Protein AF-0000000077861429 (afdb_homodimer)

Structure (mmCIF, N/CA/C/O backbone):
data_AF-0000000077861429-model_v1
#
loop_
_entity.id
_entity.type
_entity.pdbx_description
1 polymer 'Fungal specific transcription factor'
#
loop_
_atom_site.group_PDB
_atom_site.id
_atom_site.type_symbol
_atom_site.label_atom_id
_atom_site.label_alt_id
_atom_site.label_comp_id
_atom_site.label_asym_id
_atom_site.label_entity_id
_atom_site.label_seq_id
_atom_site.pdbx_PDB_ins_code
_atom_site.Cartn_x
_atom_site.Cartn_y
_atom_site.Cartn_z
_atom_site.occupancy
_atom_site.B_iso_or_equiv
_atom_site.auth_seq_id
_atom_site.auth_comp_id
_atom_site.auth_asym_id
_atom_site.auth_atom_id
_atom_site.pdbx_PDB_model_num
ATOM 1 N N . MET A 1 1 ? 15.57 -1.879 -29.25 1 20.09 1 MET A N 1
ATOM 2 C CA . MET A 1 1 ? 15.273 -0.457 -29.109 1 20.09 1 MET A CA 1
ATOM 3 C C . MET A 1 1 ? 13.781 -0.238 -28.859 1 20.09 1 MET A C 1
ATOM 5 O O . MET A 1 1 ? 13.031 0.051 -29.797 1 20.09 1 MET A O 1
ATOM 9 N N . ARG A 1 2 ? 13.039 -1.09 -28.297 1 28.53 2 ARG A N 1
ATOM 10 C CA . ARG A 1 2 ? 11.617 -1.352 -28.5 1 28.53 2 ARG A CA 1
ATOM 11 C C . ARG A 1 2 ? 10.781 -0.105 -28.219 1 28.53 2 ARG A C 1
ATOM 13 O O . ARG A 1 2 ? 11.219 0.785 -27.484 1 28.53 2 ARG A O 1
ATOM 20 N N . SER A 1 3 ? 9.602 0.139 -28.875 1 33.22 3 SER A N 1
ATOM 21 C CA . SER A 1 3 ? 8.57 1.145 -29.109 1 33.22 3 SER A CA 1
ATOM 22 C C . SER A 1 3 ? 8.031 1.696 -27.781 1 33.22 3 SER A C 1
ATOM 24 O O . SER A 1 3 ? 7.637 0.934 -26.906 1 33.22 3 SER A O 1
ATOM 26 N N . PHE A 1 4 ? 8.68 2.645 -27.219 1 43.09 4 PHE A N 1
ATOM 27 C CA . PHE A 1 4 ? 7.914 3.549 -26.359 1 43.09 4 PHE A CA 1
ATOM 28 C C . PHE A 1 4 ? 6.418 3.387 -26.609 1 43.09 4 PHE A C 1
ATOM 30 O O . PHE A 1 4 ? 5.934 3.65 -27.719 1 43.09 4 PHE A O 1
ATOM 37 N N . SER A 1 5 ? 5.844 2.494 -25.719 1 55.12 5 SER A N 1
ATOM 38 C CA . SER A 1 5 ? 4.465 2.104 -26 1 55.12 5 SER A CA 1
ATOM 39 C C . SER A 1 5 ? 3.629 3.303 -26.438 1 55.12 5 SER A C 1
ATOM 41 O O . SER A 1 5 ? 3.971 4.449 -26.141 1 55.12 5 SER A O 1
ATOM 43 N N . GLN A 1 6 ? 3.16 3.34 -27.625 1 58.06 6 GLN A N 1
ATOM 44 C CA . GLN A 1 6 ? 2.15 4.273 -28.109 1 58.06 6 GLN A CA 1
ATOM 45 C C . GLN A 1 6 ? 1.431 4.957 -26.953 1 58.06 6 GLN A C 1
ATOM 47 O O . GLN A 1 6 ? 1.142 6.156 -27.016 1 58.06 6 GLN A O 1
ATOM 52 N N . SER A 1 7 ? 1.51 4.266 -25.797 1 66.69 7 SER A N 1
ATOM 53 C CA . SER A 1 7 ? 0.811 4.82 -24.641 1 66.69 7 SER A CA 1
ATOM 54 C C . SER A 1 7 ? 1.651 5.883 -23.953 1 66.69 7 SER A C 1
ATOM 56 O O . SER A 1 7 ? 1.135 6.934 -23.562 1 66.69 7 SER A O 1
ATOM 58 N N . SER A 1 8 ? 2.969 5.719 -23.969 1 71.94 8 SER A N 1
ATOM 59 C CA . SER A 1 8 ? 3.844 6.684 -23.312 1 71.94 8 SER A CA 1
ATOM 60 C C . SER A 1 8 ? 3.963 7.969 -24.125 1 71.94 8 SER A C 1
ATOM 62 O O . SER A 1 8 ? 3.986 9.062 -23.562 1 71.94 8 SER A O 1
ATOM 64 N N . ARG A 1 9 ? 3.914 7.863 -25.438 1 76 9 ARG A N 1
ATOM 65 C CA . ARG A 1 9 ? 3.994 9.039 -26.297 1 76 9 ARG A CA 1
ATOM 66 C C . ARG A 1 9 ? 2.734 9.891 -26.188 1 76 9 ARG A C 1
ATOM 68 O O . ARG A 1 9 ? 2.811 11.117 -26.109 1 76 9 ARG A O 1
ATOM 75 N N . SER A 1 10 ? 1.618 9.188 -26.141 1 80.81 10 SER A N 1
ATOM 76 C CA . SER A 1 10 ? 0.35 9.891 -26 1 80.81 10 SER A CA 1
ATOM 77 C C . SER A 1 10 ? 0.276 10.617 -24.656 1 80.81 10 SER A C 1
ATOM 79 O O . SER A 1 10 ? -0.234 11.734 -24.578 1 80.81 10 SER A O 1
ATOM 81 N N . THR A 1 11 ? 0.91 10.039 -23.656 1 85.38 11 THR A N 1
ATOM 82 C CA . THR A 1 11 ? 0.902 10.641 -22.328 1 85.38 11 THR A CA 1
ATOM 83 C C . THR A 1 11 ? 1.771 11.891 -22.297 1 85.38 11 THR A C 1
ATOM 85 O O . THR A 1 11 ? 1.378 12.906 -21.719 1 85.38 11 THR A O 1
ATOM 88 N N . VAL A 1 12 ? 2.898 11.906 -22.984 1 85.75 12 VAL A N 1
ATOM 89 C CA . VAL A 1 12 ? 3.811 13.047 -23 1 85.75 12 VAL A CA 1
ATOM 90 C C . VAL A 1 12 ? 3.146 14.234 -23.688 1 85.75 12 VAL A C 1
ATOM 92 O O . VAL A 1 12 ? 3.189 15.359 -23.188 1 85.75 12 VAL A O 1
ATOM 95 N N . VAL A 1 13 ? 2.508 13.922 -24.781 1 85.94 13 VAL A N 1
ATOM 96 C CA . VAL A 1 13 ? 1.869 14.984 -25.562 1 85.94 13 VAL A CA 1
ATOM 97 C C . VAL A 1 13 ? 0.766 15.633 -24.734 1 85.94 13 VAL A C 1
ATOM 99 O O . VAL A 1 13 ? 0.663 16.859 -24.688 1 85.94 13 VAL A O 1
ATOM 102 N N . GLU A 1 14 ? -0.023 14.844 -24.094 1 88.94 14 GLU A N 1
ATOM 103 C CA . GLU A 1 14 ? -1.128 15.344 -23.281 1 88.94 14 GLU A CA 1
ATOM 104 C C . GLU A 1 14 ? -0.621 16.203 -22.125 1 88.94 14 GLU A C 1
ATOM 106 O O . GLU A 1 14 ? -1.209 17.234 -21.797 1 88.94 14 GLU A O 1
ATOM 111 N N . LEU A 1 15 ? 0.456 15.789 -21.5 1 91.62 15 LEU A N 1
ATOM 112 C CA . LEU A 1 15 ? 0.977 16.5 -20.344 1 91.62 15 LEU A CA 1
ATOM 113 C C . LEU A 1 15 ? 1.628 17.812 -20.766 1 91.62 15 LEU A C 1
ATOM 115 O O . LEU A 1 15 ? 1.483 18.844 -20.078 1 91.62 15 LEU A O 1
ATOM 119 N N . VAL A 1 16 ? 2.301 17.844 -21.859 1 90.88 16 VAL A N 1
ATOM 120 C CA . VAL A 1 16 ? 3 19.031 -22.328 1 90.88 16 VAL A CA 1
ATOM 121 C C . VAL A 1 16 ? 1.986 20.094 -22.75 1 90.88 16 VAL A C 1
ATOM 123 O O . VAL A 1 16 ? 2.234 21.297 -22.578 1 90.88 16 VAL A O 1
ATOM 126 N N . GLU A 1 17 ? 0.825 19.719 -23.203 1 91.75 17 GLU A N 1
ATOM 127 C CA . GLU A 1 17 ? -0.226 20.641 -23.609 1 91.75 17 GLU A CA 1
ATOM 128 C C . GLU A 1 17 ? -0.753 21.438 -22.438 1 91.75 17 GLU A C 1
ATOM 130 O O . GLU A 1 17 ? -1.41 22.469 -22.625 1 91.75 17 GLU A O 1
ATOM 135 N N . LEU A 1 18 ? -0.438 21 -21.266 1 95.12 18 LEU A N 1
ATOM 136 C CA . LEU A 1 18 ? -0.962 21.656 -20.062 1 95.12 18 LEU A CA 1
ATOM 137 C C . LEU A 1 18 ? -0.003 22.734 -19.562 1 95.12 18 LEU A C 1
ATOM 139 O O . LEU A 1 18 ? -0.307 23.438 -18.609 1 95.12 18 LEU A O 1
ATOM 143 N N . PHE A 1 19 ? 1.082 22.922 -20.281 1 94.56 19 PHE A N 1
ATOM 144 C CA . PHE A 1 19 ? 2.07 23.906 -19.828 1 94.56 19 PHE A CA 1
ATOM 145 C C . PHE A 1 19 ? 1.524 25.312 -19.953 1 94.56 19 PHE A C 1
ATOM 147 O O . PHE A 1 19 ? 1.055 25.719 -21.016 1 94.56 19 PHE A O 1
ATOM 154 N N . PRO A 1 20 ? 1.577 26.078 -18.875 1 97 20 PRO A N 1
ATOM 155 C CA . PRO A 1 20 ? 1.338 27.516 -19.031 1 97 20 PRO A CA 1
ATOM 156 C C . PRO A 1 20 ? 2.521 28.25 -19.672 1 97 20 PRO A C 1
ATOM 158 O O . PRO A 1 20 ? 3.602 27.672 -19.812 1 97 20 PRO A O 1
ATOM 161 N N . PRO A 1 21 ? 2.283 29.5 -20.094 1 95.81 21 PRO A N 1
ATOM 162 C CA . PRO A 1 21 ? 3.436 30.266 -20.547 1 95.81 21 PRO A CA 1
ATOM 163 C C . PRO A 1 21 ? 4.551 30.344 -19.516 1 95.81 21 PRO A C 1
ATOM 165 O O . PRO A 1 21 ? 4.285 30.297 -18.312 1 95.81 21 PRO A O 1
ATOM 168 N N . TYR A 1 22 ? 5.762 30.547 -19.969 1 96.12 22 TYR A N 1
ATOM 169 C CA . TYR A 1 22 ? 6.953 30.484 -19.141 1 96.12 22 TYR A CA 1
ATOM 170 C C . TYR A 1 22 ? 6.844 31.438 -17.953 1 96.12 22 TYR A C 1
ATOM 172 O O . TYR A 1 22 ? 7.172 31.062 -16.812 1 96.12 22 TYR A O 1
ATOM 180 N N . GLU A 1 23 ? 6.422 32.656 -18.172 1 96.81 23 GLU A N 1
ATOM 181 C CA . GLU A 1 23 ? 6.336 33.656 -17.109 1 96.81 23 GLU A CA 1
ATOM 182 C C . GLU A 1 23 ? 5.336 33.25 -16.047 1 96.81 23 GLU A C 1
ATOM 184 O O . GLU A 1 23 ? 5.574 33.438 -14.852 1 96.81 23 GLU A O 1
ATOM 189 N N . ALA A 1 24 ? 4.246 32.719 -16.516 1 98.06 24 ALA A N 1
ATOM 190 C CA . ALA A 1 24 ? 3.246 32.219 -15.57 1 98.06 24 ALA A CA 1
ATOM 191 C C . ALA A 1 24 ? 3.793 31.047 -14.766 1 98.06 24 ALA A C 1
ATOM 193 O O . ALA A 1 24 ? 3.574 30.969 -13.555 1 98.06 24 ALA A O 1
ATOM 194 N N . ALA A 1 25 ? 4.473 30.125 -15.492 1 97.94 25 ALA A N 1
ATOM 195 C CA . ALA A 1 25 ? 5.074 28.984 -14.812 1 97.94 25 ALA A CA 1
ATOM 196 C C . ALA A 1 25 ? 6.059 29.422 -13.734 1 97.94 25 ALA A C 1
ATOM 198 O O . ALA A 1 25 ? 6.086 28.875 -12.641 1 97.94 25 ALA A O 1
ATOM 199 N N . ALA A 1 26 ? 6.852 30.406 -14.039 1 98 26 ALA A N 1
ATOM 200 C CA . ALA A 1 26 ? 7.828 30.938 -13.086 1 98 26 ALA A CA 1
ATOM 201 C C . ALA A 1 26 ? 7.137 31.469 -11.836 1 98 26 ALA A C 1
ATOM 203 O O . ALA A 1 26 ? 7.582 31.219 -10.719 1 98 26 ALA A O 1
ATOM 204 N N . LEU A 1 27 ? 6.082 32.25 -12.07 1 98.44 27 LEU A N 1
ATOM 205 C CA . LEU A 1 27 ? 5.312 32.781 -10.961 1 98.44 27 LEU A CA 1
ATOM 206 C C . LEU A 1 27 ? 4.734 31.656 -10.102 1 98.44 27 LEU A C 1
ATOM 208 O O . LEU A 1 27 ? 4.762 31.734 -8.875 1 98.44 27 LEU A O 1
ATOM 212 N N . ILE A 1 28 ? 4.18 30.609 -10.734 1 98.69 28 ILE A N 1
ATOM 213 C CA . ILE A 1 28 ? 3.518 29.516 -10.031 1 98.69 28 ILE A CA 1
ATOM 214 C C . ILE A 1 28 ? 4.551 28.688 -9.281 1 98.69 28 ILE A C 1
ATOM 216 O O . ILE A 1 28 ? 4.309 28.25 -8.148 1 98.69 28 ILE A O 1
ATOM 220 N N . VAL A 1 29 ? 5.703 28.406 -9.898 1 98.5 29 VAL A N 1
ATOM 221 C CA . VAL A 1 29 ? 6.77 27.656 -9.234 1 98.5 29 VAL A CA 1
ATOM 222 C C . VAL A 1 29 ? 7.223 28.422 -7.984 1 98.5 29 VAL A C 1
ATOM 224 O O . VAL A 1 29 ? 7.402 27.812 -6.922 1 98.5 29 VAL A O 1
ATOM 227 N N . ASP A 1 30 ? 7.367 29.703 -8.094 1 98.44 30 ASP A N 1
ATOM 228 C CA . ASP A 1 30 ? 7.715 30.516 -6.93 1 98.44 30 ASP A CA 1
ATOM 229 C C . ASP A 1 30 ? 6.637 30.406 -5.852 1 98.44 30 ASP A C 1
ATOM 231 O O . ASP A 1 30 ? 6.949 30.344 -4.66 1 98.44 30 ASP A O 1
ATOM 235 N N . THR A 1 31 ? 5.445 30.469 -6.281 1 98.38 31 THR A N 1
ATOM 236 C CA . THR A 1 31 ? 4.344 30.344 -5.336 1 98.38 31 THR A CA 1
ATOM 237 C C . THR A 1 31 ? 4.414 29.016 -4.586 1 98.38 31 THR A C 1
ATOM 239 O O . THR A 1 31 ? 4.219 28.984 -3.367 1 98.38 31 THR A O 1
ATOM 242 N N . TYR A 1 32 ? 4.66 27.938 -5.336 1 98.44 32 TYR A N 1
ATOM 243 C CA . TYR A 1 32 ? 4.797 26.625 -4.699 1 98.44 32 TYR A CA 1
ATOM 244 C C . TYR A 1 32 ? 5.906 26.641 -3.656 1 98.44 32 TYR A C 1
ATOM 246 O O . TYR A 1 32 ? 5.715 26.172 -2.533 1 98.44 32 TYR A O 1
ATOM 254 N N . PHE A 1 33 ? 7.043 27.125 -3.955 1 97.69 33 PHE A N 1
ATOM 255 C CA . PHE A 1 33 ? 8.18 27.078 -3.049 1 97.69 33 PHE A CA 1
ATOM 256 C C . PHE A 1 33 ? 7.996 28.062 -1.897 1 97.69 33 PHE A C 1
ATOM 258 O O . PHE A 1 33 ? 8.523 27.844 -0.803 1 97.69 33 PHE A O 1
ATOM 265 N N . ASP A 1 34 ? 7.16 29.125 -2.055 1 97.38 34 ASP A N 1
ATOM 266 C CA . ASP A 1 34 ? 6.879 30.109 -1.006 1 97.38 34 ASP A CA 1
ATOM 267 C C . ASP A 1 34 ? 5.883 29.547 0.009 1 97.38 34 ASP A C 1
ATOM 269 O O . ASP A 1 34 ? 5.984 29.828 1.205 1 97.38 34 ASP A O 1
ATOM 273 N N . ARG A 1 35 ? 4.961 28.75 -0.563 1 97.06 35 ARG A N 1
ATOM 274 C CA . ARG A 1 35 ? 3.775 28.484 0.245 1 97.06 35 ARG A CA 1
ATOM 275 C C . ARG A 1 35 ? 3.689 27.016 0.632 1 97.06 35 ARG A C 1
ATOM 277 O O . ARG A 1 35 ? 3.002 26.656 1.592 1 97.06 35 ARG A O 1
ATOM 284 N N . VAL A 1 36 ? 4.328 26.125 -0.121 1 97.81 36 VAL A N 1
ATOM 285 C CA . VAL A 1 36 ? 4.02 24.703 -0.001 1 97.81 36 VAL A CA 1
ATOM 286 C C . VAL A 1 36 ? 5.281 23.922 0.376 1 97.81 36 VAL A C 1
ATOM 288 O O . VAL A 1 36 ? 5.266 23.109 1.303 1 97.81 36 VAL A O 1
ATOM 291 N N . HIS A 1 37 ? 6.398 24.156 -0.264 1 97.62 37 HIS A N 1
ATOM 292 C CA . HIS A 1 37 ? 7.547 23.266 -0.27 1 97.62 37 HIS A CA 1
ATOM 293 C C . HIS A 1 37 ? 8.188 23.172 1.112 1 97.62 37 HIS A C 1
ATOM 295 O O . HIS A 1 37 ? 8.719 22.125 1.492 1 97.62 37 HIS A O 1
ATOM 301 N N . TRP A 1 38 ? 8.164 24.266 1.918 1 96.62 38 TRP A N 1
ATOM 302 C CA . TRP A 1 38 ? 8.766 24.25 3.25 1 96.62 38 TRP A CA 1
ATOM 303 C C . TRP A 1 38 ? 8.148 23.141 4.105 1 96.62 38 TRP A C 1
ATOM 305 O O . TRP A 1 38 ? 8.789 22.656 5.039 1 96.62 38 TRP A O 1
ATOM 315 N N . PHE A 1 39 ? 6.949 22.797 3.828 1 97.69 39 PHE A N 1
ATOM 316 C CA . PHE A 1 39 ? 6.184 21.812 4.582 1 97.69 39 PHE A CA 1
ATOM 317 C C . PHE A 1 39 ? 6.492 20.391 4.098 1 97.69 39 PHE A C 1
ATOM 319 O O . PHE A 1 39 ? 6.578 19.469 4.902 1 97.69 39 PHE A O 1
ATOM 326 N N . MET A 1 40 ? 6.691 20.188 2.824 1 96.31 40 MET A N 1
ATOM 327 C CA . MET A 1 40 ? 6.863 18.875 2.207 1 96.31 40 MET A CA 1
ATOM 328 C C . MET A 1 40 ? 8.344 18.5 2.119 1 96.31 40 MET A C 1
ATOM 330 O O . MET A 1 40 ? 8.727 17.391 2.488 1 96.31 40 MET A O 1
ATOM 334 N N . LEU A 1 41 ? 9.164 19.391 1.59 1 96.88 41 LEU A N 1
ATOM 335 C CA . LEU A 1 41 ? 10.609 19.328 1.461 1 96.88 41 LEU A CA 1
ATOM 336 C C . LEU A 1 41 ? 11.047 18.047 0.755 1 96.88 41 LEU A C 1
ATOM 338 O O . LEU A 1 41 ? 11.938 17.344 1.233 1 96.88 41 LEU A O 1
ATOM 342 N N . ILE A 1 42 ? 10.438 17.75 -0.382 1 96.25 42 ILE A N 1
ATOM 343 C CA . ILE A 1 42 ? 10.766 16.516 -1.084 1 96.25 42 ILE A CA 1
ATOM 344 C C . ILE A 1 42 ? 11.781 16.797 -2.186 1 96.25 42 ILE A C 1
ATOM 346 O O . ILE A 1 42 ? 12.398 15.875 -2.727 1 96.25 42 ILE A O 1
ATOM 350 N N . PHE A 1 43 ? 12.047 18.172 -2.533 1 95.25 43 PHE A N 1
ATOM 351 C CA . PHE A 1 43 ? 12.977 18.531 -3.598 1 95.25 43 PHE A CA 1
ATOM 352 C C . PHE A 1 43 ? 14.195 19.25 -3.031 1 95.25 43 PHE A C 1
ATOM 354 O O . PHE A 1 43 ? 14.094 19.953 -2.027 1 95.25 43 PHE A O 1
ATOM 361 N N . HIS A 1 44 ? 15.273 18.984 -3.762 1 92.25 44 HIS A N 1
ATOM 362 C CA . HIS A 1 44 ? 16.297 20.016 -3.721 1 92.25 44 HIS A CA 1
ATOM 363 C C . HIS A 1 44 ? 15.875 21.25 -4.531 1 92.25 44 HIS A C 1
ATOM 365 O O . HIS A 1 44 ? 15.836 21.188 -5.762 1 92.25 44 HIS A O 1
ATOM 371 N N . GLN A 1 45 ? 15.633 22.328 -3.822 1 93.25 45 GLN A N 1
ATOM 372 C CA . GLN A 1 45 ? 15.055 23.5 -4.473 1 93.25 45 GLN A CA 1
ATOM 373 C C . GLN A 1 45 ? 15.922 23.969 -5.633 1 93.25 45 GLN A C 1
ATOM 375 O O . GLN A 1 45 ? 15.406 24.25 -6.719 1 93.25 45 GLN A O 1
ATOM 380 N N . ASP A 1 46 ? 17.234 24.047 -5.402 1 91.69 46 ASP A N 1
ATOM 381 C CA . ASP A 1 46 ? 18.141 24.531 -6.445 1 91.69 46 ASP A CA 1
ATOM 382 C C . ASP A 1 46 ? 18.109 23.609 -7.664 1 91.69 46 ASP A C 1
ATOM 384 O O . ASP A 1 46 ? 18.078 24.078 -8.805 1 91.69 46 ASP A O 1
ATOM 388 N N . GLY A 1 47 ? 18.125 22.328 -7.316 1 90.88 47 GLY A N 1
ATOM 389 C CA . GLY A 1 47 ? 18.078 21.375 -8.414 1 90.88 47 GLY A CA 1
ATOM 390 C C . GLY A 1 47 ? 16.797 21.469 -9.234 1 90.88 47 GLY A C 1
ATOM 391 O O . GLY A 1 47 ? 16.844 21.422 -10.469 1 90.88 47 GLY A O 1
ATOM 392 N N . PHE A 1 48 ? 15.68 21.672 -8.641 1 94.88 48 PHE A N 1
ATOM 393 C CA . PHE A 1 48 ? 14.391 21.781 -9.32 1 94.88 48 PHE A CA 1
ATOM 394 C C . PHE A 1 48 ? 14.336 23.047 -10.164 1 94.88 48 PHE A C 1
ATOM 396 O O . PHE A 1 48 ? 13.898 23 -11.32 1 94.88 48 PHE A O 1
ATOM 403 N N . ARG A 1 49 ? 14.781 24.172 -9.602 1 94.88 49 ARG A N 1
ATOM 404 C CA . ARG A 1 49 ? 14.719 25.484 -10.258 1 94.88 49 ARG A CA 1
ATOM 405 C C . ARG A 1 49 ? 15.641 25.531 -11.469 1 94.88 49 ARG A C 1
ATOM 407 O O . ARG A 1 49 ? 15.383 26.25 -12.43 1 94.88 49 ARG A O 1
ATOM 414 N N . GLN A 1 50 ? 16.641 24.688 -11.43 1 93.25 50 GLN A N 1
ATOM 415 C CA . GLN A 1 50 ? 17.562 24.609 -12.562 1 93.25 50 GLN A CA 1
ATOM 416 C C . GLN A 1 50 ? 17 23.734 -13.672 1 93.25 50 GLN A C 1
ATOM 418 O O . GLN A 1 50 ? 17.281 23.953 -14.852 1 93.25 50 GLN A O 1
ATOM 423 N N . ARG A 1 51 ? 16.203 22.844 -13.328 1 92.19 51 ARG A N 1
ATOM 424 C CA . ARG A 1 51 ? 15.82 21.781 -14.258 1 92.19 51 ARG A CA 1
ATOM 425 C C . ARG A 1 51 ? 14.562 22.172 -15.023 1 92.19 51 ARG A C 1
ATOM 427 O O . ARG A 1 51 ? 14.461 21.938 -16.234 1 92.19 51 ARG A O 1
ATOM 434 N N . TRP A 1 52 ? 13.516 22.812 -14.391 1 93.88 52 TRP A N 1
ATOM 435 C CA . TRP A 1 52 ? 12.188 22.938 -14.984 1 93.88 52 TRP A CA 1
ATOM 436 C C . TRP A 1 52 ? 12.211 23.875 -16.188 1 93.88 52 TRP A C 1
ATOM 438 O O . TRP A 1 52 ? 11.461 23.672 -17.156 1 93.88 52 TRP A O 1
ATOM 448 N N . PRO A 1 53 ? 13.125 24.891 -16.266 1 93.88 53 PRO A N 1
ATOM 449 C CA . PRO A 1 53 ? 13.164 25.719 -17.469 1 93.88 53 PRO A CA 1
ATOM 450 C C . PRO A 1 53 ? 13.531 24.922 -18.719 1 93.88 53 PRO A C 1
ATOM 452 O O . PRO A 1 53 ? 13.117 25.281 -19.828 1 93.88 53 PRO A O 1
ATOM 455 N N . GLY A 1 54 ? 14.281 23.859 -18.469 1 89.62 54 GLY A N 1
ATOM 456 C CA . GLY A 1 54 ? 14.672 23 -19.578 1 89.62 54 GLY A CA 1
ATOM 457 C C . GLY A 1 54 ? 13.5 22.328 -20.25 1 89.62 54 GLY A C 1
ATOM 458 O O . GLY A 1 54 ? 13.594 21.953 -21.422 1 89.62 54 GLY A O 1
ATOM 459 N N . LEU A 1 55 ? 12.359 22.203 -19.578 1 88.88 55 LEU A N 1
ATOM 460 C CA . LEU A 1 55 ? 11.164 21.578 -20.156 1 88.88 55 LEU A CA 1
ATOM 461 C C . LEU A 1 55 ? 10.594 22.453 -21.281 1 88.88 55 LEU A C 1
ATOM 463 O O . LEU A 1 55 ? 9.945 21.938 -22.188 1 88.88 55 LEU A O 1
ATOM 467 N N . TYR A 1 56 ? 10.797 23.797 -21.219 1 88.88 56 TYR A N 1
ATOM 468 C CA . TYR A 1 56 ? 10.273 24.734 -22.188 1 88.88 56 TYR A CA 1
ATOM 469 C C . TYR A 1 56 ? 11.219 24.875 -23.375 1 88.88 56 TYR A C 1
ATOM 471 O O . TYR A 1 56 ? 10.805 25.297 -24.469 1 88.88 56 TYR A O 1
ATOM 479 N N . ARG A 1 57 ? 12.477 24.594 -23.172 1 78.06 57 ARG A N 1
ATOM 480 C CA . ARG A 1 57 ? 13.453 24.656 -24.266 1 78.06 57 ARG A CA 1
ATOM 481 C C . ARG A 1 57 ? 13.312 23.438 -25.188 1 78.06 57 ARG A C 1
ATOM 483 O O . ARG A 1 57 ? 13.453 23.562 -26.406 1 78.06 57 ARG A O 1
ATOM 490 N N . SER A 1 58 ? 13.18 22.203 -24.562 1 61.28 58 SER A N 1
ATOM 491 C CA . SER A 1 58 ? 13.133 20.938 -25.281 1 61.28 58 SER A CA 1
ATOM 492 C C . SER A 1 58 ? 11.828 20.797 -26.062 1 61.28 58 SER A C 1
ATOM 494 O O . SER A 1 58 ? 11.727 19.969 -26.969 1 61.28 58 SER A O 1
ATOM 496 N N . SER A 1 59 ? 10.609 21.219 -25.641 1 54.38 59 SER A N 1
ATOM 497 C CA . SER A 1 59 ? 9.305 20.984 -26.25 1 54.38 59 SER A CA 1
ATOM 498 C C . SER A 1 59 ? 9.312 21.359 -27.719 1 54.38 59 SER A C 1
ATOM 500 O O . SER A 1 59 ? 8.422 20.953 -28.469 1 54.38 59 SER A O 1
ATOM 502 N N . GLY A 1 60 ? 10.242 22.078 -28.234 1 46.19 60 GLY A N 1
ATOM 503 C CA . GLY A 1 60 ? 10.297 22.312 -29.672 1 46.19 60 GLY A CA 1
ATOM 504 C C . GLY A 1 60 ? 11.055 21.234 -30.422 1 46.19 60 GLY A C 1
ATOM 505 O O . GLY A 1 60 ? 11.039 21.188 -31.656 1 46.19 60 GLY A O 1
ATOM 506 N N . THR A 1 61 ? 12.07 20.609 -29.953 1 45.62 61 THR A N 1
ATOM 507 C CA . THR A 1 61 ? 12.828 19.688 -30.781 1 45.62 61 THR A CA 1
ATOM 508 C C . THR A 1 61 ? 12.266 18.281 -30.688 1 45.62 61 THR A C 1
ATOM 510 O O . THR A 1 61 ? 11.297 18.047 -29.969 1 45.62 61 THR A O 1
ATOM 513 N N . GLN A 1 62 ? 13.297 16.922 -30.641 1 44.28 62 GLN A N 1
ATOM 514 C CA . GLN A 1 62 ? 13.086 15.508 -30.891 1 44.28 62 GLN A CA 1
ATOM 515 C C . GLN A 1 62 ? 12.289 14.852 -29.766 1 44.28 62 GLN A C 1
ATOM 517 O O . GLN A 1 62 ? 12.633 14.992 -28.594 1 44.28 62 GLN A O 1
ATOM 522 N N . PRO A 1 63 ? 11.148 14.383 -30.062 1 45.41 63 PRO A N 1
ATOM 523 C CA . PRO A 1 63 ? 10.211 13.625 -29.219 1 45.41 63 PRO A CA 1
ATOM 524 C C . PRO A 1 63 ? 10.922 12.688 -28.25 1 45.41 63 PRO A C 1
ATOM 526 O O . PRO A 1 63 ? 10.375 12.344 -27.203 1 45.41 63 PRO A O 1
ATOM 529 N N . GLN A 1 64 ? 11.977 12.148 -28.672 1 45.78 64 GLN A N 1
ATOM 530 C CA . GLN A 1 64 ? 12.688 11.055 -28.016 1 45.78 64 GLN A CA 1
ATOM 531 C C . GLN A 1 64 ? 13.203 11.477 -26.641 1 45.78 64 GLN A C 1
ATOM 533 O O . GLN A 1 64 ? 13.188 10.68 -25.688 1 45.78 64 GLN A O 1
ATOM 538 N N . GLU A 1 65 ? 13.789 12.641 -26.516 1 48.81 65 GLU A N 1
ATOM 539 C CA . GLU A 1 65 ? 14.328 13.141 -25.25 1 48.81 65 GLU A CA 1
ATOM 540 C C . GLU A 1 65 ? 13.211 13.422 -24.25 1 48.81 65 GLU A C 1
ATOM 542 O O . GLU A 1 65 ? 13.43 13.398 -23.047 1 48.81 65 GLU A O 1
ATOM 547 N N . ALA A 1 66 ? 12.07 13.539 -24.766 1 48.34 66 ALA A N 1
ATOM 548 C CA . ALA A 1 66 ? 10.844 13.969 -24.109 1 48.34 66 ALA A CA 1
ATOM 549 C C . ALA A 1 66 ? 10.273 12.867 -23.219 1 48.34 66 ALA A C 1
ATOM 551 O O . ALA A 1 66 ? 9.672 13.141 -22.188 1 48.34 66 ALA A O 1
ATOM 552 N N . VAL A 1 67 ? 10.344 11.547 -23.734 1 50.97 67 VAL A N 1
ATOM 553 C CA . VAL A 1 67 ? 9.797 10.391 -23.031 1 50.97 67 VAL A CA 1
ATOM 554 C C . VAL A 1 67 ? 10.445 10.266 -21.656 1 50.97 67 VAL A C 1
ATOM 556 O O . VAL A 1 67 ? 9.773 9.938 -20.672 1 50.97 67 VAL A O 1
ATOM 559 N N . ARG A 1 68 ? 11.969 10.43 -21.719 1 51.69 68 ARG A N 1
ATOM 560 C CA . ARG A 1 68 ? 12.75 10.312 -20.484 1 51.69 68 ARG A CA 1
ATOM 561 C C . ARG A 1 68 ? 12.234 11.273 -19.422 1 51.69 68 ARG A C 1
ATOM 563 O O . ARG A 1 68 ? 12.492 11.078 -18.234 1 51.69 68 ARG A O 1
ATOM 570 N N . ASP A 1 69 ? 11.125 11.977 -19.828 1 68.44 69 ASP A N 1
ATOM 571 C CA . ASP A 1 69 ? 10.938 13.078 -18.906 1 68.44 69 ASP A CA 1
ATOM 572 C C . ASP A 1 69 ? 9.516 13.102 -18.359 1 68.44 69 ASP A C 1
ATOM 574 O O . ASP A 1 69 ? 9.047 14.133 -17.859 1 68.44 69 ASP A O 1
ATOM 578 N N . ILE A 1 70 ? 8.812 11.781 -18.625 1 82 70 ILE A N 1
ATOM 579 C CA . ILE A 1 70 ? 7.438 11.812 -18.141 1 82 70 ILE A CA 1
ATOM 580 C C . ILE A 1 70 ? 7.434 11.992 -16.625 1 82 70 ILE A C 1
ATOM 582 O O . ILE A 1 70 ? 6.562 12.68 -16.078 1 82 70 ILE A O 1
ATOM 586 N N . GLY A 1 71 ? 8.438 11.359 -16.031 1 88.56 71 GLY A N 1
ATOM 587 C CA . GLY A 1 71 ? 8.523 11.477 -14.586 1 88.56 71 GLY A CA 1
ATOM 588 C C . GLY A 1 71 ? 8.625 12.906 -14.109 1 88.56 71 GLY A C 1
ATOM 589 O O . GLY A 1 71 ? 7.773 13.375 -13.352 1 88.56 71 GLY A O 1
ATOM 590 N N . PHE A 1 72 ? 9.523 13.641 -14.672 1 92.31 72 PHE A N 1
ATOM 591 C CA . PHE A 1 72 ? 9.711 15.023 -14.227 1 92.31 72 PHE A CA 1
ATOM 592 C C . PHE A 1 72 ? 8.586 15.914 -14.727 1 92.31 72 PHE A C 1
ATOM 594 O O . PHE A 1 72 ? 8.164 16.844 -14.039 1 92.31 72 PHE A O 1
ATOM 601 N N . LEU A 1 73 ? 8.062 15.578 -15.898 1 93.88 73 LEU A N 1
ATOM 602 C CA . LEU A 1 73 ? 6.922 16.312 -16.438 1 93.88 73 LEU A CA 1
ATOM 603 C C . LEU A 1 73 ? 5.738 16.25 -15.469 1 93.88 73 LEU A C 1
ATOM 605 O O . LEU A 1 73 ? 5.098 17.281 -15.203 1 93.88 73 LEU A O 1
ATOM 609 N N . SER A 1 74 ? 5.445 15.039 -15.016 1 96 74 SER A N 1
ATOM 610 C CA . SER A 1 74 ? 4.316 14.867 -14.109 1 96 74 SER A CA 1
ATOM 611 C C . SER A 1 74 ? 4.559 15.578 -12.781 1 96 74 SER A C 1
ATOM 613 O O . SER A 1 74 ? 3.643 16.188 -12.219 1 96 74 SER A O 1
ATOM 615 N N . THR A 1 75 ? 5.762 15.484 -12.281 1 96.81 75 THR A N 1
ATOM 616 C CA . THR A 1 75 ? 6.105 16.156 -11.031 1 96.81 75 THR A CA 1
ATOM 617 C C . THR A 1 75 ? 6.004 17.672 -11.188 1 96.81 75 THR A C 1
ATOM 619 O O . THR A 1 75 ? 5.484 18.359 -10.297 1 96.81 75 THR A O 1
ATOM 622 N N . PHE A 1 76 ? 6.535 18.172 -12.297 1 97.25 76 PHE A N 1
ATOM 623 C CA . PHE A 1 76 ? 6.461 19.594 -12.594 1 97.25 76 PHE A CA 1
ATOM 624 C C . PHE A 1 76 ? 5.016 20.078 -12.648 1 97.25 76 PHE A C 1
ATOM 626 O O . PHE A 1 76 ? 4.664 21.094 -12.055 1 97.25 76 PHE A O 1
ATOM 633 N N . LEU A 1 77 ? 4.176 19.312 -13.312 1 98.06 77 LEU A N 1
ATOM 634 C CA . LEU A 1 77 ? 2.771 19.672 -13.43 1 98.06 77 LEU A CA 1
ATOM 635 C C . LEU A 1 77 ? 2.09 19.656 -12.062 1 98.06 77 LEU A C 1
ATOM 637 O O . LEU A 1 77 ? 1.227 20.5 -11.781 1 98.06 77 LEU A O 1
ATOM 641 N N . MET A 1 78 ? 2.438 18.688 -11.164 1 98.38 78 MET A N 1
ATOM 642 C CA . MET A 1 78 ? 1.888 18.688 -9.812 1 98.38 78 MET A CA 1
ATOM 643 C C . MET A 1 78 ? 2.314 19.938 -9.047 1 98.38 78 MET A C 1
ATOM 645 O O . MET A 1 78 ? 1.523 20.5 -8.297 1 98.38 78 MET A O 1
ATOM 649 N N . VAL A 1 79 ? 3.582 20.328 -9.227 1 98.56 79 VAL A N 1
ATOM 650 C CA . VAL A 1 79 ? 4.066 21.547 -8.609 1 98.56 79 VAL A CA 1
ATOM 651 C C . VAL A 1 79 ? 3.248 22.75 -9.102 1 98.56 79 VAL A C 1
ATOM 653 O O . VAL A 1 79 ? 2.838 23.594 -8.305 1 98.56 79 VAL A O 1
ATOM 656 N N . ILE A 1 80 ? 2.99 22.812 -10.43 1 98.69 80 ILE A N 1
ATOM 657 C CA . ILE A 1 80 ? 2.176 23.859 -11.008 1 98.69 80 ILE A CA 1
ATOM 658 C C . ILE A 1 80 ? 0.761 23.797 -10.438 1 98.69 80 ILE A C 1
ATOM 660 O O . ILE A 1 80 ? 0.22 24.812 -9.992 1 98.69 80 ILE A O 1
ATOM 664 N N . GLY A 1 81 ? 0.136 22.609 -10.414 1 98.5 81 GLY A N 1
ATOM 665 C CA . GLY A 1 81 ? -1.216 22.453 -9.898 1 98.5 81 GLY A CA 1
ATOM 666 C C . GLY A 1 81 ? -1.361 22.891 -8.453 1 98.5 81 GLY A C 1
ATOM 667 O O . GLY A 1 81 ? -2.283 23.641 -8.117 1 98.5 81 GLY A O 1
ATOM 668 N N . ILE A 1 82 ? -0.454 22.5 -7.578 1 98.31 82 ILE A N 1
ATOM 669 C CA . ILE A 1 82 ? -0.516 22.828 -6.16 1 98.31 82 ILE A CA 1
ATOM 670 C C . ILE A 1 82 ? -0.205 24.312 -5.965 1 98.31 82 ILE A C 1
ATOM 672 O O . ILE A 1 82 ? -0.816 24.969 -5.125 1 98.31 82 ILE A O 1
ATOM 676 N N . GLY A 1 83 ? 0.788 24.828 -6.766 1 98.44 83 GLY A N 1
ATOM 677 C CA . GLY A 1 83 ? 1.069 26.25 -6.703 1 98.44 83 GLY A CA 1
ATOM 678 C C . GLY A 1 83 ? -0.138 27.109 -7.023 1 98.44 83 GLY A C 1
ATOM 679 O O . GLY A 1 83 ? -0.364 28.141 -6.379 1 98.44 83 GLY A O 1
ATOM 680 N N . LEU A 1 84 ? -0.91 26.703 -7.977 1 98.25 84 LEU A N 1
ATOM 681 C CA . LEU A 1 84 ? -2.117 27.422 -8.359 1 98.25 84 LEU A CA 1
ATOM 682 C C . LEU A 1 84 ? -3.129 27.453 -7.219 1 98.25 84 LEU A C 1
ATOM 684 O O . LEU A 1 84 ? -3.84 28.438 -7.031 1 98.25 84 LEU A O 1
ATOM 688 N N . GLN A 1 85 ? -3.186 26.375 -6.465 1 96.19 85 GLN A N 1
ATOM 689 C CA . GLN A 1 85 ? -4.109 26.234 -5.344 1 96.19 85 GLN A CA 1
ATOM 690 C C . GLN A 1 85 ? -3.846 27.297 -4.285 1 96.19 85 GLN A C 1
ATOM 692 O O . GLN A 1 85 ? -4.773 27.75 -3.607 1 96.19 85 GLN A O 1
ATOM 697 N N . TYR A 1 86 ? -2.623 27.797 -4.172 1 96.31 86 TYR A N 1
ATOM 698 C CA . TYR A 1 86 ? -2.281 28.656 -3.047 1 96.31 86 TYR A CA 1
ATOM 699 C C . TYR A 1 86 ? -1.883 30.047 -3.523 1 96.31 86 TYR A C 1
ATOM 701 O O . TYR A 1 86 ? -1.267 30.812 -2.779 1 96.31 86 TYR A O 1
ATOM 709 N N . ALA A 1 87 ? -2.236 30.328 -4.754 1 97.12 87 ALA A N 1
ATOM 710 C CA . ALA A 1 87 ? -2.078 31.688 -5.25 1 97.12 87 ALA A CA 1
ATOM 711 C C . ALA A 1 87 ? -3.1 32.625 -4.613 1 97.12 87 ALA A C 1
ATOM 713 O O . ALA A 1 87 ? -4.309 32.406 -4.715 1 97.12 87 ALA A O 1
ATOM 714 N N . GLY A 1 88 ? -2.596 33.688 -3.91 1 95.5 88 GLY A N 1
ATOM 715 C CA . GLY A 1 88 ? -3.479 34.656 -3.32 1 95.5 88 GLY A CA 1
ATOM 716 C C . GLY A 1 88 ? -4.02 35.656 -4.336 1 95.5 88 GLY A C 1
ATOM 717 O O . GLY A 1 88 ? -3.861 35.469 -5.543 1 95.5 88 GLY A O 1
ATOM 718 N N . GLY A 1 89 ? -4.684 36.656 -3.83 1 95.88 89 GLY A N 1
ATOM 719 C CA . GLY A 1 89 ? -5.348 37.656 -4.68 1 95.88 89 GLY A CA 1
ATOM 720 C C . GLY A 1 89 ? -4.406 38.312 -5.656 1 95.88 89 GLY A C 1
ATOM 721 O O . GLY A 1 89 ? -4.711 38.438 -6.848 1 95.88 89 GLY A O 1
ATOM 722 N N . TYR A 1 90 ? -3.283 38.781 -5.172 1 97.44 90 TYR A N 1
ATOM 723 C CA . TYR A 1 90 ? -2.312 39.469 -6.016 1 97.44 90 TYR A CA 1
ATOM 724 C C . TYR A 1 90 ? -1.782 38.531 -7.105 1 97.44 90 TYR A C 1
ATOM 726 O O . TYR A 1 90 ? -1.72 38.938 -8.273 1 97.44 90 TYR A O 1
ATOM 734 N N . ARG A 1 91 ? -1.375 37.375 -6.785 1 97.81 91 ARG A N 1
ATOM 735 C CA . ARG A 1 91 ? -0.796 36.406 -7.719 1 97.81 91 ARG A CA 1
ATOM 736 C C . ARG A 1 91 ? -1.835 35.938 -8.727 1 97.81 91 ARG A C 1
ATOM 738 O O . ARG A 1 91 ? -1.519 35.719 -9.898 1 97.81 91 ARG A O 1
ATOM 745 N N . ARG A 1 92 ? -3.047 35.75 -8.32 1 97.62 92 ARG A N 1
ATOM 746 C CA . ARG A 1 92 ? -4.133 35.375 -9.227 1 97.62 92 ARG A CA 1
ATOM 747 C C . ARG A 1 92 ? -4.371 36.469 -10.273 1 97.62 92 ARG A C 1
ATOM 749 O O . ARG A 1 92 ? -4.637 36.156 -11.438 1 97.62 92 ARG A O 1
ATOM 756 N N . GLN A 1 93 ? -4.305 37.719 -9.766 1 97.75 93 GLN A N 1
ATOM 757 C CA . GLN A 1 93 ? -4.453 38.812 -10.711 1 97.75 93 GLN A CA 1
ATOM 758 C C . GLN A 1 93 ? -3.33 38.812 -11.742 1 97.75 93 GLN A C 1
ATOM 760 O O . GLN A 1 93 ? -3.572 39.031 -12.93 1 97.75 93 GLN A O 1
ATOM 765 N N . ARG A 1 94 ? -2.115 38.562 -11.312 1 97.69 94 ARG A N 1
ATOM 766 C CA . ARG A 1 94 ? -0.975 38.5 -12.219 1 97.69 94 ARG A CA 1
ATOM 767 C C . ARG A 1 94 ? -1.143 37.375 -13.227 1 97.69 94 ARG A C 1
ATOM 769 O O . ARG A 1 94 ? -0.799 37.531 -14.406 1 97.69 94 ARG A O 1
ATOM 776 N N . LEU A 1 95 ? -1.619 36.219 -12.797 1 98.25 95 LEU A N 1
ATOM 777 C CA . LEU A 1 95 ? -1.867 35.094 -13.688 1 98.25 95 LEU A CA 1
ATOM 778 C C . LEU A 1 95 ? -2.957 35.438 -14.703 1 98.25 95 LEU A C 1
ATOM 780 O O . LEU A 1 95 ? -2.846 35.094 -15.875 1 98.25 95 LEU A O 1
ATOM 784 N N . SER A 1 96 ? -4.012 36.156 -14.25 1 97.38 96 SER A N 1
ATOM 785 C CA . SER A 1 96 ? -5.082 36.562 -15.148 1 97.38 96 SER A CA 1
ATOM 786 C C . SER A 1 96 ? -4.559 37.5 -16.234 1 97.38 96 SER A C 1
ATOM 788 O O . SER A 1 96 ? -4.984 37.438 -17.375 1 97.38 96 SER A O 1
ATOM 790 N N . ASP A 1 97 ? -3.654 38.375 -15.805 1 97.44 97 ASP A N 1
ATOM 791 C CA . ASP A 1 97 ? -3.033 39.281 -16.75 1 97.44 97 ASP A CA 1
ATOM 792 C C . ASP A 1 97 ? -2.26 38.531 -17.828 1 97.44 97 ASP A C 1
ATOM 794 O O . ASP A 1 97 ? -2.111 39 -18.953 1 97.44 97 ASP A O 1
ATOM 798 N N . LEU A 1 98 ? -1.773 37.344 -17.484 1 96.94 98 LEU A N 1
ATOM 799 C CA . LEU A 1 98 ? -1.015 36.531 -18.422 1 96.94 98 LEU A CA 1
ATOM 800 C C . LEU A 1 98 ? -1.935 35.562 -19.172 1 96.94 98 LEU A C 1
ATOM 802 O O . LEU A 1 98 ? -1.464 34.688 -19.891 1 96.94 98 LEU A O 1
ATOM 806 N N . GLY A 1 99 ? -3.295 35.688 -18.938 1 95.75 99 GLY A N 1
ATOM 807 C CA . GLY A 1 99 ? -4.285 34.906 -19.672 1 95.75 99 GLY A CA 1
ATOM 808 C C . GLY A 1 99 ? -4.555 33.531 -19.062 1 95.75 99 GLY A C 1
ATOM 809 O O . GLY A 1 99 ? -5.039 32.625 -19.734 1 95.75 99 GLY A O 1
ATOM 810 N N . ILE A 1 100 ? -4.16 33.344 -17.844 1 97.19 100 ILE A N 1
ATOM 811 C CA . ILE A 1 100 ? -4.324 32.062 -17.203 1 97.19 100 ILE A CA 1
ATOM 812 C C . ILE A 1 100 ? -5.48 32.125 -16.203 1 97.19 100 ILE A C 1
ATOM 814 O O . ILE A 1 100 ? -5.547 33.031 -15.383 1 97.19 100 ILE A O 1
ATOM 818 N N . ASP A 1 101 ? -6.387 31.25 -16.359 1 97.19 101 ASP A N 1
ATOM 819 C CA . ASP A 1 101 ? -7.363 30.969 -15.305 1 97.19 101 ASP A CA 1
ATOM 820 C C . ASP A 1 101 ? -6.855 29.906 -14.344 1 97.19 101 ASP A C 1
ATOM 822 O O . ASP A 1 101 ? -6.883 28.719 -14.656 1 97.19 101 ASP A O 1
ATOM 826 N N . PRO A 1 102 ? -6.473 30.281 -13.172 1 96.88 102 PRO A N 1
ATOM 827 C CA . PRO A 1 102 ? -5.809 29.359 -12.258 1 96.88 102 PRO A CA 1
ATOM 828 C C . PRO A 1 102 ? -6.664 28.125 -11.938 1 96.88 102 PRO A C 1
ATOM 830 O O . PRO A 1 102 ? -6.148 27.016 -11.883 1 96.88 102 PRO A O 1
ATOM 833 N N . ASP A 1 103 ? -7.941 28.281 -11.742 1 96.19 103 ASP A N 1
ATOM 834 C CA . ASP A 1 103 ? -8.805 27.172 -11.359 1 96.19 103 ASP A CA 1
ATOM 835 C C . ASP A 1 103 ? -8.984 26.188 -12.508 1 96.19 103 ASP A C 1
ATOM 837 O O . ASP A 1 103 ? -8.945 24.969 -12.305 1 96.19 103 ASP A O 1
ATOM 841 N N . SER A 1 104 ? -9.18 26.719 -13.617 1 97 104 SER A N 1
ATOM 842 C CA . SER A 1 104 ? -9.336 25.859 -14.789 1 97 104 SER A CA 1
ATOM 843 C C . SER A 1 104 ? -8.062 25.062 -15.062 1 97 104 SER A C 1
ATOM 845 O O . SER A 1 104 ? -8.125 23.859 -15.312 1 97 104 SER A O 1
ATOM 847 N N . LEU A 1 105 ? -6.93 25.75 -15.094 1 97.88 105 LEU A N 1
ATOM 848 C CA . LEU A 1 105 ? -5.664 25.062 -15.352 1 97.88 105 LEU A CA 1
ATOM 849 C C . LEU A 1 105 ? -5.383 24.016 -14.289 1 97.88 105 LEU A C 1
ATOM 851 O O . LEU A 1 105 ? -4.934 22.906 -14.602 1 97.88 105 LEU A O 1
ATOM 855 N N . LYS A 1 106 ? -5.598 24.344 -13.039 1 98 106 LYS A N 1
ATOM 856 C CA . LYS A 1 106 ? -5.414 23.406 -11.938 1 98 106 LYS A CA 1
ATOM 857 C C . LYS A 1 106 ? -6.254 22.141 -12.141 1 98 106 LYS A C 1
ATOM 859 O O . LYS A 1 106 ? -5.742 21.031 -12.023 1 98 106 LYS A O 1
ATOM 864 N N . GLN A 1 107 ? -7.52 22.312 -12.492 1 96.56 107 GLN A N 1
ATOM 865 C CA . GLN A 1 107 ? -8.422 21.188 -12.68 1 96.56 107 GLN A CA 1
ATOM 866 C C . GLN A 1 107 ? -7.973 20.312 -13.844 1 96.56 107 GLN A C 1
ATOM 868 O O . GLN A 1 107 ? -8.047 19.078 -13.758 1 96.56 107 GLN A O 1
ATOM 873 N N . ARG A 1 108 ? -7.547 20.906 -14.859 1 97.19 108 ARG A N 1
ATOM 874 C CA . ARG A 1 108 ? -7.078 20.156 -16.016 1 97.19 108 ARG A CA 1
ATOM 875 C C . ARG A 1 108 ? -5.832 19.359 -15.68 1 97.19 108 ARG A C 1
ATOM 877 O O . ARG A 1 108 ? -5.691 18.203 -16.109 1 97.19 108 ARG A O 1
ATOM 884 N N . ILE A 1 109 ? -4.934 19.938 -14.922 1 97.88 109 ILE A N 1
ATOM 885 C CA . ILE A 1 109 ? -3.701 19.266 -14.539 1 97.88 109 ILE A CA 1
ATOM 886 C C . ILE A 1 109 ? -4.027 18.078 -13.641 1 97.88 109 ILE A C 1
ATOM 888 O O . ILE A 1 109 ? -3.564 16.953 -13.898 1 97.88 109 ILE A O 1
ATOM 892 N N . LEU A 1 110 ? -4.855 18.312 -12.602 1 97 110 LEU A N 1
ATOM 893 C CA . LEU A 1 110 ? -5.211 17.25 -11.672 1 97 110 LEU A CA 1
ATOM 894 C C . LEU A 1 110 ? -5.934 16.109 -12.398 1 97 110 LEU A C 1
ATOM 896 O O . LEU A 1 110 ? -5.691 14.938 -12.117 1 97 110 LEU A O 1
ATOM 900 N N . PHE A 1 111 ? -6.738 16.516 -13.328 1 94.94 111 PHE A N 1
ATOM 901 C CA . PHE A 1 111 ? -7.477 15.516 -14.102 1 94.94 111 PHE A CA 1
ATOM 902 C C . PHE A 1 111 ? -6.527 14.672 -14.938 1 94.94 111 PHE A C 1
ATOM 904 O O . PHE A 1 111 ? -6.645 13.445 -14.969 1 94.94 111 PHE A O 1
ATOM 911 N N . SER A 1 112 ? -5.652 15.281 -15.594 1 95.5 112 SER A N 1
ATOM 912 C CA . SER A 1 112 ? -4.727 14.578 -16.469 1 95.5 112 SER A CA 1
ATOM 913 C C . SER A 1 112 ? -3.803 13.656 -15.68 1 95.5 112 SER A C 1
ATOM 915 O O . SER A 1 112 ? -3.559 12.516 -16.078 1 95.5 112 SER A O 1
ATOM 917 N N . ILE A 1 113 ? -3.26 14.148 -14.578 1 96.56 113 ILE A N 1
ATOM 918 C CA . ILE A 1 113 ? -2.371 13.336 -13.758 1 96.56 113 ILE A CA 1
ATOM 919 C C . ILE A 1 113 ? -3.141 12.148 -13.188 1 96.56 113 ILE A C 1
ATOM 921 O O . ILE A 1 113 ? -2.627 11.023 -13.148 1 96.56 113 ILE A O 1
ATOM 925 N N . LYS A 1 114 ? -4.336 12.383 -12.734 1 94.88 114 LYS A N 1
ATOM 926 C CA . LYS A 1 114 ? -5.195 11.328 -12.203 1 94.88 114 LYS A CA 1
ATOM 927 C C . LYS A 1 114 ? -5.418 10.227 -13.242 1 94.88 114 LYS A C 1
ATOM 929 O O . LYS A 1 114 ? -5.285 9.047 -12.938 1 94.88 114 LYS A O 1
ATOM 934 N N . THR A 1 115 ? -5.676 10.602 -14.469 1 93.31 115 THR A N 1
ATOM 935 C CA . THR A 1 115 ? -6.027 9.656 -15.531 1 93.31 115 THR A CA 1
ATOM 936 C C . THR A 1 115 ? -4.785 8.93 -16.031 1 93.31 115 THR A C 1
ATOM 938 O O . THR A 1 115 ? -4.879 7.797 -16.516 1 93.31 115 THR A O 1
ATOM 941 N N . LYS A 1 116 ? -3.646 9.547 -15.891 1 94.19 116 LYS A N 1
ATOM 942 C CA . LYS A 1 116 ? -2.422 8.961 -16.422 1 94.19 116 LYS A CA 1
ATOM 943 C C . LYS A 1 116 ? -1.551 8.391 -15.312 1 94.19 116 LYS A C 1
ATOM 945 O O . LYS A 1 116 ? -0.379 8.07 -15.531 1 94.19 116 LYS A O 1
ATOM 950 N N . LEU A 1 117 ? -2.092 8.219 -14.172 1 95.06 117 LEU A N 1
ATOM 951 C CA . LEU A 1 117 ? -1.299 7.863 -13.008 1 95.06 117 LEU A CA 1
ATOM 952 C C . LEU A 1 117 ? -0.564 6.543 -13.227 1 95.06 117 LEU A C 1
ATOM 954 O O . LEU A 1 117 ? 0.626 6.434 -12.922 1 95.06 117 LEU A O 1
ATOM 958 N N . LEU A 1 118 ? -1.248 5.527 -13.758 1 93.62 118 LEU A N 1
ATOM 959 C CA . LEU A 1 118 ? -0.615 4.223 -13.906 1 93.62 118 LEU A CA 1
ATOM 960 C C . LEU A 1 118 ? 0.49 4.273 -14.953 1 93.62 118 LEU A C 1
ATOM 962 O O . LEU A 1 118 ? 1.489 3.559 -14.844 1 93.62 118 LEU A O 1
ATOM 966 N N . ASP A 1 119 ? 0.354 5.133 -15.961 1 91.31 119 ASP A N 1
ATOM 967 C CA . ASP A 1 119 ? 1.444 5.34 -16.906 1 91.31 119 ASP A CA 1
ATOM 968 C C . ASP A 1 119 ? 2.654 5.973 -16.219 1 91.31 119 ASP A C 1
ATOM 970 O O . ASP A 1 119 ? 3.797 5.609 -16.5 1 91.31 119 ASP A O 1
ATOM 974 N N . ILE A 1 120 ? 2.395 6.828 -15.367 1 93.44 120 ILE A N 1
ATOM 975 C CA . ILE A 1 120 ? 3.451 7.539 -14.648 1 93.44 120 ILE A CA 1
ATOM 976 C C . ILE A 1 120 ? 4.18 6.578 -13.711 1 93.44 120 ILE A C 1
ATOM 978 O O . ILE A 1 120 ? 5.41 6.504 -13.727 1 93.44 120 ILE A O 1
ATOM 982 N N . VAL A 1 121 ? 3.439 5.836 -12.961 1 93 121 VAL A N 1
ATOM 983 C CA . VAL A 1 121 ? 4.055 5 -11.938 1 93 121 VAL A CA 1
ATOM 984 C C . VAL A 1 121 ? 4.77 3.82 -12.586 1 93 121 VAL A C 1
ATOM 986 O O . VAL A 1 121 ? 5.73 3.281 -12.031 1 93 121 VAL A O 1
ATOM 989 N N . SER A 1 122 ? 4.305 3.408 -13.805 1 89.06 122 SER A N 1
ATOM 990 C CA . SER A 1 122 ? 4.918 2.281 -14.5 1 89.06 122 SER A CA 1
ATOM 991 C C . SER A 1 122 ? 6.363 2.58 -14.875 1 89.06 122 SER A C 1
ATOM 993 O O . SER A 1 122 ? 7.145 1.664 -15.141 1 89.06 122 SER A O 1
ATOM 995 N N . LEU A 1 123 ? 6.723 3.865 -14.859 1 86.38 123 LEU A N 1
ATOM 996 C CA . LEU A 1 123 ? 8.086 4.262 -15.203 1 86.38 123 LEU A CA 1
ATOM 997 C C . LEU A 1 123 ? 9.07 3.82 -14.125 1 86.38 123 LEU A C 1
ATOM 999 O O . LEU A 1 123 ? 10.25 3.598 -14.406 1 86.38 123 LEU A O 1
ATOM 1003 N N . GLY A 1 124 ? 8.562 3.754 -12.938 1 89.12 124 GLY A N 1
ATOM 1004 C CA . GLY A 1 124 ? 9.414 3.307 -11.844 1 89.12 124 GLY A CA 1
ATOM 1005 C C . GLY A 1 124 ? 10.57 4.25 -11.562 1 89.12 124 GLY A C 1
ATOM 1006 O O . GLY A 1 124 ? 11.711 3.811 -11.414 1 89.12 124 GLY A O 1
ATOM 1007 N N . THR A 1 125 ? 10.297 5.57 -11.57 1 91.62 125 THR A N 1
ATOM 1008 C CA . THR A 1 125 ? 11.328 6.566 -11.312 1 91.62 125 THR A CA 1
ATOM 1009 C C . THR A 1 125 ? 11.078 7.277 -9.984 1 91.62 125 THR A C 1
ATOM 1011 O O . THR A 1 125 ? 9.977 7.188 -9.422 1 91.62 125 THR A O 1
ATOM 1014 N N . LEU A 1 126 ? 12.156 7.891 -9.5 1 94.25 126 LEU A N 1
ATOM 1015 C CA . LEU A 1 126 ? 12.016 8.68 -8.281 1 94.25 126 LEU A CA 1
ATOM 1016 C C . LEU A 1 126 ? 10.977 9.781 -8.469 1 94.25 126 LEU A C 1
ATOM 1018 O O . LEU A 1 126 ? 10.211 10.078 -7.551 1 94.25 126 LEU A O 1
ATOM 1022 N N . GLU A 1 127 ? 10.922 10.383 -9.648 1 95.62 127 GLU A N 1
ATOM 1023 C CA . GLU A 1 127 ? 9.961 11.445 -9.945 1 95.62 127 GLU A CA 1
ATOM 1024 C C . GLU A 1 127 ? 8.531 10.922 -9.891 1 95.62 127 GLU A C 1
ATOM 1026 O O . GLU A 1 127 ? 7.621 11.641 -9.469 1 95.62 127 GLU A O 1
ATOM 1031 N N . ALA A 1 128 ? 8.312 9.68 -10.352 1 94.5 128 ALA A N 1
ATOM 1032 C CA . ALA A 1 128 ? 6.988 9.078 -10.234 1 94.5 128 ALA A CA 1
ATOM 1033 C C . ALA A 1 128 ? 6.562 8.969 -8.773 1 94.5 128 ALA A C 1
ATOM 1035 O O . ALA A 1 128 ? 5.402 9.219 -8.438 1 94.5 128 ALA A O 1
ATOM 1036 N N . VAL A 1 129 ? 7.512 8.562 -7.898 1 96.81 129 VAL A N 1
ATOM 1037 C CA . VAL A 1 129 ? 7.246 8.508 -6.465 1 96.81 129 VAL A CA 1
ATOM 1038 C C . VAL A 1 129 ? 6.863 9.891 -5.953 1 96.81 129 VAL A C 1
ATOM 1040 O O . VAL A 1 129 ? 5.887 10.039 -5.211 1 96.81 129 VAL A O 1
ATOM 1043 N N . GLN A 1 130 ? 7.621 10.898 -6.355 1 97.62 130 GLN A N 1
ATOM 1044 C CA . GLN A 1 130 ? 7.375 12.266 -5.93 1 97.62 130 GLN A CA 1
ATOM 1045 C C . GLN A 1 130 ? 6.012 12.758 -6.41 1 97.62 130 GLN A C 1
ATOM 1047 O O . GLN A 1 130 ? 5.309 13.461 -5.684 1 97.62 130 GLN A O 1
ATOM 1052 N N . THR A 1 131 ? 5.637 12.375 -7.609 1 97.81 131 THR A N 1
ATOM 1053 C CA . THR A 1 131 ? 4.316 12.719 -8.125 1 97.81 131 THR A CA 1
ATOM 1054 C C . THR A 1 131 ? 3.219 12.102 -7.27 1 97.81 131 THR A C 1
ATOM 1056 O O . THR A 1 131 ? 2.223 12.758 -6.957 1 97.81 131 THR A O 1
ATOM 1059 N N . CYS A 1 132 ? 3.395 10.844 -6.895 1 97.25 132 CYS A N 1
ATOM 1060 C CA . CYS A 1 132 ? 2.424 10.18 -6.031 1 97.25 132 CYS A CA 1
ATOM 1061 C C . CYS A 1 132 ? 2.334 10.875 -4.676 1 97.25 132 CYS A C 1
ATOM 1063 O O . CYS A 1 132 ? 1.242 11.039 -4.129 1 97.25 132 CYS A O 1
ATOM 1065 N N . ILE A 1 133 ? 3.453 11.312 -4.141 1 98.06 133 ILE A N 1
ATOM 1066 C CA . ILE A 1 133 ? 3.486 12.008 -2.857 1 98.06 133 ILE A CA 1
ATOM 1067 C C . ILE A 1 133 ? 2.691 13.305 -2.953 1 98.06 133 ILE A C 1
ATOM 1069 O O . ILE A 1 133 ? 1.831 13.578 -2.111 1 98.06 133 ILE A O 1
ATOM 1073 N N . LEU A 1 134 ? 2.973 14.055 -3.979 1 98.5 134 LEU A N 1
ATOM 1074 C CA . LEU A 1 134 ? 2.318 15.352 -4.141 1 98.5 134 LEU A CA 1
ATOM 1075 C C . LEU A 1 134 ? 0.824 15.172 -4.391 1 98.5 134 LEU A C 1
ATOM 1077 O O . LEU A 1 134 ? 0.003 15.859 -3.773 1 98.5 134 LEU A O 1
ATOM 1081 N N . LEU A 1 135 ? 0.463 14.266 -5.277 1 98.06 135 LEU A N 1
ATOM 1082 C CA . LEU A 1 135 ? -0.946 14.031 -5.574 1 98.06 135 LEU A CA 1
ATOM 1083 C C . LEU A 1 135 ? -1.672 13.477 -4.352 1 98.06 135 LEU A C 1
ATOM 1085 O O . LEU A 1 135 ? -2.781 13.906 -4.031 1 98.06 135 LEU A O 1
ATOM 1089 N N . GLY A 1 136 ? -1.068 12.484 -3.699 1 96.69 136 GLY A N 1
ATOM 1090 C CA . GLY A 1 136 ? -1.656 11.891 -2.512 1 96.69 136 GLY A CA 1
ATOM 1091 C C . GLY A 1 136 ? -1.879 12.891 -1.391 1 96.69 136 GLY A C 1
ATOM 1092 O O . GLY A 1 136 ? -2.955 12.922 -0.791 1 96.69 136 GLY A O 1
ATOM 1093 N N . THR A 1 137 ? -0.915 13.711 -1.097 1 96.69 137 THR A N 1
ATOM 1094 C CA . THR A 1 137 ? -1.056 14.695 -0.03 1 96.69 137 THR A CA 1
ATOM 1095 C C . THR A 1 137 ? -2.055 15.773 -0.424 1 96.69 137 THR A C 1
ATOM 1097 O O . THR A 1 137 ? -2.768 16.312 0.429 1 96.69 137 THR A O 1
ATOM 1100 N N . TYR A 1 138 ? -2.027 16.156 -1.768 1 97.19 138 TYR A N 1
ATOM 1101 C CA . TYR A 1 138 ? -3.039 17.109 -2.209 1 97.19 138 TYR A CA 1
ATOM 1102 C C . TYR A 1 138 ? -4.441 16.594 -1.879 1 97.19 138 TYR A C 1
ATOM 1104 O O . TYR A 1 138 ? -5.262 17.344 -1.337 1 97.19 138 TYR A O 1
ATOM 1112 N N . TYR A 1 139 ? -4.746 15.352 -2.188 1 95 139 TYR A N 1
ATOM 1113 C CA . TYR A 1 139 ? -6.055 14.773 -1.888 1 95 139 TYR A CA 1
ATOM 1114 C C . TYR A 1 139 ? -6.289 14.703 -0.384 1 95 139 TYR A C 1
ATOM 1116 O O . TYR A 1 139 ? -7.391 15 0.091 1 95 139 TYR A O 1
ATOM 1124 N N . LEU A 1 140 ? -5.309 14.32 0.37 1 93.5 140 LEU A N 1
ATOM 1125 C CA . LEU A 1 140 ? -5.41 14.195 1.82 1 93.5 140 LEU A CA 1
ATOM 1126 C C . LEU A 1 140 ? -5.781 15.531 2.455 1 93.5 140 LEU A C 1
ATOM 1128 O O . LEU A 1 140 ? -6.652 15.586 3.326 1 93.5 140 LEU A O 1
ATOM 1132 N N . TYR A 1 141 ? -5.164 16.625 1.993 1 94.12 141 TYR A N 1
ATOM 1133 C CA . TYR A 1 141 ? -5.293 17.922 2.641 1 94.12 141 TYR A CA 1
ATOM 1134 C C . TYR A 1 141 ? -6.457 18.703 2.055 1 94.12 141 TYR A C 1
ATOM 1136 O O . TYR A 1 141 ? -6.832 19.75 2.582 1 94.12 141 TYR A O 1
ATOM 1144 N N . HIS A 1 142 ? -7.055 18.219 1.015 1 92.5 142 HIS A N 1
ATOM 1145 C CA . HIS A 1 142 ? -8.156 18.953 0.407 1 92.5 142 HIS A CA 1
ATOM 1146 C C . HIS A 1 142 ? -9.438 18.125 0.414 1 92.5 142 HIS A C 1
ATOM 1148 O O . HIS A 1 142 ? -10.273 18.281 -0.48 1 92.5 142 HIS A O 1
ATOM 1154 N N . GLY A 1 143 ? -9.516 17.203 1.309 1 84.94 143 GLY A N 1
ATOM 1155 C CA . GLY A 1 143 ? -10.781 16.609 1.695 1 84.94 143 GLY A CA 1
ATOM 1156 C C . GLY A 1 143 ? -11.156 15.406 0.843 1 84.94 143 GLY A C 1
ATOM 1157 O O . GLY A 1 143 ? -12.344 15.156 0.609 1 84.94 143 GLY A O 1
ATOM 1158 N N . THR A 1 144 ? -10.203 14.703 0.272 1 87.94 144 THR A N 1
ATOM 1159 C CA . THR A 1 144 ? -10.492 13.5 -0.507 1 87.94 144 THR A CA 1
ATOM 1160 C C . THR A 1 144 ? -9.594 12.344 -0.065 1 87.94 144 THR A C 1
ATOM 1162 O O . THR A 1 144 ? -8.789 11.836 -0.85 1 87.94 144 THR A O 1
ATOM 1165 N N . PRO A 1 145 ? -9.836 11.883 1.118 1 83.94 145 PRO A N 1
ATOM 1166 C CA . PRO A 1 145 ? -8.961 10.836 1.645 1 83.94 145 PRO A CA 1
ATOM 1167 C C . PRO A 1 145 ? -9.102 9.516 0.891 1 83.94 145 PRO A C 1
ATOM 1169 O O . PRO A 1 145 ? -8.148 8.727 0.826 1 83.94 145 PRO A O 1
ATOM 1172 N N . ARG A 1 146 ? -10.188 9.219 0.264 1 86.5 146 ARG A N 1
ATOM 1173 C CA . ARG A 1 146 ? -10.414 7.961 -0.447 1 86.5 146 ARG A CA 1
ATOM 1174 C C . ARG A 1 146 ? -9.492 7.844 -1.657 1 86.5 146 ARG A C 1
ATOM 1176 O O . ARG A 1 146 ? -9.203 6.734 -2.113 1 86.5 146 ARG A O 1
ATOM 1183 N N . LEU A 1 147 ? -9.141 8.969 -2.143 1 91.81 147 LEU A N 1
ATOM 1184 C CA . LEU A 1 147 ? -8.18 8.969 -3.236 1 91.81 147 LEU A CA 1
ATOM 1185 C C . LEU A 1 147 ? -6.75 9.039 -2.701 1 91.81 147 LEU A C 1
ATOM 1187 O O . LEU A 1 147 ? -5.82 8.523 -3.322 1 91.81 147 LEU A O 1
ATOM 1191 N N . ALA A 1 148 ? -6.664 9.695 -1.572 1 93.75 148 ALA A N 1
ATOM 1192 C CA . ALA A 1 148 ? -5.332 9.922 -1.017 1 93.75 148 ALA A CA 1
ATOM 1193 C C . ALA A 1 148 ? -4.652 8.602 -0.669 1 93.75 148 ALA A C 1
ATOM 1195 O O . ALA A 1 148 ? -3.506 8.367 -1.062 1 93.75 148 ALA A O 1
ATOM 1196 N N . SER A 1 149 ? -5.398 7.727 -0.013 1 91.88 149 SER A N 1
ATOM 1197 C CA . SER A 1 149 ? -4.801 6.504 0.506 1 91.88 149 SER A CA 1
ATOM 1198 C C . SER A 1 149 ? -4.336 5.594 -0.625 1 91.88 149 SER A C 1
ATOM 1200 O O . SER A 1 149 ? -3.188 5.141 -0.634 1 91.88 149 SER A O 1
ATOM 1202 N N . PRO A 1 150 ? -5.137 5.332 -1.63 1 93.19 150 PRO A N 1
ATOM 1203 C CA . PRO A 1 150 ? -4.68 4.496 -2.742 1 93.19 150 PRO A CA 1
ATOM 1204 C C . PRO A 1 150 ? -3.496 5.109 -3.49 1 93.19 150 PRO A C 1
ATOM 1206 O O . PRO A 1 150 ? -2.559 4.395 -3.859 1 93.19 150 PRO A O 1
ATOM 1209 N N . VAL A 1 151 ? -3.467 6.395 -3.723 1 95.69 151 VAL A N 1
ATOM 1210 C CA . VAL A 1 151 ? -2.377 7.055 -4.438 1 95.69 151 VAL A CA 1
ATOM 1211 C C . VAL A 1 151 ? -1.084 6.93 -3.635 1 95.69 151 VAL A C 1
ATOM 1213 O O . VAL A 1 151 ? -0.024 6.641 -4.195 1 95.69 151 VAL A O 1
ATOM 1216 N N . CYS A 1 152 ? -1.216 7.133 -2.361 1 92.69 152 CYS A N 1
ATOM 1217 C CA . CYS A 1 152 ? -0.054 6.973 -1.493 1 92.69 152 CYS A CA 1
ATOM 1218 C C . CYS A 1 152 ? 0.426 5.527 -1.482 1 92.69 152 CYS A C 1
ATOM 1220 O O . CYS A 1 152 ? 1.629 5.266 -1.428 1 92.69 152 CYS A O 1
ATOM 1222 N N . GLY A 1 153 ? -0.491 4.637 -1.483 1 92.12 153 GLY A N 1
ATOM 1223 C CA . GLY A 1 153 ? -0.13 3.232 -1.598 1 92.12 153 GLY A CA 1
ATOM 1224 C C . GLY A 1 153 ? 0.654 2.92 -2.857 1 92.12 153 GLY A C 1
ATOM 1225 O O . GLY A 1 153 ? 1.634 2.174 -2.816 1 92.12 153 GLY A O 1
ATOM 1226 N N . CYS A 1 154 ? 0.209 3.488 -3.951 1 92.88 154 CYS A N 1
ATOM 1227 C CA . CYS A 1 154 ? 0.956 3.357 -5.195 1 92.88 154 CYS A CA 1
ATOM 1228 C C . CYS A 1 154 ? 2.377 3.883 -5.039 1 92.88 154 CYS A C 1
ATOM 1230 O O . CYS A 1 154 ? 3.336 3.219 -5.434 1 92.88 154 CYS A O 1
ATOM 1232 N N . GLY A 1 155 ? 2.463 5.09 -4.473 1 94.88 155 GLY A N 1
ATOM 1233 C CA . GLY A 1 155 ? 3.773 5.684 -4.262 1 94.88 155 GLY A CA 1
ATOM 1234 C C . GLY A 1 155 ? 4.699 4.812 -3.438 1 94.88 155 GLY A C 1
ATOM 1235 O O . GLY A 1 155 ? 5.887 4.688 -3.75 1 94.88 155 GLY A O 1
ATOM 1236 N N . LEU A 1 156 ? 4.18 4.184 -2.4 1 95.69 156 LEU A N 1
ATOM 1237 C CA . LEU A 1 156 ? 4.977 3.314 -1.541 1 95.69 156 LEU A CA 1
ATOM 1238 C C . LEU A 1 156 ? 5.516 2.121 -2.322 1 95.69 156 LEU A C 1
ATOM 1240 O O . LEU A 1 156 ? 6.684 1.759 -2.182 1 95.69 156 LEU A O 1
ATOM 1244 N N . ARG A 1 157 ? 4.68 1.519 -3.15 1 94.75 157 ARG A N 1
ATOM 1245 C CA . ARG A 1 157 ? 5.09 0.339 -3.904 1 94.75 157 ARG A CA 1
ATOM 1246 C C . ARG A 1 157 ? 6.188 0.686 -4.906 1 94.75 157 ARG A C 1
ATOM 1248 O O . ARG A 1 157 ? 7.148 -0.072 -5.07 1 94.75 157 ARG A O 1
ATOM 1255 N N . VAL A 1 158 ? 6.062 1.786 -5.594 1 94.31 158 VAL A N 1
ATOM 1256 C CA . VAL A 1 158 ? 7.094 2.219 -6.531 1 94.31 158 VAL A CA 1
ATOM 1257 C C . VAL A 1 158 ? 8.391 2.502 -5.777 1 94.31 158 VAL A C 1
ATOM 1259 O O . VAL A 1 158 ? 9.477 2.156 -6.246 1 94.31 158 VAL A O 1
ATOM 1262 N N . ALA A 1 159 ? 8.266 3.139 -4.629 1 96.06 159 ALA A N 1
ATOM 1263 C CA . ALA A 1 159 ? 9.445 3.414 -3.807 1 96.06 159 ALA A CA 1
ATOM 1264 C C . ALA A 1 159 ? 10.156 2.123 -3.422 1 96.06 159 ALA A C 1
ATOM 1266 O O . ALA A 1 159 ? 11.391 2.049 -3.471 1 96.06 159 ALA A O 1
ATOM 1267 N N . GLN A 1 160 ? 9.445 1.138 -3.082 1 93.06 160 GLN A N 1
ATOM 1268 C CA . GLN A 1 160 ? 10.016 -0.148 -2.695 1 93.06 160 GLN A CA 1
ATOM 1269 C C . GLN A 1 160 ? 10.656 -0.847 -3.891 1 93.06 160 GLN A C 1
ATOM 1271 O O . GLN A 1 160 ? 11.734 -1.445 -3.766 1 93.06 160 GLN A O 1
ATOM 1276 N N . ALA A 1 161 ? 9.961 -0.776 -5.016 1 89.88 161 ALA A N 1
ATOM 1277 C CA . ALA A 1 161 ? 10.531 -1.353 -6.227 1 89.88 161 ALA A CA 1
ATOM 1278 C C . ALA A 1 161 ? 11.867 -0.697 -6.566 1 89.88 161 ALA A C 1
ATOM 1280 O O . ALA A 1 161 ? 12.766 -1.343 -7.125 1 89.88 161 ALA A O 1
ATOM 1281 N N . LEU A 1 162 ? 12.039 0.604 -6.16 1 90.88 162 LEU A N 1
ATOM 1282 C CA . LEU A 1 162 ? 13.266 1.355 -6.402 1 90.88 162 LEU A CA 1
ATOM 1283 C C . LEU A 1 162 ? 14.25 1.177 -5.25 1 90.88 162 LEU A C 1
ATOM 1285 O O . LEU A 1 162 ? 15.305 1.817 -5.227 1 90.88 162 LEU A O 1
ATOM 1289 N N . ASN A 1 163 ? 13.883 0.4 -4.273 1 91.62 163 ASN A N 1
ATOM 1290 C CA . ASN A 1 163 ? 14.688 0.124 -3.086 1 91.62 163 ASN A CA 1
ATOM 1291 C C . ASN A 1 163 ? 14.961 1.394 -2.283 1 91.62 163 ASN A C 1
ATOM 1293 O O . ASN A 1 163 ? 16.047 1.559 -1.721 1 91.62 163 ASN A O 1
ATOM 1297 N N . LEU A 1 164 ? 14 2.312 -2.266 1 95.88 164 LEU A N 1
ATOM 1298 C CA . LEU A 1 164 ? 14.164 3.52 -1.466 1 95.88 164 LEU A CA 1
ATOM 1299 C C . LEU A 1 164 ? 14.141 3.193 0.023 1 95.88 164 LEU A C 1
ATOM 1301 O O . LEU A 1 164 ? 14.547 4.016 0.85 1 95.88 164 LEU A O 1
ATOM 1305 N N . HIS A 1 165 ? 13.594 2.031 0.412 1 94.75 165 HIS A N 1
ATOM 1306 C CA . HIS A 1 165 ? 13.516 1.619 1.809 1 94.75 165 HIS A CA 1
ATOM 1307 C C . HIS A 1 165 ? 14.859 1.087 2.303 1 94.75 165 HIS A C 1
ATOM 1309 O O . HIS A 1 165 ? 15.008 0.767 3.484 1 94.75 165 HIS A O 1
ATOM 1315 N N . ARG A 1 166 ? 15.844 1.07 1.394 1 91.44 166 ARG A N 1
ATOM 1316 C CA . ARG A 1 166 ? 17.156 0.509 1.736 1 91.44 166 ARG A CA 1
ATOM 1317 C C . ARG A 1 166 ? 18.234 1.586 1.725 1 91.44 166 ARG A C 1
ATOM 1319 O O . ARG A 1 166 ? 18.203 2.486 0.883 1 91.44 166 ARG A O 1
ATOM 1326 N N . GLN A 1 167 ? 19.156 1.409 2.594 1 90.06 167 GLN A N 1
ATOM 1327 C CA . GLN A 1 167 ? 20.359 2.229 2.533 1 90.06 167 GLN A CA 1
ATOM 1328 C C . GLN A 1 167 ? 21.234 1.827 1.354 1 90.06 167 GLN A C 1
ATOM 1330 O O . GLN A 1 167 ? 21.406 0.638 1.072 1 90.06 167 GLN A O 1
ATOM 1335 N N . MET A 1 168 ? 21.672 2.812 0.622 1 85.94 168 MET A N 1
ATOM 1336 C CA . MET A 1 168 ? 22.547 2.535 -0.512 1 85.94 168 MET A CA 1
ATOM 1337 C C . MET A 1 168 ? 23.984 2.971 -0.211 1 85.94 168 MET A C 1
ATOM 1339 O O . MET A 1 168 ? 24.188 4.004 0.425 1 85.94 168 MET A O 1
ATOM 1343 N N . THR A 1 169 ? 24.844 2.109 -0.715 1 81.19 169 THR A N 1
ATOM 1344 C CA . THR A 1 169 ? 26.25 2.457 -0.574 1 81.19 169 THR A CA 1
ATOM 1345 C C . THR A 1 169 ? 26.656 3.484 -1.625 1 81.19 169 THR A C 1
ATOM 1347 O O . THR A 1 169 ? 25.953 3.686 -2.613 1 81.19 169 THR A O 1
ATOM 1350 N N . LYS A 1 170 ? 27.828 4.145 -1.285 1 80.88 170 LYS A N 1
ATOM 1351 C CA . LYS A 1 170 ? 28.375 5.098 -2.246 1 80.88 170 LYS A 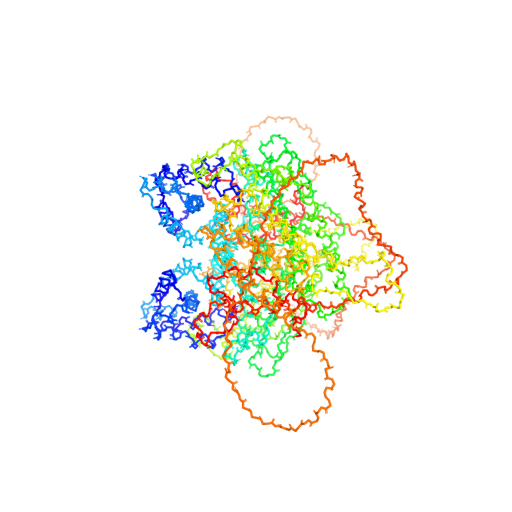CA 1
ATOM 1352 C C . LYS A 1 170 ? 28.625 4.434 -3.598 1 80.88 170 LYS A C 1
ATOM 1354 O O . LYS A 1 170 ? 28.375 5.035 -4.645 1 80.88 170 LYS A O 1
ATOM 1359 N N . GLU A 1 171 ? 29 3.193 -3.576 1 78.44 171 GLU A N 1
ATOM 1360 C CA . GLU A 1 171 ? 29.297 2.445 -4.793 1 78.44 171 GLU A CA 1
ATOM 1361 C C . GLU A 1 171 ? 28.031 2.201 -5.613 1 78.44 171 GLU A C 1
ATOM 1363 O O . GLU A 1 171 ? 28.047 2.342 -6.84 1 78.44 171 GLU A O 1
ATOM 1368 N N . GLN A 1 172 ? 27 1.915 -4.887 1 77.06 172 GLN A N 1
ATOM 1369 C CA . GLN A 1 172 ? 25.734 1.652 -5.555 1 77.06 172 GLN A CA 1
ATOM 1370 C C . GLN A 1 172 ? 25.172 2.924 -6.18 1 77.06 172 GLN A C 1
ATOM 1372 O O . GLN A 1 172 ? 24.578 2.879 -7.258 1 77.06 172 GLN A O 1
ATOM 1377 N N . LEU A 1 173 ? 25.453 3.963 -5.469 1 79.88 173 LEU A N 1
ATOM 1378 C CA . LEU A 1 173 ? 24.891 5.242 -5.902 1 79.88 173 LEU A CA 1
ATOM 1379 C C . LEU A 1 173 ? 25.719 5.828 -7.043 1 79.88 173 LEU A C 1
ATOM 1381 O O . LEU A 1 173 ? 25.219 6.652 -7.812 1 79.88 173 LEU A O 1
ATOM 1385 N N . THR A 1 174 ? 27.062 5.418 -7.043 1 74.75 174 THR A N 1
ATOM 1386 C CA . THR A 1 174 ? 27.953 5.961 -8.062 1 74.75 174 THR A CA 1
ATOM 1387 C C . THR A 1 174 ? 28.062 5.012 -9.25 1 74.75 174 THR A C 1
ATOM 1389 O O . THR A 1 174 ? 28.734 5.32 -10.242 1 74.75 174 THR A O 1
ATOM 1392 N N . ALA A 1 175 ? 27.828 3.771 -8.914 1 59.53 175 ALA A N 1
ATOM 1393 C CA . ALA A 1 175 ? 28 2.783 -9.977 1 59.53 175 ALA A CA 1
ATOM 1394 C C . ALA A 1 175 ? 27.5 3.334 -11.312 1 59.53 175 ALA A C 1
ATOM 1396 O O . ALA A 1 175 ? 27.984 2.938 -12.375 1 59.53 175 ALA A O 1
ATOM 1397 N N . GLY A 1 176 ? 26.719 4.309 -11.227 1 52.16 176 GLY A N 1
ATOM 1398 C CA . GLY A 1 176 ? 26.422 4.961 -12.492 1 52.16 176 GLY A CA 1
ATOM 1399 C C . GLY A 1 176 ? 27.188 6.262 -12.688 1 52.16 176 GLY A C 1
ATOM 1400 O O . GLY A 1 176 ? 27.938 6.68 -11.812 1 52.16 176 GLY A O 1
ATOM 1401 N N . PHE A 1 177 ? 27.344 6.832 -13.883 1 46.88 177 PHE A N 1
ATOM 1402 C CA . PHE A 1 177 ? 28.375 7.727 -14.422 1 46.88 177 PHE A CA 1
ATOM 1403 C C . PHE A 1 177 ? 28.562 8.93 -13.508 1 46.88 177 PHE A C 1
ATOM 1405 O O . PHE A 1 177 ? 29.672 9.492 -13.438 1 46.88 177 PHE A O 1
ATOM 1412 N N . GLN A 1 178 ? 27.516 9.695 -13.156 1 48.62 178 GLN A N 1
ATOM 1413 C CA . GLN A 1 178 ? 27.984 11 -12.711 1 48.62 178 GLN A CA 1
ATOM 1414 C C . GLN A 1 178 ? 28.281 11.008 -11.219 1 48.62 178 GLN A C 1
ATOM 1416 O O . GLN A 1 178 ? 27.359 11.094 -10.391 1 48.62 178 GLN A O 1
ATOM 1421 N N . PRO A 1 179 ? 29.516 10.547 -10.977 1 56 179 PRO A N 1
ATOM 1422 C CA . PRO A 1 179 ? 30.031 10.406 -9.609 1 56 179 PRO A CA 1
ATOM 1423 C C . PRO A 1 179 ? 29.656 11.586 -8.719 1 56 179 PRO A C 1
ATOM 1425 O O . PRO A 1 179 ? 29.469 11.414 -7.508 1 56 179 PRO A O 1
ATOM 1428 N N . ASP A 1 180 ? 29.547 12.867 -9.281 1 60.09 180 ASP A N 1
ATOM 1429 C CA . ASP A 1 180 ? 29.812 14.023 -8.438 1 60.09 180 ASP A CA 1
ATOM 1430 C C . ASP A 1 180 ? 28.625 14.344 -7.551 1 60.09 180 ASP A C 1
ATOM 1432 O O . ASP A 1 180 ? 28.734 15.109 -6.59 1 60.09 180 ASP A O 1
ATOM 1436 N N . ASN A 1 181 ? 27.5 13.539 -7.715 1 79.75 181 ASN A N 1
ATOM 1437 C CA . ASN A 1 181 ? 26.469 14.07 -6.832 1 79.75 181 ASN A CA 1
ATOM 1438 C C . ASN A 1 181 ? 25.703 12.961 -6.133 1 79.75 181 ASN A C 1
ATOM 1440 O O . ASN A 1 181 ? 24.484 13.039 -5.992 1 79.75 181 ASN A O 1
ATOM 1444 N N . TRP A 1 182 ? 26.531 12.094 -5.668 1 83.81 182 TRP A N 1
ATOM 1445 C CA . TRP A 1 182 ? 25.891 10.93 -5.059 1 83.81 182 TRP A CA 1
ATOM 1446 C C . TRP A 1 182 ? 25.188 11.312 -3.758 1 83.81 182 TRP A C 1
ATOM 1448 O O . TRP A 1 182 ? 24.141 10.758 -3.426 1 83.81 182 TRP A O 1
ATOM 1458 N N . GLN A 1 183 ? 25.734 12.305 -3.094 1 84.06 183 GLN A N 1
ATOM 1459 C CA . GLN A 1 183 ? 25.125 12.727 -1.838 1 84.06 183 GLN A CA 1
ATOM 1460 C C . GLN A 1 183 ? 23.75 13.344 -2.074 1 84.06 183 GLN A C 1
ATOM 1462 O O . GLN A 1 183 ? 22.812 13.078 -1.322 1 84.06 183 GLN A O 1
ATOM 1467 N N . MET A 1 184 ? 23.703 14.156 -3.084 1 86.62 184 MET A N 1
ATOM 1468 C CA . MET A 1 184 ? 22.438 14.797 -3.404 1 86.62 184 MET A CA 1
ATOM 1469 C C . MET A 1 184 ? 21.406 13.766 -3.842 1 86.62 184 MET A C 1
ATOM 1471 O O . MET A 1 184 ? 20.219 13.875 -3.498 1 86.62 184 MET A O 1
ATOM 1475 N N . LYS A 1 185 ? 21.875 12.805 -4.602 1 88.5 185 LYS A N 1
ATOM 1476 C CA . LYS A 1 185 ? 20.984 11.734 -5.035 1 88.5 185 LYS A CA 1
ATOM 1477 C C . LYS A 1 185 ? 20.469 10.93 -3.846 1 88.5 185 LYS A C 1
ATOM 1479 O O . LYS A 1 185 ? 19.281 10.617 -3.777 1 88.5 185 LYS A O 1
ATOM 1484 N N . ASN A 1 186 ? 21.344 10.617 -2.941 1 91.31 186 ASN A N 1
ATOM 1485 C CA . ASN A 1 186 ? 20.953 9.867 -1.751 1 91.31 186 ASN A CA 1
ATOM 1486 C C . ASN A 1 186 ? 19.969 10.648 -0.898 1 91.31 186 ASN A C 1
ATOM 1488 O O . ASN A 1 186 ? 19.016 10.078 -0.361 1 91.31 186 ASN A O 1
ATOM 1492 N N . GLU A 1 187 ? 20.203 11.953 -0.76 1 92.31 187 GLU A N 1
ATOM 1493 C CA . GLU A 1 187 ? 19.297 12.789 0.028 1 92.31 187 GLU A CA 1
ATOM 1494 C C . GLU A 1 187 ? 17.922 12.859 -0.618 1 92.31 187 GLU A C 1
ATOM 1496 O O . GLU A 1 187 ? 16.906 12.914 0.079 1 92.31 187 GLU A O 1
ATOM 1501 N N . SER A 1 188 ? 17.906 12.906 -1.929 1 93.56 188 SER A N 1
ATOM 1502 C CA . SER A 1 188 ? 16.625 12.914 -2.619 1 93.56 188 SER A CA 1
ATOM 1503 C C . SER A 1 188 ? 15.852 11.625 -2.354 1 93.56 188 SER A C 1
ATOM 1505 O O . SER A 1 188 ? 14.625 11.648 -2.184 1 93.56 188 SER A O 1
ATOM 1507 N N . ARG A 1 189 ? 16.578 10.469 -2.338 1 95.38 189 ARG A N 1
ATOM 1508 C CA . ARG A 1 189 ? 15.977 9.18 -2.01 1 95.38 189 ARG A CA 1
ATOM 1509 C C . ARG A 1 189 ? 15.422 9.18 -0.591 1 95.38 189 ARG A C 1
ATOM 1511 O O . ARG A 1 189 ? 14.273 8.781 -0.368 1 95.38 189 ARG A O 1
ATOM 1518 N N . LYS A 1 190 ? 16.219 9.695 0.319 1 96.12 190 LYS A N 1
ATOM 1519 C CA . LYS A 1 190 ? 15.805 9.742 1.72 1 96.12 190 LYS A CA 1
ATOM 1520 C C . LYS A 1 190 ? 14.594 10.641 1.91 1 96.12 190 LYS A C 1
ATOM 1522 O O . LYS A 1 190 ? 13.672 10.305 2.652 1 96.12 190 LYS A O 1
ATOM 1527 N N . ARG A 1 191 ? 14.594 11.789 1.271 1 96.81 191 ARG A N 1
ATOM 1528 C CA . ARG A 1 191 ? 13.484 12.742 1.389 1 96.81 191 ARG A CA 1
ATOM 1529 C C . ARG A 1 191 ? 12.172 12.109 0.941 1 96.81 191 ARG A C 1
ATOM 1531 O O . ARG A 1 191 ? 11.141 12.281 1.598 1 96.81 191 ARG A O 1
ATOM 1538 N N . SER A 1 192 ? 12.258 11.391 -0.166 1 97.62 192 SER A N 1
ATOM 1539 C CA . SER A 1 192 ? 11.055 10.758 -0.692 1 97.62 192 SER A CA 1
ATOM 1540 C C . SER A 1 192 ? 10.57 9.633 0.224 1 97.62 192 SER A C 1
ATOM 1542 O O . SER A 1 192 ? 9.375 9.508 0.481 1 97.62 192 SER A O 1
ATOM 1544 N N . TRP A 1 193 ? 11.477 8.82 0.743 1 97.75 193 TRP A N 1
ATOM 1545 C CA . TRP A 1 193 ? 11.094 7.73 1.629 1 97.75 193 TRP A CA 1
ATOM 1546 C C . TRP A 1 193 ? 10.43 8.258 2.895 1 97.75 193 TRP A C 1
ATOM 1548 O O . TRP A 1 193 ? 9.359 7.793 3.285 1 97.75 193 TRP A O 1
ATOM 1558 N N . TRP A 1 194 ? 11.062 9.258 3.496 1 97.81 194 TRP A N 1
ATOM 1559 C CA . TRP A 1 194 ? 10.547 9.758 4.762 1 97.81 194 TRP A CA 1
ATOM 1560 C C . TRP A 1 194 ? 9.242 10.516 4.555 1 97.81 194 TRP A C 1
ATOM 1562 O O . TRP A 1 194 ? 8.367 10.523 5.426 1 97.81 194 TRP A O 1
ATOM 1572 N N . ALA A 1 195 ? 9.109 11.172 3.389 1 98 195 ALA A N 1
ATOM 1573 C CA . ALA A 1 195 ? 7.82 11.773 3.076 1 98 195 ALA A CA 1
ATOM 1574 C C . ALA A 1 195 ? 6.715 10.719 3.049 1 98 195 ALA A C 1
ATOM 1576 O O . ALA A 1 195 ? 5.633 10.93 3.604 1 98 195 ALA A O 1
ATOM 1577 N N . ILE A 1 196 ? 6.961 9.578 2.41 1 97.12 196 ILE A N 1
ATOM 1578 C CA . ILE A 1 196 ? 6 8.477 2.355 1 97.12 196 ILE A CA 1
ATOM 1579 C C . ILE A 1 196 ? 5.711 7.973 3.768 1 97.12 196 ILE A C 1
ATOM 1581 O O . ILE A 1 196 ? 4.555 7.773 4.137 1 97.12 196 ILE A O 1
ATOM 1585 N N . TYR A 1 197 ? 6.758 7.773 4.531 1 97.38 197 TYR A N 1
ATOM 1586 C CA . TYR A 1 197 ? 6.621 7.289 5.902 1 97.38 197 TYR A CA 1
ATOM 1587 C C . TYR A 1 197 ? 5.73 8.219 6.719 1 97.38 197 TYR A C 1
ATOM 1589 O O . TYR A 1 197 ? 4.871 7.754 7.473 1 97.38 197 TYR A O 1
ATOM 1597 N N . GLU A 1 198 ? 5.938 9.5 6.574 1 97.69 198 GLU A N 1
ATOM 1598 C CA . GLU A 1 198 ? 5.176 10.5 7.312 1 97.69 198 GLU A CA 1
ATOM 1599 C C . GLU A 1 198 ? 3.707 10.492 6.895 1 97.69 198 GLU A C 1
ATOM 1601 O O . GLU A 1 198 ? 2.814 10.617 7.738 1 97.69 198 GLU A O 1
ATOM 1606 N N . ILE A 1 199 ? 3.477 10.406 5.648 1 95.38 199 ILE A N 1
ATOM 1607 C CA . ILE A 1 199 ? 2.105 10.375 5.148 1 95.38 199 ILE A CA 1
ATOM 1608 C C . ILE A 1 199 ? 1.385 9.141 5.684 1 95.38 199 ILE A C 1
ATOM 1610 O O . ILE A 1 199 ? 0.22 9.219 6.082 1 95.38 199 ILE A O 1
ATOM 1614 N N . GLU A 1 200 ? 2.084 8.008 5.648 1 94.38 200 GLU A N 1
ATOM 1615 C CA . GLU A 1 200 ? 1.53 6.77 6.191 1 94.38 200 GLU A CA 1
ATOM 1616 C C . GLU A 1 200 ? 1.165 6.926 7.664 1 94.38 200 GLU A C 1
ATOM 1618 O O . GLU A 1 200 ? 0.09 6.5 8.094 1 94.38 200 GLU A O 1
ATOM 1623 N N . THR A 1 201 ? 2.041 7.461 8.391 1 96.62 201 THR A N 1
ATOM 1624 C CA . THR A 1 201 ? 1.834 7.633 9.828 1 96.62 201 THR A CA 1
ATOM 1625 C C . THR A 1 201 ? 0.694 8.609 10.094 1 96.62 201 THR A C 1
ATOM 1627 O O . THR A 1 201 ? -0.159 8.359 10.945 1 96.62 201 THR A O 1
ATOM 1630 N N . PHE A 1 202 ? 0.734 9.688 9.367 1 95.12 202 PHE A N 1
ATOM 1631 C CA . PHE A 1 202 ? -0.299 10.703 9.547 1 95.12 202 PHE A CA 1
ATOM 1632 C C . PHE A 1 202 ? -1.671 10.148 9.188 1 95.12 202 PHE A C 1
ATOM 1634 O O . PHE A 1 202 ? -2.656 10.422 9.875 1 95.12 202 PHE A O 1
ATOM 1641 N N . SER A 1 203 ? -1.772 9.367 8.102 1 91.94 203 SER A N 1
ATOM 1642 C CA . SER A 1 203 ? -3.031 8.75 7.707 1 91.94 203 SER A CA 1
ATOM 1643 C C . SER A 1 203 ? -3.508 7.75 8.758 1 91.94 203 SER A C 1
ATOM 1645 O O . SER A 1 203 ? -4.703 7.66 9.039 1 91.94 203 SER A O 1
ATOM 1647 N N . SER A 1 204 ? -2.605 6.98 9.273 1 92.19 204 SER A N 1
ATOM 1648 C CA . SER A 1 204 ? -2.945 6.039 10.336 1 92.19 204 SER A CA 1
ATOM 1649 C C . SER A 1 204 ? -3.471 6.758 11.57 1 92.19 204 SER A C 1
ATOM 1651 O O . SER A 1 204 ? -4.461 6.336 12.172 1 92.19 204 SER A O 1
ATOM 1653 N N . MET A 1 205 ? -2.852 7.82 11.93 1 93.62 205 MET A N 1
ATOM 1654 C CA . MET A 1 205 ? -3.229 8.594 13.109 1 93.62 205 MET A CA 1
ATOM 1655 C C . MET A 1 205 ? -4.59 9.258 12.914 1 93.62 205 MET A C 1
ATOM 1657 O O . MET A 1 205 ? -5.398 9.305 13.836 1 93.62 205 MET A O 1
ATOM 1661 N N . THR A 1 206 ? -4.812 9.75 11.695 1 91.5 206 THR A N 1
ATOM 1662 C CA . THR A 1 206 ? -5.98 10.578 11.422 1 91.5 206 THR A CA 1
ATOM 1663 C C . THR A 1 206 ? -7.199 9.711 11.109 1 91.5 206 THR A C 1
ATOM 1665 O O . THR A 1 206 ? -8.32 10.039 11.5 1 91.5 206 THR A O 1
ATOM 1668 N N . TYR A 1 207 ? -6.938 8.586 10.414 1 88 207 TYR A N 1
ATOM 1669 C CA . TYR A 1 207 ? -8.094 7.844 9.914 1 88 207 TYR A CA 1
ATOM 1670 C C . TYR A 1 207 ? -8.125 6.434 10.492 1 88 207 TYR A C 1
ATOM 1672 O O . TYR A 1 207 ? -9.062 5.68 10.242 1 88 207 TYR A O 1
ATOM 1680 N N . GLY A 1 208 ? -7.109 6.043 11.25 1 87.81 208 GLY A N 1
ATOM 1681 C CA . GLY A 1 208 ? -7.086 4.742 11.898 1 87.81 208 GLY A CA 1
ATOM 1682 C C . GLY A 1 208 ? -6.699 3.613 10.961 1 87.81 208 GLY A C 1
ATOM 1683 O O . GLY A 1 208 ? -6.945 2.441 11.258 1 87.81 208 GLY A O 1
ATOM 1684 N N . TYR A 1 209 ? -6.141 3.912 9.812 1 87.38 209 TYR A N 1
ATOM 1685 C CA . TYR A 1 209 ? -5.688 2.9 8.859 1 87.38 209 TYR A CA 1
ATOM 1686 C C . TYR A 1 209 ? -4.434 2.199 9.375 1 87.38 209 TYR A C 1
ATOM 1688 O O . TYR A 1 209 ? -3.592 2.818 10.031 1 87.38 209 TYR A O 1
ATOM 1696 N N . PRO A 1 210 ? -4.316 0.833 9.047 1 90.31 210 PRO A N 1
ATOM 1697 C CA . PRO A 1 210 ? -3.055 0.17 9.383 1 90.31 210 PRO A CA 1
ATOM 1698 C C . PRO A 1 210 ? -1.854 0.789 8.672 1 90.31 210 PRO A C 1
ATOM 1700 O O . PRO A 1 210 ? -1.957 1.185 7.508 1 90.31 210 PRO A O 1
ATOM 1703 N N . HIS A 1 211 ? -0.769 0.914 9.406 1 91.75 211 HIS A N 1
ATOM 1704 C CA . HIS A 1 211 ? 0.479 1.387 8.812 1 91.75 211 HIS A CA 1
ATOM 1705 C C . HIS A 1 211 ? 1.123 0.31 7.949 1 91.75 211 HIS A C 1
ATOM 1707 O O . HIS A 1 211 ? 1.319 -0.82 8.398 1 91.75 211 HIS A O 1
ATOM 1713 N N . SER A 1 212 ? 1.53 0.565 6.746 1 91.12 212 SER A N 1
ATOM 1714 C CA . SER A 1 212 ? 1.931 -0.45 5.777 1 91.12 212 SER A CA 1
ATOM 1715 C C . SER A 1 212 ? 3.434 -0.701 5.828 1 91.12 212 SER A C 1
ATOM 1717 O O . SER A 1 212 ? 3.945 -1.581 5.133 1 91.12 212 SER A O 1
ATOM 1719 N N . ILE A 1 213 ? 4.188 0.083 6.527 1 93.25 213 ILE A N 1
ATOM 1720 C CA . ILE A 1 213 ? 5.633 -0.074 6.602 1 93.25 213 ILE A CA 1
ATOM 1721 C C . ILE A 1 213 ? 6.02 -0.723 7.93 1 93.25 213 ILE A C 1
ATOM 1723 O O . ILE A 1 213 ? 5.695 -0.2 9 1 93.25 213 ILE A O 1
ATOM 1727 N N . LYS A 1 214 ? 6.672 -1.817 7.852 1 90.19 214 LYS A N 1
ATOM 1728 C CA . LYS A 1 214 ? 7.172 -2.504 9.039 1 90.19 214 LYS A CA 1
ATOM 1729 C C . LYS A 1 214 ? 8.586 -2.041 9.391 1 90.19 214 LYS A C 1
ATOM 1731 O O . LYS A 1 214 ? 9.398 -1.793 8.5 1 90.19 214 LYS A O 1
ATOM 1736 N N . ASP A 1 215 ? 8.859 -1.99 10.633 1 86.88 215 ASP A N 1
ATOM 1737 C CA . ASP A 1 215 ? 10.156 -1.518 11.102 1 86.88 215 ASP A CA 1
ATOM 1738 C C . ASP A 1 215 ? 11.281 -2.441 10.633 1 86.88 215 ASP A C 1
ATOM 1740 O O . ASP A 1 215 ? 12.406 -1.993 10.398 1 86.88 215 ASP A O 1
ATOM 1744 N N . SER A 1 216 ? 10.969 -3.672 10.422 1 86.62 216 SER A N 1
ATOM 1745 C CA . SER A 1 216 ? 11.977 -4.656 10.023 1 86.62 216 SER A CA 1
ATOM 1746 C C . SER A 1 216 ? 12.219 -4.621 8.523 1 86.62 216 SER A C 1
ATOM 1748 O O . SER A 1 216 ? 13.094 -5.324 8.016 1 86.62 216 SER A O 1
ATOM 1750 N N . ASP A 1 217 ? 11.523 -3.75 7.871 1 88.62 217 ASP A N 1
ATOM 1751 C CA . ASP A 1 217 ? 11.57 -3.836 6.414 1 88.62 217 ASP A CA 1
ATOM 1752 C C . ASP A 1 217 ? 12.266 -2.615 5.812 1 88.62 217 ASP A C 1
ATOM 1754 O O . ASP A 1 217 ? 12.211 -2.396 4.602 1 88.62 217 ASP A O 1
ATOM 1758 N N . TYR A 1 218 ? 12.82 -1.739 6.605 1 92.75 218 TYR A N 1
ATOM 1759 C CA . TYR A 1 218 ? 13.57 -0.617 6.043 1 92.75 218 TYR A CA 1
ATOM 1760 C C . TYR A 1 218 ? 14.781 -0.28 6.906 1 92.75 218 TYR A C 1
ATOM 1762 O O . TYR A 1 218 ? 14.812 -0.615 8.094 1 92.75 218 TYR A O 1
ATOM 1770 N N . ASP A 1 219 ? 15.805 0.279 6.352 1 92.62 219 ASP A N 1
ATOM 1771 C CA . ASP A 1 219 ? 16.984 0.711 7.082 1 92.62 219 ASP A CA 1
ATOM 1772 C C . ASP A 1 219 ? 17.469 2.07 6.586 1 92.62 219 ASP A C 1
ATOM 1774 O O . ASP A 1 219 ? 18.672 2.342 6.582 1 92.62 219 ASP A O 1
ATOM 1778 N N . VAL A 1 220 ? 16.594 2.906 6.148 1 94.62 220 VAL A N 1
ATOM 1779 C CA . VAL A 1 220 ? 16.922 4.219 5.602 1 94.62 220 VAL A CA 1
ATOM 1780 C C . VAL A 1 220 ? 17.469 5.117 6.711 1 94.62 220 VAL A C 1
ATOM 1782 O O . VAL A 1 220 ? 16.906 5.164 7.809 1 94.62 220 VAL A O 1
ATOM 1785 N N . GLU A 1 221 ? 18.516 5.805 6.449 1 92.88 221 GLU A N 1
ATOM 1786 C CA . GLU A 1 221 ? 19.094 6.762 7.395 1 92.88 221 GLU A CA 1
ATOM 1787 C C . GLU A 1 221 ? 18.234 8.023 7.496 1 92.88 221 GLU A C 1
ATOM 1789 O O . GLU A 1 221 ? 17.5 8.359 6.562 1 92.88 221 GLU A O 1
ATOM 1794 N N . PRO A 1 222 ? 18.297 8.719 8.672 1 94.31 222 PRO A N 1
ATOM 1795 C CA . PRO A 1 222 ? 17.609 10.008 8.773 1 94.31 222 PRO A CA 1
ATOM 1796 C C . PRO A 1 222 ? 18.109 11.023 7.75 1 94.31 222 PRO A C 1
ATOM 1798 O O . PRO A 1 222 ? 19.188 10.844 7.172 1 94.31 222 PRO A O 1
ATOM 1801 N N . LEU A 1 223 ? 17.312 12.031 7.504 1 94 223 LEU A N 1
ATOM 1802 C CA . LEU A 1 223 ? 17.734 13.133 6.656 1 94 223 LEU A CA 1
ATOM 1803 C C . LEU A 1 223 ? 18.953 13.844 7.254 1 94 223 LEU A C 1
ATOM 1805 O O . LEU A 1 223 ? 19.141 13.82 8.469 1 94 223 LEU A O 1
ATOM 1809 N N . ASN A 1 224 ? 19.734 14.422 6.398 1 90.12 224 ASN A N 1
ATOM 1810 C CA . ASN A 1 224 ? 20.891 15.195 6.824 1 90.12 224 ASN A CA 1
ATOM 1811 C C . ASN A 1 224 ? 20.703 16.688 6.543 1 90.12 224 ASN A C 1
ATOM 1813 O O . ASN A 1 224 ? 21.094 17.172 5.473 1 90.12 224 ASN A O 1
ATOM 1817 N N . PRO A 1 225 ? 20.234 17.438 7.512 1 89.06 225 PRO A N 1
ATOM 1818 C CA . PRO A 1 225 ? 20 18.859 7.289 1 89.06 225 PRO A CA 1
ATOM 1819 C C . PRO A 1 225 ? 21.297 19.625 6.969 1 89.06 225 PRO A C 1
ATOM 1821 O O . PRO A 1 225 ? 21.234 20.734 6.445 1 89.06 225 PRO A O 1
ATOM 1824 N N . SER A 1 226 ? 22.484 19.062 7.211 1 80.56 226 SER A N 1
ATOM 1825 C CA . SER A 1 226 ? 23.75 19.734 6.988 1 80.56 226 SER A CA 1
ATOM 1826 C C . SER A 1 226 ? 24.484 19.156 5.777 1 80.56 226 SER A C 1
ATOM 1828 O O . SER A 1 226 ? 25.703 19.297 5.652 1 80.56 226 SER A O 1
ATOM 1830 N N . ALA A 1 227 ? 23.781 18.531 5.004 1 70.44 227 ALA A N 1
ATOM 1831 C CA . ALA A 1 227 ? 24.406 17.812 3.891 1 70.44 227 ALA A CA 1
ATOM 1832 C C . ALA A 1 227 ? 25.203 18.766 3.012 1 70.44 227 ALA A C 1
ATOM 1834 O O . ALA A 1 227 ? 26.219 18.375 2.428 1 70.44 227 ALA A O 1
ATOM 1835 N N . LYS A 1 228 ? 24.766 20.016 2.934 1 68.62 228 LYS A N 1
ATOM 1836 C CA . LYS A 1 228 ? 25.453 20.969 2.074 1 68.62 228 LYS A CA 1
ATOM 1837 C C . LYS A 1 228 ? 26.688 21.562 2.77 1 68.62 228 LYS A C 1
ATOM 1839 O O . LYS A 1 228 ? 27.531 22.172 2.127 1 68.62 228 LYS A O 1
ATOM 1844 N N . LEU A 1 229 ? 26.672 21.312 4.039 1 67.19 229 LEU A N 1
ATOM 1845 C CA . LEU A 1 229 ? 27.797 21.875 4.781 1 67.19 229 LEU A CA 1
ATOM 1846 C C . LEU A 1 229 ? 28.984 20.906 4.758 1 67.19 229 LEU A C 1
ATOM 1848 O O . LEU A 1 229 ? 28.828 19.703 4.961 1 67.19 229 LEU A O 1
ATOM 1852 N N . GLN A 1 230 ? 30.062 21.422 4.355 1 62.69 230 GLN A N 1
ATOM 1853 C CA . GLN A 1 230 ? 31.281 20.641 4.277 1 62.69 230 GLN A CA 1
ATOM 1854 C C . GLN A 1 230 ? 31.688 20.109 5.652 1 62.69 230 GLN A C 1
ATOM 1856 O O . GLN A 1 230 ? 31.625 20.844 6.645 1 62.69 230 GLN A O 1
ATOM 1861 N N . GLY A 1 231 ? 31.891 18.797 5.738 1 61.59 231 GLY A N 1
ATOM 1862 C CA . GLY A 1 231 ? 32.438 18.203 6.949 1 61.59 231 GLY A CA 1
ATOM 1863 C C . GLY A 1 231 ? 31.391 17.641 7.875 1 61.59 231 GLY A C 1
ATOM 1864 O O . GLY A 1 231 ? 31.703 17.062 8.914 1 61.59 231 GLY A O 1
ATOM 1865 N N . SER A 1 232 ? 30.203 17.859 7.555 1 66.69 232 SER A N 1
ATOM 1866 C CA . SER A 1 232 ? 29.172 17.375 8.469 1 66.69 232 SER A CA 1
ATOM 1867 C C . SER A 1 232 ? 28.953 15.875 8.305 1 66.69 232 SER A C 1
ATOM 1869 O O . SER A 1 232 ? 29.062 15.344 7.199 1 66.69 232 SER A O 1
ATOM 1871 N N . ARG A 1 233 ? 28.922 15.312 9.5 1 74.12 233 ARG A N 1
ATOM 1872 C CA . ARG A 1 233 ? 28.656 13.875 9.492 1 74.12 233 ARG A CA 1
ATOM 1873 C C . ARG A 1 233 ? 27.156 13.602 9.438 1 74.12 233 ARG A C 1
ATOM 1875 O O . ARG A 1 233 ? 26.406 14.102 10.266 1 74.12 233 ARG A O 1
ATOM 1882 N N . PRO A 1 234 ? 26.766 12.852 8.484 1 80.44 234 PRO A N 1
ATOM 1883 C CA . PRO A 1 234 ? 25.344 12.5 8.43 1 80.44 234 PRO A CA 1
ATOM 1884 C C . PRO A 1 234 ? 24.891 11.656 9.625 1 80.44 234 PRO A C 1
ATOM 1886 O O . PRO A 1 234 ? 25.656 10.82 10.117 1 80.44 234 PRO A O 1
ATOM 1889 N N . PRO A 1 235 ? 23.688 11.969 10.125 1 83.12 235 PRO A N 1
ATOM 1890 C CA . PRO A 1 235 ? 23.188 11.102 11.188 1 83.12 235 PRO A CA 1
ATOM 1891 C C . PRO A 1 235 ? 22.938 9.672 10.719 1 83.12 235 PRO A C 1
ATOM 1893 O O . PRO A 1 235 ? 22.438 9.461 9.609 1 83.12 235 PRO A O 1
ATOM 1896 N N . THR A 1 236 ? 23.328 8.672 11.523 1 81.25 236 THR A N 1
ATOM 1897 C CA . THR A 1 236 ? 23.172 7.273 11.156 1 81.25 236 THR A CA 1
ATOM 1898 C C . THR A 1 236 ? 21.859 6.719 11.695 1 81.25 236 THR A C 1
ATOM 1900 O O . THR A 1 236 ? 21.344 5.703 11.211 1 81.25 236 THR A O 1
ATOM 1903 N N . SER A 1 237 ? 21.391 7.355 12.766 1 88.69 237 SER A N 1
ATOM 1904 C C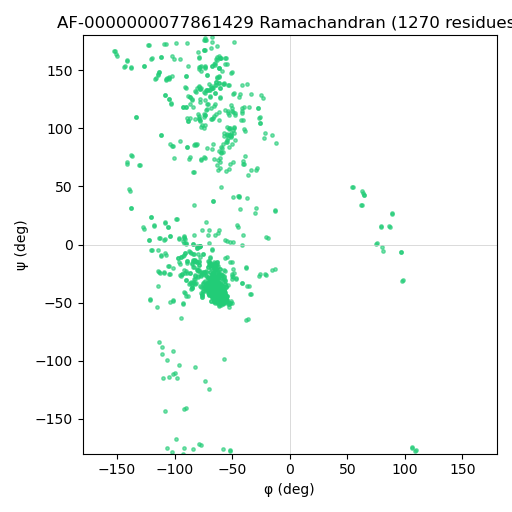A . SER A 1 237 ? 20.125 6.945 13.367 1 88.69 237 SER A CA 1
ATOM 1905 C C . SER A 1 237 ? 19.453 8.109 14.078 1 88.69 237 SER A C 1
ATOM 1907 O O . SER A 1 237 ? 20.062 9.156 14.289 1 88.69 237 SER A O 1
ATOM 1909 N N . PHE A 1 238 ? 18.234 7.984 14.422 1 90.62 238 PHE A N 1
ATOM 1910 C CA . PHE A 1 238 ? 17.484 9.016 15.141 1 90.62 238 PHE A CA 1
ATOM 1911 C C . PHE A 1 238 ? 17.906 9.062 16.609 1 90.62 238 PHE A C 1
ATOM 1913 O O . PHE A 1 238 ? 17.516 9.977 17.328 1 90.62 238 PHE A O 1
ATOM 1920 N N . LYS A 1 239 ? 18.688 8.109 17 1 86.06 239 LYS A N 1
ATOM 1921 C CA . LYS A 1 239 ? 19.141 8.078 18.375 1 86.06 239 LYS A CA 1
ATOM 1922 C C . LYS A 1 239 ? 20.281 9.07 18.609 1 86.06 239 LYS A C 1
ATOM 1924 O O . LYS A 1 239 ? 20.547 9.469 19.734 1 86.06 239 LYS A O 1
ATOM 1929 N N . GLU A 1 240 ? 20.891 9.5 17.516 1 81 240 GLU A N 1
ATOM 1930 C CA . GLU A 1 240 ? 21.938 10.516 17.594 1 81 240 GLU A CA 1
ATOM 1931 C C . GLU A 1 240 ? 21.359 11.914 17.406 1 81 240 GLU A C 1
ATOM 1933 O O . GLU A 1 240 ? 20.75 12.211 16.391 1 81 240 GLU A O 1
ATOM 1938 N N . PRO A 1 241 ? 21.531 12.703 18.438 1 79.69 241 PRO A N 1
ATOM 1939 C CA . PRO A 1 241 ? 21.031 14.062 18.266 1 79.69 241 PRO A CA 1
ATOM 1940 C C . PRO A 1 241 ? 21.734 14.828 17.156 1 79.69 241 PRO A C 1
ATOM 1942 O O . PRO A 1 241 ? 22.922 14.609 16.906 1 79.69 241 PRO A O 1
ATOM 1945 N N . LEU A 1 242 ? 20.922 15.633 16.469 1 84.12 242 LEU A N 1
ATOM 1946 C CA . LEU A 1 242 ? 21.5 16.484 15.438 1 84.12 242 LEU A CA 1
ATOM 1947 C C . LEU A 1 242 ? 22.422 17.531 16.047 1 84.12 242 LEU A C 1
ATOM 1949 O O . LEU A 1 242 ? 22.094 18.109 17.094 1 84.12 242 LEU A O 1
ATOM 1953 N N . THR A 1 243 ? 23.578 17.656 15.406 1 78.25 243 THR A N 1
ATOM 1954 C CA . THR A 1 243 ? 24.516 18.672 15.867 1 78.25 243 THR A CA 1
ATOM 1955 C C . THR A 1 243 ? 24.516 19.875 14.914 1 78.25 243 THR A C 1
ATOM 1957 O O . THR A 1 243 ? 24.172 19.734 13.742 1 78.25 243 THR A O 1
ATOM 1960 N N . GLY A 1 244 ? 24.656 21.047 15.461 1 78.62 244 GLY A N 1
ATOM 1961 C CA . GLY A 1 244 ? 24.797 22.234 14.633 1 78.62 244 GLY A CA 1
ATOM 1962 C C . GLY A 1 244 ? 23.547 23.094 14.625 1 78.62 244 GLY A C 1
ATOM 1963 O O . GLY A 1 244 ? 22.594 22.828 15.352 1 78.62 244 GLY A O 1
ATOM 1964 N N . GLU A 1 245 ? 23.625 24.125 13.773 1 84.19 245 GLU A N 1
ATOM 1965 C CA . GLU A 1 245 ? 22.516 25.078 13.688 1 84.19 245 GLU A CA 1
ATOM 1966 C C . GLU A 1 245 ? 21.375 24.516 12.852 1 84.19 245 GLU A C 1
ATOM 1968 O O . GLU A 1 245 ? 21.594 23.766 11.898 1 84.19 245 GLU A O 1
ATOM 1973 N N . ALA A 1 246 ? 20.219 24.969 13.203 1 89.5 246 ALA A N 1
ATOM 1974 C CA . ALA A 1 246 ? 19.031 24.516 12.492 1 89.5 246 ALA A CA 1
ATOM 1975 C C . ALA A 1 246 ? 18.984 25.062 11.07 1 89.5 246 ALA A C 1
ATOM 1977 O O . ALA A 1 246 ? 19.344 26.219 10.836 1 89.5 246 ALA A O 1
ATOM 1978 N N . THR A 1 247 ? 18.719 24.25 10.156 1 90.88 247 THR A N 1
ATOM 1979 C CA . THR A 1 247 ? 18.391 24.656 8.789 1 90.88 247 THR A CA 1
ATOM 1980 C C . THR A 1 247 ? 16.922 24.406 8.5 1 90.88 247 THR A C 1
ATOM 1982 O O . THR A 1 247 ? 16.203 23.812 9.312 1 90.88 247 THR A O 1
ATOM 1985 N N . LEU A 1 248 ? 16.469 24.859 7.379 1 91.12 248 LEU A N 1
ATOM 1986 C CA . LEU A 1 248 ? 15.07 24.688 7.035 1 91.12 248 LEU A CA 1
ATOM 1987 C C . LEU A 1 248 ? 14.727 23.219 6.871 1 91.12 248 LEU A C 1
ATOM 1989 O O . LEU A 1 248 ? 13.57 22.812 7.004 1 91.12 248 LEU A O 1
ATOM 1993 N N . LEU A 1 249 ? 15.711 22.375 6.648 1 93.69 249 LEU A N 1
ATOM 1994 C CA . LEU A 1 249 ? 15.484 20.938 6.508 1 93.69 249 LEU A CA 1
ATOM 1995 C C . LEU A 1 249 ? 15.422 20.266 7.871 1 93.69 249 LEU A C 1
ATOM 1997 O O . LEU A 1 249 ? 14.945 19.125 7.988 1 93.69 249 LEU A O 1
ATOM 2001 N N . SER A 1 250 ? 15.953 20.922 8.953 1 95 250 SER A N 1
ATOM 2002 C CA . SER A 1 250 ? 15.914 20.344 10.297 1 95 250 SER A CA 1
ATOM 2003 C C . SER A 1 250 ? 14.484 20 10.711 1 95 250 SER A C 1
ATOM 2005 O O . SER A 1 250 ? 14.25 19.016 11.406 1 95 250 SER A O 1
ATOM 2007 N N . TYR A 1 251 ? 13.57 20.812 10.289 1 96.81 251 TYR A N 1
ATOM 2008 C CA . TYR A 1 251 ? 12.148 20.578 10.547 1 96.81 251 TYR A CA 1
ATOM 2009 C C . TYR A 1 251 ? 11.75 19.172 10.117 1 96.81 251 TYR A C 1
ATOM 2011 O O . TYR A 1 251 ? 11.109 18.453 10.883 1 96.81 251 TYR A O 1
ATOM 2019 N N . LYS A 1 252 ? 12.125 18.844 8.875 1 96.69 252 LYS A N 1
ATOM 2020 C CA . LYS A 1 252 ? 11.711 17.562 8.32 1 96.69 252 LYS A CA 1
ATOM 2021 C C . LYS A 1 252 ? 12.391 16.391 9.047 1 96.69 252 LYS A C 1
ATOM 2023 O O . LYS A 1 252 ? 11.797 15.32 9.195 1 96.69 252 LYS A O 1
ATOM 2028 N N . TYR A 1 253 ? 13.633 16.594 9.492 1 95.88 253 TYR A N 1
ATOM 2029 C CA . TYR A 1 253 ? 14.297 15.602 10.328 1 95.88 253 TYR A CA 1
ATOM 2030 C C . TYR A 1 253 ? 13.492 15.312 11.586 1 95.88 253 TYR A C 1
ATOM 2032 O O . TYR A 1 253 ? 13.219 14.156 11.906 1 95.88 253 TYR A O 1
ATOM 2040 N N . TYR A 1 254 ? 13.086 16.328 12.266 1 97.31 254 TYR A N 1
ATOM 2041 C CA . TYR A 1 254 ? 12.391 16.156 13.531 1 97.31 254 TYR A CA 1
ATOM 2042 C C . TYR A 1 254 ? 10.969 15.641 13.312 1 97.31 254 TYR A C 1
ATOM 2044 O O . TYR A 1 254 ? 10.438 14.891 14.133 1 97.31 254 TYR A O 1
ATOM 2052 N N . MET A 1 255 ? 10.344 16.094 12.219 1 98.19 255 MET A N 1
ATOM 2053 C CA . MET A 1 255 ? 9.023 15.57 11.898 1 98.19 255 MET A CA 1
ATOM 2054 C C . MET A 1 255 ? 9.086 14.078 11.609 1 98.19 255 MET A C 1
ATOM 2056 O O . MET A 1 255 ? 8.203 13.32 12.023 1 98.19 255 MET A O 1
ATOM 2060 N N . SER A 1 256 ? 10.125 13.625 10.883 1 97.62 256 SER A N 1
ATOM 2061 C CA . SER A 1 256 ? 10.32 12.203 10.617 1 97.62 256 SER A CA 1
ATOM 2062 C C . SER A 1 256 ? 10.555 11.422 11.906 1 97.62 256 SER A C 1
ATOM 2064 O O . SER A 1 256 ? 9.984 10.344 12.094 1 97.62 256 SER A O 1
ATOM 2066 N N . LYS A 1 257 ? 11.391 11.961 12.727 1 97.38 257 LYS A N 1
ATOM 2067 C CA . LYS A 1 257 ? 11.664 11.328 14.016 1 97.38 257 LYS A CA 1
ATOM 2068 C C . LYS A 1 257 ? 10.391 11.188 14.844 1 97.38 257 LYS A C 1
ATOM 2070 O O . LYS A 1 257 ? 10.156 10.141 15.453 1 97.38 257 LYS A O 1
ATOM 2075 N N . LEU A 1 258 ? 9.617 12.25 14.891 1 98.38 258 LEU A N 1
ATOM 2076 C CA . LEU A 1 258 ? 8.352 12.211 15.617 1 98.38 258 LEU A CA 1
ATOM 2077 C C . LEU A 1 258 ? 7.398 11.188 14.992 1 98.38 258 LEU A C 1
ATOM 2079 O O . LEU A 1 258 ? 6.656 10.508 15.711 1 98.38 258 LEU A O 1
ATOM 2083 N N . SER A 1 259 ? 7.395 11.094 13.672 1 98.19 259 SER A N 1
ATOM 2084 C CA . SER A 1 259 ? 6.543 10.141 12.977 1 98.19 259 SER A CA 1
ATOM 2085 C C . SER A 1 259 ? 6.879 8.711 13.367 1 98.19 259 SER A C 1
ATOM 2087 O O . SER A 1 259 ? 5.988 7.859 13.469 1 98.19 259 SER A O 1
ATOM 2089 N N . VAL A 1 260 ? 8.125 8.398 13.555 1 97.38 260 VAL A N 1
ATOM 2090 C CA . VAL A 1 260 ? 8.539 7.07 13.992 1 97.38 260 VAL A CA 1
ATOM 2091 C C . VAL A 1 260 ? 7.969 6.781 15.383 1 97.38 260 VAL A C 1
ATOM 2093 O O . VAL A 1 260 ? 7.457 5.688 15.633 1 97.38 260 VAL A O 1
ATOM 2096 N N . LEU A 1 261 ? 7.988 7.77 16.266 1 97.38 261 LEU A N 1
ATOM 2097 C CA . LEU A 1 261 ? 7.445 7.625 17.609 1 97.38 261 LEU A CA 1
ATOM 2098 C C . LEU A 1 261 ? 5.93 7.449 17.578 1 97.38 261 LEU A C 1
ATOM 2100 O O . LEU A 1 261 ? 5.375 6.617 18.297 1 97.38 261 LEU A O 1
ATOM 2104 N N . THR A 1 262 ? 5.309 8.266 16.781 1 97.75 262 THR A N 1
ATOM 2105 C CA . THR A 1 262 ? 3.859 8.203 16.656 1 97.75 262 THR A CA 1
ATOM 2106 C C . THR A 1 262 ? 3.422 6.848 16.109 1 97.75 262 THR A C 1
ATOM 2108 O O . THR A 1 262 ? 2.428 6.277 16.578 1 97.75 262 THR A O 1
ATOM 2111 N N . LYS A 1 263 ? 4.137 6.383 15.102 1 96.69 263 LYS A N 1
ATOM 2112 C CA . LYS A 1 263 ? 3.836 5.062 14.555 1 96.69 263 LYS A CA 1
ATOM 2113 C C . LYS A 1 263 ? 3.963 3.986 15.633 1 96.69 263 LYS A C 1
ATOM 2115 O O . LYS A 1 263 ? 3.135 3.076 15.703 1 96.69 263 LYS A O 1
ATOM 2120 N N . GLU A 1 264 ? 4.957 4.031 16.422 1 95.62 264 GLU A N 1
ATOM 2121 C CA . GLU A 1 264 ? 5.133 3.08 17.516 1 95.62 264 GLU A CA 1
ATOM 2122 C C . GLU A 1 264 ? 3.951 3.127 18.484 1 95.62 264 GLU A C 1
ATOM 2124 O O . GLU A 1 264 ? 3.467 2.084 18.922 1 95.62 264 GLU A O 1
ATOM 2129 N N . ALA A 1 265 ? 3.518 4.301 18.828 1 95.38 265 ALA A N 1
ATOM 2130 C CA . ALA A 1 265 ? 2.359 4.461 19.703 1 95.38 265 ALA A CA 1
ATOM 2131 C C . ALA A 1 265 ? 1.12 3.807 19.094 1 95.38 265 ALA A C 1
ATOM 2133 O O . ALA A 1 265 ? 0.381 3.105 19.797 1 95.38 265 ALA A O 1
ATOM 2134 N N . LEU A 1 266 ? 0.88 4.062 17.844 1 93.69 266 LEU A N 1
ATOM 2135 C CA . LEU A 1 266 ? -0.274 3.496 17.156 1 93.69 266 LEU A CA 1
ATOM 2136 C C . LEU A 1 266 ? -0.224 1.973 17.172 1 93.69 266 LEU A C 1
ATOM 2138 O O . LEU A 1 266 ? -1.238 1.316 17.422 1 93.69 266 LEU A O 1
ATOM 2142 N N . THR A 1 267 ? 0.944 1.426 16.938 1 90.44 267 THR A N 1
ATOM 2143 C CA . THR A 1 267 ? 1.118 -0.021 16.859 1 90.44 267 THR A CA 1
ATOM 2144 C C . THR A 1 267 ? 0.963 -0.646 18.25 1 90.44 267 THR A C 1
ATOM 2146 O O . THR A 1 267 ? 0.276 -1.658 18.406 1 90.44 267 THR A O 1
ATOM 2149 N N . GLU A 1 268 ? 1.484 -0.066 19.25 1 89.81 268 GLU A N 1
ATOM 2150 C CA . GLU A 1 268 ? 1.562 -0.655 20.594 1 89.81 268 GLU A CA 1
ATOM 2151 C C . GLU A 1 268 ? 0.258 -0.455 21.359 1 89.81 268 GLU A C 1
ATOM 2153 O O . GLU A 1 268 ? -0.127 -1.3 22.172 1 89.81 268 GLU A O 1
ATOM 2158 N N . LEU A 1 269 ? -0.412 0.6 21.047 1 90.25 269 LEU A N 1
ATOM 2159 C CA . LEU A 1 269 ? -1.535 0.961 21.906 1 90.25 269 LEU A CA 1
ATOM 2160 C C . LEU A 1 269 ? -2.861 0.719 21.188 1 90.25 269 LEU A C 1
ATOM 2162 O O . LEU A 1 269 ? -3.898 0.554 21.844 1 90.25 269 LEU A O 1
ATOM 2166 N N . TYR A 1 270 ? -2.855 0.724 19.922 1 87.75 270 TYR A N 1
ATOM 2167 C CA . TYR A 1 270 ? -4.117 0.671 19.188 1 87.75 270 TYR A CA 1
ATOM 2168 C C . TYR A 1 270 ? -4.156 -0.531 18.25 1 87.75 270 TYR A C 1
ATOM 2170 O O . TYR A 1 270 ? -5.082 -0.672 17.453 1 87.75 270 TYR A O 1
ATOM 2178 N N . GLY A 1 271 ? -3.191 -1.373 18.234 1 82.31 271 GLY A N 1
ATOM 2179 C CA . GLY A 1 271 ? -3.188 -2.574 17.406 1 82.31 271 GLY A CA 1
ATOM 2180 C C . GLY A 1 271 ? -4.281 -3.555 17.781 1 82.31 271 GLY A C 1
ATOM 2181 O O . GLY A 1 271 ? -4.832 -3.494 18.891 1 82.31 271 GLY A O 1
ATOM 2182 N N . ILE A 1 272 ? -4.602 -4.41 16.859 1 78.44 272 ILE A N 1
ATOM 2183 C CA . ILE A 1 272 ? -5.613 -5.43 17.094 1 78.44 272 ILE A CA 1
ATOM 2184 C C . ILE A 1 272 ? -5.18 -6.328 18.25 1 78.44 272 ILE A C 1
ATOM 2186 O O . ILE A 1 272 ? -4.043 -6.801 18.281 1 78.44 272 ILE A O 1
ATOM 2190 N N . GLY A 1 273 ? -6.062 -6.629 19.156 1 65.12 273 GLY A N 1
ATOM 2191 C CA . GLY A 1 273 ? -5.758 -7.395 20.359 1 65.12 273 GLY A CA 1
ATOM 2192 C C . GLY A 1 273 ? -5.008 -6.594 21.406 1 65.12 273 GLY A C 1
ATOM 2193 O O . GLY A 1 273 ? -4.625 -7.129 22.453 1 65.12 273 GLY A O 1
ATOM 2194 N N . GLY A 1 274 ? -4.797 -5.422 21.062 1 59.41 274 GLY A N 1
ATOM 2195 C CA . GLY A 1 274 ? -4.125 -4.531 21.984 1 59.41 274 GLY A CA 1
ATOM 2196 C C . GLY A 1 274 ? -5.012 -4.086 23.141 1 59.41 274 GLY A C 1
ATOM 2197 O O . GLY A 1 274 ? -6.129 -4.578 23.297 1 59.41 274 GLY A O 1
ATOM 2198 N N . PRO A 1 275 ? -4.395 -3.365 24 1 49.28 275 PRO A N 1
ATOM 2199 C CA . PRO A 1 275 ? -5.098 -2.953 25.219 1 49.28 275 PRO A CA 1
ATOM 2200 C C . PRO A 1 275 ? -6.465 -2.342 24.922 1 49.28 275 PRO A C 1
ATOM 2202 O O . PRO A 1 275 ? -7.391 -2.482 25.734 1 49.28 275 PRO A O 1
ATOM 2205 N N . THR A 1 276 ? -6.488 -1.77 23.781 1 46.75 276 THR A N 1
ATOM 2206 C CA . THR A 1 276 ? -7.738 -1.079 23.469 1 46.75 276 THR A CA 1
ATOM 2207 C C . THR A 1 276 ? -8.812 -2.072 23.047 1 46.75 276 THR A C 1
ATOM 2209 O O . THR A 1 276 ? -10.008 -1.793 23.172 1 46.75 276 THR A O 1
ATOM 2212 N N . GLU A 1 277 ? -8.242 -3.266 22.547 1 55.25 277 GLU A N 1
ATOM 2213 C CA . GLU A 1 277 ? -9.219 -4.258 22.094 1 55.25 277 GLU A CA 1
ATOM 2214 C C . GLU A 1 277 ? -9.414 -5.352 23.141 1 55.25 277 GLU A C 1
ATOM 2216 O O . GLU A 1 277 ? -10.508 -5.895 23.281 1 55.25 277 GLU A O 1
ATOM 2221 N N . VAL A 1 278 ? -8.227 -6.047 23.781 1 47 278 VAL A N 1
ATOM 2222 C CA . VAL A 1 278 ? -8.203 -7.234 24.625 1 47 278 VAL A CA 1
ATOM 2223 C C . VAL A 1 278 ? -8.805 -6.91 26 1 47 278 VAL A C 1
ATOM 2225 O O . VAL A 1 278 ? -8.68 -7.699 26.938 1 47 278 VAL A O 1
ATOM 2228 N N . ILE A 1 279 ? -9.336 -5.934 26.312 1 43.56 279 ILE A N 1
ATOM 2229 C CA . ILE A 1 279 ? -9.719 -5.871 27.719 1 43.56 279 ILE A CA 1
ATOM 2230 C C . ILE A 1 279 ? -10.609 -7.07 28.062 1 43.56 279 ILE A C 1
ATOM 2232 O O . ILE A 1 279 ? -11.172 -7.133 29.156 1 43.56 279 ILE A O 1
ATOM 2236 N N . LYS A 1 280 ? -11.07 -7.781 27.062 1 42.94 280 LYS A N 1
ATOM 2237 C CA . LYS A 1 280 ? -11.961 -8.797 27.609 1 42.94 280 LYS A CA 1
ATOM 2238 C C . LYS A 1 280 ? -11.266 -9.625 28.688 1 42.94 280 LYS A C 1
ATOM 2240 O O . LYS A 1 280 ? -11.922 -10.242 29.531 1 42.94 280 LYS A O 1
ATOM 2245 N N . SER A 1 281 ? -10.078 -10.07 28.375 1 41.84 281 SER A N 1
ATOM 2246 C CA . SER A 1 281 ? -9.516 -10.836 29.484 1 41.84 281 SER A CA 1
ATOM 2247 C C . SER A 1 281 ? -8.859 -9.914 30.516 1 41.84 281 SER A C 1
ATOM 2249 O O . SER A 1 281 ? -7.859 -9.258 30.219 1 41.84 281 SER A O 1
ATOM 2251 N N . MET A 1 282 ? -9.625 -9.133 31.062 1 45 282 MET A N 1
ATOM 2252 C CA . MET A 1 282 ? -9.383 -8.32 32.25 1 45 282 MET A CA 1
ATOM 2253 C C . MET A 1 282 ? -8.109 -8.766 32.969 1 45 282 MET A C 1
ATOM 2255 O O . MET A 1 282 ? -8.109 -8.984 34.188 1 45 282 MET A O 1
ATOM 2259 N N . HIS A 1 283 ? -7.203 -9.289 32.25 1 51.84 283 HIS A N 1
ATOM 2260 C CA . HIS A 1 283 ? -6.117 -9.688 33.125 1 51.84 283 HIS A CA 1
ATOM 2261 C C . HIS A 1 283 ? -5.258 -8.492 33.5 1 51.84 283 HIS A C 1
ATOM 2263 O O . HIS A 1 283 ? -4.922 -7.66 32.656 1 51.84 283 HIS A O 1
ATOM 2269 N N . SER A 1 284 ? -5.27 -8.031 34.75 1 55.19 284 SER A N 1
ATOM 2270 C CA . SER A 1 284 ? -4.453 -7.062 35.469 1 55.19 284 SER A CA 1
ATOM 2271 C C . SER A 1 284 ? -3.104 -6.859 34.812 1 55.19 284 SER A C 1
ATOM 2273 O O . SER A 1 284 ? -2.607 -5.734 34.719 1 55.19 284 SER A O 1
ATOM 2275 N N . THR A 1 285 ? -2.695 -7.844 34.125 1 60.62 285 THR A N 1
ATOM 2276 C CA . THR A 1 285 ? -1.367 -7.805 33.531 1 60.62 285 THR A CA 1
ATOM 2277 C C . THR A 1 285 ? -1.377 -6.973 32.25 1 60.62 285 THR A C 1
ATOM 2279 O O . THR A 1 285 ? -0.427 -6.238 31.969 1 60.62 285 THR A O 1
ATOM 2282 N N . ASN A 1 286 ? -2.531 -6.828 31.656 1 76 286 ASN A N 1
ATOM 2283 C CA . ASN A 1 286 ? -2.615 -6.094 30.391 1 76 286 ASN A CA 1
ATOM 2284 C C . ASN A 1 286 ? -2.656 -4.586 30.625 1 76 286 ASN A C 1
ATOM 2286 O O . ASN A 1 286 ? -2.008 -3.824 29.906 1 76 286 ASN A O 1
ATOM 2290 N N . LEU A 1 287 ? -3.268 -4.168 31.719 1 81.19 287 LEU A N 1
ATOM 2291 C CA . LEU A 1 287 ? -3.352 -2.742 32.031 1 81.19 287 LEU A CA 1
ATOM 2292 C C . LEU A 1 287 ? -2.012 -2.209 32.5 1 81.19 287 LEU A C 1
ATOM 2294 O O . LEU A 1 287 ? -1.62 -1.09 32.156 1 81.19 287 LEU A O 1
ATOM 2298 N N . GLN A 1 288 ? -1.344 -3.006 33.281 1 83.69 288 GLN A N 1
ATOM 2299 C CA . GLN A 1 288 ? -0.024 -2.602 33.75 1 83.69 288 GLN A CA 1
ATOM 2300 C C . GLN A 1 288 ? 0.945 -2.412 32.594 1 83.69 288 GLN A C 1
ATOM 2302 O O . GLN A 1 288 ? 1.759 -1.486 32.594 1 83.69 288 GLN A O 1
ATOM 2307 N N . ASP A 1 289 ? 0.789 -3.283 31.641 1 88.06 289 ASP A N 1
ATOM 2308 C CA . ASP A 1 289 ? 1.617 -3.168 30.453 1 88.06 289 ASP A CA 1
ATOM 2309 C C . ASP A 1 289 ? 1.286 -1.896 29.672 1 88.06 289 ASP A C 1
ATOM 2311 O O . ASP A 1 289 ? 2.182 -1.232 29.141 1 88.06 289 ASP A O 1
ATOM 2315 N N . THR A 1 290 ? 0.029 -1.574 29.641 1 88.88 290 THR A N 1
ATOM 2316 C CA . THR A 1 290 ? -0.407 -0.365 28.953 1 88.88 290 THR A CA 1
ATOM 2317 C C . THR A 1 290 ? 0.127 0.881 29.656 1 88.88 290 THR A C 1
ATOM 2319 O O . THR A 1 290 ? 0.572 1.826 29 1 88.88 290 THR A O 1
ATOM 2322 N N . ILE A 1 291 ? 0.069 0.912 30.953 1 91.12 291 ILE A N 1
ATOM 2323 C CA . ILE A 1 291 ? 0.572 2.035 31.734 1 91.12 291 ILE A CA 1
ATOM 2324 C C . ILE A 1 291 ? 2.072 2.199 31.5 1 91.12 291 ILE A C 1
ATOM 2326 O O . ILE A 1 291 ? 2.557 3.314 31.297 1 91.12 291 ILE A O 1
ATOM 2330 N N . LYS A 1 292 ? 2.725 1.074 31.5 1 92.75 292 LYS A N 1
ATOM 2331 C CA . LYS A 1 292 ? 4.168 1.104 31.281 1 92.75 292 LYS A CA 1
ATOM 2332 C C . LYS A 1 292 ? 4.5 1.629 29.891 1 92.75 292 LYS A C 1
ATOM 2334 O O . LYS A 1 292 ? 5.387 2.471 29.734 1 92.75 292 LYS A O 1
ATOM 2339 N N . LYS A 1 293 ? 3.816 1.143 28.875 1 93.56 293 LYS A N 1
ATOM 2340 C CA . LYS A 1 293 ? 4.039 1.576 27.5 1 93.56 293 LYS A CA 1
ATOM 2341 C C . LYS A 1 293 ? 3.746 3.064 27.344 1 93.56 293 LYS A C 1
ATOM 2343 O O . LYS A 1 293 ? 4.492 3.781 26.672 1 93.56 293 LYS A O 1
ATOM 2348 N N . THR A 1 294 ? 2.668 3.512 27.922 1 95.31 294 THR A N 1
ATOM 2349 C CA . THR A 1 294 ? 2.287 4.918 27.875 1 95.31 294 THR A CA 1
ATOM 2350 C C . THR A 1 294 ? 3.357 5.797 28.516 1 95.31 294 THR A C 1
ATOM 2352 O O . THR A 1 294 ? 3.729 6.836 27.969 1 95.31 294 THR A O 1
ATOM 2355 N N . THR A 1 295 ? 3.844 5.359 29.625 1 95.56 295 THR A N 1
ATOM 2356 C CA . THR A 1 295 ? 4.855 6.125 30.344 1 95.56 295 THR A CA 1
ATOM 2357 C C . THR A 1 295 ? 6.148 6.207 29.531 1 95.56 295 THR A C 1
ATOM 2359 O O . THR A 1 295 ? 6.758 7.273 29.438 1 95.56 295 THR A O 1
ATOM 2362 N N . ASP A 1 296 ? 6.488 5.098 28.984 1 97.06 296 ASP A N 1
ATOM 2363 C CA . ASP A 1 296 ? 7.711 5.055 28.188 1 97.06 296 ASP A CA 1
ATOM 2364 C C . ASP A 1 296 ? 7.59 5.945 26.953 1 97.06 296 ASP A C 1
ATOM 2366 O O . ASP A 1 296 ? 8.492 6.727 26.656 1 97.06 296 ASP A O 1
ATOM 2370 N N . LEU A 1 297 ? 6.531 5.836 26.234 1 97.56 297 LEU A N 1
ATOM 2371 C CA . LEU A 1 297 ? 6.312 6.625 25.031 1 97.56 297 LEU A CA 1
ATOM 2372 C C . LEU A 1 297 ? 6.238 8.109 25.359 1 97.56 297 LEU A C 1
ATOM 2374 O O . LEU A 1 297 ? 6.77 8.938 24.609 1 97.56 297 LEU A O 1
ATOM 2378 N N . ASP A 1 298 ? 5.594 8.445 26.422 1 97.38 298 ASP A N 1
ATOM 2379 C CA . ASP A 1 298 ? 5.5 9.852 26.828 1 97.38 298 ASP A CA 1
ATOM 2380 C C . ASP A 1 298 ? 6.879 10.422 27.156 1 97.38 298 ASP A C 1
ATOM 2382 O O . ASP A 1 298 ? 7.18 11.57 26.797 1 97.38 298 ASP A O 1
ATOM 2386 N N . ALA A 1 299 ? 7.652 9.617 27.859 1 97.5 299 ALA A N 1
ATOM 2387 C CA . ALA A 1 299 ? 9.008 10.062 28.172 1 97.5 299 ALA A CA 1
ATOM 2388 C C . ALA A 1 299 ? 9.812 10.344 26.906 1 97.5 299 ALA A C 1
ATOM 2390 O O . ALA A 1 299 ? 10.547 11.328 26.844 1 97.5 299 ALA A O 1
ATOM 2391 N N . ARG A 1 300 ? 9.68 9.531 25.953 1 97.44 300 ARG A N 1
ATOM 2392 C CA . ARG A 1 300 ? 10.406 9.695 24.703 1 97.44 300 ARG A CA 1
ATOM 2393 C C . ARG A 1 300 ? 9.883 10.898 23.922 1 97.44 300 ARG A C 1
ATOM 2395 O O . ARG A 1 300 ? 10.648 11.578 23.234 1 97.44 300 ARG A O 1
ATOM 2402 N N . LEU A 1 301 ? 8.578 11.195 24 1 98.12 301 LEU A N 1
ATOM 2403 C CA . LEU A 1 301 ? 8.008 12.391 23.391 1 98.12 301 LEU A CA 1
ATOM 2404 C C . LEU A 1 301 ? 8.555 13.656 24.047 1 98.12 301 LEU A C 1
ATOM 2406 O O . LEU A 1 301 ? 8.859 14.633 23.359 1 98.12 301 LEU A O 1
ATOM 2410 N N . LEU A 1 302 ? 8.68 13.578 25.344 1 97.75 302 LEU A N 1
ATOM 2411 C CA . LEU A 1 302 ? 9.242 14.719 26.062 1 97.75 302 LEU A CA 1
ATOM 2412 C C . LEU A 1 302 ? 10.695 14.945 25.672 1 97.75 302 LEU A C 1
ATOM 2414 O O . LEU A 1 302 ? 11.125 16.078 25.484 1 97.75 302 LEU A O 1
ATOM 2418 N N . ASP A 1 303 ? 11.438 13.82 25.562 1 96.38 303 ASP A N 1
ATOM 2419 C CA . ASP A 1 303 ? 12.82 13.906 25.109 1 96.38 303 ASP A CA 1
ATOM 2420 C C . ASP A 1 303 ? 12.906 14.516 23.703 1 96.38 303 ASP A C 1
ATOM 2422 O O . ASP A 1 303 ? 13.773 15.359 23.438 1 96.38 303 ASP A O 1
ATOM 2426 N N . TRP A 1 304 ? 12.086 14.07 22.844 1 97.06 304 TRP A N 1
ATOM 2427 C CA . TRP A 1 304 ? 12.023 14.602 21.484 1 97.06 304 TRP A CA 1
ATOM 2428 C C . TRP A 1 304 ? 11.797 16.109 21.484 1 97.06 304 TRP A C 1
ATOM 2430 O O . TRP A 1 304 ? 12.461 16.844 20.766 1 97.06 304 TRP A O 1
ATOM 2440 N N . ASN A 1 305 ? 10.859 16.609 22.297 1 96.69 305 ASN A N 1
ATOM 2441 C CA . ASN A 1 305 ? 10.547 18.031 22.391 1 96.69 305 ASN A CA 1
ATOM 2442 C C . ASN A 1 305 ? 11.734 18.828 22.922 1 96.69 305 ASN A C 1
ATOM 2444 O O . ASN A 1 305 ? 11.969 19.953 22.469 1 96.69 305 ASN A O 1
ATOM 2448 N N . MET A 1 306 ? 12.48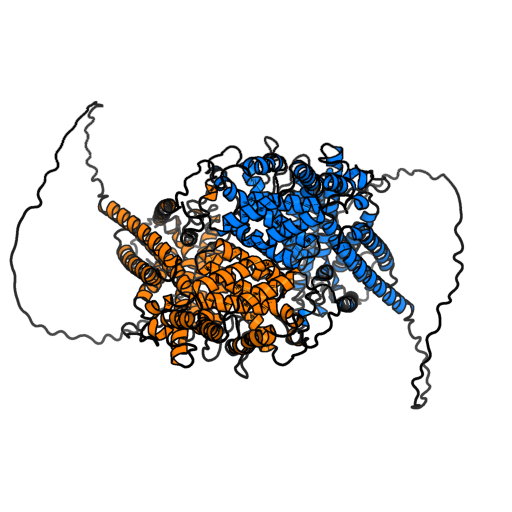4 18.266 23.781 1 94.31 306 MET A N 1
ATOM 2449 C CA . MET A 1 306 ? 13.625 18.938 24.391 1 94.31 306 MET A CA 1
ATOM 2450 C C . MET A 1 306 ? 14.789 19.031 23.406 1 94.31 306 MET A C 1
ATOM 2452 O O . MET A 1 306 ? 15.648 19.906 23.531 1 94.31 306 MET A O 1
ATOM 2456 N N . GLU A 1 307 ? 14.797 18.141 22.438 1 93.94 307 GLU A N 1
ATOM 2457 C CA . GLU A 1 307 ? 15.883 18.078 21.469 1 93.94 307 GLU A CA 1
ATOM 2458 C C . GLU A 1 307 ? 15.727 19.156 20.406 1 93.94 307 GLU A C 1
ATOM 2460 O O . GLU A 1 307 ? 16.672 19.453 19.656 1 93.94 307 GLU A O 1
ATOM 2465 N N . LEU A 1 308 ? 14.547 19.797 20.281 1 95.31 308 LEU A N 1
ATOM 2466 C CA . LEU A 1 308 ? 14.289 20.766 19.219 1 95.31 308 LEU A CA 1
ATOM 2467 C C . LEU A 1 308 ? 15.195 21.984 19.375 1 95.31 308 LEU A C 1
ATOM 2469 O O . LEU A 1 308 ? 15.352 22.516 20.469 1 95.31 308 LEU A O 1
ATOM 2473 N N . PRO A 1 309 ? 15.836 22.344 18.297 1 93.44 309 PRO A N 1
ATOM 2474 C CA . PRO A 1 309 ? 16.594 23.609 18.344 1 93.44 309 PRO A CA 1
ATOM 2475 C C . PRO A 1 309 ? 15.711 24.812 18.641 1 93.44 309 PRO A C 1
ATOM 2477 O O . PRO A 1 309 ? 14.5 24.766 18.391 1 93.44 309 PRO A O 1
ATOM 2480 N N . SER A 1 310 ? 16.266 25.875 19.078 1 92 310 SER A N 1
ATOM 2481 C CA . SER A 1 310 ? 15.547 27.047 19.547 1 92 310 SER A CA 1
ATOM 2482 C C . SER A 1 310 ? 14.664 27.625 18.453 1 92 310 SER A C 1
ATOM 2484 O O . SER A 1 310 ? 13.539 28.047 18.719 1 92 310 SER A O 1
ATOM 2486 N N . LYS A 1 311 ? 15.141 27.625 17.219 1 91.88 311 LYS A N 1
ATOM 2487 C CA . LYS A 1 311 ? 14.398 28.203 16.109 1 91.88 311 LYS A CA 1
ATOM 2488 C C . LYS A 1 311 ? 13.125 27.422 15.828 1 91.88 311 LYS A C 1
ATOM 2490 O O . LYS A 1 311 ? 12.188 27.938 15.211 1 91.88 311 LYS A O 1
ATOM 2495 N N . LEU A 1 312 ? 13.07 26.125 16.25 1 95.31 312 LEU A N 1
ATOM 2496 C CA . LEU A 1 312 ? 11.938 25.25 15.953 1 95.31 312 LEU A CA 1
ATOM 2497 C C . LEU A 1 312 ? 11.109 24.984 17.203 1 95.31 312 LEU A C 1
ATOM 2499 O O . LEU A 1 312 ? 10.148 24.219 17.156 1 95.31 312 LEU A O 1
ATOM 2503 N N . GLN A 1 313 ? 11.453 25.625 18.297 1 93 313 GLN A N 1
ATOM 2504 C CA . GLN A 1 313 ? 10.672 25.5 19.516 1 93 313 GLN A CA 1
ATOM 2505 C C . GLN A 1 313 ? 9.594 26.578 19.594 1 93 313 GLN A C 1
ATOM 2507 O O . GLN A 1 313 ? 9.828 27.734 19.219 1 93 313 GLN A O 1
ATOM 2512 N N . TRP A 1 314 ? 8.469 26.141 19.969 1 89.25 314 TRP A N 1
ATOM 2513 C CA . TRP A 1 314 ? 7.395 27.109 20.141 1 89.25 314 TRP A CA 1
ATOM 2514 C C . TRP A 1 314 ? 7.492 27.781 21.516 1 89.25 314 TRP A C 1
ATOM 2516 O O . TRP A 1 314 ? 7.227 27.141 22.547 1 89.25 314 TRP A O 1
ATOM 2526 N N . ASN A 1 315 ? 8.234 28.797 21.656 1 74.62 315 ASN A N 1
ATOM 2527 C CA . ASN A 1 315 ? 8.414 29.484 22.938 1 74.62 315 ASN A CA 1
ATOM 2528 C C . ASN A 1 315 ? 7.594 30.766 23 1 74.62 315 ASN A C 1
ATOM 2530 O O . ASN A 1 315 ? 7.777 31.672 22.188 1 74.62 315 ASN A O 1
ATOM 2534 N N . GLN A 1 316 ? 6.414 30.641 23.344 1 60.44 316 GLN A N 1
ATOM 2535 C CA . GLN A 1 316 ? 5.68 31.891 23.531 1 60.44 316 GLN A CA 1
ATOM 2536 C C . GLN A 1 316 ? 5.988 32.5 24.891 1 60.44 316 GLN A C 1
ATOM 2538 O O . GLN A 1 316 ? 5.805 31.875 25.938 1 60.44 316 GLN A O 1
ATOM 2543 N N . THR A 1 317 ? 7.023 33.25 24.922 1 50.84 317 THR A N 1
ATOM 2544 C CA . THR A 1 317 ? 7.129 34.031 26.156 1 50.84 317 THR A CA 1
ATOM 2545 C C . THR A 1 317 ? 5.812 34.75 26.453 1 50.84 317 THR A C 1
ATOM 2547 O O . THR A 1 317 ? 5.305 35.5 25.609 1 50.84 317 THR A O 1
ATOM 2550 N N . PRO A 1 318 ? 5.199 34.344 27.562 1 52.31 318 PRO A N 1
ATOM 2551 C CA . PRO A 1 318 ? 3.98 35.062 27.922 1 52.31 318 PRO A CA 1
ATOM 2552 C C . PRO A 1 318 ? 4.16 36.562 27.891 1 52.31 318 PRO A C 1
ATOM 2554 O O . PRO A 1 318 ? 5.148 37.094 28.406 1 52.31 318 PRO A O 1
ATOM 2557 N N . GLY A 1 319 ? 3.324 37.281 27.25 1 49.66 319 GLY A N 1
ATOM 2558 C CA . GLY A 1 319 ? 3.32 38.75 27.266 1 49.66 319 GLY A CA 1
ATOM 2559 C C . GLY A 1 319 ? 4.008 39.344 26.062 1 49.66 319 GLY A C 1
ATOM 2560 O O . GLY A 1 319 ? 3.879 40.562 25.812 1 49.66 319 GLY A O 1
ATOM 2561 N N . ALA A 1 320 ? 4.965 38.656 25.562 1 53.31 320 ALA A N 1
ATOM 2562 C CA . ALA A 1 320 ? 5.684 39.281 24.469 1 53.31 320 ALA A CA 1
ATOM 2563 C C . ALA A 1 320 ? 4.898 39.156 23.156 1 53.31 320 ALA A C 1
ATOM 2565 O O . ALA A 1 320 ? 4.41 38.062 22.812 1 53.31 320 ALA A O 1
ATOM 2566 N N . LYS A 1 321 ? 4.41 40.312 22.828 1 56.78 321 LYS A N 1
ATOM 2567 C CA . LYS A 1 321 ? 3.691 40.344 21.547 1 56.78 321 LYS A CA 1
ATOM 2568 C C . LYS A 1 321 ? 4.547 39.781 20.422 1 56.78 321 LYS A C 1
ATOM 2570 O O . LYS A 1 321 ? 5.594 40.344 20.094 1 56.78 321 LYS A O 1
ATOM 2575 N N . LYS A 1 322 ? 4.383 38.531 19.984 1 64.88 322 LYS A N 1
ATOM 2576 C CA . LYS A 1 322 ? 5.156 37.906 18.922 1 64.88 322 LYS A CA 1
ATOM 2577 C C . LYS A 1 322 ? 4.891 38.594 17.578 1 64.88 322 LYS A C 1
ATOM 2579 O O . LYS A 1 322 ? 3.736 38.812 17.203 1 64.88 322 LYS A O 1
ATOM 2584 N N . ILE A 1 323 ? 5.895 39.281 17.109 1 71.31 323 ILE A N 1
ATOM 2585 C CA . ILE A 1 323 ? 5.797 39.906 15.812 1 71.31 323 ILE A CA 1
ATOM 2586 C C . ILE A 1 323 ? 6.141 38.938 14.711 1 71.31 323 ILE A C 1
ATOM 2588 O O . ILE A 1 323 ? 7.16 38.219 14.789 1 71.31 323 ILE A O 1
ATOM 2592 N N . THR A 1 324 ? 5.156 38.656 13.789 1 83.19 324 THR A N 1
ATOM 2593 C CA . THR A 1 324 ? 5.398 37.812 12.625 1 83.19 324 THR A CA 1
ATOM 2594 C C . THR A 1 324 ? 6.172 38.594 11.555 1 83.19 324 THR A C 1
ATOM 2596 O O . THR A 1 324 ? 6.168 39.812 11.547 1 83.19 324 THR A O 1
ATOM 2599 N N . ALA A 1 325 ? 6.871 37.875 10.781 1 88.62 325 ALA A N 1
ATOM 2600 C CA . ALA A 1 325 ? 7.676 38.438 9.711 1 88.62 325 ALA A CA 1
ATOM 2601 C C . ALA A 1 325 ? 6.797 39.219 8.727 1 88.62 325 ALA A C 1
ATOM 2603 O O . ALA A 1 325 ? 7.23 40.219 8.164 1 88.62 325 ALA A O 1
ATOM 2604 N N . TYR A 1 326 ? 5.574 38.719 8.523 1 93.38 326 TYR A N 1
ATOM 2605 C CA . TYR A 1 326 ? 4.609 39.375 7.66 1 93.38 326 TYR A CA 1
ATOM 2606 C C . TYR A 1 326 ? 3.387 39.812 8.453 1 93.38 326 TYR A C 1
ATOM 2608 O O . TYR A 1 326 ? 2.918 39.094 9.344 1 93.38 326 TYR A O 1
ATOM 2616 N N . SER A 1 327 ? 2.818 40.969 8.133 1 90.19 327 SER A N 1
ATOM 2617 C CA . SER A 1 327 ? 1.736 41.562 8.906 1 90.19 327 SER A CA 1
ATOM 2618 C C . SER A 1 327 ? 0.374 41.094 8.414 1 90.19 327 SER A C 1
ATOM 2620 O O . SER A 1 327 ? -0.623 41.188 9.133 1 90.19 327 SER A O 1
ATOM 2622 N N . SER A 1 328 ? 0.374 40.688 7.129 1 91.38 328 SER A N 1
ATOM 2623 C CA . SER A 1 328 ? -0.896 40.219 6.562 1 91.38 328 SER A CA 1
ATOM 2624 C C . SER A 1 328 ? -0.68 39.188 5.473 1 91.38 328 SER A C 1
ATOM 2626 O O . SER A 1 328 ? 0.421 39.062 4.934 1 91.38 328 SER A O 1
ATOM 2628 N N . ALA A 1 329 ? -1.763 38.469 5.148 1 90.88 329 ALA A N 1
ATOM 2629 C CA . ALA A 1 329 ? -1.725 37.469 4.066 1 90.88 329 ALA A CA 1
ATOM 2630 C C . ALA A 1 329 ? -1.44 38.156 2.727 1 90.88 329 ALA A C 1
ATOM 2632 O O . ALA A 1 329 ? -0.779 37.562 1.862 1 90.88 329 ALA A O 1
ATOM 2633 N N . ASP A 1 330 ? -1.877 39.375 2.566 1 93.88 330 ASP A N 1
ATOM 2634 C CA . ASP A 1 330 ? -1.648 40.125 1.335 1 93.88 330 ASP A CA 1
ATOM 2635 C C . ASP A 1 330 ? -0.171 40.469 1.171 1 93.88 330 ASP A C 1
ATOM 2637 O O . ASP A 1 330 ? 0.375 40.375 0.069 1 93.88 330 ASP A O 1
ATOM 2641 N N . GLU A 1 331 ? 0.391 40.875 2.242 1 95.19 331 GLU A N 1
ATOM 2642 C CA . GLU A 1 331 ? 1.821 41.188 2.203 1 95.19 331 GLU A CA 1
ATOM 2643 C C . GLU A 1 331 ? 2.627 39.938 1.836 1 95.19 331 GLU A C 1
ATOM 2645 O O . GLU A 1 331 ? 3.562 40 1.036 1 95.19 331 GLU A O 1
ATOM 2650 N N . LEU A 1 332 ? 2.252 38.906 2.447 1 94.94 332 LEU A N 1
ATOM 2651 C CA . LEU A 1 332 ? 2.887 37.625 2.141 1 94.94 332 LEU A CA 1
ATOM 2652 C C . LEU A 1 332 ? 2.695 37.25 0.672 1 94.94 332 LEU A C 1
ATOM 2654 O O . LEU A 1 332 ? 3.625 36.781 0.021 1 94.94 332 LEU A O 1
ATOM 2658 N N . ASP A 1 333 ? 1.52 37.5 0.129 1 96.38 333 ASP A N 1
ATOM 2659 C CA . ASP A 1 333 ? 1.17 37.125 -1.242 1 96.38 333 ASP A CA 1
ATOM 2660 C C . ASP A 1 333 ? 1.977 37.969 -2.246 1 96.38 333 ASP A C 1
ATOM 2662 O O . ASP A 1 333 ? 2.283 37.469 -3.342 1 96.38 333 ASP A O 1
ATOM 2666 N N . ARG A 1 334 ? 2.365 39.125 -1.858 1 96.88 334 ARG A N 1
ATOM 2667 C CA . ARG A 1 334 ? 3.076 40.062 -2.752 1 96.88 334 ARG A CA 1
ATOM 2668 C C . ARG A 1 334 ? 4.57 39.75 -2.764 1 96.88 334 ARG A C 1
ATOM 2670 O O . ARG A 1 334 ? 5.285 40.156 -3.674 1 96.88 334 ARG A O 1
ATOM 2677 N N . ASP A 1 335 ? 5.02 39 -1.78 1 96.75 335 ASP A N 1
ATOM 2678 C CA . ASP A 1 335 ? 6.438 38.656 -1.711 1 96.75 335 ASP A CA 1
ATOM 2679 C C . ASP A 1 335 ? 6.73 37.406 -2.523 1 96.75 335 ASP A C 1
ATOM 2681 O O . ASP A 1 335 ? 7.066 36.344 -1.961 1 96.75 335 ASP A O 1
ATOM 2685 N N . VAL A 1 336 ? 6.75 37.562 -3.834 1 97.19 336 VAL A N 1
ATOM 2686 C CA . VAL A 1 336 ? 6.906 36.438 -4.75 1 97.19 336 VAL A CA 1
ATOM 2687 C C . VAL A 1 336 ? 8.383 36.062 -4.848 1 97.19 336 VAL A C 1
ATOM 2689 O O . VAL A 1 336 ? 9.242 36.906 -5.051 1 97.19 336 VAL A O 1
ATOM 2692 N N . GLY A 1 337 ? 8.664 34.75 -4.781 1 95.94 337 GLY A N 1
ATOM 2693 C CA . GLY A 1 337 ? 10.039 34.281 -4.824 1 95.94 337 GLY A CA 1
ATOM 2694 C C . GLY A 1 337 ? 10.867 34.781 -3.645 1 95.94 337 GLY A C 1
ATOM 2695 O O . GLY A 1 337 ? 11.992 35.25 -3.818 1 95.94 337 GLY A O 1
ATOM 2696 N N . ALA A 1 338 ? 10.266 34.656 -2.451 1 92.81 338 ALA A N 1
ATOM 2697 C CA . ALA A 1 338 ? 10.836 35.281 -1.248 1 92.81 338 ALA A CA 1
ATOM 2698 C C . ALA A 1 338 ? 12.125 34.562 -0.839 1 92.81 338 ALA A C 1
ATOM 2700 O O . ALA A 1 338 ? 12.234 33.344 -0.958 1 92.81 338 ALA A O 1
ATOM 2701 N N . ILE A 1 339 ? 13.094 35.25 -0.477 1 91.25 339 ILE A N 1
ATOM 2702 C CA . ILE A 1 339 ? 14.375 34.781 0.028 1 91.25 339 ILE A CA 1
ATOM 2703 C C . ILE A 1 339 ? 14.852 35.688 1.16 1 91.25 339 ILE A C 1
ATOM 2705 O O . ILE A 1 339 ? 14.352 36.781 1.328 1 91.25 339 ILE A O 1
ATOM 2709 N N . GLY A 1 340 ? 15.75 35.188 2.023 1 91.69 340 GLY A N 1
ATOM 2710 C CA . GLY A 1 340 ? 16.375 36.031 3.025 1 91.69 340 GLY A CA 1
ATOM 2711 C C . GLY A 1 340 ? 15.891 35.75 4.438 1 91.69 340 GLY A C 1
ATOM 2712 O O . GLY A 1 340 ? 15.07 34.875 4.648 1 91.69 340 GLY A O 1
ATOM 2713 N N . PRO A 1 341 ? 16.344 36.469 5.352 1 93.44 341 PRO A N 1
ATOM 2714 C CA . PRO A 1 341 ? 16.109 36.156 6.766 1 93.44 341 PRO A CA 1
ATOM 2715 C C . PRO A 1 341 ? 14.648 36.344 7.172 1 93.44 341 PRO A C 1
ATOM 2717 O O . PRO A 1 341 ? 14.148 35.594 8.023 1 93.44 341 PRO A O 1
ATOM 2720 N N . ARG A 1 342 ? 14.047 37.375 6.586 1 94 342 ARG A N 1
ATOM 2721 C CA . ARG A 1 342 ? 12.641 37.594 6.918 1 94 342 ARG A CA 1
ATOM 2722 C C . ARG A 1 342 ? 11.781 36.406 6.539 1 94 342 ARG A C 1
ATOM 2724 O O . ARG A 1 342 ? 10.984 35.938 7.344 1 94 342 ARG A O 1
ATOM 2731 N N . PHE A 1 343 ? 11.938 36 5.34 1 95.5 343 PHE A N 1
ATOM 2732 C CA . PHE A 1 343 ? 11.188 34.844 4.855 1 95.5 343 PHE A CA 1
ATOM 2733 C C . PHE A 1 343 ? 11.562 33.594 5.641 1 95.5 343 PHE A C 1
ATOM 2735 O O . PHE A 1 343 ? 10.695 32.781 5.996 1 95.5 343 PHE A O 1
ATOM 2742 N N . GLU A 1 344 ? 12.812 33.438 5.941 1 94.75 344 GLU A N 1
ATOM 2743 C CA . GLU A 1 344 ? 13.258 32.281 6.711 1 94.75 344 GLU A CA 1
ATOM 2744 C C . GLU A 1 344 ? 12.641 32.25 8.102 1 94.75 344 GLU A C 1
ATOM 2746 O O . GLU A 1 344 ? 12.25 31.203 8.609 1 94.75 344 GLU A O 1
ATOM 2751 N N . ALA A 1 345 ? 12.609 33.438 8.711 1 94.06 345 ALA A N 1
ATOM 2752 C CA . ALA A 1 345 ? 11.992 33.531 10.023 1 94.06 345 ALA A CA 1
ATOM 2753 C C . ALA A 1 345 ? 10.523 33.125 9.977 1 94.06 345 ALA A C 1
ATOM 2755 O O . ALA A 1 345 ? 10.031 32.469 10.891 1 94.06 345 ALA A O 1
ATOM 2756 N N . HIS A 1 346 ? 9.883 33.625 8.93 1 95.5 346 HIS A N 1
ATOM 2757 C CA . HIS A 1 346 ? 8.492 33.25 8.711 1 95.5 346 HIS A CA 1
ATOM 2758 C C . HIS A 1 346 ? 8.336 31.734 8.578 1 95.5 346 HIS A C 1
ATOM 2760 O O . HIS A 1 346 ? 7.461 31.141 9.211 1 95.5 346 HIS A O 1
ATOM 2766 N N . ILE A 1 347 ? 9.18 31.062 7.844 1 96.5 347 ILE A N 1
ATOM 2767 C CA . ILE A 1 347 ? 9.125 29.625 7.609 1 96.5 347 ILE A CA 1
ATOM 2768 C C . ILE A 1 347 ? 9.422 28.875 8.906 1 96.5 347 ILE A C 1
ATOM 2770 O O . ILE A 1 347 ? 8.742 27.906 9.234 1 96.5 347 ILE A O 1
ATOM 2774 N N . TYR A 1 348 ? 10.453 29.312 9.656 1 95.62 348 TYR A N 1
ATOM 2775 C CA . TYR A 1 348 ? 10.773 28.672 10.922 1 95.62 348 TYR A CA 1
ATOM 2776 C C . TYR A 1 348 ? 9.586 28.719 11.875 1 95.62 348 TYR A C 1
ATOM 2778 O O . TYR A 1 348 ? 9.328 27.75 12.602 1 95.62 348 TYR A O 1
ATOM 2786 N N . GLU A 1 349 ? 8.945 29.812 11.891 1 95.06 349 GLU A N 1
ATOM 2787 C CA . GLU A 1 349 ? 7.785 29.953 12.766 1 95.06 349 GLU A CA 1
ATOM 2788 C C . GLU A 1 349 ? 6.68 28.969 12.367 1 95.06 349 GLU A C 1
ATOM 2790 O O . GLU A 1 349 ? 6.047 28.359 13.234 1 95.06 349 GLU A O 1
ATOM 2795 N N . LEU A 1 350 ? 6.395 28.875 11.055 1 96.88 350 LEU A N 1
ATOM 2796 C CA . LEU A 1 350 ? 5.406 27.922 10.555 1 96.88 350 LEU A CA 1
ATOM 2797 C C . LEU A 1 350 ? 5.809 26.5 10.891 1 96.88 350 LEU A C 1
ATOM 2799 O O . LEU A 1 350 ? 4.965 25.688 11.289 1 96.88 350 LEU A O 1
ATOM 2803 N N . GLN A 1 351 ? 7.043 26.172 10.719 1 97.5 351 GLN A N 1
ATOM 2804 C CA . GLN A 1 351 ? 7.551 24.828 11.008 1 97.5 351 GLN A CA 1
ATOM 2805 C C . GLN A 1 351 ? 7.469 24.531 12.5 1 97.5 351 GLN A C 1
ATOM 2807 O O . GLN A 1 351 ? 7.121 23.406 12.898 1 97.5 351 GLN A O 1
ATOM 2812 N N . ALA A 1 352 ? 7.785 25.516 13.336 1 96.81 352 ALA A N 1
ATOM 2813 C CA . ALA A 1 352 ? 7.645 25.359 14.781 1 96.81 352 ALA A CA 1
ATOM 2814 C C . ALA A 1 352 ? 6.191 25.078 15.156 1 96.81 352 ALA A C 1
ATOM 2816 O O . ALA A 1 352 ? 5.918 24.234 16.016 1 96.81 352 ALA A O 1
ATOM 2817 N N . LEU A 1 353 ? 5.316 25.812 14.547 1 96.94 353 LEU A N 1
ATOM 2818 C CA . LEU A 1 353 ? 3.893 25.594 14.781 1 96.94 353 LEU A CA 1
ATOM 2819 C C . LEU A 1 353 ? 3.492 24.172 14.438 1 96.94 353 LEU A C 1
ATOM 2821 O O . LEU A 1 353 ? 2.805 23.5 15.219 1 96.94 353 LEU A O 1
ATOM 2825 N N . ALA A 1 354 ? 3.881 23.703 13.258 1 98 354 ALA A N 1
ATOM 2826 C CA . ALA A 1 354 ? 3.541 22.359 12.805 1 98 354 ALA A CA 1
ATOM 2827 C C . ALA A 1 354 ? 4.078 21.312 13.773 1 98 354 ALA A C 1
ATOM 2829 O O . ALA A 1 354 ? 3.377 20.344 14.109 1 98 354 ALA A O 1
ATOM 2830 N N . LEU A 1 355 ? 5.312 21.453 14.219 1 98.38 355 LEU A N 1
ATOM 2831 C CA . LEU A 1 355 ? 5.918 20.5 15.148 1 98.38 355 LEU A CA 1
ATOM 2832 C C . LEU A 1 355 ? 5.184 20.516 16.484 1 98.38 355 LEU A C 1
ATOM 2834 O O . LEU A 1 355 ? 4.957 19.453 17.078 1 98.38 355 LEU A O 1
ATOM 2838 N N . LYS A 1 356 ? 4.812 21.688 16.969 1 97.75 356 LYS A N 1
ATOM 2839 C CA . LYS A 1 356 ? 4.094 21.828 18.234 1 97.75 356 LYS A CA 1
ATOM 2840 C C . LYS A 1 356 ? 2.754 21.094 18.188 1 97.75 356 LYS A C 1
ATOM 2842 O O . LYS A 1 356 ? 2.404 20.359 19.109 1 97.75 356 LYS A O 1
ATOM 2847 N N . LEU A 1 357 ? 2.047 21.328 17.109 1 98.25 357 LEU A N 1
ATOM 2848 C CA . LEU A 1 357 ? 0.751 20.688 16.938 1 98.25 357 LEU A CA 1
ATOM 2849 C C . LEU A 1 357 ? 0.903 19.172 16.906 1 98.25 357 LEU A C 1
ATOM 2851 O O . LEU A 1 357 ? 0.173 18.453 17.594 1 98.25 357 LEU A O 1
ATOM 2855 N N . ALA A 1 358 ? 1.849 18.672 16.094 1 98.44 358 ALA A N 1
ATOM 2856 C CA . ALA A 1 358 ? 2.076 17.234 15.969 1 98.44 358 ALA A CA 1
ATOM 2857 C C . ALA A 1 358 ? 2.477 16.625 17.312 1 98.44 358 ALA A C 1
ATOM 2859 O O . ALA A 1 358 ? 2.006 15.547 17.672 1 98.44 358 ALA A O 1
ATOM 2860 N N . TYR A 1 359 ? 3.35 17.312 18.047 1 98.19 359 TYR A N 1
ATOM 2861 C CA . TYR A 1 359 ? 3.822 16.859 19.344 1 98.19 359 TYR A CA 1
ATOM 2862 C C . TYR A 1 359 ? 2.666 16.734 20.328 1 98.19 359 TYR A C 1
ATOM 2864 O O . TYR A 1 359 ? 2.5 15.688 20.969 1 98.19 359 TYR A O 1
ATOM 2872 N N . GLU A 1 360 ? 1.877 17.766 20.469 1 98.38 360 GLU A N 1
ATOM 2873 C CA . GLU A 1 360 ? 0.785 17.766 21.438 1 98.38 360 GLU A CA 1
ATOM 2874 C C . GLU A 1 360 ? -0.242 16.672 21.109 1 98.38 360 GLU A C 1
ATOM 2876 O O . GLU A 1 360 ? -0.748 16 22.016 1 98.38 360 GLU A O 1
ATOM 2881 N N . ASN A 1 361 ? -0.54 16.547 19.891 1 97.62 361 ASN A N 1
ATOM 2882 C CA . ASN A 1 361 ? -1.519 15.523 19.531 1 97.62 361 ASN A CA 1
ATOM 2883 C C . ASN A 1 361 ? -0.951 14.117 19.703 1 97.62 361 ASN A C 1
ATOM 2885 O O . ASN A 1 361 ? -1.691 13.172 19.984 1 97.62 361 ASN A O 1
ATOM 2889 N N . ALA A 1 362 ? 0.341 13.953 19.438 1 98.25 362 ALA A N 1
ATOM 2890 C CA . ALA A 1 362 ? 0.962 12.664 19.734 1 98.25 362 ALA A CA 1
ATOM 2891 C C . ALA A 1 362 ? 0.83 12.312 21.219 1 98.25 362 ALA A C 1
ATOM 2893 O O . ALA A 1 362 ? 0.591 11.156 21.562 1 98.25 362 ALA A O 1
ATOM 2894 N N . ARG A 1 363 ? 0.979 13.289 22.062 1 97.94 363 ARG A N 1
ATOM 2895 C CA . ARG A 1 363 ? 0.819 13.055 23.484 1 97.94 363 ARG A CA 1
ATOM 2896 C C . ARG A 1 363 ? -0.608 12.633 23.812 1 97.94 363 ARG A C 1
ATOM 2898 O O . ARG A 1 363 ? -0.823 11.727 24.625 1 97.94 363 ARG A O 1
ATOM 2905 N N . ILE A 1 364 ? -1.54 13.281 23.203 1 97.19 364 ILE A N 1
ATOM 2906 C CA . ILE A 1 364 ? -2.938 12.906 23.391 1 97.19 364 ILE A CA 1
ATOM 2907 C C . ILE A 1 364 ? -3.139 11.453 22.969 1 97.19 364 ILE A C 1
ATOM 2909 O O . ILE A 1 364 ? -3.75 10.664 23.688 1 97.19 364 ILE A O 1
ATOM 2913 N N . LEU A 1 365 ? -2.619 11.117 21.828 1 95.88 365 LEU A N 1
ATOM 2914 C CA . LEU A 1 365 ? -2.736 9.773 21.266 1 95.88 365 LEU A CA 1
ATOM 2915 C C . LEU A 1 365 ? -2.17 8.742 22.234 1 95.88 365 LEU A C 1
ATOM 2917 O O . LEU A 1 365 ? -2.758 7.672 22.422 1 95.88 365 LEU A O 1
ATOM 2921 N N . VAL A 1 366 ? -1.107 8.984 22.859 1 96.94 366 VAL A N 1
ATOM 2922 C CA . VAL A 1 366 ? -0.389 8.062 23.734 1 96.94 366 VAL A CA 1
ATOM 2923 C C . VAL A 1 366 ? -1.174 7.855 25.031 1 96.94 366 VAL A C 1
ATOM 2925 O O . VAL A 1 366 ? -1.233 6.742 25.562 1 96.94 366 VAL A O 1
ATOM 2928 N N . HIS A 1 367 ? -1.834 8.812 25.531 1 95.56 367 HIS A N 1
ATOM 2929 C CA . HIS A 1 367 ? -2.457 8.75 26.844 1 95.56 367 HIS A CA 1
ATOM 2930 C C . HIS A 1 367 ? -3.926 8.359 26.75 1 95.56 367 HIS A C 1
ATOM 2932 O O . HIS A 1 367 ? -4.535 7.949 27.734 1 95.56 367 HIS A O 1
ATOM 2938 N N . ARG A 1 368 ? -4.504 8.422 25.641 1 93.88 368 ARG A N 1
ATOM 2939 C CA . ARG A 1 368 ? -5.938 8.234 25.438 1 93.88 368 ARG A CA 1
ATOM 2940 C C . ARG A 1 368 ? -6.387 6.871 25.953 1 93.88 368 ARG A C 1
ATOM 2942 O O . ARG A 1 368 ? -7.441 6.758 26.578 1 93.88 368 ARG A O 1
ATOM 2949 N N . PRO A 1 369 ? -5.625 5.797 25.734 1 89.44 369 PRO A N 1
ATOM 2950 C CA . PRO A 1 369 ? -6.105 4.484 26.172 1 89.44 369 PRO A CA 1
ATOM 2951 C C . PRO A 1 369 ? -6.363 4.418 27.672 1 89.44 369 PRO A C 1
ATOM 2953 O O . PRO A 1 369 ? -7.242 3.678 28.125 1 89.44 369 PRO A O 1
ATOM 2956 N N . LEU A 1 370 ? -5.738 5.191 28.453 1 89.81 370 LEU A N 1
ATOM 2957 C CA . LEU A 1 370 ? -5.84 5.137 29.906 1 89.81 370 LEU A CA 1
ATOM 2958 C C . LEU A 1 370 ? -7.051 5.922 30.391 1 89.81 370 LEU A C 1
ATOM 2960 O O . LEU A 1 370 ? -7.465 5.777 31.547 1 89.81 370 LEU A O 1
ATOM 2964 N N . LEU A 1 371 ? -7.621 6.719 29.562 1 89.19 371 LEU A N 1
ATOM 2965 C CA . LEU A 1 371 ? -8.797 7.496 29.938 1 89.19 371 LEU A CA 1
ATOM 2966 C C . LEU A 1 371 ? -9.992 6.586 30.188 1 89.19 371 LEU A C 1
ATOM 2968 O O . LEU A 1 371 ? -10.969 6.992 30.812 1 89.19 371 LEU A O 1
ATOM 2972 N N . SER A 1 372 ? -9.953 5.391 29.703 1 81.81 372 SER A N 1
ATOM 2973 C CA . SER A 1 372 ? -11.07 4.457 29.797 1 81.81 372 SER A CA 1
ATOM 2974 C C . SER A 1 372 ? -11.164 3.83 31.172 1 81.81 372 SER A C 1
ATOM 2976 O O . SER A 1 372 ? -12.117 3.111 31.469 1 81.81 372 SER A O 1
ATOM 2978 N N . TYR A 1 373 ? -10.219 4.18 32.094 1 78.19 373 TYR A N 1
ATOM 2979 C CA . TYR A 1 373 ? -10.156 3.508 33.375 1 78.19 373 TYR A CA 1
ATOM 2980 C C . TYR A 1 373 ? -10.195 4.516 34.531 1 78.19 373 TYR A C 1
ATOM 2982 O O . TYR A 1 373 ? -9.922 5.703 34.344 1 78.19 373 TYR A O 1
ATOM 2990 N N . LYS A 1 374 ? -10.719 3.986 35.719 1 76 374 LYS A N 1
ATOM 2991 C CA . LYS A 1 374 ? -10.695 4.781 36.938 1 76 374 LYS A CA 1
ATOM 2992 C C . LYS A 1 374 ? -10.297 3.928 38.156 1 76 374 LYS A C 1
ATOM 2994 O O . LYS A 1 374 ? -10.5 2.711 38.156 1 76 374 LYS A O 1
ATOM 2999 N N . LEU A 1 375 ? -9.719 4.5 39.125 1 71.81 375 LEU A N 1
ATOM 3000 C CA . LEU A 1 375 ? -9.312 3.797 40.312 1 71.81 375 LEU A CA 1
ATOM 3001 C C . LEU A 1 375 ? -10.484 3.627 41.281 1 71.81 375 LEU A C 1
ATOM 3003 O O . LEU A 1 375 ? -11.32 4.531 41.406 1 71.81 375 LEU A O 1
ATOM 3007 N N . VAL A 1 376 ? -10.664 2.324 41.812 1 66.06 376 VAL A N 1
ATOM 3008 C CA . VAL A 1 376 ? -11.68 2.066 42.812 1 66.06 376 VAL A CA 1
ATOM 3009 C C . VAL A 1 376 ? -11.094 2.287 44.219 1 66.06 376 VAL A C 1
ATOM 3011 O O . VAL A 1 376 ? -10.008 1.778 44.531 1 66.06 376 VAL A O 1
ATOM 3014 N N . ALA A 1 377 ? -11.5 3.342 44.875 1 55.5 377 ALA A N 1
ATOM 3015 C CA . ALA A 1 377 ? -11.078 3.588 46.25 1 55.5 377 ALA A CA 1
ATOM 3016 C C . ALA A 1 377 ? -11.453 2.422 47.156 1 55.5 377 ALA A C 1
ATOM 3018 O O . ALA A 1 377 ? -12.602 1.96 47.156 1 55.5 377 ALA A O 1
ATOM 3019 N N . THR A 1 378 ? -10.68 1.467 47.469 1 49.16 378 THR A N 1
ATOM 3020 C CA . THR A 1 378 ? -11.039 0.555 48.562 1 49.16 378 THR A CA 1
ATOM 3021 C C . THR A 1 378 ? -11.367 1.328 49.844 1 49.16 378 THR A C 1
ATOM 3023 O O . THR A 1 378 ? -10.602 2.193 50.25 1 49.16 378 THR A O 1
ATOM 3026 N N . PRO A 1 379 ? -12.68 1.314 50.281 1 43.53 379 PRO A N 1
ATOM 3027 C CA . PRO A 1 379 ? -13.016 1.926 51.562 1 43.53 379 PRO A CA 1
ATOM 3028 C C . PRO A 1 379 ? -12.039 1.537 52.656 1 43.53 379 PRO A C 1
ATOM 3030 O O . PRO A 1 379 ? -12.43 1.468 53.844 1 43.53 379 PRO A O 1
ATOM 3033 N N . SER A 1 380 ? -10.906 1.049 52.656 1 41.22 380 SER A N 1
ATOM 3034 C CA . SER A 1 380 ? -10.375 0.775 54 1 41.22 380 SER A CA 1
ATOM 3035 C C . SER A 1 380 ? -10.516 1.989 54.906 1 41.22 380 SER A C 1
ATOM 3037 O O . SER A 1 380 ? -10.625 3.121 54.438 1 41.22 380 SER A O 1
ATOM 3039 N N . SER A 1 381 ? -10.734 1.725 56.406 1 40.5 381 SER A N 1
ATOM 3040 C CA . SER A 1 381 ? -10.984 2.514 57.594 1 40.5 381 SER A CA 1
ATOM 3041 C C . SER A 1 381 ? -10.195 3.814 57.562 1 40.5 381 SER A C 1
ATOM 3043 O O . SER A 1 381 ? -10.445 4.715 58.375 1 40.5 381 SER A O 1
ATOM 3045 N N . SER A 1 382 ? -8.75 3.666 57.594 1 38.91 382 SER A N 1
ATOM 3046 C CA . SER A 1 382 ? -7.992 4.766 58.188 1 38.91 382 SER A CA 1
ATOM 3047 C C . SER A 1 382 ? -8.141 6.043 57.344 1 38.91 382 SER A C 1
ATOM 3049 O O . SER A 1 382 ? -8.445 5.988 56.156 1 38.91 382 SER A O 1
ATOM 3051 N N . GLU A 1 383 ? -7.977 7.262 58 1 38.5 383 GLU A N 1
ATOM 3052 C CA . GLU A 1 383 ? -7.984 8.672 57.625 1 38.5 383 GLU A CA 1
ATOM 3053 C C . GLU A 1 383 ? -7.262 8.883 56.281 1 38.5 383 GLU A C 1
ATOM 3055 O O . GLU A 1 383 ? -6.145 8.398 56.094 1 38.5 383 GLU A O 1
ATOM 3060 N N . PRO A 1 384 ? -7.898 9.148 55.219 1 40.41 384 PRO A N 1
ATOM 3061 C CA . PRO A 1 384 ? -7.207 9.523 54 1 40.41 384 PRO A CA 1
ATOM 3062 C C . PRO A 1 384 ? -6.023 10.453 54.219 1 40.41 384 PRO A C 1
ATOM 3064 O O . PRO A 1 384 ? -6.195 11.555 54.75 1 40.41 384 PRO A O 1
ATOM 3067 N N . SER A 1 385 ? -4.875 10 54.844 1 38.34 385 SER A N 1
ATOM 3068 C CA . SER A 1 385 ? -3.795 10.969 55.031 1 38.34 385 SER A CA 1
ATOM 3069 C C . SER A 1 385 ? -3.584 11.812 53.781 1 38.34 385 SER A C 1
ATOM 3071 O O . SER A 1 385 ? -3.75 11.32 52.656 1 38.34 385 SER A O 1
ATOM 3073 N N . ALA A 1 386 ? -3.549 13.148 53.938 1 41.59 386 ALA A N 1
ATOM 3074 C CA . ALA A 1 386 ? -3.303 14.258 53 1 41.59 386 ALA A CA 1
ATOM 3075 C C . ALA A 1 386 ? -2.285 13.867 51.938 1 41.59 386 ALA A C 1
ATOM 3077 O O . ALA A 1 386 ? -2.25 14.453 50.875 1 41.59 386 ALA A O 1
ATOM 3078 N N . GLU A 1 387 ? -1.189 13.195 52.25 1 39.53 387 GLU A N 1
ATOM 3079 C CA . GLU A 1 387 ? 0 12.984 51.438 1 39.53 387 GLU A CA 1
ATOM 3080 C C . GLU A 1 387 ? -0.299 12.078 50.25 1 39.53 387 GLU A C 1
ATOM 3082 O O . GLU A 1 387 ? 0.389 12.133 49.219 1 39.53 387 GLU A O 1
ATOM 3087 N N . THR A 1 388 ? -1.045 11.031 50.344 1 40.81 388 THR A N 1
ATOM 3088 C CA . THR A 1 388 ? -1.137 9.938 49.375 1 40.81 388 THR A CA 1
ATOM 3089 C C . THR A 1 388 ? -1.987 10.328 48.188 1 40.81 388 THR A C 1
ATOM 3091 O O . THR A 1 388 ? -2.391 9.477 47.375 1 40.81 388 THR A O 1
ATOM 3094 N N . THR A 1 389 ? -2.682 11.367 48.156 1 43 389 THR A N 1
ATOM 3095 C CA . THR A 1 389 ? -3.586 11.461 47 1 43 389 THR A CA 1
ATOM 3096 C C . THR A 1 389 ? -2.803 11.602 45.719 1 43 389 THR A C 1
ATOM 3098 O O . THR A 1 389 ? -2.689 12.703 45.156 1 43 389 THR A O 1
ATOM 3101 N N . ARG A 1 390 ? -1.696 10.953 45.594 1 49.97 390 ARG A N 1
ATOM 3102 C CA . ARG A 1 390 ? -1.02 11.023 44.312 1 49.97 390 ARG A CA 1
ATOM 3103 C C . ARG A 1 390 ? -1.942 10.57 43.188 1 49.97 390 ARG A C 1
ATOM 3105 O O . ARG A 1 390 ? -2.531 9.492 43.25 1 49.97 390 ARG A O 1
ATOM 3112 N N . PRO A 1 391 ? -2.156 11.656 42.375 1 67.5 391 PRO A N 1
ATOM 3113 C CA . PRO A 1 391 ? -3.043 11.289 41.25 1 67.5 391 PRO A CA 1
ATOM 3114 C C . PRO A 1 391 ? -2.584 10.031 40.531 1 67.5 391 PRO A C 1
ATOM 3116 O O . PRO A 1 391 ? -1.385 9.844 40.312 1 67.5 391 PRO A O 1
ATOM 3119 N N . GLY A 1 392 ? -3.238 9 40.469 1 80.31 392 GLY A N 1
ATOM 3120 C CA . GLY A 1 392 ? -2.984 7.73 39.781 1 80.31 392 GLY A CA 1
ATOM 3121 C C . GLY A 1 392 ? -2.729 7.887 38.312 1 80.31 392 GLY A C 1
ATOM 3122 O O . GLY A 1 392 ? -2.822 8.992 37.75 1 80.31 392 GLY A O 1
ATOM 3123 N N . PRO A 1 393 ? -2.137 6.938 37.719 1 85.56 393 PRO A N 1
ATOM 3124 C CA . PRO A 1 393 ? -1.818 6.961 36.281 1 85.56 393 PRO A CA 1
ATOM 3125 C C . PRO A 1 393 ? -2.996 7.414 35.438 1 85.56 393 PRO A C 1
ATOM 3127 O O . PRO A 1 393 ? -2.801 8.078 34.406 1 85.56 393 PRO A O 1
ATOM 3130 N N . PHE A 1 394 ? -4.148 7.168 35.875 1 88.06 394 PHE A N 1
ATOM 3131 C CA . PHE A 1 394 ? -5.328 7.52 35.094 1 88.06 394 PHE A CA 1
ATOM 3132 C C . PHE A 1 394 ? -5.605 9.016 35.156 1 88.06 394 PHE A C 1
ATOM 3134 O O . PHE A 1 394 ? -5.934 9.641 34.156 1 88.06 394 PHE A O 1
ATOM 3141 N N . HIS A 1 395 ? -5.461 9.547 36.344 1 88.81 395 HIS A N 1
ATOM 3142 C CA . HIS A 1 395 ? -5.621 10.984 36.5 1 88.81 395 HIS A CA 1
ATOM 3143 C C . HIS A 1 395 ? -4.543 11.75 35.719 1 88.81 395 HIS A C 1
ATOM 3145 O O . HIS A 1 395 ? -4.828 12.766 35.094 1 88.81 395 HIS A O 1
ATOM 3151 N N . ASN A 1 396 ? -3.379 11.211 35.812 1 91.94 396 ASN A N 1
ATOM 3152 C CA . ASN A 1 396 ? -2.281 11.836 35.094 1 91.94 396 ASN A CA 1
ATOM 3153 C C . ASN A 1 396 ? -2.529 11.836 33.562 1 91.94 396 ASN A C 1
ATOM 3155 O O . ASN A 1 396 ? -2.225 12.82 32.906 1 91.94 396 ASN A O 1
ATOM 3159 N N . ALA A 1 397 ? -2.998 10.719 33.094 1 93.75 397 ALA A N 1
ATOM 3160 C CA . ALA A 1 397 ? -3.303 10.609 31.672 1 93.75 397 ALA A CA 1
ATOM 3161 C C . ALA A 1 397 ? -4.383 11.609 31.266 1 93.75 397 ALA A C 1
ATOM 3163 O O . ALA A 1 397 ? -4.27 12.273 30.234 1 93.75 397 ALA A O 1
ATOM 3164 N N . LEU A 1 398 ? -5.359 11.719 32.062 1 93.38 398 LEU A N 1
ATOM 3165 C CA . LEU A 1 398 ? -6.445 12.656 31.812 1 93.38 398 LEU A CA 1
ATOM 3166 C C . LEU A 1 398 ? -5.934 14.094 31.797 1 93.38 398 LEU A C 1
ATOM 3168 O O . LEU A 1 398 ? -6.273 14.867 30.891 1 93.38 398 LEU A O 1
ATOM 3172 N N . GLU A 1 399 ? -5.145 14.383 32.719 1 94.94 399 GLU A N 1
ATOM 3173 C CA . GLU A 1 399 ? -4.609 15.742 32.844 1 94.94 399 GLU A CA 1
ATOM 3174 C C . GLU A 1 399 ? -3.666 16.062 31.672 1 94.94 399 GLU A C 1
ATOM 3176 O O . GLU A 1 399 ? -3.66 17.172 31.156 1 94.94 399 GLU A O 1
ATOM 3181 N N . THR A 1 400 ? -2.898 15.109 31.328 1 96.56 400 THR A N 1
ATOM 3182 C CA . THR A 1 400 ? -1.982 15.297 30.219 1 96.56 400 THR A CA 1
ATOM 3183 C C . THR A 1 400 ? -2.752 15.57 28.922 1 96.56 400 THR A C 1
ATOM 3185 O O . THR A 1 400 ? -2.398 16.469 28.156 1 96.56 400 THR A O 1
ATOM 3188 N N . CYS A 1 401 ? -3.77 14.766 28.656 1 96.69 401 CYS A N 1
ATOM 3189 C CA . CYS A 1 401 ? -4.605 14.977 27.484 1 96.69 401 CYS A CA 1
ATOM 3190 C C . CYS A 1 401 ? -5.254 16.359 27.5 1 96.69 401 CYS A C 1
ATOM 3192 O O . CYS A 1 401 ? -5.223 17.078 26.516 1 96.69 401 CYS A O 1
ATOM 3194 N N . ARG A 1 402 ? -5.793 16.734 28.641 1 96.69 402 ARG A N 1
ATOM 3195 C CA . ARG A 1 402 ? -6.453 18.031 28.781 1 96.69 402 ARG A CA 1
ATOM 3196 C C . ARG A 1 402 ? -5.473 19.172 28.531 1 96.69 402 ARG A C 1
ATOM 3198 O O . ARG A 1 402 ? -5.758 20.078 27.766 1 96.69 402 ARG A O 1
ATOM 3205 N N . ARG A 1 403 ? -4.332 19.078 29.141 1 97.44 403 ARG A N 1
ATOM 3206 C CA . ARG A 1 403 ? -3.342 20.141 29.031 1 97.44 403 ARG A CA 1
ATOM 3207 C C . ARG A 1 403 ? -2.82 20.266 27.609 1 97.44 403 ARG A C 1
ATOM 3209 O O . ARG A 1 403 ? -2.613 21.375 27.109 1 97.44 403 ARG A O 1
ATOM 3216 N N . SER A 1 404 ? -2.557 19.125 27 1 98.12 404 SER A N 1
ATOM 3217 C CA . SER A 1 404 ? -2.098 19.141 25.609 1 98.12 404 SER A CA 1
ATOM 3218 C C . SER A 1 404 ? -3.115 19.828 24.703 1 98.12 404 SER A C 1
ATOM 3220 O O . SER A 1 404 ? -2.752 20.641 23.859 1 98.12 404 SER A O 1
ATOM 3222 N N . ALA A 1 405 ? -4.379 19.484 24.859 1 98.31 405 ALA A N 1
ATOM 3223 C CA . ALA A 1 405 ? -5.43 20.078 24.031 1 98.31 405 ALA A CA 1
ATOM 3224 C C . ALA A 1 405 ? -5.555 21.578 24.297 1 98.31 405 ALA A C 1
ATOM 3226 O O . ALA A 1 405 ? -5.766 22.359 23.375 1 98.31 405 ALA A O 1
ATOM 3227 N N . LEU A 1 406 ? -5.453 21.969 25.562 1 97.94 406 LEU A N 1
ATOM 3228 C CA . LEU A 1 406 ? -5.539 23.375 25.906 1 97.94 406 LEU A CA 1
ATOM 3229 C C . LEU A 1 406 ? -4.359 24.156 25.328 1 97.94 406 LEU A C 1
ATOM 3231 O O . LEU A 1 406 ? -4.523 25.281 24.875 1 97.94 406 LEU A O 1
ATOM 3235 N N . ARG A 1 407 ? -3.182 23.531 25.391 1 96.75 407 ARG A N 1
ATOM 3236 C CA . ARG A 1 407 ? -2.014 24.172 24.797 1 96.75 407 ARG A CA 1
ATOM 3237 C C . ARG A 1 407 ? -2.217 24.406 23.297 1 96.75 407 ARG A C 1
ATOM 3239 O O . ARG A 1 407 ? -1.798 25.438 22.766 1 96.75 407 ARG A O 1
ATOM 3246 N N . ILE A 1 408 ? -2.82 23.484 22.609 1 97.94 408 ILE A N 1
ATOM 3247 C CA . ILE A 1 408 ? -3.139 23.656 21.188 1 97.94 408 ILE A CA 1
ATOM 3248 C C . ILE A 1 408 ? -4.121 24.812 21.016 1 97.94 408 ILE A C 1
ATOM 3250 O O . ILE A 1 408 ? -3.971 25.625 20.109 1 97.94 408 ILE A O 1
ATOM 3254 N N . SER A 1 409 ? -5.09 24.906 21.938 1 97.88 409 SER A N 1
ATOM 3255 C CA . SER A 1 409 ? -6.109 25.938 21.828 1 97.88 409 SER A CA 1
ATOM 3256 C C . SER A 1 409 ? -5.504 27.328 22 1 97.88 409 SER A C 1
ATOM 3258 O O . SER A 1 409 ? -5.984 28.297 21.406 1 97.88 409 SER A O 1
ATOM 3260 N N . GLU A 1 410 ? -4.5 27.453 22.719 1 95.69 410 GLU A N 1
ATOM 3261 C CA . GLU A 1 410 ? -3.867 28.734 23.016 1 95.69 410 GLU A CA 1
ATOM 3262 C C . GLU A 1 410 ? -3.152 29.297 21.797 1 95.69 410 GLU A C 1
ATOM 3264 O O . GLU A 1 410 ? -2.816 30.469 21.75 1 95.69 410 GLU A O 1
ATOM 3269 N N . LEU A 1 411 ? -2.947 28.5 20.797 1 95.06 411 LEU A N 1
ATOM 3270 C CA . LEU A 1 411 ? -2.25 28.922 19.594 1 95.06 411 LEU A CA 1
ATOM 3271 C C . LEU A 1 411 ? -3.057 29.969 18.844 1 95.06 411 LEU A C 1
ATOM 3273 O O . LEU A 1 411 ? -2.516 30.688 17.984 1 95.06 411 LEU A O 1
ATOM 3277 N N . ILE A 1 412 ? -4.336 30.094 19.125 1 94.88 412 ILE A N 1
ATOM 3278 C CA . ILE A 1 412 ? -5.227 31.031 18.438 1 94.88 412 ILE A CA 1
ATOM 3279 C C . ILE A 1 412 ? -4.711 32.469 18.609 1 94.88 412 ILE A C 1
ATOM 3281 O O . ILE A 1 412 ? -4.945 33.312 17.75 1 94.88 412 ILE A O 1
ATOM 3285 N N . ASP A 1 413 ? -3.992 32.719 19.656 1 90.69 413 ASP A N 1
ATOM 3286 C CA . ASP A 1 413 ? -3.553 34.062 20 1 90.69 413 ASP A CA 1
ATOM 3287 C C . ASP A 1 413 ? -2.326 34.469 19.188 1 90.69 413 ASP A C 1
ATOM 3289 O O . ASP A 1 413 ? -1.974 35.656 19.141 1 90.69 413 ASP A O 1
ATOM 3293 N N . SER A 1 414 ? -1.71 33.562 18.594 1 91.44 414 SER A N 1
ATOM 3294 C CA . SER A 1 414 ? -0.534 33.875 17.781 1 91.44 414 SER A CA 1
ATOM 3295 C C . SER A 1 414 ? -0.929 34.438 16.422 1 91.44 414 SER A C 1
ATOM 3297 O O . SER A 1 414 ? -1.787 33.875 15.734 1 91.44 414 SER A O 1
ATOM 3299 N N . PRO A 1 415 ? -0.236 35.5 15.977 1 91.56 415 PRO A N 1
ATOM 3300 C CA . PRO A 1 415 ? -0.567 36.094 14.688 1 91.56 415 PRO A CA 1
ATOM 3301 C C . PRO A 1 415 ? -0.309 35.156 13.508 1 91.56 415 PRO A C 1
ATOM 3303 O O . PRO A 1 415 ? -0.887 35.344 12.43 1 91.56 415 PRO A O 1
ATOM 3306 N N . ILE A 1 416 ? 0.535 34.156 13.695 1 93.44 416 ILE A N 1
ATOM 3307 C CA . ILE A 1 416 ? 0.858 33.219 12.625 1 93.44 416 ILE A CA 1
ATOM 3308 C C . ILE A 1 416 ? -0.403 32.469 12.188 1 93.44 416 ILE A C 1
ATOM 3310 O O . ILE A 1 416 ? -0.479 31.984 11.062 1 93.44 416 ILE A O 1
ATOM 3314 N N . MET A 1 417 ? -1.436 32.375 13.078 1 93.12 417 MET A N 1
ATOM 3315 C CA . MET A 1 417 ? -2.682 31.672 12.797 1 93.12 417 MET A CA 1
ATOM 3316 C C . MET A 1 417 ? -3.473 32.375 11.695 1 93.12 417 MET A C 1
ATOM 3318 O O . MET A 1 417 ? -4.289 31.75 11.023 1 93.12 417 MET A O 1
ATOM 3322 N N . ASP A 1 418 ? -3.119 33.625 11.453 1 92.62 418 ASP A N 1
ATOM 3323 C CA . ASP A 1 418 ? -3.789 34.375 10.398 1 92.62 418 ASP A CA 1
ATOM 3324 C C . ASP A 1 418 ? -3.088 34.188 9.055 1 92.62 418 ASP A C 1
ATOM 3326 O O . ASP A 1 418 ? -3.645 34.5 8 1 92.62 418 ASP A O 1
ATOM 3330 N N . LEU A 1 419 ? -1.874 33.656 9.094 1 94.88 419 LEU A N 1
ATOM 3331 C CA . LEU A 1 419 ? -1.075 33.5 7.879 1 94.88 419 LEU A CA 1
ATOM 3332 C C . LEU A 1 419 ? -1.047 32.062 7.414 1 94.88 419 LEU A C 1
ATOM 3334 O O . LEU A 1 419 ? -0.862 31.797 6.227 1 94.88 419 LEU A O 1
ATOM 3338 N N . VAL A 1 420 ? -1.236 31.125 8.344 1 96 420 VAL A N 1
ATOM 3339 C CA . VAL A 1 420 ? -1.033 29.703 8.062 1 96 420 VAL A CA 1
ATOM 3340 C C . VAL A 1 420 ? -2.08 29.219 7.062 1 96 420 VAL A C 1
ATOM 3342 O O . VAL A 1 420 ? -1.824 28.297 6.277 1 96 420 VAL A O 1
ATOM 3345 N N . GLY A 1 421 ? -3.289 29.812 6.953 1 94.81 421 GLY A N 1
ATOM 3346 C CA . GLY A 1 421 ? -4.344 29.453 6.02 1 94.81 421 GLY A CA 1
ATOM 3347 C C . GLY A 1 421 ? -3.922 29.578 4.566 1 94.81 421 GLY A C 1
ATOM 3348 O O . GLY A 1 421 ? -4.484 28.922 3.693 1 94.81 421 GLY A O 1
ATOM 3349 N N . ALA A 1 422 ? -2.879 30.375 4.324 1 94.62 422 ALA A N 1
ATOM 3350 C CA . ALA A 1 422 ? -2.396 30.609 2.965 1 94.62 422 ALA A CA 1
ATOM 3351 C C . ALA A 1 422 ? -1.308 29.609 2.588 1 94.62 422 ALA A C 1
ATOM 3353 O O . ALA A 1 422 ? -0.699 29.719 1.521 1 94.62 422 ALA A O 1
ATOM 3354 N N . THR A 1 423 ? -1.056 28.641 3.379 1 96.38 423 THR A N 1
ATOM 3355 C CA . THR A 1 423 ? 0.025 27.688 3.137 1 96.38 423 THR A CA 1
ATOM 3356 C C . THR A 1 423 ? -0.512 26.266 3.082 1 96.38 423 THR A C 1
ATOM 3358 O O . THR A 1 423 ? -1.683 26.016 3.387 1 96.38 423 THR A O 1
ATOM 3361 N N . TYR A 1 424 ? 0.334 25.328 2.697 1 95.94 424 TYR A N 1
ATOM 3362 C CA . TYR A 1 424 ? -0.008 23.922 2.543 1 95.94 424 TYR A CA 1
ATOM 3363 C C . TYR A 1 424 ? -0.278 23.281 3.896 1 95.94 424 TYR A C 1
ATOM 3365 O O . TYR A 1 424 ? -0.865 22.188 3.971 1 95.94 424 TYR A O 1
ATOM 3373 N N . ALA A 1 425 ? 0.034 23.922 5.027 1 97 425 ALA A N 1
ATOM 3374 C CA . ALA A 1 425 ? -0.12 23.375 6.371 1 97 425 ALA A CA 1
ATOM 3375 C C . ALA A 1 425 ? -1.522 23.625 6.91 1 97 425 ALA A C 1
ATOM 3377 O O . ALA A 1 425 ? -1.869 23.172 8 1 97 425 ALA A O 1
ATOM 3378 N N . ALA A 1 426 ? -2.336 24.375 6.215 1 96.56 426 ALA A N 1
ATOM 3379 C CA . ALA A 1 426 ? -3.656 24.766 6.695 1 96.56 426 ALA A CA 1
ATOM 3380 C C . ALA A 1 426 ? -4.473 23.562 7.137 1 96.56 426 ALA A C 1
ATOM 3382 O O . ALA A 1 426 ? -5.035 23.547 8.234 1 96.56 426 ALA A O 1
ATOM 3383 N N . ALA A 1 427 ? -4.555 22.594 6.277 1 95.75 427 ALA A N 1
ATOM 3384 C CA . ALA A 1 427 ? -5.328 21.391 6.594 1 95.75 427 ALA A CA 1
ATOM 3385 C C . ALA A 1 427 ? -4.711 20.641 7.773 1 95.75 427 ALA A C 1
ATOM 3387 O O . ALA A 1 427 ? -5.43 20.078 8.594 1 95.75 427 ALA A O 1
ATOM 3388 N N . PHE A 1 428 ? -3.438 20.594 7.801 1 96.81 428 PHE A N 1
ATOM 3389 C CA . PHE A 1 428 ? -2.717 19.969 8.906 1 96.81 428 PHE A CA 1
ATOM 3390 C C . PHE A 1 428 ? -3.094 20.609 10.234 1 96.81 428 PHE A C 1
ATOM 3392 O O . PHE A 1 428 ? -3.379 19.906 11.211 1 96.81 428 PHE A O 1
ATOM 3399 N N . VAL A 1 429 ? -3.098 21.906 10.289 1 97.81 429 VAL A N 1
ATOM 3400 C CA . VAL A 1 429 ? -3.5 22.672 11.469 1 97.81 429 VAL A CA 1
ATOM 3401 C C . VAL A 1 429 ? -4.957 22.359 11.805 1 97.81 429 VAL A C 1
ATOM 3403 O O . VAL A 1 429 ? -5.293 22.109 12.969 1 97.81 429 VAL A O 1
ATOM 3406 N N . SER A 1 430 ? -5.746 22.359 10.812 1 96.88 430 SER A N 1
ATOM 3407 C CA . SER A 1 430 ? -7.168 22.109 11.016 1 96.88 430 SER A CA 1
ATOM 3408 C C . SER A 1 430 ? -7.402 20.734 11.625 1 96.88 430 SER A C 1
ATOM 3410 O O . SER A 1 430 ? -8.164 20.594 12.586 1 96.88 430 SER A O 1
ATOM 3412 N N . ILE A 1 431 ? -6.754 19.75 11.102 1 95.94 431 ILE A N 1
ATOM 3413 C CA . ILE A 1 431 ? -6.938 18.375 11.547 1 95.94 431 ILE A CA 1
ATOM 3414 C C . ILE A 1 431 ? -6.504 18.234 13.008 1 95.94 431 ILE A C 1
ATOM 3416 O O . ILE A 1 431 ? -7.223 17.656 13.828 1 95.94 431 ILE A O 1
ATOM 3420 N N . HIS A 1 432 ? -5.406 18.781 13.375 1 97.25 432 HIS A N 1
ATOM 3421 C CA . HIS A 1 432 ? -4.883 18.672 14.727 1 97.25 432 HIS A CA 1
ATOM 3422 C C . HIS A 1 432 ? -5.727 19.469 15.719 1 97.25 432 HIS A C 1
ATOM 3424 O O . HIS A 1 432 ? -5.957 19.031 16.844 1 97.25 432 HIS A O 1
ATOM 3430 N N . THR A 1 433 ? -6.152 20.641 15.328 1 97.88 433 THR A N 1
ATOM 3431 C CA . THR A 1 433 ? -6.977 21.438 16.219 1 97.88 433 THR A CA 1
ATOM 3432 C C . THR A 1 433 ? -8.367 20.828 16.359 1 97.88 433 THR A C 1
ATOM 3434 O O . THR A 1 433 ? -8.977 20.906 17.438 1 97.88 433 THR A O 1
ATOM 3437 N N . PHE A 1 434 ? -8.875 20.25 15.383 1 96.75 434 PHE A N 1
ATOM 3438 C CA . PHE A 1 434 ? -10.133 19.516 15.461 1 96.75 434 PHE A CA 1
ATOM 3439 C C . PHE A 1 434 ? -10.039 18.375 16.469 1 96.75 434 PHE A C 1
ATOM 3441 O O . PHE A 1 434 ? -10.93 18.203 17.297 1 96.75 434 PHE A O 1
ATOM 3448 N N . ALA A 1 435 ? -8.977 17.594 16.297 1 95.62 435 ALA A N 1
ATOM 3449 C CA . ALA A 1 435 ? -8.781 16.484 17.219 1 95.62 435 ALA A CA 1
ATOM 3450 C C . ALA A 1 435 ? -8.766 16.953 18.672 1 95.62 435 ALA A C 1
ATOM 3452 O O . ALA A 1 435 ? -9.367 16.328 19.547 1 95.62 435 ALA A O 1
ATOM 3453 N N . ALA A 1 436 ? -8.078 18.016 18.906 1 97.56 436 ALA A N 1
ATOM 3454 C CA . ALA A 1 436 ? -8.047 18.594 20.25 1 97.56 436 ALA A CA 1
ATOM 3455 C C . ALA A 1 436 ? -9.438 19.062 20.672 1 97.56 436 ALA A C 1
ATOM 3457 O O . ALA A 1 436 ? -9.805 18.922 21.844 1 97.56 436 ALA A O 1
ATOM 3458 N N . GLY A 1 437 ? -10.18 19.625 19.766 1 97.12 437 GLY A N 1
ATOM 3459 C CA . GLY A 1 437 ? -11.539 20.062 20.062 1 97.12 437 GLY A CA 1
ATOM 3460 C C . GLY A 1 437 ? -12.453 18.922 20.469 1 97.12 437 GLY A C 1
ATOM 3461 O O . GLY A 1 437 ? -13.219 19.031 21.422 1 97.12 437 GLY A O 1
ATOM 3462 N N . VAL A 1 438 ? -12.367 17.844 19.734 1 94.25 438 VAL A N 1
ATOM 3463 C CA . VAL A 1 438 ? -13.164 16.656 20.062 1 94.25 438 VAL A CA 1
ATOM 3464 C C . VAL A 1 438 ? -12.828 16.172 21.469 1 94.25 438 VAL A C 1
ATOM 3466 O O . VAL A 1 438 ? -13.727 15.867 22.25 1 94.25 438 VAL A O 1
ATOM 3469 N N . LEU A 1 439 ? -11.578 16.141 21.75 1 95.62 439 LEU A N 1
ATOM 3470 C CA . LEU A 1 439 ? -11.141 15.711 23.078 1 95.62 439 LEU A CA 1
ATOM 3471 C C . LEU A 1 439 ? -11.734 16.609 24.156 1 95.62 439 LEU A C 1
ATOM 3473 O O . LEU A 1 439 ? -12.281 16.109 25.156 1 95.62 439 LEU A O 1
ATOM 3477 N N . LEU A 1 440 ? -11.617 17.891 24 1 96.69 440 LEU A N 1
ATOM 3478 C CA . LEU A 1 440 ? -12.094 18.812 25.031 1 96.69 440 LEU A CA 1
ATOM 3479 C C . LEU A 1 440 ? -13.609 18.719 25.172 1 96.69 440 LEU A C 1
ATOM 3481 O O . LEU A 1 440 ? -14.133 18.891 26.281 1 96.69 440 LEU A O 1
ATOM 3485 N N . ALA A 1 441 ? -14.305 18.453 24.109 1 94.19 441 ALA A N 1
ATOM 3486 C CA . ALA A 1 441 ? -15.75 18.234 24.188 1 94.19 441 ALA A CA 1
ATOM 3487 C C . ALA A 1 441 ? -16.062 17 25.031 1 94.19 441 ALA A C 1
ATOM 3489 O O . ALA A 1 441 ? -16.953 17.047 25.891 1 94.19 441 ALA A O 1
ATOM 3490 N N . ILE A 1 442 ? -15.359 15.969 24.766 1 90.88 442 ILE A N 1
ATOM 3491 C CA . ILE A 1 442 ? -15.57 14.719 25.5 1 90.88 442 ILE A CA 1
ATOM 3492 C C . ILE A 1 442 ? -15.25 14.922 26.984 1 90.88 442 ILE A C 1
ATOM 3494 O O . ILE A 1 442 ? -16.031 14.539 27.844 1 90.88 442 ILE A O 1
ATOM 3498 N N . LEU A 1 443 ? -14.133 15.555 27.266 1 92.75 443 LEU A N 1
ATOM 3499 C CA . LEU A 1 443 ? -13.719 15.766 28.641 1 92.75 443 LEU A CA 1
ATOM 3500 C C . LEU A 1 443 ? -14.703 16.688 29.375 1 92.75 443 LEU A C 1
ATOM 3502 O O . LEU A 1 443 ? -14.977 16.484 30.562 1 92.75 443 LEU A O 1
ATOM 3506 N N . SER A 1 444 ? -15.203 17.641 28.672 1 92.81 444 SER A N 1
ATOM 3507 C CA . SER A 1 444 ? -16.188 18.531 29.266 1 92.81 444 SER A CA 1
ATOM 3508 C C . SER A 1 444 ? -17.469 17.766 29.625 1 92.81 444 SER A C 1
ATOM 3510 O O . SER A 1 444 ? -18.125 18.094 30.609 1 92.81 444 SER A O 1
ATOM 3512 N N . SER A 1 445 ? -17.766 16.766 28.875 1 89.88 445 SER A N 1
ATOM 3513 C CA . SER A 1 445 ? -18.984 16 29.078 1 89.88 445 SER A CA 1
ATOM 3514 C C . SER A 1 445 ? -18.828 14.984 30.203 1 89.88 445 SER A C 1
ATOM 3516 O O . SER A 1 445 ? -19.812 14.516 30.766 1 89.88 445 SER A O 1
ATOM 3518 N N . MET A 1 446 ? -17.656 14.641 30.516 1 88.06 446 MET A N 1
ATOM 3519 C CA . MET A 1 446 ? -17.391 13.648 31.547 1 88.06 446 MET A CA 1
ATOM 3520 C C . MET A 1 446 ? -17.719 14.195 32.938 1 88.06 446 MET A C 1
ATOM 3522 O O . MET A 1 446 ? -18.156 13.453 33.812 1 88.06 446 MET A O 1
ATOM 3526 N N . ALA A 1 447 ? -17.469 15.445 33.188 1 86.81 447 ALA A N 1
ATOM 3527 C CA . ALA A 1 447 ? -17.719 16.062 34.5 1 86.81 447 ALA A CA 1
ATOM 3528 C C . ALA A 1 447 ? -18.344 17.453 34.312 1 86.81 447 ALA A C 1
ATOM 3530 O O . ALA A 1 447 ? -17.703 18.453 34.656 1 86.81 447 ALA A O 1
ATOM 3531 N N . PRO A 1 448 ? -19.594 17.328 34 1 89.12 448 PRO A N 1
ATOM 3532 C CA . PRO A 1 448 ? -20.25 18.641 33.812 1 89.12 448 PRO A CA 1
ATOM 3533 C C . PRO A 1 448 ? -20.234 19.5 35.062 1 89.12 448 PRO A C 1
ATOM 3535 O O . PRO A 1 448 ? -20.297 18.969 36.188 1 89.12 448 PRO A O 1
ATOM 3538 N N . LEU A 1 449 ? -20.109 20.781 35.062 1 88.81 449 LEU A N 1
ATOM 3539 C CA . LEU A 1 449 ? -20.188 21.781 36.125 1 88.81 449 LEU A CA 1
ATOM 3540 C C . LEU A 1 449 ? -18.875 21.844 36.906 1 88.81 449 LEU A C 1
ATOM 3542 O O . LEU A 1 449 ? -18.75 22.609 37.844 1 88.81 449 LEU A O 1
ATOM 3546 N N . SER A 1 450 ? -17.891 20.984 36.562 1 90.81 450 SER A N 1
ATOM 3547 C CA . SER A 1 450 ? -16.578 21.031 37.219 1 90.81 450 SER A CA 1
ATOM 3548 C C . SER A 1 450 ? -15.742 22.172 36.656 1 90.81 450 SER A C 1
ATOM 3550 O O . SER A 1 450 ? -16.016 22.688 35.562 1 90.81 450 SER A O 1
ATOM 3552 N N . PRO A 1 451 ? -14.797 22.719 37.469 1 92.56 451 PRO A N 1
ATOM 3553 C CA . PRO A 1 451 ? -13.883 23.719 36.938 1 92.56 451 PRO A CA 1
ATOM 3554 C C . PRO A 1 451 ? -13.141 23.25 35.688 1 92.56 451 PRO A C 1
ATOM 3556 O O . PRO A 1 451 ? -12.867 24.047 34.781 1 92.56 451 PRO A O 1
ATOM 3559 N N . GLU A 1 452 ? -12.859 22 35.719 1 92.31 452 GLU A N 1
ATOM 3560 C CA . GLU A 1 452 ? -12.18 21.438 34.531 1 92.31 452 GLU A CA 1
ATOM 3561 C C . GLU A 1 452 ? -13.062 21.5 33.312 1 92.31 452 GLU A C 1
ATOM 3563 O O . GLU A 1 452 ? -12.57 21.719 32.188 1 92.31 452 GLU A O 1
ATOM 3568 N N . SER A 1 453 ? -14.32 21.25 33.469 1 93.31 453 SER A N 1
ATOM 3569 C CA . SER A 1 453 ? -15.266 21.344 32.375 1 93.31 453 SER A CA 1
ATOM 3570 C C . SER A 1 453 ? -15.305 22.766 31.797 1 93.31 453 SER A C 1
ATOM 3572 O O . SER A 1 453 ? -15.375 22.969 30.594 1 93.31 453 SER A O 1
ATOM 3574 N N . ARG A 1 454 ? -15.297 23.734 32.688 1 93.88 454 ARG A N 1
ATOM 3575 C CA . ARG A 1 454 ? -15.289 25.141 32.25 1 93.88 454 ARG A CA 1
ATOM 3576 C C . ARG A 1 454 ? -14.055 25.438 31.422 1 93.88 454 ARG A C 1
ATOM 3578 O O . ARG A 1 454 ? -14.156 26.047 30.359 1 93.88 454 ARG A O 1
ATOM 3585 N N . GLU A 1 455 ? -12.922 25.062 31.938 1 95.88 455 GLU A N 1
ATOM 3586 C CA . GLU A 1 455 ? -11.672 25.281 31.203 1 95.88 455 GLU A CA 1
ATOM 3587 C C . GLU A 1 455 ? -11.719 24.609 29.828 1 95.88 455 GLU A C 1
ATOM 3589 O O . GLU A 1 455 ? -11.266 25.188 28.844 1 95.88 455 GLU A O 1
ATOM 3594 N N . ALA A 1 456 ? -12.211 23.406 29.797 1 96.25 456 ALA A N 1
ATOM 3595 C CA . ALA A 1 456 ? -12.328 22.656 28.531 1 96.25 456 ALA A CA 1
ATOM 3596 C C . ALA A 1 456 ? -13.25 23.375 27.562 1 96.25 456 ALA A C 1
ATOM 3598 O O . ALA A 1 456 ? -12.977 23.406 26.359 1 96.25 456 ALA A O 1
ATOM 3599 N N . LYS A 1 457 ? -14.297 23.938 27.969 1 96.06 457 LYS A N 1
ATOM 3600 C CA . LYS A 1 457 ? -15.234 24.641 27.109 1 96.06 457 LYS A CA 1
ATOM 3601 C C . LYS A 1 457 ? -14.594 25.906 26.531 1 96.06 457 LYS A C 1
ATOM 3603 O O . LYS A 1 457 ? -14.82 26.219 25.359 1 96.06 457 LYS A O 1
ATOM 3608 N N . VAL A 1 458 ? -13.82 26.594 27.391 1 96.62 458 VAL A N 1
ATOM 3609 C CA . VAL A 1 458 ? -13.102 27.75 26.891 1 96.62 458 VAL A CA 1
ATOM 3610 C C . VAL A 1 458 ? -12.141 27.328 25.781 1 96.62 458 VAL A C 1
ATOM 3612 O O . VAL A 1 458 ? -12.055 27.984 24.734 1 96.62 458 VAL A O 1
ATOM 3615 N N . GLY A 1 459 ? -11.367 26.312 26.047 1 97.81 459 GLY A N 1
ATOM 3616 C CA . GLY A 1 459 ? -10.484 25.766 25.016 1 97.81 459 GLY A CA 1
ATOM 3617 C C . GLY A 1 459 ? -11.219 25.359 23.75 1 97.81 459 GLY A C 1
ATOM 3618 O O . GLY A 1 459 ? -10.742 25.609 22.641 1 97.81 459 GLY A O 1
ATOM 3619 N N . LEU A 1 460 ? -12.336 24.688 23.938 1 97.44 460 LEU A N 1
ATOM 3620 C CA . LEU A 1 460 ? -13.172 24.266 22.812 1 97.44 460 LEU A CA 1
ATOM 3621 C C . LEU A 1 460 ? -13.594 25.453 21.969 1 97.44 460 LEU A C 1
ATOM 3623 O O . LEU A 1 460 ? -13.57 25.406 20.734 1 97.44 460 LEU A O 1
ATOM 3627 N N . HIS A 1 461 ? -13.961 26.531 22.594 1 97.56 461 HIS A N 1
ATOM 3628 C CA . HIS A 1 461 ? -14.336 27.766 21.906 1 97.56 461 HIS A CA 1
ATOM 3629 C C . HIS A 1 461 ? -13.172 28.297 21.078 1 97.56 461 HIS A C 1
ATOM 3631 O O . HIS A 1 461 ? -13.367 28.734 19.938 1 97.56 461 HIS A O 1
ATOM 3637 N N . ARG A 1 462 ? -12.031 28.328 21.688 1 97.88 462 ARG A N 1
ATOM 3638 C CA . ARG A 1 462 ? -10.836 28.797 20.984 1 97.88 462 ARG A CA 1
ATOM 3639 C C . ARG A 1 462 ? -10.539 27.938 19.766 1 97.88 462 ARG A C 1
ATOM 3641 O O . ARG A 1 462 ? -10.18 28.438 18.703 1 97.88 462 ARG A O 1
ATOM 3648 N N . LEU A 1 463 ? -10.656 26.656 19.953 1 98.31 463 LEU A N 1
ATOM 3649 C CA . LEU A 1 463 ? -10.375 25.719 18.859 1 98.31 463 LEU A CA 1
ATOM 3650 C C . LEU A 1 463 ? -11.367 25.906 17.719 1 98.31 463 LEU A C 1
ATOM 3652 O O . LEU A 1 463 ? -11 25.812 16.547 1 98.31 463 LEU A O 1
ATOM 3656 N N . MET A 1 464 ? -12.641 26.125 18 1 97.75 464 MET A N 1
ATOM 3657 C CA . MET A 1 464 ? -13.609 26.469 16.969 1 97.75 464 MET A CA 1
ATOM 3658 C C . MET A 1 464 ? -13.227 27.766 16.266 1 97.75 464 MET A C 1
ATOM 3660 O O . MET A 1 464 ? -13.438 27.906 15.062 1 97.75 464 MET A O 1
ATOM 3664 N N . GLY A 1 465 ? -12.688 28.688 17.094 1 97.88 465 GLY A N 1
ATOM 3665 C CA . GLY A 1 465 ? -12.188 29.922 16.516 1 97.88 465 GLY A CA 1
ATOM 3666 C C . GLY A 1 465 ? -11.102 29.688 15.484 1 97.88 465 GLY A C 1
ATOM 3667 O O . GLY A 1 465 ? -11.062 30.375 14.453 1 97.88 465 GLY A O 1
ATOM 3668 N N . ILE A 1 466 ? -10.18 28.797 15.75 1 97.69 466 ILE A N 1
ATOM 3669 C CA . ILE A 1 466 ? -9.125 28.469 14.797 1 97.69 466 ILE A CA 1
ATOM 3670 C C . ILE A 1 466 ? -9.727 27.891 13.523 1 97.69 466 ILE A C 1
ATOM 3672 O O . ILE A 1 466 ? -9.352 28.266 12.414 1 97.69 466 ILE A O 1
ATOM 3676 N N . GLN A 1 467 ? -10.695 26.922 13.672 1 97.5 467 GLN A N 1
ATOM 3677 C CA . GLN A 1 467 ? -11.375 26.359 12.516 1 97.5 467 GLN A CA 1
ATOM 3678 C C . GLN A 1 467 ? -12.055 27.438 11.688 1 97.5 467 GLN A C 1
ATOM 3680 O O . GLN A 1 467 ? -12.023 27.406 10.453 1 97.5 467 GLN A O 1
ATOM 3685 N N . GLU A 1 468 ? -12.625 28.375 12.344 1 97.12 468 GLU A N 1
ATOM 3686 C CA . GLU A 1 468 ? -13.305 29.469 11.672 1 97.12 468 GLU A CA 1
ATOM 3687 C C . GLU A 1 468 ? -12.328 30.297 10.852 1 97.12 468 GLU A C 1
ATOM 3689 O O . GLU A 1 468 ? -12.633 30.688 9.719 1 97.12 468 GLU A O 1
ATOM 3694 N N . LYS A 1 469 ? -11.164 30.578 11.438 1 95.38 469 LYS A N 1
ATOM 3695 C CA . LYS A 1 469 ? -10.141 31.359 10.742 1 95.38 469 LYS A CA 1
ATOM 3696 C C . LYS A 1 469 ? -9.711 30.656 9.445 1 95.38 469 LYS A C 1
ATOM 3698 O O . LYS A 1 469 ? -9.367 31.328 8.469 1 95.38 469 LYS A O 1
ATOM 3703 N N . LEU A 1 470 ? -9.711 29.344 9.453 1 96.19 470 LEU A N 1
ATOM 3704 C CA . LEU A 1 470 ? -9.164 28.562 8.344 1 96.19 470 LEU A CA 1
ATOM 3705 C C . LEU A 1 470 ? -10.258 28.172 7.355 1 96.19 470 LEU A C 1
ATOM 3707 O O . LEU A 1 470 ? -9.969 27.703 6.25 1 96.19 470 LEU A O 1
ATOM 3711 N N . ARG A 1 471 ? -11.539 28.328 7.621 1 94.56 471 ARG A N 1
ATOM 3712 C CA . ARG A 1 471 ? -12.695 27.734 6.953 1 94.56 471 ARG A CA 1
ATOM 3713 C C . ARG A 1 471 ? -12.75 28.156 5.488 1 94.56 471 ARG A C 1
ATOM 3715 O O . ARG A 1 471 ? -13.133 27.359 4.621 1 94.56 471 ARG A O 1
ATOM 3722 N N . ASP A 1 472 ? -12.32 29.328 5.164 1 90.12 472 ASP A N 1
ATOM 3723 C CA . ASP A 1 472 ? -12.477 29.812 3.801 1 90.12 472 ASP A CA 1
ATOM 3724 C C . ASP A 1 472 ? -11.461 29.172 2.865 1 90.12 472 ASP A C 1
ATOM 3726 O O . ASP A 1 472 ? -11.688 29.094 1.656 1 90.12 472 ASP A O 1
ATOM 3730 N N . ARG A 1 473 ? -10.352 28.719 3.375 1 89.94 473 ARG A N 1
ATOM 3731 C CA . ARG A 1 473 ? -9.273 28.203 2.537 1 89.94 473 ARG A CA 1
ATOM 3732 C C . ARG A 1 473 ? -9.109 26.703 2.73 1 89.94 473 ARG A C 1
ATOM 3734 O O . ARG A 1 473 ? -8.344 26.062 2.014 1 89.94 473 ARG A O 1
ATOM 3741 N N . CYS A 1 474 ? -9.719 26.172 3.643 1 92.62 474 CYS A N 1
ATOM 3742 C CA . CYS A 1 474 ? -9.555 24.766 3.994 1 92.62 474 CYS A CA 1
ATOM 3743 C C . CYS A 1 474 ? -10.906 24.094 4.191 1 92.62 474 CYS A C 1
ATOM 3745 O O . CYS A 1 474 ? -11.609 24.375 5.164 1 92.62 474 CYS A O 1
ATOM 3747 N N . VAL A 1 475 ? -11.32 23.219 3.322 1 90.62 475 VAL A N 1
ATOM 3748 C CA . VAL A 1 475 ? -12.602 22.516 3.367 1 90.62 475 VAL A CA 1
ATOM 3749 C C . VAL A 1 475 ? -12.711 21.719 4.66 1 90.62 475 VAL A C 1
ATOM 3751 O O . VAL A 1 475 ? -13.789 21.625 5.254 1 90.62 475 VAL A O 1
ATOM 3754 N N . LEU A 1 476 ? -11.664 21.203 5.141 1 92 476 LEU A N 1
ATOM 3755 C CA . LEU A 1 476 ? -11.648 20.391 6.355 1 92 476 LEU A CA 1
ATOM 3756 C C . LEU A 1 476 ? -11.969 21.25 7.578 1 92 476 LEU A C 1
ATOM 3758 O O . LEU A 1 476 ? -12.617 20.781 8.516 1 92 476 LEU A O 1
ATOM 3762 N N . ALA A 1 477 ? -11.484 22.469 7.539 1 94.69 477 ALA A N 1
ATOM 3763 C CA . ALA A 1 477 ? -11.773 23.391 8.648 1 94.69 477 ALA A CA 1
ATOM 3764 C C . ALA A 1 477 ? -13.266 23.703 8.734 1 94.69 477 ALA A C 1
ATOM 3766 O O . ALA A 1 477 ? -13.82 23.797 9.828 1 94.69 477 ALA A O 1
ATOM 3767 N N . ALA A 1 478 ? -13.859 23.828 7.625 1 93.62 478 ALA A N 1
ATOM 3768 C CA . ALA A 1 478 ? -15.297 24.078 7.602 1 93.62 478 ALA A CA 1
ATOM 3769 C C . ALA A 1 478 ? -16.078 22.906 8.188 1 93.62 478 ALA A C 1
ATOM 3771 O O . ALA A 1 478 ? -17 23.094 8.977 1 93.62 478 ALA A O 1
ATOM 3772 N N . GLN A 1 479 ? -15.727 21.719 7.793 1 89.5 479 GLN A N 1
ATOM 3773 C CA . GLN A 1 479 ? -16.359 20.516 8.312 1 89.5 479 GLN A CA 1
ATOM 3774 C C . GLN A 1 479 ? -16.109 20.359 9.812 1 89.5 479 GLN A C 1
ATOM 3776 O O . GLN A 1 479 ? -17.016 20.047 10.57 1 89.5 479 GLN A O 1
ATOM 3781 N N . GLY A 1 480 ? -14.82 20.562 10.172 1 91.75 480 GLY A N 1
ATOM 3782 C CA . GLY A 1 480 ? -14.469 20.469 11.578 1 91.75 480 GLY A CA 1
ATOM 3783 C C . GLY A 1 480 ? -15.234 21.438 12.453 1 91.75 480 GLY A C 1
ATOM 3784 O O . GLY A 1 480 ? -15.68 21.094 13.547 1 91.75 480 GLY A O 1
ATOM 3785 N N . LEU A 1 481 ? -15.414 22.625 11.945 1 94.56 481 LEU A N 1
ATOM 3786 C CA . LEU A 1 481 ? -16.156 23.641 12.68 1 94.56 481 LEU A CA 1
ATOM 3787 C C . LEU A 1 481 ? -17.609 23.203 12.891 1 94.56 481 LEU A C 1
ATOM 3789 O O . LEU A 1 481 ? -18.141 23.328 14 1 94.56 481 LEU A O 1
ATOM 3793 N N . GLU A 1 482 ? -18.188 22.688 11.891 1 90.88 482 GLU A N 1
ATOM 3794 C CA . GLU A 1 482 ? -19.578 22.234 11.977 1 90.88 482 GLU A CA 1
ATOM 3795 C C . GLU A 1 482 ? -19.734 21.109 13.008 1 90.88 482 GLU A C 1
ATOM 3797 O O . GLU A 1 482 ? -20.656 21.141 13.82 1 90.88 482 GLU A O 1
ATOM 3802 N N . ILE A 1 483 ? -18.844 20.172 12.977 1 89 483 ILE A N 1
ATOM 3803 C CA . ILE A 1 483 ? -18.906 19.047 13.898 1 89 483 ILE A CA 1
ATOM 3804 C C . ILE A 1 483 ? -18.688 19.531 15.328 1 89 483 ILE A C 1
ATOM 3806 O O . ILE A 1 483 ? -19.422 19.141 16.234 1 89 483 ILE A O 1
ATOM 3810 N N . LEU A 1 484 ? -17.688 20.406 15.523 1 93.19 484 LEU A N 1
ATOM 3811 C CA . LEU A 1 484 ? -17.391 20.891 16.859 1 93.19 484 LEU A CA 1
ATOM 3812 C C . LEU A 1 484 ? -18.531 21.734 17.406 1 93.19 484 LEU A C 1
ATOM 3814 O O . LEU A 1 484 ? -18.828 21.688 18.609 1 93.19 484 LEU A O 1
ATOM 3818 N N . GLN A 1 485 ? -19.188 22.453 16.562 1 93.19 485 GLN A N 1
ATOM 3819 C CA . GLN A 1 485 ? -20.359 23.234 17 1 93.19 485 GLN A CA 1
ATOM 3820 C C . GLN A 1 485 ? -21.469 22.312 17.469 1 93.19 485 GLN A C 1
ATOM 3822 O O . GLN A 1 485 ? -22.109 22.578 18.484 1 93.19 485 GLN A O 1
ATOM 3827 N N . ARG A 1 486 ? -21.641 21.281 16.797 1 87.56 486 ARG A N 1
ATOM 3828 C CA . ARG A 1 486 ? -22.672 20.328 17.188 1 87.56 486 ARG A CA 1
ATOM 3829 C C . ARG A 1 486 ? -22.312 19.641 18.5 1 87.56 486 ARG A C 1
ATOM 3831 O O . ARG A 1 486 ? -23.172 19.422 19.344 1 87.56 486 ARG A O 1
ATOM 3838 N N . LEU A 1 487 ? -21.109 19.297 18.609 1 88.31 487 LEU A N 1
ATOM 3839 C CA . LEU A 1 487 ? -20.656 18.688 19.844 1 88.31 487 LEU A CA 1
ATOM 3840 C C . LEU A 1 487 ? -20.797 19.656 21.016 1 88.31 487 LEU A C 1
ATOM 3842 O O . LEU A 1 487 ? -21.156 19.25 22.125 1 88.31 487 LEU A O 1
ATOM 3846 N N . THR A 1 488 ? -20.516 20.844 20.75 1 92.31 488 THR A N 1
ATOM 3847 C CA . THR A 1 488 ? -20.641 21.859 21.797 1 92.31 488 THR A CA 1
ATOM 3848 C C . THR A 1 488 ? -22.078 22 22.25 1 92.31 488 THR A C 1
ATOM 3850 O O . THR A 1 488 ? -22.359 22.156 23.438 1 92.31 488 THR A O 1
ATOM 3853 N N . LYS A 1 489 ? -22.953 21.922 21.328 1 89.38 489 LYS A N 1
ATOM 3854 C CA . LYS A 1 489 ? -24.375 21.969 21.672 1 89.38 489 LYS A CA 1
ATOM 3855 C C . LYS A 1 489 ? -24.766 20.797 22.578 1 89.38 489 LYS A C 1
ATOM 3857 O O . LYS A 1 489 ? -25.5 20.984 23.547 1 89.38 489 LYS A O 1
ATOM 3862 N N . LEU A 1 490 ? -24.25 19.734 22.281 1 85.44 490 LEU A N 1
ATOM 3863 C CA . LEU A 1 490 ? -24.531 18.547 23.094 1 85.44 490 LEU A CA 1
ATOM 3864 C C . LEU A 1 490 ? -23.938 18.688 24.5 1 85.44 490 LEU A C 1
ATOM 3866 O O . LEU A 1 490 ? -24.562 18.297 25.484 1 85.44 490 LEU A O 1
ATOM 3870 N N . VAL A 1 491 ? -22.75 19.141 24.547 1 89.31 491 VAL A N 1
ATOM 3871 C CA . VAL A 1 491 ? -22.062 19.359 25.828 1 89.31 491 VAL A CA 1
ATOM 3872 C C . VAL A 1 491 ? -22.875 20.328 26.688 1 89.31 491 VAL A C 1
ATOM 3874 O O . VAL A 1 491 ? -23.062 20.094 27.891 1 89.31 491 VAL A O 1
ATOM 3877 N N . MET A 1 492 ? -23.391 21.328 26.109 1 91 492 MET A N 1
ATOM 3878 C CA . MET A 1 492 ? -24.156 22.344 26.828 1 91 492 MET A CA 1
ATOM 3879 C C . MET A 1 492 ? -25.5 21.781 27.281 1 91 492 MET A C 1
ATOM 3881 O O . MET A 1 492 ? -25.969 22.094 28.375 1 91 492 MET A O 1
ATOM 3885 N N . GLU A 1 493 ? -26.078 20.984 26.438 1 88.19 493 GLU A N 1
ATOM 3886 C CA . GLU A 1 493 ? -27.328 20.328 26.812 1 88.19 493 GLU A CA 1
ATOM 3887 C C . GLU A 1 493 ? -27.141 19.391 28 1 88.19 493 GLU A C 1
ATOM 3889 O O . GLU A 1 493 ? -27.969 19.344 28.906 1 88.19 493 GLU A O 1
ATOM 3894 N N . LYS A 1 494 ? -26.156 18.656 27.906 1 88.25 494 LYS A N 1
ATOM 3895 C CA . LYS A 1 494 ? -25.859 17.75 29.016 1 88.25 494 LYS A CA 1
ATOM 3896 C C . LYS A 1 494 ? -25.625 18.516 30.297 1 88.25 494 LYS A C 1
ATOM 3898 O O . LYS A 1 494 ? -26.062 18.094 31.375 1 88.25 494 LYS A O 1
ATOM 3903 N N . GLU A 1 495 ? -24.844 19.547 30.219 1 88.5 495 GLU A N 1
ATOM 3904 C CA . GLU A 1 495 ? -24.594 20.391 31.391 1 88.5 495 GLU A CA 1
ATOM 3905 C C . GLU A 1 495 ? -25.891 20.984 31.938 1 88.5 495 GLU A C 1
ATOM 3907 O O . GLU A 1 495 ? -26.094 21.016 33.156 1 88.5 495 GLU A O 1
ATOM 3912 N N . LEU A 1 496 ? -26.781 21.406 31.062 1 86.25 496 LEU A N 1
ATOM 3913 C CA . LEU A 1 496 ? -28.078 21.922 31.469 1 86.25 496 LEU A CA 1
ATOM 3914 C C . LEU A 1 496 ? -28.906 20.859 32.188 1 86.25 496 LEU A C 1
ATOM 3916 O O . LEU A 1 496 ? -29.5 21.125 33.219 1 86.25 496 LEU A O 1
ATOM 3920 N N . ASN A 1 497 ? -28.891 19.703 31.656 1 85.06 497 ASN A N 1
ATOM 3921 C CA . ASN A 1 497 ? -29.625 18.594 32.25 1 85.06 497 ASN A CA 1
ATOM 3922 C C . ASN A 1 497 ? -29.078 18.25 33.625 1 85.06 497 ASN A C 1
ATOM 3924 O O . ASN A 1 497 ? -29.844 17.938 34.562 1 85.06 497 ASN A O 1
ATOM 3928 N N . THR A 1 498 ? -27.797 18.266 33.688 1 84.62 498 THR A N 1
ATOM 3929 C CA . THR A 1 498 ? -27.156 18 35 1 84.62 498 THR A CA 1
ATOM 3930 C C . THR A 1 498 ? -27.531 19.078 36 1 84.62 498 THR A C 1
ATOM 3932 O O . THR A 1 498 ? -27.75 18.797 37.188 1 84.62 498 THR A O 1
ATOM 3935 N N . MET A 1 499 ? -27.641 20.297 35.656 1 81.5 499 MET A N 1
ATOM 3936 C CA . MET A 1 499 ? -28 21.422 36.5 1 81.5 499 MET A CA 1
ATOM 3937 C C . MET A 1 499 ? -29.453 21.297 36.969 1 81.5 499 MET A C 1
ATOM 3939 O O . MET A 1 499 ? -29.766 21.641 38.094 1 81.5 499 MET A O 1
ATOM 3943 N N . LEU A 1 500 ? -30.266 20.672 36.062 1 81.25 500 LEU A N 1
ATOM 3944 C CA . LEU A 1 500 ? -31.703 20.578 36.344 1 81.25 500 LEU A CA 1
ATOM 3945 C C . LEU A 1 500 ? -32.031 19.297 37.125 1 81.25 500 LEU A C 1
ATOM 3947 O O . LEU A 1 500 ? -33.125 19.172 37.688 1 81.25 500 LEU A O 1
ATOM 3951 N N . ASP A 1 501 ? -31.156 18.344 37 1 75 501 ASP A N 1
ATOM 3952 C CA . ASP A 1 501 ? -31.375 17.094 37.719 1 75 501 ASP A CA 1
ATOM 3953 C C . ASP A 1 501 ? -31.109 17.266 39.219 1 75 501 ASP A C 1
ATOM 3955 O O . ASP A 1 501 ? -30.031 16.922 39.688 1 75 501 ASP A O 1
ATOM 3959 N N . LEU A 1 502 ? -32.062 17.953 39.938 1 67.62 502 LEU A N 1
ATOM 3960 C CA . LEU A 1 502 ? -31.969 18.156 41.375 1 67.62 502 LEU A CA 1
ATOM 3961 C C . LEU A 1 502 ? -32.375 16.906 42.125 1 67.62 502 LEU A C 1
ATOM 3963 O O . LEU A 1 502 ? -33.25 16.172 41.688 1 67.62 502 LEU A O 1
ATOM 3967 N N . PRO A 1 503 ? -31.531 16.391 43 1 55.25 503 PRO A N 1
ATOM 3968 C CA . PRO A 1 503 ? -31.938 15.195 43.75 1 55.25 503 PRO A CA 1
ATOM 3969 C C . PRO A 1 503 ? -33.406 15.273 44.219 1 55.25 503 PRO A C 1
ATOM 3971 O O . PRO A 1 503 ? -33.844 16.328 44.656 1 55.25 503 PRO A O 1
ATOM 3974 N N . LYS A 1 504 ? -34.188 14.359 43.719 1 46.59 504 LYS A N 1
ATOM 3975 C CA . LYS A 1 504 ? -35.5 14.219 44.281 1 46.59 504 LYS A CA 1
ATOM 3976 C C . LYS A 1 504 ? -35.438 14.078 45.812 1 46.59 504 LYS A C 1
ATOM 3978 O O . LYS A 1 504 ? -34.75 13.211 46.312 1 46.59 504 LYS A O 1
ATOM 3983 N N . THR A 1 505 ? -35.688 15.109 46.656 1 38.53 505 THR A N 1
ATOM 3984 C CA . THR A 1 505 ? -36 14.922 48.062 1 38.53 505 THR A CA 1
ATOM 3985 C C . THR A 1 505 ? -37.094 13.875 48.25 1 38.53 505 THR A C 1
ATOM 3987 O O . THR A 1 505 ? -38.156 13.984 47.625 1 38.53 505 THR A O 1
ATOM 3990 N N . SER A 1 506 ? -36.812 12.633 48.562 1 39.06 506 SER A N 1
ATOM 3991 C CA . SER A 1 506 ? -37.75 11.609 49 1 39.06 506 SER A CA 1
ATOM 3992 C C . SER A 1 506 ? -38.781 12.188 49.969 1 39.06 506 SER A C 1
ATOM 3994 O O . SER A 1 506 ? -38.5 12.5 51.125 1 39.06 506 SER A O 1
ATOM 3996 N N . GLN A 1 507 ? -39.75 13.023 49.5 1 31.3 507 GLN A N 1
ATOM 3997 C CA . GLN A 1 507 ? -40.938 13.086 50.344 1 31.3 507 GLN A CA 1
ATOM 3998 C C . GLN A 1 507 ? -41.594 11.719 50.438 1 31.3 507 GLN A C 1
ATOM 4000 O O . GLN A 1 507 ? -41.844 11.07 49.438 1 31.3 507 GLN A O 1
ATOM 4005 N N . THR A 1 508 ? -41.469 11.086 51.594 1 34.97 508 THR A N 1
ATOM 4006 C CA . THR A 1 508 ? -42.219 9.953 52.094 1 34.97 508 THR A CA 1
ATOM 4007 C C . THR A 1 508 ? -43.719 10.188 51.938 1 34.97 508 THR A C 1
ATOM 4009 O O . THR A 1 508 ? -44.375 10.75 52.812 1 34.97 508 THR A O 1
ATOM 4012 N N . SER A 1 509 ? -44.094 10.766 50.781 1 27.45 509 SER A N 1
ATOM 4013 C CA . SER A 1 509 ? -45.562 10.75 50.812 1 27.45 509 SER A CA 1
ATOM 4014 C C . SER A 1 509 ? -46.094 9.32 50.875 1 27.45 509 SER A C 1
ATOM 4016 O O . SER A 1 509 ? -45.656 8.469 50.094 1 27.45 509 SER A O 1
ATOM 4018 N N . LYS A 1 510 ? -46.75 8.93 52 1 29.2 510 LYS A N 1
ATOM 4019 C CA . LYS A 1 510 ? -47.594 7.828 52.406 1 29.2 510 LYS A CA 1
ATOM 4020 C C . LYS A 1 510 ? -48.719 7.582 51.406 1 29.2 510 LYS A C 1
ATOM 4022 O O . LYS A 1 510 ? -49.562 6.727 51.594 1 29.2 510 LYS A O 1
ATOM 4027 N N . ASP A 1 511 ? -49.094 8.625 50.531 1 22.14 511 ASP A N 1
ATOM 4028 C CA . ASP A 1 511 ? -50.469 8.398 50.094 1 22.14 511 ASP A CA 1
ATOM 4029 C C . ASP A 1 511 ? -50.562 7.301 49.031 1 22.14 511 ASP A C 1
ATOM 4031 O O . ASP A 1 511 ? -49.844 7.359 48.031 1 22.14 511 ASP A O 1
ATOM 4035 N N . ALA A 1 512 ? -51 6.109 49.469 1 24.7 512 ALA A N 1
ATOM 4036 C CA . ALA A 1 512 ? -51.562 4.898 48.844 1 24.7 512 ALA A CA 1
ATOM 4037 C C . ALA A 1 512 ? -52.531 5.238 47.75 1 24.7 512 ALA A C 1
ATOM 4039 O O . ALA A 1 512 ? -53.25 4.359 47.25 1 24.7 512 ALA A O 1
ATOM 4040 N N . HIS A 1 513 ? -52.625 6.656 47.344 1 19.77 513 HIS A N 1
ATOM 4041 C CA . HIS A 1 513 ? -53.875 6.629 46.625 1 19.77 513 HIS A CA 1
ATOM 4042 C C . HIS A 1 513 ? -53.719 5.82 45.312 1 19.77 513 HIS A C 1
ATOM 4044 O O . HIS A 1 513 ? -52.625 5.652 44.812 1 19.77 513 HIS A O 1
ATOM 4050 N N . PRO A 1 514 ? -55 5.562 44.688 1 24.86 514 PRO A N 1
ATOM 4051 C CA . PRO A 1 514 ? -55.594 4.605 43.75 1 24.86 514 PRO A CA 1
ATOM 4052 C C . PRO A 1 514 ? -55.125 4.82 42.312 1 24.86 514 PRO A C 1
ATOM 4054 O O . PRO A 1 514 ? -54.625 5.898 41.969 1 24.86 514 PRO A O 1
ATOM 4057 N N . PRO A 1 515 ? -55.469 4.066 41.469 1 22.72 515 PRO A N 1
ATOM 4058 C CA . PRO A 1 515 ? -55.094 3.588 40.125 1 22.72 515 PRO A CA 1
ATOM 4059 C C . PRO A 1 515 ? -55.375 4.613 39.031 1 22.72 515 PRO A C 1
ATOM 4061 O O . PRO A 1 515 ? -55.25 4.301 37.844 1 22.72 515 PRO A O 1
ATOM 4064 N N . ASP A 1 516 ? -55.531 6.02 39.531 1 18.12 516 ASP A N 1
ATOM 4065 C CA . ASP A 1 516 ? -56.375 6.555 38.469 1 18.12 516 ASP A CA 1
ATOM 4066 C C . ASP A 1 516 ? -55.594 6.633 37.156 1 18.12 516 ASP A C 1
ATOM 4068 O O . ASP A 1 516 ? -54.375 6.66 37.156 1 18.12 516 ASP A O 1
ATOM 4072 N N . ASP A 1 517 ? -56.375 7.082 36.188 1 18.47 517 ASP A N 1
ATOM 4073 C CA . ASP A 1 517 ? -56.594 6.887 34.781 1 18.47 517 ASP A CA 1
ATOM 4074 C C . ASP A 1 517 ? -55.594 7.699 33.938 1 18.47 517 ASP A C 1
ATOM 4076 O O . ASP A 1 517 ? -54.844 7.141 33.125 1 18.47 517 ASP A O 1
ATOM 4080 N N . HIS A 1 518 ? -56.094 8.758 33.375 1 17.62 518 HIS A N 1
ATOM 4081 C CA . HIS A 1 518 ? -56.188 8.945 31.938 1 17.62 518 HIS A CA 1
ATOM 4082 C C . HIS A 1 518 ? -55 9.773 31.406 1 17.62 518 HIS A C 1
ATOM 4084 O O . HIS A 1 518 ? -54.312 9.336 30.5 1 17.62 518 HIS A O 1
ATOM 4090 N N . THR A 1 519 ? -55.25 11.055 31.109 1 17.39 519 THR A N 1
ATOM 4091 C CA . THR A 1 519 ? -55.25 11.656 29.781 1 17.39 519 THR A CA 1
ATOM 4092 C C . THR A 1 519 ? -53.969 12.438 29.531 1 17.39 519 THR A C 1
ATOM 4094 O O . THR A 1 519 ? -53.344 12.945 30.469 1 17.39 519 THR A O 1
ATOM 4097 N N . GLY A 1 520 ? -53.438 12.469 28.328 1 17.53 520 GLY A N 1
ATOM 4098 C CA . GLY A 1 520 ? -52.25 12.617 27.516 1 17.53 520 GLY A CA 1
ATOM 4099 C C . GLY A 1 520 ? -51.875 14.062 27.266 1 17.53 520 GLY A C 1
ATOM 4100 O O . GLY A 1 520 ? -51.062 14.359 26.391 1 17.53 520 GLY A O 1
ATOM 4101 N N . SER A 1 521 ? -52.594 15.023 27.984 1 16.34 521 SER A N 1
ATOM 4102 C CA . SER A 1 521 ? -52.625 16.25 27.203 1 16.34 521 SER A CA 1
ATOM 4103 C C . SER A 1 521 ? -51.25 16.828 27 1 16.34 521 SER A C 1
ATOM 4105 O O . SER A 1 521 ? -50.312 16.516 27.734 1 16.34 521 SER A O 1
ATOM 4107 N N . GLU A 1 522 ? -51.156 17.875 26.109 1 17.36 522 GLU A N 1
ATOM 4108 C CA . GLU A 1 522 ? -50.562 18.516 24.953 1 17.36 522 GLU A CA 1
ATOM 4109 C C . GLU A 1 522 ? -49.562 19.594 25.391 1 17.36 522 GLU A C 1
ATOM 4111 O O . GLU A 1 522 ? -48.719 20.031 24.594 1 17.36 522 GLU A O 1
ATOM 4116 N N . SER A 1 523 ? -49.656 20.094 26.656 1 16.47 523 SER A N 1
ATOM 4117 C CA . SER A 1 523 ? -49.5 21.547 26.672 1 16.47 523 SER A CA 1
ATOM 4118 C C . SER A 1 523 ? -48.031 21.953 26.406 1 16.47 523 SER A C 1
ATOM 4120 O O . SER A 1 523 ? -47.125 21.281 26.875 1 16.47 523 SER A O 1
ATOM 4122 N N . ILE A 1 524 ? -47.906 22.906 25.516 1 18.81 524 ILE A N 1
ATOM 4123 C CA . ILE A 1 524 ? -47 23.594 24.609 1 18.81 524 ILE A CA 1
ATOM 4124 C C . ILE A 1 524 ? -46.062 24.5 25.406 1 18.81 524 ILE A C 1
ATOM 4126 O O . ILE A 1 524 ? -46.5 25.344 26.188 1 18.81 524 ILE A O 1
ATOM 4130 N N . PRO A 1 525 ? -44.812 24.125 25.469 1 16.59 525 PRO A N 1
ATOM 4131 C CA . PRO A 1 525 ? -43.844 24.656 26.422 1 16.59 525 PRO A CA 1
ATOM 4132 C C . PRO A 1 525 ? -43.438 26.094 26.109 1 16.59 525 PRO A C 1
ATOM 4134 O O . PRO A 1 525 ? -42.938 26.375 25 1 16.59 525 PRO A O 1
ATOM 4137 N N . ALA A 1 526 ? -44.25 26.953 26.562 1 15.99 526 ALA A N 1
ATOM 4138 C CA . ALA A 1 526 ? -44.125 28.391 26.328 1 15.99 526 ALA A CA 1
ATOM 4139 C C . ALA A 1 526 ? -42.719 28.875 26.609 1 15.99 526 ALA A C 1
ATOM 4141 O O . ALA A 1 526 ? -41.969 28.25 27.375 1 15.99 526 ALA A O 1
ATOM 4142 N N . PRO A 1 527 ? -42.438 30.125 26.328 1 16.41 527 PRO A N 1
ATOM 4143 C CA . PRO A 1 527 ? -41.562 31.078 25.672 1 16.41 527 PRO A CA 1
ATOM 4144 C C . PRO A 1 527 ? -40.5 31.656 26.641 1 16.41 527 PRO A C 1
ATOM 4146 O O . PRO A 1 527 ? -40.719 31.656 27.859 1 16.41 527 PRO A O 1
ATOM 4149 N N . ALA A 1 528 ? -39.562 32.125 26.109 1 15.88 528 ALA A N 1
ATOM 4150 C CA . ALA A 1 528 ? -38.156 32.406 26.25 1 15.88 528 ALA A CA 1
ATOM 4151 C C . ALA A 1 528 ? -37.906 33.719 27.031 1 15.88 528 ALA A C 1
ATOM 4153 O O . ALA A 1 528 ? -36.812 34.281 27 1 15.88 528 ALA A O 1
ATOM 4154 N N . TYR A 1 529 ? -38.656 34.125 27.984 1 14.9 529 TYR A N 1
ATOM 4155 C CA . TYR A 1 529 ? -38.594 35.562 28.234 1 14.9 529 TYR A CA 1
ATOM 4156 C C . TYR A 1 529 ? -37.25 35.938 28.844 1 14.9 529 TYR A C 1
ATOM 4158 O O . TYR A 1 529 ? -36.844 37.125 28.828 1 14.9 529 TYR A O 1
ATOM 4166 N N . THR A 1 530 ? -36.406 35.094 29.422 1 14.47 530 THR A N 1
ATOM 4167 C CA . THR A 1 530 ? -36 35.75 30.672 1 14.47 530 THR A CA 1
ATOM 4168 C C . THR A 1 530 ? -35.156 37 30.391 1 14.47 530 THR A C 1
ATOM 4170 O O . THR A 1 530 ? -34.5 37.062 29.344 1 14.47 530 THR A O 1
ATOM 4173 N N . GLU A 1 531 ? -34.844 37.75 31.5 1 15.05 531 GLU A N 1
ATOM 4174 C CA . GLU A 1 531 ? -34.719 39.062 32.094 1 15.05 531 GLU A CA 1
ATOM 4175 C C . GLU A 1 531 ? -33.281 39.594 32 1 15.05 531 GLU A C 1
ATOM 4177 O O . GLU A 1 531 ? -33.062 40.719 31.594 1 15.05 531 GLU A O 1
ATOM 4182 N N . GLU A 1 532 ? -32.219 38.969 32.625 1 15.06 532 GLU A N 1
ATOM 4183 C CA . GLU A 1 532 ? -31.672 39.812 33.656 1 15.06 532 GLU A CA 1
ATOM 4184 C C . GLU A 1 532 ? -30.594 40.75 33.094 1 15.06 532 GLU A C 1
ATOM 4186 O O . GLU A 1 532 ? -29.969 40.406 32.094 1 15.06 532 GLU A O 1
ATOM 4191 N N . ILE A 1 533 ? -30.438 41.875 33.781 1 15.46 533 ILE A N 1
ATOM 4192 C CA . ILE A 1 533 ? -29.922 43.219 33.781 1 15.46 533 ILE A CA 1
ATOM 4193 C C . ILE A 1 533 ? -28.406 43.188 33.969 1 15.46 533 ILE A C 1
ATOM 4195 O O . ILE A 1 533 ? -27.906 42.812 35 1 15.46 533 ILE A O 1
ATOM 4199 N N . ARG A 1 534 ? -27.781 42.781 32.938 1 15.45 534 ARG A N 1
ATOM 4200 C CA . ARG A 1 534 ? -26.328 42.625 32.969 1 15.45 534 ARG A CA 1
ATOM 4201 C C . ARG A 1 534 ? -25.672 43.969 33.312 1 15.45 534 ARG A C 1
ATOM 4203 O O . ARG A 1 534 ? -25.672 44.906 32.5 1 15.45 534 ARG A O 1
ATOM 4210 N N . HIS A 1 535 ? -25.656 44.188 34.625 1 14.31 535 HIS A N 1
ATOM 4211 C CA . HIS A 1 535 ? -25.172 45.438 35.156 1 14.31 535 HIS A CA 1
ATOM 4212 C C . HIS A 1 535 ? -23.734 45.719 34.719 1 14.31 535 HIS A C 1
ATOM 4214 O O . HIS A 1 535 ? -23.438 46.781 34.188 1 14.31 535 HIS A O 1
ATOM 4220 N N . SER A 1 536 ? -22.672 45.406 35.625 1 15.14 536 SER A N 1
ATOM 4221 C CA . SER A 1 536 ? -21.859 46.375 36.375 1 15.14 536 SER A CA 1
ATOM 4222 C C . SER A 1 536 ? -20.484 46.531 35.75 1 15.14 536 SER A C 1
ATOM 4224 O O . SER A 1 536 ? -19.672 45.594 35.75 1 15.14 536 SER A O 1
ATOM 4226 N N . LEU A 1 537 ? -20.156 47.312 34.812 1 15.87 537 LEU A N 1
ATOM 4227 C CA . LEU A 1 537 ? -18.953 47.406 34 1 15.87 537 LEU A CA 1
ATOM 4228 C C . LEU A 1 537 ? -17.766 47.938 34.812 1 15.87 537 LEU A C 1
ATOM 4230 O O . LEU A 1 537 ? -16.625 47.625 34.5 1 15.87 537 LEU A O 1
ATOM 4234 N N . ASP A 1 538 ? -17.922 48.875 35.781 1 14.86 538 ASP A N 1
ATOM 4235 C CA . ASP A 1 538 ? -17.031 50 35.438 1 14.86 538 ASP A CA 1
ATOM 4236 C C . ASP A 1 538 ? -15.578 49.625 35.719 1 14.86 538 ASP A C 1
ATOM 4238 O O . ASP A 1 538 ? -15.242 48.438 35.812 1 14.86 538 ASP A O 1
ATOM 4242 N N . HIS A 1 539 ? -14.859 50.469 36.781 1 15.18 539 HIS A N 1
ATOM 4243 C CA . HIS A 1 539 ? -13.836 51.5 36.531 1 15.18 539 HIS A CA 1
ATOM 4244 C C . HIS A 1 539 ? -12.438 50.938 36.812 1 15.18 539 HIS A C 1
ATOM 4246 O O . HIS A 1 539 ? -11.57 51 35.938 1 15.18 539 HIS A O 1
ATOM 4252 N N . ASN A 1 540 ? -11.672 51.469 38 1 15.13 540 ASN A N 1
ATOM 4253 C CA . ASN A 1 540 ? -10.562 52.406 38 1 15.13 540 ASN A CA 1
ATOM 4254 C C . ASN A 1 540 ? -9.219 51.688 38.125 1 15.13 540 ASN A C 1
ATOM 4256 O O . ASN A 1 540 ? -8.383 51.781 37.219 1 15.13 540 ASN A O 1
ATOM 4260 N N . GLN A 1 541 ? -8.477 51.875 39.406 1 15.33 541 GLN A N 1
ATOM 4261 C CA . GLN A 1 541 ? -7.297 52.688 39.594 1 15.33 541 GLN A CA 1
ATOM 4262 C C . GLN A 1 541 ? -6.023 51.875 39.562 1 15.33 541 GLN A C 1
ATOM 4264 O O . GLN A 1 541 ? -5.129 52.125 38.75 1 15.33 541 GLN A O 1
ATOM 4269 N N . GLU A 1 542 ? -5.262 51.812 40.75 1 16.59 542 GLU A N 1
ATOM 4270 C CA . GLU A 1 542 ? -3.971 52.406 41.062 1 16.59 542 GLU A CA 1
ATOM 4271 C C . GLU A 1 542 ? -2.84 51.375 40.906 1 16.59 542 GLU A C 1
ATOM 4273 O O . GLU A 1 542 ? -3.076 50.188 40.938 1 16.59 542 GLU A O 1
ATOM 4278 N N . ASN A 1 543 ? -1.634 51.844 41.031 1 16.67 543 ASN A N 1
ATOM 4279 C CA . ASN A 1 543 ? -0.259 51.938 40.531 1 16.67 543 ASN A CA 1
ATOM 4280 C C . ASN A 1 543 ? 0.614 50.844 41.125 1 16.67 543 ASN A C 1
ATOM 4282 O O . ASN A 1 543 ? 1.519 50.344 40.469 1 16.67 543 ASN A O 1
ATOM 4286 N N . ASP A 1 544 ? 0.523 50.562 42.469 1 16.38 544 ASP A N 1
ATOM 4287 C CA . ASP A 1 544 ? 1.828 50.781 43.094 1 16.38 544 ASP A CA 1
ATOM 4288 C C . ASP A 1 544 ? 2.693 49.531 42.969 1 16.38 544 ASP A C 1
ATOM 4290 O O . ASP A 1 544 ? 3.914 49.625 42.844 1 16.38 544 ASP A O 1
ATOM 4294 N N . THR A 1 545 ? 2.104 48.344 43.094 1 16.03 545 THR A N 1
ATOM 4295 C CA . THR A 1 545 ? 2.854 47.594 44.094 1 16.03 545 THR A CA 1
ATOM 4296 C C . THR A 1 545 ? 4.199 47.125 43.531 1 16.03 545 THR A C 1
ATOM 4298 O O . THR A 1 545 ? 4.371 47.031 42.312 1 16.03 545 THR A O 1
ATOM 4301 N N . SER A 1 546 ? 5.043 46.656 44.5 1 18.8 546 SER A N 1
ATOM 4302 C CA . SER A 1 546 ? 6.402 46.406 44.969 1 18.8 546 SER A CA 1
ATOM 4303 C C . SER A 1 546 ? 6.945 45.094 44.375 1 18.8 546 SER A C 1
ATOM 4305 O O . SER A 1 546 ? 6.23 44.094 44.281 1 18.8 546 SER A O 1
ATOM 4307 N N . HIS A 1 547 ? 7.879 45.188 43.438 1 17.91 547 HIS A N 1
ATOM 4308 C CA . HIS A 1 547 ? 8.5 44.219 42.531 1 17.91 547 HIS A CA 1
ATOM 4309 C C . HIS A 1 547 ? 9.188 43.094 43.312 1 17.91 547 HIS A C 1
ATOM 4311 O O . HIS A 1 547 ? 9.945 42.312 42.719 1 17.91 547 HIS A O 1
ATOM 4317 N N . PRO A 1 548 ? 8.438 42.438 44.344 1 17.91 548 PRO A N 1
ATOM 4318 C CA . PRO A 1 548 ? 9.406 41.688 45.125 1 17.91 548 PRO A CA 1
ATOM 4319 C C . PRO A 1 548 ? 10.195 40.688 44.312 1 17.91 548 PRO A C 1
ATOM 4321 O O . PRO A 1 548 ? 9.719 40.219 43.281 1 17.91 548 PRO A O 1
ATOM 4324 N N . ASP A 1 549 ? 11.508 40.594 44.562 1 18.36 549 ASP A N 1
ATOM 4325 C CA . ASP A 1 549 ? 12.68 39.969 43.938 1 18.36 549 ASP A CA 1
ATOM 4326 C C . ASP A 1 549 ? 12.617 38.469 44.062 1 18.36 549 ASP A C 1
ATOM 4328 O O . ASP A 1 549 ? 13.555 37.781 43.656 1 18.36 549 ASP A O 1
ATOM 4332 N N . THR A 1 550 ? 11.391 37.844 44.469 1 17.16 550 THR A N 1
ATOM 4333 C CA . THR A 1 550 ? 11.672 36.594 45.156 1 17.16 550 THR A CA 1
ATOM 4334 C C . THR A 1 550 ? 12.258 35.562 44.219 1 17.16 550 THR A C 1
ATOM 4336 O O . THR A 1 550 ? 11.672 35.25 43.188 1 17.16 550 THR A O 1
ATOM 4339 N N . SER A 1 551 ? 13.523 35.219 44.281 1 18.62 551 SER A N 1
ATOM 4340 C CA . SER A 1 551 ? 14.477 34.344 43.594 1 18.62 551 SER A CA 1
ATOM 4341 C C . SER A 1 551 ? 14.094 32.875 43.688 1 18.62 551 SER A C 1
ATOM 4343 O O . SER A 1 551 ? 14.836 32 43.25 1 18.62 551 SER A O 1
ATOM 4345 N N . GLN A 1 552 ? 12.852 32.5 44.188 1 17.56 552 GLN A N 1
ATOM 4346 C CA . GLN A 1 552 ? 12.891 31.156 44.75 1 17.56 552 GLN A CA 1
ATOM 4347 C C . GLN A 1 552 ? 13.148 30.125 43.656 1 17.56 552 GLN A C 1
ATOM 4349 O O . GLN A 1 552 ? 12.562 30.188 42.562 1 17.56 552 GLN A O 1
ATOM 4354 N N . SER A 1 553 ? 14.266 29.391 43.781 1 19.62 553 SER A N 1
ATOM 4355 C CA . SER A 1 553 ? 14.961 28.344 43.031 1 19.62 553 SER A CA 1
ATOM 4356 C C . SER A 1 553 ? 14.109 27.094 42.906 1 19.62 553 SER A C 1
ATOM 4358 O O . SER A 1 553 ? 13.781 26.453 43.906 1 19.62 553 SER A O 1
ATOM 4360 N N . SER A 1 554 ? 12.984 27.125 42.25 1 18.56 554 SER A N 1
ATOM 4361 C CA . SER A 1 554 ? 12.055 26 42.281 1 18.56 554 SER A CA 1
ATOM 4362 C C . SER A 1 554 ? 12.719 24.719 41.781 1 18.56 554 SER A C 1
ATOM 4364 O O . SER A 1 554 ? 13.172 24.656 40.656 1 18.56 554 SER A O 1
ATOM 4366 N N . GLY A 1 555 ? 13.391 24 42.688 1 19.81 555 GLY A N 1
ATOM 4367 C CA . GLY A 1 555 ? 14 22.688 42.531 1 19.81 555 GLY A CA 1
ATOM 4368 C C . GLY A 1 555 ? 13.062 21.672 41.938 1 19.81 555 GLY A C 1
ATOM 4369 O O . GLY A 1 555 ? 11.977 21.422 42.469 1 19.81 555 GLY A O 1
ATOM 4370 N N . LEU A 1 556 ? 13 21.609 40.688 1 21.27 556 LEU A N 1
ATOM 4371 C CA . LEU A 1 556 ? 12.188 20.641 39.938 1 21.27 556 LEU A CA 1
ATOM 4372 C C . LEU A 1 556 ? 12.5 19.219 40.406 1 21.27 556 LEU A C 1
ATOM 4374 O O . LEU A 1 556 ? 13.586 18.703 40.125 1 21.27 556 LEU A O 1
ATOM 4378 N N . VAL A 1 557 ? 12.18 18.891 41.688 1 21.41 557 VAL A N 1
ATOM 4379 C CA . VAL A 1 557 ? 12.406 17.547 42.188 1 21.41 557 VAL A CA 1
ATOM 4380 C C . VAL A 1 557 ? 11.758 16.531 41.219 1 21.41 557 VAL A C 1
ATOM 4382 O O . VAL A 1 557 ? 10.562 16.609 40.969 1 21.41 557 VAL A O 1
ATOM 4385 N N . ASN A 1 558 ? 12.531 16.078 40.375 1 21.75 558 ASN A N 1
ATOM 4386 C CA . ASN A 1 558 ? 12.117 14.992 39.5 1 21.75 558 ASN A CA 1
ATOM 4387 C C . ASN A 1 558 ? 11.727 13.75 40.281 1 21.75 558 ASN A C 1
ATOM 4389 O O . ASN A 1 558 ? 12.547 13.188 41 1 21.75 558 ASN A O 1
ATOM 4393 N N . PRO A 1 559 ? 10.555 13.656 40.875 1 23.3 559 PRO A N 1
ATOM 4394 C CA . PRO A 1 559 ? 10.305 12.508 41.75 1 23.3 559 PRO A CA 1
ATOM 4395 C C . PRO A 1 559 ? 10.688 11.18 41.125 1 23.3 559 PRO A C 1
ATOM 4397 O O . PRO A 1 559 ? 10.352 10.93 39.969 1 23.3 559 PRO A O 1
ATOM 4400 N N . THR A 1 560 ? 11.82 10.688 41.5 1 22.84 560 THR A N 1
ATOM 4401 C CA . THR A 1 560 ? 12.312 9.352 41.219 1 22.84 560 THR A CA 1
ATOM 4402 C C . THR A 1 560 ? 11.312 8.297 41.688 1 22.84 560 THR A C 1
ATOM 4404 O O . THR A 1 560 ? 10.969 8.242 42.875 1 22.84 560 THR A O 1
ATOM 4407 N N . TYR A 1 561 ? 10.391 7.922 40.875 1 23.64 561 TYR A N 1
ATOM 4408 C CA . TYR A 1 561 ? 9.5 6.848 41.281 1 23.64 561 TYR A CA 1
ATOM 4409 C C . TYR A 1 561 ? 10.266 5.555 41.531 1 23.64 561 TYR A C 1
ATOM 4411 O O . TYR A 1 561 ? 11.008 5.098 40.656 1 23.64 561 TYR A O 1
ATOM 4419 N N . THR A 1 562 ? 10.906 5.41 42.719 1 25.78 562 THR A N 1
ATOM 4420 C CA . THR A 1 562 ? 11.516 4.148 43.125 1 25.78 562 THR A CA 1
ATOM 4421 C C . THR A 1 562 ? 10.5 3.01 43.062 1 25.78 562 THR A C 1
ATOM 4423 O O . THR A 1 562 ? 9.453 3.066 43.688 1 25.78 562 THR A O 1
ATOM 4426 N N . ILE A 1 563 ? 10.469 2.326 42 1 28.44 563 ILE A N 1
ATOM 4427 C CA . ILE A 1 563 ? 9.773 1.044 41.969 1 28.44 563 ILE A CA 1
ATOM 4428 C C . ILE A 1 563 ? 10.469 0.051 42.875 1 28.44 563 ILE A C 1
ATOM 4430 O O . ILE A 1 563 ? 11.625 -0.312 42.656 1 28.44 563 ILE A O 1
ATOM 4434 N N . SER A 1 564 ? 10.375 0.156 44.219 1 26.89 564 SER A N 1
ATOM 4435 C CA . SER A 1 564 ? 10.938 -0.868 45.094 1 26.89 564 SER A CA 1
ATOM 4436 C C . SER A 1 564 ? 10.539 -2.268 44.625 1 26.89 564 SER A C 1
ATOM 4438 O O . SER A 1 564 ? 9.367 -2.523 44.344 1 26.89 564 SER A O 1
ATOM 4440 N N . ASP A 1 565 ? 11.391 -3.031 44.156 1 29.16 565 ASP A N 1
ATOM 4441 C CA . ASP A 1 565 ? 11.398 -4.48 43.969 1 29.16 565 ASP A CA 1
ATOM 4442 C C . ASP A 1 565 ? 11.047 -5.199 45.25 1 29.16 565 ASP A C 1
ATOM 4444 O O . ASP A 1 565 ? 11.383 -6.375 45.438 1 29.16 565 ASP A O 1
ATOM 4448 N N . GLY A 1 566 ? 10.727 -4.512 46.406 1 29.25 566 GLY A N 1
ATOM 4449 C CA . GLY A 1 566 ? 10.602 -5.383 47.562 1 29.25 566 GLY A CA 1
ATOM 4450 C C . GLY A 1 566 ? 9.664 -6.555 47.344 1 29.25 566 GLY A C 1
ATOM 4451 O O . GLY A 1 566 ? 8.984 -6.617 46.312 1 29.25 566 GLY A O 1
ATOM 4452 N N . GLU A 1 567 ? 9.406 -7.527 48.5 1 31.23 567 GLU A N 1
ATOM 4453 C CA . GLU A 1 567 ? 8.391 -8.547 48.75 1 31.23 567 GLU A CA 1
ATOM 4454 C C . GLU A 1 567 ? 7.043 -8.141 48.156 1 31.23 567 GLU A C 1
ATOM 4456 O O . GLU A 1 567 ? 6.699 -6.957 48.156 1 31.23 567 GLU A O 1
ATOM 4461 N N . ASN A 1 568 ? 6.371 -9.055 47.344 1 31.27 568 ASN A N 1
ATOM 4462 C CA . ASN A 1 568 ? 5.203 -9.023 46.469 1 31.27 568 ASN A CA 1
ATOM 4463 C C . ASN A 1 568 ? 4.043 -8.266 47.094 1 31.27 568 ASN A C 1
ATOM 4465 O O . ASN A 1 568 ? 3.227 -8.852 47.812 1 31.27 568 ASN A O 1
ATOM 4469 N N . PRO A 1 569 ? 4.184 -7.25 47.938 1 34.25 569 PRO A N 1
ATOM 4470 C CA . PRO A 1 569 ? 2.832 -6.828 48.312 1 34.25 569 PRO A CA 1
ATOM 4471 C C . PRO A 1 569 ? 1.924 -6.582 47.125 1 34.25 569 PRO A C 1
ATOM 4473 O O . PRO A 1 569 ? 2.311 -5.879 46.188 1 34.25 569 PRO A O 1
ATOM 4476 N N . ASP A 1 570 ? 1.085 -7.496 46.656 1 35.19 570 ASP A N 1
ATOM 4477 C CA . ASP A 1 570 ? -0.08 -7.492 45.781 1 35.19 570 ASP A CA 1
ATOM 4478 C C . ASP A 1 570 ? -0.835 -6.168 45.875 1 35.19 570 ASP A C 1
ATOM 4480 O O . ASP A 1 570 ? -1.793 -6.051 46.625 1 35.19 570 ASP A O 1
ATOM 4484 N N . SER A 1 571 ? -0.399 -5.086 46.156 1 39.34 571 SER A N 1
ATOM 4485 C CA . SER A 1 571 ? -1.266 -3.914 46.219 1 39.34 571 SER A CA 1
ATOM 4486 C C . SER A 1 571 ? -2.08 -3.771 44.938 1 39.34 571 SER A C 1
ATOM 4488 O O . SER A 1 571 ? -1.533 -3.443 43.875 1 39.34 571 SER A O 1
ATOM 4490 N N . SER A 1 572 ? -3.078 -4.59 44.531 1 45.81 572 SER A N 1
ATOM 4491 C CA . SER A 1 572 ? -4.168 -4.77 43.594 1 45.81 572 SER A CA 1
ATOM 4492 C C . SER A 1 572 ? -4.832 -3.439 43.25 1 45.81 572 SER A C 1
ATOM 4494 O O . SER A 1 572 ? -5.543 -2.867 44.062 1 45.81 572 SER A O 1
ATOM 4496 N N . LEU A 1 573 ? -4.145 -2.51 42.625 1 52.56 573 LEU A N 1
ATOM 4497 C CA . LEU A 1 573 ? -4.949 -1.417 42.094 1 52.56 573 LEU A CA 1
ATOM 4498 C C . LEU A 1 573 ? -6.258 -1.941 41.5 1 52.56 573 LEU A C 1
ATOM 4500 O O . LEU A 1 573 ? -6.254 -2.834 40.656 1 52.56 573 LEU A O 1
ATOM 4504 N N . GLN A 1 574 ? -7.281 -1.829 42.25 1 63.53 574 GLN A N 1
ATOM 4505 C CA . GLN A 1 574 ? -8.602 -2.178 41.719 1 63.53 574 GLN A CA 1
ATOM 4506 C C . GLN A 1 574 ? -9.141 -1.088 40.812 1 63.53 574 GLN A C 1
ATOM 4508 O O . GLN A 1 574 ? -9.125 0.093 41.156 1 63.53 574 GLN A O 1
ATOM 4513 N N . TYR A 1 575 ? -9.016 -1.339 39.5 1 71.31 575 TYR A N 1
ATOM 4514 C CA . TYR A 1 575 ? -9.516 -0.384 38.531 1 71.31 575 TYR A CA 1
ATOM 4515 C C . TYR A 1 575 ? -10.797 -0.896 37.875 1 71.31 575 TYR A C 1
ATOM 4517 O O . TYR A 1 575 ? -11.078 -2.096 37.906 1 71.31 575 TYR A O 1
ATOM 4525 N N . ILE A 1 576 ? -11.68 0.055 37.625 1 70.44 576 ILE A N 1
ATOM 4526 C CA . ILE A 1 576 ? -12.867 -0.247 36.844 1 70.44 576 ILE A CA 1
ATOM 4527 C C . ILE A 1 576 ? -12.891 0.631 35.594 1 70.44 576 ILE A C 1
ATOM 4529 O O . ILE A 1 576 ? -12.141 1.603 35.5 1 70.44 576 ILE A O 1
ATOM 4533 N N . GLU A 1 577 ? -13.594 0.252 34.656 1 76.06 577 GLU A N 1
ATOM 4534 C CA . GLU A 1 577 ? -13.875 1.138 33.531 1 76.06 577 GLU A CA 1
ATOM 4535 C C . GLU A 1 577 ? -14.539 2.432 34 1 76.06 577 GLU A C 1
ATOM 4537 O O . GLU A 1 577 ? -15.375 2.416 34.906 1 76.06 577 GLU A O 1
ATOM 4542 N N . ASP A 1 578 ? -14.109 3.465 33.438 1 74.5 578 ASP A N 1
ATOM 4543 C CA . ASP A 1 578 ? -14.68 4.754 33.844 1 74.5 578 ASP A CA 1
ATOM 4544 C C . ASP A 1 578 ? -16.062 4.957 33.188 1 74.5 578 ASP A C 1
ATOM 4546 O O . ASP A 1 578 ? -16.156 5.199 32 1 74.5 578 ASP A O 1
ATOM 4550 N N . PRO A 1 579 ? -17.062 4.863 33.906 1 78.81 579 PRO A N 1
ATOM 4551 C CA . PRO A 1 579 ? -18.406 5.012 33.344 1 78.81 579 PRO A CA 1
ATOM 4552 C C . PRO A 1 579 ? -18.641 6.402 32.75 1 78.81 579 PRO A C 1
ATOM 4554 O O . PRO A 1 579 ? -19.438 6.551 31.828 1 78.81 579 PRO A O 1
ATOM 4557 N N . ALA A 1 580 ? -17.969 7.398 33.344 1 80.94 580 ALA A N 1
ATOM 4558 C CA . ALA A 1 580 ? -18.141 8.758 32.844 1 80.94 580 ALA A CA 1
ATOM 4559 C C . ALA A 1 580 ? -17.656 8.867 31.391 1 80.94 580 ALA A C 1
ATOM 4561 O O . ALA A 1 580 ? -18.312 9.492 30.562 1 80.94 580 ALA A O 1
ATOM 4562 N N . LEU A 1 581 ? -16.578 8.273 31.141 1 83.5 581 LEU A N 1
ATOM 4563 C CA . LEU A 1 581 ? -16.062 8.305 29.766 1 83.5 581 LEU A CA 1
ATOM 4564 C C . LEU A 1 581 ? -16.953 7.508 28.828 1 83.5 581 LEU A C 1
ATOM 4566 O O . LEU A 1 581 ? -17.219 7.938 27.703 1 83.5 581 LEU A O 1
ATOM 4570 N N . SER A 1 582 ? -17.344 6.359 29.312 1 80.38 582 SER A N 1
ATOM 4571 C CA . SER A 1 582 ? -18.219 5.527 28.484 1 80.38 582 SER A CA 1
ATOM 4572 C C . SER A 1 582 ? -19.484 6.277 28.094 1 80.38 582 SER A C 1
ATOM 4574 O O . SER A 1 582 ? -19.922 6.191 26.953 1 80.38 582 SER A O 1
ATOM 4576 N N . GLU A 1 583 ? -19.984 6.934 29.031 1 82.44 583 GLU A N 1
ATOM 4577 C CA . GLU A 1 583 ? -21.188 7.715 28.766 1 82.44 583 GLU A CA 1
ATOM 4578 C C . GLU A 1 583 ? -20.906 8.844 27.781 1 82.44 583 GLU A C 1
ATOM 4580 O O . GLU A 1 583 ? -21.703 9.094 26.875 1 82.44 583 GLU A O 1
ATOM 4585 N N . ALA A 1 584 ? -19.859 9.477 27.984 1 84.31 584 ALA A N 1
ATOM 4586 C CA . ALA A 1 584 ? -19.484 10.578 27.094 1 84.31 584 ALA A CA 1
ATOM 4587 C C . ALA A 1 584 ? -19.281 10.086 25.672 1 84.31 584 ALA A C 1
ATOM 4589 O O . ALA A 1 584 ? -19.641 10.773 24.719 1 84.31 584 ALA A O 1
ATOM 4590 N N . LEU A 1 585 ? -18.672 8.977 25.516 1 82.88 585 LEU A N 1
ATOM 4591 C CA . LEU A 1 585 ? -18.438 8.391 24.203 1 82.88 585 LEU A CA 1
ATOM 4592 C C . LEU A 1 585 ? -19.75 7.996 23.531 1 82.88 585 LEU A C 1
ATOM 4594 O O . LEU A 1 585 ? -19.906 8.133 22.312 1 82.88 585 LEU A O 1
ATOM 4598 N N . PHE A 1 586 ? -20.656 7.473 24.328 1 78.94 586 PHE A N 1
ATOM 4599 C CA . PHE A 1 586 ? -21.969 7.137 23.812 1 78.94 586 PHE A CA 1
ATOM 4600 C C . PHE A 1 586 ? -22.688 8.383 23.297 1 78.94 586 PHE A C 1
ATOM 4602 O O . PHE A 1 586 ? -23.266 8.367 22.203 1 78.94 586 PHE A O 1
ATOM 4609 N N . ASP A 1 587 ? -22.578 9.438 24.078 1 78.75 587 ASP A N 1
ATOM 4610 C CA . ASP A 1 587 ? -23.172 10.711 23.672 1 78.75 587 ASP A CA 1
ATOM 4611 C C . ASP A 1 587 ? -22.531 11.219 22.375 1 78.75 587 ASP A C 1
ATOM 4613 O O . ASP A 1 587 ? -23.234 11.734 21.484 1 78.75 587 ASP A O 1
ATOM 4617 N N . PHE A 1 588 ? -21.297 11.07 22.344 1 78.69 588 PHE A N 1
ATOM 4618 C CA . PHE A 1 588 ? -20.531 11.492 21.188 1 78.69 588 PHE A CA 1
ATOM 4619 C C . PHE A 1 588 ? -20.969 10.703 19.953 1 78.69 588 PHE A C 1
ATOM 4621 O O . PHE A 1 588 ? -21.172 11.289 18.875 1 78.69 588 PHE A O 1
ATOM 4628 N N . ASP A 1 589 ? -21.094 9.477 20.062 1 76.69 589 ASP A N 1
ATOM 4629 C CA . ASP A 1 589 ? -21.484 8.602 18.969 1 76.69 589 ASP A CA 1
ATOM 4630 C C . ASP A 1 589 ? -22.891 8.953 18.469 1 76.69 589 ASP A C 1
ATOM 4632 O O . ASP A 1 589 ? -23.141 8.961 17.266 1 76.69 589 ASP A O 1
ATOM 4636 N N . GLN A 1 590 ? -23.688 9.273 19.406 1 75 590 GLN A N 1
ATOM 4637 C CA . GLN A 1 590 ? -25.062 9.648 19.062 1 75 590 GLN A CA 1
ATOM 4638 C C . GLN A 1 590 ? -25.078 10.977 18.312 1 75 590 GLN A C 1
ATOM 4640 O O . GLN A 1 590 ? -25.875 11.156 17.375 1 75 590 GLN A O 1
ATOM 4645 N N . ALA A 1 591 ? -24.156 11.789 18.703 1 73.88 591 ALA A N 1
ATOM 4646 C CA . ALA A 1 591 ? -24.062 13.094 18.062 1 73.88 591 ALA A CA 1
ATOM 4647 C C . ALA A 1 591 ? -23.578 12.953 16.625 1 73.88 591 ALA A C 1
ATOM 4649 O O . ALA A 1 591 ? -24 13.711 15.742 1 73.88 591 ALA A O 1
ATOM 4650 N N . LEU A 1 592 ? -22.688 12.062 16.391 1 74.62 592 LEU A N 1
ATOM 4651 C CA . LEU A 1 592 ? -22.094 11.875 15.078 1 74.62 592 LEU A CA 1
ATOM 4652 C C . LEU A 1 592 ? -23.078 11.188 14.133 1 74.62 592 LEU A C 1
ATOM 4654 O O . LEU A 1 592 ? -23.016 11.391 12.914 1 74.62 592 LEU A O 1
ATOM 4658 N N . LEU A 1 593 ? -23.828 10.312 14.633 1 64.88 593 LEU A N 1
ATOM 4659 C CA . LEU A 1 593 ? -24.828 9.617 13.82 1 64.88 593 LEU A CA 1
ATOM 4660 C C . LEU A 1 593 ? -25.766 10.609 13.148 1 64.88 593 LEU A C 1
ATOM 4662 O O . LEU A 1 593 ? -26.297 10.344 12.062 1 64.88 593 LEU A O 1
ATOM 4666 N N . ASN A 1 594 ? -25.844 11.75 13.711 1 61 594 ASN A N 1
ATOM 4667 C CA . ASN A 1 594 ? -26.719 12.766 13.141 1 61 594 ASN A CA 1
ATOM 4668 C C . ASN A 1 594 ? -26.047 13.508 11.992 1 61 594 ASN A C 1
ATOM 4670 O O . ASN A 1 594 ? -26.703 14.281 11.281 1 61 594 ASN A O 1
ATOM 4674 N N . PHE A 1 595 ? -24.781 13.43 11.766 1 56.81 595 PHE A N 1
ATOM 4675 C CA . PHE A 1 595 ? -24.031 14.07 10.688 1 56.81 595 PHE A CA 1
ATOM 4676 C C . PHE A 1 595 ? -24.078 13.219 9.422 1 56.81 595 PHE A C 1
ATOM 4678 O O . PHE A 1 595 ? -23.906 13.734 8.312 1 56.81 595 PHE A O 1
ATOM 4685 N N . ALA A 1 596 ? -24.109 12.047 9.547 1 49.66 596 ALA A N 1
ATOM 4686 C CA . ALA A 1 596 ? -24 11.211 8.352 1 49.66 596 ALA A CA 1
ATOM 4687 C C . ALA A 1 596 ? -24.984 11.648 7.277 1 49.66 596 ALA A C 1
ATOM 4689 O O . ALA A 1 596 ? -26.172 11.828 7.555 1 49.66 596 ALA A O 1
ATOM 4690 N N . PRO A 1 597 ? -24.578 12.516 6.332 1 40.22 597 PRO A N 1
ATOM 4691 C CA . PRO A 1 597 ? -25.578 12.82 5.309 1 40.22 597 PRO A CA 1
ATOM 4692 C C . PRO A 1 597 ? -26.594 11.703 5.113 1 40.22 597 PRO A C 1
ATOM 4694 O O . PRO A 1 597 ? -26.203 10.531 5.043 1 40.22 597 PRO A O 1
ATOM 4697 N N . ARG A 1 598 ? -27.797 11.953 5.656 1 37.25 598 ARG A N 1
ATOM 4698 C CA . ARG A 1 598 ? -28.906 11.094 5.246 1 37.25 598 ARG A CA 1
ATOM 4699 C C . ARG A 1 598 ? -28.891 10.867 3.738 1 37.25 598 ARG A C 1
ATOM 4701 O O . ARG A 1 598 ? -29.359 11.719 2.975 1 37.25 598 ARG A O 1
ATOM 4708 N N . SER A 1 599 ? -27.781 10.656 3.031 1 35.53 599 SER A N 1
ATOM 4709 C CA . SER A 1 599 ? -28.188 10.234 1.691 1 35.53 599 SER A CA 1
ATOM 4710 C C . SER A 1 599 ? -29.547 9.547 1.71 1 35.53 599 SER A C 1
ATOM 4712 O O . SER A 1 599 ? -29.906 8.922 2.705 1 35.53 599 SER A O 1
ATOM 4714 N N . GLY A 1 600 ? -30.484 10.109 1.051 1 33.09 600 GLY A N 1
ATOM 4715 C CA . GLY A 1 600 ? -31.703 9.352 0.839 1 33.09 600 GLY A CA 1
ATOM 4716 C C . GLY A 1 600 ? -31.5 7.855 0.965 1 33.09 600 GLY A C 1
ATOM 4717 O O . GLY A 1 600 ? -30.625 7.285 0.321 1 33.09 600 GLY A O 1
ATOM 4718 N N . PHE A 1 601 ? -31.781 7.379 2.1 1 33.78 601 PHE A N 1
ATOM 4719 C CA . PHE A 1 601 ? -31.922 5.969 2.439 1 33.78 601 PHE A CA 1
ATOM 4720 C C . PHE A 1 601 ? -32.406 5.172 1.238 1 33.78 601 PHE A C 1
ATOM 4722 O O . PHE A 1 601 ? -33.594 5.285 0.843 1 33.78 601 PHE A O 1
ATOM 4729 N N . ASP A 1 602 ? -31.719 5.062 0.203 1 34.25 602 ASP A N 1
ATOM 4730 C CA . ASP A 1 602 ? -32.281 3.889 -0.449 1 34.25 602 ASP A CA 1
ATOM 4731 C C . ASP A 1 602 ? -32.281 2.682 0.486 1 34.25 602 ASP A C 1
ATOM 4733 O O . ASP A 1 602 ? -31.219 2.281 0.977 1 34.25 602 ASP A O 1
ATOM 4737 N N . PRO A 1 603 ? -33.312 2.438 1.266 1 36 603 PRO A N 1
ATOM 4738 C CA . PRO A 1 603 ? -33.5 1.357 2.236 1 36 603 PRO A CA 1
ATOM 4739 C C . PRO A 1 603 ? -32.688 0.107 1.896 1 36 603 PRO A C 1
ATOM 4741 O O . PRO A 1 603 ? -32.594 -0.811 2.715 1 36 603 PRO A O 1
ATOM 4744 N N . ASN A 1 604 ? -32.406 -0.078 0.679 1 33.06 604 ASN A N 1
ATOM 4745 C CA . ASN A 1 604 ? -31.75 -1.29 0.195 1 33.06 604 ASN A CA 1
ATOM 4746 C C . ASN A 1 604 ? -30.234 -1.217 0.37 1 33.06 604 ASN A C 1
ATOM 4748 O O . ASN A 1 604 ? -29.516 -2.121 -0.053 1 33.06 604 ASN A O 1
ATOM 4752 N N . GLU A 1 605 ? -29.656 -0.061 0.759 1 37.28 605 GLU A N 1
ATOM 4753 C CA . GLU A 1 605 ? -28.203 0.006 0.861 1 37.28 605 GLU A CA 1
ATOM 4754 C C . GLU A 1 605 ? -27.734 -0.376 2.262 1 37.28 605 GLU A C 1
ATOM 4756 O O . GLU A 1 605 ? -28.312 0.066 3.258 1 37.28 605 GLU A O 1
ATOM 4761 N N . PRO A 1 606 ? -26.922 -1.482 2.402 1 32.31 606 PRO A N 1
ATOM 4762 C CA . PRO A 1 606 ? -26.5 -2.006 3.707 1 32.31 606 PRO A CA 1
ATOM 4763 C C . PRO A 1 606 ? -25.859 -0.941 4.594 1 32.31 606 PRO A C 1
ATOM 4765 O O . PRO A 1 606 ? -25.281 0.017 4.09 1 32.31 606 PRO A O 1
ATOM 4768 N N . PRO A 1 607 ? -26.203 -0.914 5.945 1 34 607 PRO A N 1
ATOM 4769 C CA . PRO A 1 607 ? -25.766 0.058 6.949 1 34 607 PRO A CA 1
ATOM 4770 C C . PRO A 1 607 ? -24.25 0.236 6.98 1 34 607 PRO A C 1
ATOM 4772 O O . PRO A 1 607 ? -23.75 1.297 7.375 1 34 607 PRO A O 1
ATOM 4775 N N . SER A 1 608 ? -23.516 -0.854 7.047 1 35 608 SER A N 1
ATOM 4776 C CA . SER A 1 608 ? -22.062 -0.817 7.195 1 35 608 SER A CA 1
ATOM 4777 C C . SER A 1 608 ? -21.422 0.118 6.176 1 35 608 SER A C 1
ATOM 4779 O O . SER A 1 608 ? -20.25 0.441 6.277 1 35 608 SER A O 1
ATOM 4781 N N . SER A 1 609 ? -22.078 0.271 5.082 1 35.88 609 SER A N 1
ATOM 4782 C CA . SER A 1 609 ? -21.719 1.25 4.062 1 35.88 609 SER A CA 1
ATOM 4783 C C . SER A 1 609 ? -21.922 2.674 4.57 1 35.88 609 SER A C 1
ATOM 4785 O O . SER A 1 609 ? -21.641 3.639 3.854 1 35.88 609 SER A O 1
ATOM 4787 N N . ARG A 1 610 ? -22.484 2.758 5.797 1 35.97 610 ARG A N 1
ATOM 4788 C CA . ARG A 1 610 ? -23 4.008 6.344 1 35.97 610 ARG A CA 1
ATOM 4789 C C . ARG A 1 610 ? -21.859 4.914 6.809 1 35.97 610 ARG A C 1
ATOM 4791 O O . ARG A 1 610 ? -22.031 6.129 6.914 1 35.97 610 ARG A O 1
ATOM 4798 N N . PHE A 1 611 ? -20.938 4.25 7.477 1 34.44 611 PHE A N 1
ATOM 4799 C CA . PHE A 1 611 ? -19.906 5.168 7.93 1 34.44 611 PHE A CA 1
ATOM 4800 C C . PHE A 1 611 ? -19.016 5.59 6.773 1 34.44 611 PHE A C 1
ATOM 4802 O O . PHE A 1 611 ? -18.016 6.297 6.969 1 34.44 611 PHE A O 1
ATOM 4809 N N . LEU A 1 612 ? -18.984 4.719 5.793 1 37.31 612 LEU A N 1
ATOM 4810 C CA . LEU A 1 612 ? -18.25 5.27 4.656 1 37.31 612 LEU A CA 1
ATOM 4811 C C . LEU A 1 612 ? -18.922 6.543 4.145 1 37.31 612 LEU A C 1
ATOM 4813 O O . LEU A 1 612 ? -19.984 6.48 3.523 1 37.31 612 LEU A O 1
ATOM 4817 N N . ALA A 1 613 ? -18.828 7.621 4.934 1 37.44 613 ALA A N 1
ATOM 4818 C CA . ALA A 1 613 ? -19.234 8.992 4.633 1 37.44 613 ALA A CA 1
ATOM 4819 C C . ALA A 1 613 ? -19.219 9.25 3.129 1 37.44 613 ALA A C 1
ATOM 4821 O O . ALA A 1 613 ? -18.297 8.812 2.426 1 37.44 613 ALA A O 1
ATOM 4822 N N . ASP A 1 614 ? -20.25 9.375 2.611 1 41.62 614 ASP A N 1
ATOM 4823 C CA . ASP A 1 614 ? -20.266 10.141 1.367 1 41.62 614 ASP A CA 1
ATOM 4824 C C . ASP A 1 614 ? -19.062 11.086 1.281 1 41.62 614 ASP A C 1
ATOM 4826 O O . ASP A 1 614 ? -18.531 11.516 2.307 1 41.62 614 ASP A O 1
ATOM 4830 N N . ASP A 1 615 ? -18.25 11.07 0.236 1 47.66 615 ASP A N 1
ATOM 4831 C CA . ASP A 1 615 ? -17.188 12.023 -0.094 1 47.66 615 ASP A CA 1
ATOM 4832 C C . ASP A 1 615 ? -17.391 13.344 0.657 1 47.66 615 ASP A C 1
ATOM 4834 O O . ASP A 1 615 ? -16.562 14.25 0.56 1 47.66 615 ASP A O 1
ATOM 4838 N N . GLY A 1 616 ? -18.422 13.438 1.604 1 51.78 616 GLY A N 1
ATOM 4839 C CA . GLY A 1 616 ? -18.75 14.812 1.976 1 51.78 616 GLY A CA 1
ATOM 4840 C C . GLY A 1 616 ? -18.219 15.195 3.35 1 51.78 616 GLY A C 1
ATOM 4841 O O . GLY A 1 616 ? -18.141 16.375 3.682 1 51.78 616 GLY A O 1
ATOM 4842 N N . PHE A 1 617 ? -17.859 14.023 4.219 1 61.72 617 PHE A N 1
ATOM 4843 C CA . PHE A 1 617 ? -17.422 14.609 5.48 1 61.72 617 PHE A CA 1
ATOM 4844 C C . PHE A 1 617 ? -16.234 13.836 6.055 1 61.72 617 PHE A C 1
ATOM 4846 O O . PHE A 1 617 ? -16.344 13.242 7.129 1 61.72 617 PHE A O 1
ATOM 4853 N N . PRO A 1 618 ? -15.102 13.891 5.484 1 72.88 618 PRO A N 1
ATOM 4854 C CA . PRO A 1 618 ? -13.922 13.125 5.895 1 72.88 618 PRO A CA 1
ATOM 4855 C C . PRO A 1 618 ? -13.453 13.469 7.305 1 72.88 618 PRO A C 1
ATOM 4857 O O . PRO A 1 618 ? -12.805 12.648 7.965 1 72.88 618 PRO A O 1
ATOM 4860 N N . MET A 1 619 ? -13.875 14.594 7.793 1 73.94 619 MET A N 1
ATOM 4861 C CA . MET A 1 619 ? -13.422 15.023 9.117 1 73.94 619 MET A CA 1
ATOM 4862 C C . MET A 1 619 ? -13.961 14.102 10.203 1 73.94 619 MET A C 1
ATOM 4864 O O . MET A 1 619 ? -13.328 13.922 11.242 1 73.94 619 MET A O 1
ATOM 4868 N N . LEU A 1 620 ? -15.062 13.453 9.898 1 70.94 620 LEU A N 1
ATOM 4869 C CA . LEU A 1 620 ? -15.672 12.578 10.891 1 70.94 620 LEU A CA 1
ATOM 4870 C C . LEU A 1 620 ? -14.828 11.328 11.102 1 70.94 620 LEU A C 1
ATOM 4872 O O . LEU A 1 620 ? -14.781 10.789 12.211 1 70.94 620 LEU A O 1
ATOM 4876 N N . GLU A 1 621 ? -14.141 10.961 10.102 1 75.44 621 GLU A N 1
ATOM 4877 C CA . GLU A 1 621 ? -13.312 9.766 10.188 1 75.44 621 GLU A CA 1
ATOM 4878 C C . GLU A 1 621 ? -12.133 9.977 11.133 1 75.44 621 GLU A C 1
ATOM 4880 O O . GLU A 1 621 ? -11.57 9.016 11.664 1 75.44 621 GLU A O 1
ATOM 4885 N N . GLN A 1 622 ? -11.859 11.164 11.43 1 78.25 622 GLN A N 1
ATOM 4886 C CA . GLN A 1 622 ? -10.703 11.492 12.258 1 78.25 622 GLN A CA 1
ATOM 4887 C C . GLN A 1 622 ? -11.008 11.289 13.742 1 78.25 622 GLN A C 1
ATOM 4889 O O . GLN A 1 622 ? -10.117 11.375 14.586 1 78.25 622 GLN A O 1
ATOM 4894 N N . THR A 1 623 ? -12.219 10.922 14.062 1 80.12 623 THR A N 1
ATOM 4895 C CA . THR A 1 623 ? -12.602 10.719 15.461 1 80.12 623 THR A CA 1
ATOM 4896 C C . THR A 1 623 ? -12.531 9.242 15.828 1 80.12 623 THR A C 1
ATOM 4898 O O . THR A 1 623 ? -13.062 8.828 16.859 1 80.12 623 THR A O 1
ATOM 4901 N N . TRP A 1 624 ? -11.758 8.484 15.078 1 73.75 624 TRP A N 1
ATOM 4902 C CA . TRP A 1 624 ? -11.781 7.027 15.211 1 73.75 624 TRP A CA 1
ATOM 4903 C C . TRP A 1 624 ? -11.305 6.602 16.594 1 73.75 624 TRP A C 1
ATOM 4905 O O . TRP A 1 624 ? -11.797 5.625 17.156 1 73.75 624 TRP A O 1
ATOM 4915 N N . ILE A 1 625 ? -10.391 7.305 17.266 1 79.75 625 ILE A N 1
ATOM 4916 C CA . ILE A 1 625 ? -9.836 6.895 18.547 1 79.75 625 ILE A CA 1
ATOM 4917 C C . ILE A 1 625 ? -10.898 7.004 19.625 1 79.75 625 ILE A C 1
ATOM 4919 O O . ILE A 1 625 ? -10.758 6.43 20.703 1 79.75 625 ILE A O 1
ATOM 4923 N N . TRP A 1 626 ? -11.93 7.707 19.328 1 80.5 626 TRP A N 1
ATOM 4924 C CA . TRP A 1 626 ? -13 7.922 20.297 1 80.5 626 TRP A CA 1
ATOM 4925 C C . TRP A 1 626 ? -14.211 7.059 19.969 1 80.5 626 TRP A C 1
ATOM 4927 O O . TRP A 1 626 ? -15.266 7.199 20.594 1 80.5 626 TRP A O 1
ATOM 4937 N N . GLY A 1 627 ? -14 6.164 18.969 1 74.88 627 GLY A N 1
ATOM 4938 C CA . GLY A 1 627 ? -15.039 5.203 18.656 1 74.88 627 GLY A CA 1
ATOM 4939 C C . GLY A 1 627 ? -15.266 4.184 19.75 1 74.88 627 GLY A C 1
ATOM 4940 O O . GLY A 1 627 ? -14.352 3.867 20.516 1 74.88 627 GLY A O 1
ATOM 4941 N N . LEU A 1 628 ? -16.453 3.664 19.812 1 69 628 LEU A N 1
ATOM 4942 C CA . LEU A 1 628 ? -16.844 2.736 20.859 1 69 628 LEU A CA 1
ATOM 4943 C C . LEU A 1 628 ? -16 1.465 20.812 1 69 628 LEU A C 1
ATOM 4945 O O . LEU A 1 628 ? -15.758 0.836 21.844 1 69 628 LEU A O 1
ATOM 4949 N N . ASP A 1 629 ? -15.469 1.163 19.672 1 63.88 629 ASP A N 1
ATOM 4950 C CA . ASP A 1 629 ? -14.664 -0.042 19.516 1 63.88 629 ASP A CA 1
ATOM 4951 C C . ASP A 1 629 ? -13.328 0.092 20.234 1 63.88 629 ASP A C 1
ATOM 4953 O O . ASP A 1 629 ? -12.688 -0.911 20.562 1 63.88 629 ASP A O 1
ATOM 4957 N N . ASN A 1 630 ? -12.938 1.291 20.516 1 64.5 630 ASN A N 1
ATOM 4958 C CA . ASN A 1 630 ? -11.664 1.527 21.172 1 64.5 630 ASN A CA 1
ATOM 4959 C C . ASN A 1 630 ? -11.844 1.668 22.688 1 64.5 630 ASN A C 1
ATOM 4961 O O . ASN A 1 630 ? -10.906 2.055 23.391 1 64.5 630 ASN A O 1
ATOM 4965 N N . ASN A 1 631 ? -13.141 1.414 23.047 1 58.5 631 ASN A N 1
ATOM 4966 C CA . ASN A 1 631 ? -13.438 1.39 24.469 1 58.5 631 ASN A CA 1
ATOM 4967 C C . ASN A 1 631 ? -13.719 -0.028 24.953 1 58.5 631 ASN A C 1
ATOM 4969 O O . ASN A 1 631 ? -14.5 -0.755 24.344 1 58.5 631 ASN A O 1
ATOM 4973 N N . PRO A 1 632 ? -13.039 -0.397 25.984 1 52.34 632 PRO A N 1
ATOM 4974 C CA . PRO A 1 632 ? -13.141 -1.773 26.469 1 52.34 632 PRO A CA 1
ATOM 4975 C C . PRO A 1 632 ? -14.578 -2.18 26.781 1 52.34 632 PRO A C 1
ATOM 4977 O O . PRO A 1 632 ? -14.922 -3.365 26.719 1 52.34 632 PRO A O 1
ATOM 4980 N N . SER A 1 633 ? -15.406 -1.204 27.203 1 50.5 633 SER A N 1
ATOM 4981 C CA . SER A 1 633 ? -16.75 -1.542 27.625 1 50.5 633 SER A CA 1
ATOM 4982 C C . SER A 1 633 ? -17.609 -1.986 26.453 1 50.5 633 SER A C 1
ATOM 4984 O O . SER A 1 633 ? -18.641 -2.65 26.641 1 50.5 633 SER A O 1
ATOM 4986 N N . PHE A 1 634 ? -17.266 -1.592 25.328 1 48.78 634 PHE A N 1
ATOM 4987 C CA . PHE A 1 634 ? -18.125 -1.841 24.188 1 48.78 634 PHE A CA 1
ATOM 4988 C C . PHE A 1 634 ? -17.531 -2.912 23.281 1 48.78 634 PHE A C 1
ATOM 4990 O O . PHE A 1 634 ? -18.141 -3.318 22.297 1 48.78 634 PHE A O 1
ATOM 4997 N N . GLY A 1 635 ? -16.406 -3.354 23.422 1 44.97 635 GLY A N 1
ATOM 4998 C CA . GLY A 1 635 ? -15.82 -4.406 22.609 1 44.97 635 GLY A CA 1
ATOM 4999 C C . GLY A 1 635 ? -16.484 -5.754 22.812 1 44.97 635 GLY A C 1
ATOM 5000 O O . GLY A 1 635 ? -16.531 -6.273 23.922 1 44.97 635 GLY A O 1
ATOM 5001 N N . GLY A 1 636 ? -17.656 -6.008 22.125 1 34.16 636 GLY A N 1
ATOM 5002 C CA . GLY A 1 636 ? -18.547 -7.152 22.234 1 34.16 636 GLY A CA 1
ATOM 5003 C C . GLY A 1 636 ? -17.812 -8.469 22.359 1 34.16 636 GLY A C 1
ATOM 5004 O O . GLY A 1 636 ? -16.641 -8.586 21.969 1 34.16 636 GLY A O 1
ATOM 5005 N N . PRO A 1 637 ? -18.359 -9.414 23.359 1 29.64 637 PRO A N 1
ATOM 5006 C CA . PRO A 1 637 ? -18.094 -10.836 23.109 1 29.64 637 PRO A CA 1
ATOM 5007 C C . PRO A 1 637 ? -18.359 -11.242 21.672 1 29.64 637 PRO A C 1
ATOM 5009 O O . PRO A 1 637 ? -19.188 -10.633 20.984 1 29.64 637 PRO A O 1
ATOM 5012 N N . MET B 1 1 ? -27.188 16.359 -1.295 1 21.02 1 MET B N 1
ATOM 5013 C CA . MET B 1 1 ? -27.625 15.336 -2.234 1 21.02 1 MET B CA 1
ATOM 5014 C C . MET B 1 1 ? -26.734 15.32 -3.471 1 21.02 1 MET B C 1
ATOM 5016 O O . MET B 1 1 ? -27.156 14.875 -4.543 1 21.02 1 MET B O 1
ATOM 5020 N N . ARG B 1 2 ? -25.719 16.172 -3.543 1 27.17 2 ARG B N 1
ATOM 5021 C CA . ARG B 1 2 ? -25.078 16.953 -4.594 1 27.17 2 ARG B CA 1
ATOM 5022 C C . ARG B 1 2 ? -24.578 16.047 -5.715 1 27.17 2 ARG B C 1
ATOM 5024 O O . ARG B 1 2 ? -24.453 14.836 -5.539 1 27.17 2 ARG B O 1
ATOM 5031 N N . SER B 1 3 ? -23.828 16.594 -6.836 1 31.8 3 SER B N 1
ATOM 5032 C CA . SER B 1 3 ? -23.406 16.281 -8.195 1 31.8 3 SER B CA 1
ATOM 5033 C C . SER B 1 3 ? -22.531 15.039 -8.242 1 31.8 3 SER B C 1
ATOM 5035 O O . SER B 1 3 ? -21.5 14.977 -7.562 1 31.8 3 SER B O 1
ATOM 5037 N N . PHE B 1 4 ? -23.031 13.844 -8.102 1 42.31 4 PHE B N 1
ATOM 5038 C CA . PHE B 1 4 ? -22.344 12.781 -8.844 1 42.31 4 PHE B CA 1
ATOM 5039 C C . PHE B 1 4 ? -21.359 13.367 -9.844 1 42.31 4 PHE B C 1
ATOM 5041 O O . PHE B 1 4 ? -21.766 14.039 -10.797 1 42.31 4 PHE B O 1
ATOM 5048 N N . SER B 1 5 ? -20.109 13.602 -9.297 1 54.38 5 SER B N 1
ATOM 5049 C CA . SER B 1 5 ? -19.156 14.438 -10.016 1 54.38 5 SER B CA 1
ATOM 5050 C C . SER B 1 5 ? -19.172 14.125 -11.516 1 54.38 5 SER B C 1
ATOM 5052 O O . SER B 1 5 ? -19.578 13.047 -11.922 1 54.38 5 SER B O 1
ATOM 5054 N N . GLN B 1 6 ? -19.609 15.039 -12.336 1 57.62 6 GLN B N 1
ATOM 5055 C CA . GLN B 1 6 ? -19.438 15.031 -13.781 1 57.62 6 GLN B CA 1
ATOM 5056 C C . GLN B 1 6 ? -18.406 13.984 -14.195 1 57.62 6 GLN B C 1
ATOM 5058 O O . GLN B 1 6 ? -18.578 13.305 -15.211 1 57.62 6 GLN B O 1
ATOM 5063 N N . SER B 1 7 ? -17.578 13.648 -13.188 1 67 7 SER B N 1
ATOM 5064 C CA . SER B 1 7 ? -16.531 12.688 -13.5 1 67 7 SER B CA 1
ATOM 5065 C C . SER B 1 7 ? -17.031 11.258 -13.406 1 67 7 SER B C 1
ATOM 5067 O O . SER B 1 7 ? -16.719 10.422 -14.266 1 67 7 SER B O 1
ATOM 5069 N N . SER B 1 8 ? -17.984 11.008 -12.492 1 71.88 8 SER B N 1
ATOM 5070 C CA . SER B 1 8 ? -18.516 9.656 -12.328 1 71.88 8 SER B CA 1
ATOM 5071 C C . SER B 1 8 ? -19.469 9.297 -13.461 1 71.88 8 SER B C 1
ATOM 5073 O O . SER B 1 8 ? -19.469 8.164 -13.953 1 71.88 8 SER B O 1
ATOM 5075 N N . ARG B 1 9 ? -20.219 10.266 -13.977 1 76.56 9 ARG B N 1
ATOM 5076 C CA . ARG B 1 9 ? -21.141 10.016 -15.078 1 76.56 9 ARG B CA 1
ATOM 5077 C C . ARG B 1 9 ? -20.391 9.727 -16.375 1 76.56 9 ARG B C 1
ATOM 5079 O O . ARG B 1 9 ? -20.75 8.82 -17.125 1 76.56 9 ARG B O 1
ATOM 5086 N N . SER B 1 10 ? -19.328 10.492 -16.562 1 81.06 10 SER B N 1
ATOM 5087 C CA . SER B 1 10 ? -18.5 10.281 -17.734 1 81.06 10 SER B CA 1
ATOM 5088 C C . SER B 1 10 ? -17.844 8.906 -17.719 1 81.06 10 SER B C 1
ATOM 5090 O O . SER B 1 10 ? -17.734 8.242 -18.75 1 81.06 10 SER B O 1
ATOM 5092 N N . THR B 1 11 ? -17.531 8.445 -16.516 1 85.44 11 THR B N 1
ATOM 5093 C CA . THR B 1 11 ? -16.891 7.148 -16.375 1 85.44 11 THR B CA 1
ATOM 5094 C C . THR B 1 11 ? -17.875 6.02 -16.672 1 85.44 11 THR B C 1
ATOM 5096 O O . THR B 1 11 ? -17.531 5.055 -17.359 1 85.44 11 THR B O 1
ATOM 5099 N N . VAL B 1 12 ? -19.125 6.148 -16.297 1 85.75 12 VAL B N 1
ATOM 5100 C CA . VAL B 1 12 ? -20.141 5.121 -16.516 1 85.75 12 VAL B CA 1
ATOM 5101 C C . VAL B 1 12 ? -20.406 4.977 -18.016 1 85.75 12 VAL B C 1
ATOM 5103 O O . VAL B 1 12 ? -20.469 3.863 -18.531 1 85.75 12 VAL B O 1
ATOM 5106 N N . VAL B 1 13 ? -20.516 6.113 -18.641 1 86.19 13 VAL B N 1
ATOM 5107 C CA . VAL B 1 13 ? -20.812 6.105 -20.078 1 86.19 13 VAL B CA 1
ATOM 5108 C C . VAL B 1 13 ? -19.688 5.418 -20.844 1 86.19 13 VAL B C 1
ATOM 5110 O O . VAL B 1 13 ? -19.938 4.586 -21.719 1 86.19 13 VAL B O 1
ATOM 5113 N N . GLU B 1 14 ? -18.484 5.742 -20.516 1 89.12 14 GLU B N 1
ATOM 5114 C CA . GLU B 1 14 ? -17.312 5.172 -21.172 1 89.12 14 GLU B CA 1
ATOM 5115 C C . GLU B 1 14 ? -17.234 3.664 -20.969 1 89.12 14 GLU B C 1
ATOM 5117 O O . GLU B 1 14 ? -16.906 2.918 -21.891 1 89.12 14 GLU B O 1
ATOM 5122 N N . LEU B 1 15 ? -17.531 3.215 -19.781 1 91.56 15 LEU B N 1
ATOM 5123 C CA . LEU B 1 15 ? -17.422 1.795 -19.469 1 91.56 15 LEU B CA 1
ATOM 5124 C C . LEU B 1 15 ? -18.5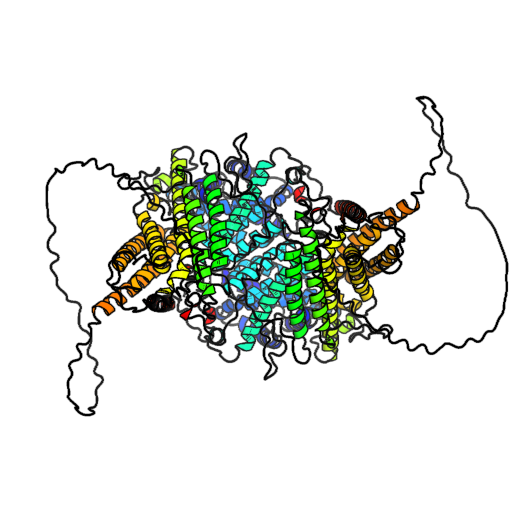47 1.005 -20.125 1 91.56 15 LEU B C 1
ATOM 5126 O O . LEU B 1 15 ? -18.328 -0.103 -20.625 1 91.56 15 LEU B O 1
ATOM 5130 N N . VAL B 1 16 ? -19.719 1.533 -20.203 1 90.81 16 VAL B N 1
ATOM 5131 C CA . VAL B 1 16 ? -20.875 0.849 -20.766 1 90.81 16 VAL B CA 1
ATOM 5132 C C . VAL B 1 16 ? -20.688 0.694 -22.281 1 90.81 16 VAL B C 1
ATOM 5134 O O . VAL B 1 16 ? -21.109 -0.301 -22.875 1 90.81 16 VAL B O 1
ATOM 5137 N N . GLU B 1 17 ? -19.984 1.608 -22.906 1 91.81 17 GLU B N 1
ATOM 5138 C CA . GLU B 1 17 ? -19.719 1.57 -24.344 1 91.81 17 GLU B CA 1
ATOM 5139 C C . GLU B 1 17 ? -18.859 0.374 -24.719 1 91.81 17 GLU B C 1
ATOM 5141 O O . GLU B 1 17 ? -18.781 -0.002 -25.891 1 91.81 17 GLU B O 1
ATOM 5146 N N . LEU B 1 18 ? -18.25 -0.214 -23.75 1 95.19 18 LEU B N 1
ATOM 5147 C CA . LEU B 1 18 ? -17.328 -1.312 -24.016 1 95.19 18 LEU B CA 1
ATOM 5148 C C . LEU B 1 18 ? -18.047 -2.656 -23.938 1 95.19 18 LEU B C 1
ATOM 5150 O O . LEU B 1 18 ? -17.438 -3.699 -24.203 1 95.19 18 LEU B O 1
ATOM 5154 N N . PHE B 1 19 ? -19.328 -2.639 -23.719 1 94.5 19 PHE B N 1
ATOM 5155 C CA . PHE B 1 19 ? -20.078 -3.883 -23.578 1 94.5 19 PHE B CA 1
ATOM 5156 C C . PHE B 1 19 ? -20.156 -4.609 -24.922 1 94.5 19 PHE B C 1
ATOM 5158 O O . PHE B 1 19 ? -20.578 -4.031 -25.922 1 94.5 19 PHE B O 1
ATOM 5165 N N . PRO B 1 20 ? -19.766 -5.852 -24.953 1 97.06 20 PRO B N 1
ATOM 5166 C CA . PRO B 1 20 ? -20.094 -6.648 -26.125 1 97.06 20 PRO B CA 1
ATOM 5167 C C . PRO B 1 20 ? -21.578 -7.059 -26.172 1 97.06 20 PRO B C 1
ATOM 5169 O O . PRO B 1 20 ? -22.297 -6.883 -25.172 1 97.06 20 PRO B O 1
ATOM 5172 N N . PRO B 1 21 ? -22.016 -7.57 -27.328 1 95.81 21 PRO B N 1
ATOM 5173 C CA . PRO B 1 21 ? -23.375 -8.109 -27.344 1 95.81 21 PRO B CA 1
ATOM 5174 C C . PRO B 1 21 ? -23.594 -9.188 -26.281 1 95.81 21 PRO B C 1
ATOM 5176 O O . PRO B 1 21 ? -22.656 -9.891 -25.906 1 95.81 21 PRO B O 1
ATOM 5179 N N . TYR B 1 22 ? -24.828 -9.359 -25.891 1 96.12 22 TYR B N 1
ATOM 5180 C CA . TYR B 1 22 ? -25.172 -10.219 -24.766 1 96.12 22 TYR B CA 1
ATOM 5181 C C . TYR B 1 22 ? -24.656 -11.633 -24.969 1 96.12 22 TYR B C 1
ATOM 5183 O O . TYR B 1 22 ? -24.109 -12.242 -24.047 1 96.12 22 TYR B O 1
ATOM 5191 N N . GLU B 1 23 ? -24.828 -12.188 -26.156 1 96.81 23 GLU B N 1
ATOM 5192 C CA . GLU B 1 23 ? -24.406 -13.555 -26.438 1 96.81 23 GLU B CA 1
ATOM 5193 C C . GLU B 1 23 ? -22.891 -13.711 -26.312 1 96.81 23 GLU B C 1
ATOM 5195 O O . GLU B 1 23 ? -22.406 -14.727 -25.797 1 96.81 23 GLU B O 1
ATOM 5200 N N . ALA B 1 24 ? -22.234 -12.727 -26.828 1 98.12 24 ALA B N 1
ATOM 5201 C CA . ALA B 1 24 ? -20.766 -12.734 -26.688 1 98.12 24 ALA B CA 1
ATOM 5202 C C . ALA B 1 24 ? -20.359 -12.641 -25.234 1 98.12 24 ALA B C 1
ATOM 5204 O O . ALA B 1 24 ? -19.438 -13.336 -24.797 1 98.12 24 ALA B O 1
ATOM 5205 N N . ALA B 1 25 ? -21.031 -11.727 -24.5 1 97.94 25 ALA B N 1
ATOM 5206 C CA . ALA B 1 25 ? -20.734 -11.578 -23.062 1 97.94 25 ALA B CA 1
ATOM 5207 C C . ALA B 1 25 ? -20.938 -12.898 -22.328 1 97.94 25 ALA B C 1
ATOM 5209 O O . ALA B 1 25 ? -20.141 -13.266 -21.469 1 97.94 25 ALA B O 1
ATOM 5210 N N . ALA B 1 26 ? -21.984 -13.594 -22.641 1 98 26 ALA B N 1
ATOM 5211 C CA . ALA B 1 26 ? -22.281 -14.875 -22 1 98 26 ALA B CA 1
ATOM 5212 C C . ALA B 1 26 ? -21.172 -15.883 -22.25 1 98 26 ALA B C 1
ATOM 5214 O O . ALA B 1 26 ? -20.734 -16.594 -21.344 1 98 26 ALA B O 1
ATOM 5215 N N . LEU B 1 27 ? -20.75 -15.945 -23.516 1 98.44 27 LEU B N 1
ATOM 5216 C CA . LEU B 1 27 ? -19.672 -16.844 -23.891 1 98.44 27 LEU B CA 1
ATOM 5217 C C . LEU B 1 27 ? -18.391 -16.484 -23.109 1 98.44 27 LEU B C 1
ATOM 5219 O O . LEU B 1 27 ? -17.688 -17.375 -22.641 1 98.44 27 LEU B O 1
ATOM 5223 N N . ILE B 1 28 ? -18.062 -15.188 -23.016 1 98.69 28 ILE B N 1
ATOM 5224 C CA . ILE B 1 28 ? -16.828 -14.727 -22.375 1 98.69 28 ILE B CA 1
ATOM 5225 C C . ILE B 1 28 ? -16.891 -14.969 -20.875 1 98.69 28 ILE B C 1
ATOM 5227 O O . ILE B 1 28 ? -15.906 -15.367 -20.266 1 98.69 28 ILE B O 1
ATOM 5231 N N . VAL B 1 29 ? -18.047 -14.688 -20.25 1 98.5 29 VAL B N 1
ATOM 5232 C CA . VAL B 1 29 ? -18.219 -14.945 -18.828 1 98.5 29 VAL B CA 1
ATOM 5233 C C . VAL B 1 29 ? -18.016 -16.438 -18.531 1 98.5 29 VAL B C 1
ATOM 5235 O O . VAL B 1 29 ? -17.328 -16.797 -17.578 1 98.5 29 VAL B O 1
ATOM 5238 N N . ASP B 1 30 ? -18.562 -17.266 -19.359 1 98.44 30 ASP B N 1
ATOM 5239 C CA . ASP B 1 30 ? -18.344 -18.703 -19.219 1 98.44 30 ASP B CA 1
ATOM 5240 C C . ASP B 1 30 ? -16.859 -19.047 -19.344 1 98.44 30 ASP B C 1
ATOM 5242 O O . ASP B 1 30 ? -16.344 -19.891 -18.609 1 98.44 30 ASP B O 1
ATOM 5246 N N . THR B 1 31 ? -16.266 -18.453 -20.281 1 98.38 31 THR B N 1
ATOM 5247 C CA . THR B 1 31 ? -14.836 -18.703 -20.484 1 98.38 31 THR B CA 1
ATOM 5248 C C . THR B 1 31 ? -14.047 -18.328 -19.234 1 98.38 31 THR B C 1
ATOM 5250 O O . THR B 1 31 ? -13.148 -19.062 -18.812 1 98.38 31 THR B O 1
ATOM 5253 N N . TYR B 1 32 ? -14.367 -17.156 -18.656 1 98.44 32 TYR B N 1
ATOM 5254 C CA . TYR B 1 32 ? -13.703 -16.734 -17.422 1 98.44 32 TYR B CA 1
ATOM 5255 C C . TYR B 1 32 ? -13.891 -17.766 -16.328 1 98.44 32 TYR B C 1
ATOM 5257 O O . TYR B 1 32 ? -12.93 -18.141 -15.648 1 98.44 32 TYR B O 1
ATOM 5265 N N . PHE B 1 33 ? -15.047 -18.219 -16.094 1 97.69 33 PHE B N 1
ATOM 5266 C CA . PHE B 1 33 ? -15.328 -19.141 -14.984 1 97.69 33 PHE B CA 1
ATOM 5267 C C . PHE B 1 33 ? -14.773 -20.531 -15.281 1 97.69 33 PHE B C 1
ATOM 5269 O O . PHE B 1 33 ? -14.438 -21.281 -14.359 1 97.69 33 PHE B O 1
ATOM 5276 N N . ASP B 1 34 ? -14.57 -20.906 -16.562 1 97.44 34 ASP B N 1
ATOM 5277 C CA . ASP B 1 34 ? -14 -22.188 -16.969 1 97.44 34 ASP B CA 1
ATOM 5278 C C . ASP B 1 34 ? -12.484 -22.203 -16.766 1 97.44 34 ASP B C 1
ATOM 5280 O O . ASP B 1 34 ? -11.914 -23.219 -16.375 1 97.44 34 ASP B O 1
ATOM 5284 N N . ARG B 1 35 ? -11.922 -21.016 -17.031 1 97.12 35 ARG B N 1
ATOM 5285 C CA . ARG B 1 35 ? -10.477 -21.031 -17.234 1 97.12 35 ARG B CA 1
ATOM 5286 C C . ARG B 1 35 ? -9.758 -20.281 -16.125 1 97.12 35 ARG B C 1
ATOM 5288 O O . ARG B 1 35 ? -8.562 -20.484 -15.906 1 97.12 35 ARG B O 1
ATOM 5295 N N . VAL B 1 36 ? -10.43 -19.359 -15.445 1 97.81 36 VAL B N 1
ATOM 5296 C CA . VAL B 1 36 ? -9.719 -18.375 -14.617 1 97.81 36 VAL B CA 1
ATOM 5297 C C . VAL B 1 36 ? -10.203 -18.484 -13.172 1 97.81 36 VAL B C 1
ATOM 5299 O O . VAL B 1 36 ? -9.391 -18.562 -12.242 1 97.81 36 VAL B O 1
ATOM 5302 N N . HIS B 1 37 ? -11.484 -18.531 -12.922 1 97.56 37 HIS B N 1
ATOM 5303 C CA . HIS B 1 37 ? -12.078 -18.234 -11.617 1 97.56 37 HIS B CA 1
ATOM 5304 C C . HIS B 1 37 ? -11.688 -19.297 -10.594 1 97.56 37 HIS B C 1
ATOM 5306 O O . HIS B 1 37 ? -11.562 -19 -9.406 1 97.56 37 HIS B O 1
ATOM 5312 N N . TRP B 1 38 ? -11.508 -20.578 -11.016 1 96.62 38 TRP B N 1
ATOM 5313 C CA . TRP B 1 38 ? -11.133 -21.641 -10.086 1 96.62 38 TRP B CA 1
ATOM 5314 C C . TRP B 1 38 ? -9.844 -21.297 -9.359 1 96.62 38 TRP B C 1
ATOM 5316 O O . TRP B 1 38 ? -9.602 -21.781 -8.25 1 96.62 38 TRP B O 1
ATOM 5326 N N . PHE B 1 39 ? -9.023 -20.516 -9.953 1 97.56 39 PHE B N 1
ATOM 5327 C CA . PHE B 1 39 ? -7.715 -20.125 -9.438 1 97.56 39 PHE B CA 1
ATOM 5328 C C . PHE B 1 39 ? -7.832 -18.938 -8.5 1 97.56 39 PHE B C 1
ATOM 5330 O O . PHE B 1 39 ? -7.141 -18.875 -7.48 1 97.56 39 PHE B O 1
ATOM 5337 N N . MET B 1 40 ? -8.688 -18 -8.773 1 96.31 40 MET B N 1
ATOM 5338 C CA . MET B 1 40 ? -8.812 -16.75 -8.039 1 96.31 40 MET B CA 1
ATOM 5339 C C . MET B 1 40 ? -9.852 -16.859 -6.93 1 96.31 40 MET B C 1
ATOM 5341 O O . MET B 1 40 ? -9.594 -16.484 -5.785 1 96.31 40 MET B O 1
ATOM 5345 N N . LEU B 1 41 ? -11.047 -17.328 -7.234 1 96.81 41 LEU B N 1
ATOM 5346 C CA . LEU B 1 41 ? -12.188 -17.625 -6.375 1 96.81 41 LEU B CA 1
ATOM 5347 C C . LEU B 1 41 ? -12.562 -16.406 -5.543 1 96.81 41 LEU B C 1
ATOM 5349 O O . LEU B 1 41 ? -12.734 -16.5 -4.324 1 96.81 41 LEU B O 1
ATOM 5353 N N . ILE B 1 42 ? -12.703 -15.266 -6.188 1 96.19 42 ILE B N 1
ATOM 5354 C CA . ILE B 1 42 ? -13.016 -14.047 -5.449 1 96.19 42 ILE B CA 1
ATOM 5355 C C . ILE B 1 42 ? -14.516 -13.789 -5.488 1 96.19 42 ILE B C 1
ATOM 5357 O O . ILE B 1 42 ? -15.031 -12.969 -4.719 1 96.19 42 ILE B O 1
ATOM 5361 N N . PHE B 1 43 ? -15.32 -14.555 -6.398 1 95.12 43 PHE B N 1
ATOM 5362 C CA . PHE B 1 43 ? -16.75 -14.352 -6.531 1 95.12 43 PHE B CA 1
ATOM 5363 C C . PHE B 1 43 ? -17.516 -15.57 -6.043 1 95.12 43 PHE B C 1
ATOM 5365 O O . PHE B 1 43 ? -17.047 -16.703 -6.168 1 95.12 43 PHE B O 1
ATOM 5372 N N . HIS B 1 44 ? -18.688 -15.219 -5.52 1 92.25 44 HIS B N 1
ATOM 5373 C CA . HIS B 1 44 ? -19.719 -16.25 -5.578 1 92.25 44 HIS B CA 1
ATOM 5374 C C . HIS B 1 44 ? -20.266 -16.406 -7 1 92.25 44 HIS B C 1
ATOM 5376 O O . HIS B 1 44 ? -20.953 -15.523 -7.504 1 92.25 44 HIS B O 1
ATOM 5382 N N . GLN B 1 45 ? -19.969 -17.547 -7.582 1 93.44 45 GLN B N 1
ATOM 5383 C CA . GLN B 1 45 ? -20.266 -17.734 -9 1 93.44 45 GLN B CA 1
ATOM 5384 C C . GLN B 1 45 ? -21.75 -17.516 -9.281 1 93.44 45 GLN B C 1
ATOM 5386 O O . GLN B 1 45 ? -22.109 -16.828 -10.234 1 93.44 45 GLN B O 1
ATOM 5391 N N . ASP B 1 46 ? -22.625 -18.109 -8.445 1 91.81 46 ASP B N 1
ATOM 5392 C CA . ASP B 1 46 ? -24.062 -17.984 -8.664 1 91.81 46 ASP B CA 1
ATOM 5393 C C . ASP B 1 46 ? -24.5 -16.531 -8.57 1 91.81 46 ASP B C 1
ATOM 5395 O O . ASP B 1 46 ? -25.312 -16.078 -9.383 1 91.81 46 ASP B O 1
ATOM 5399 N N . GLY B 1 47 ? -23.938 -15.906 -7.543 1 90.88 47 GLY B N 1
ATOM 5400 C CA . GLY B 1 47 ? -24.281 -14.508 -7.383 1 90.88 47 GLY B CA 1
ATOM 5401 C C . GLY B 1 47 ? -23.875 -13.648 -8.562 1 90.88 47 GLY B C 1
ATOM 5402 O O . GLY B 1 47 ? -24.641 -12.797 -9.023 1 90.88 47 GLY B O 1
ATOM 5403 N N . PHE B 1 48 ? -22.734 -13.852 -9.125 1 94.88 48 PHE B N 1
ATOM 5404 C CA . PHE B 1 48 ? -22.219 -13.094 -10.258 1 94.88 48 PHE B CA 1
ATOM 5405 C C . PHE B 1 48 ? -23.047 -13.359 -11.508 1 94.88 48 PHE B C 1
ATOM 5407 O O . PHE B 1 48 ? -23.406 -12.43 -12.234 1 94.88 48 PHE B O 1
ATOM 5414 N N . ARG B 1 49 ? -23.359 -14.641 -11.773 1 94.88 49 ARG B N 1
ATOM 5415 C CA . ARG B 1 49 ? -24.094 -15.062 -12.969 1 94.88 49 ARG B CA 1
ATOM 5416 C C . ARG B 1 49 ? -25.531 -14.539 -12.953 1 94.88 49 ARG B C 1
ATOM 5418 O O . ARG B 1 49 ? -26.125 -14.312 -14.008 1 94.88 49 ARG B O 1
ATOM 5425 N N . GLN B 1 50 ? -26.016 -14.289 -11.766 1 93.25 50 GLN B N 1
ATOM 5426 C CA . GLN B 1 50 ? -27.359 -13.742 -11.641 1 93.25 50 GLN B CA 1
ATOM 5427 C C . GLN B 1 50 ? -27.359 -12.227 -11.844 1 93.25 50 GLN B C 1
ATOM 5429 O O . GLN B 1 50 ? -28.344 -11.664 -12.32 1 93.25 50 GLN B O 1
ATOM 5434 N N . ARG B 1 51 ? -26.297 -11.633 -11.57 1 92.06 51 ARG B N 1
ATOM 5435 C CA . ARG B 1 51 ? -26.266 -10.18 -11.477 1 92.06 51 ARG B CA 1
ATOM 5436 C C . ARG B 1 51 ? -25.922 -9.555 -12.82 1 92.06 51 ARG B C 1
ATOM 5438 O O . ARG B 1 51 ? -26.5 -8.547 -13.227 1 92.06 51 ARG B O 1
ATOM 5445 N N . TRP B 1 52 ? -24.938 -10.109 -13.625 1 93.81 52 TRP B N 1
ATOM 5446 C CA . TRP B 1 52 ? -24.344 -9.406 -14.766 1 93.81 52 TRP B CA 1
ATOM 5447 C C . TRP B 1 52 ? -25.375 -9.234 -15.883 1 93.81 52 TRP B C 1
ATOM 5449 O O . TRP B 1 52 ? -25.344 -8.234 -16.609 1 93.81 52 TRP B O 1
ATOM 5459 N N . PRO B 1 53 ? -26.391 -10.148 -16.047 1 93.81 53 PRO B N 1
ATOM 5460 C CA . PRO B 1 53 ? -27.375 -9.898 -17.094 1 93.81 53 PRO B CA 1
ATOM 5461 C C . PRO B 1 53 ? -28.188 -8.617 -16.859 1 93.81 53 PRO B C 1
ATOM 5463 O O . PRO B 1 53 ? -28.656 -7.996 -17.812 1 93.81 53 PRO B O 1
ATOM 5466 N N . GLY B 1 54 ? -28.281 -8.289 -15.578 1 89.62 54 GLY B N 1
ATOM 5467 C CA . GLY B 1 54 ? -29.016 -7.074 -15.219 1 89.62 54 GLY B CA 1
ATOM 5468 C C . GLY B 1 54 ? -28.359 -5.812 -15.758 1 89.62 54 GLY B C 1
ATOM 5469 O O . GLY B 1 54 ? -29.031 -4.789 -15.93 1 89.62 54 GLY B O 1
ATOM 5470 N N . LEU B 1 55 ? -27.062 -5.852 -16.078 1 88.75 55 LEU B N 1
ATOM 5471 C CA . LEU B 1 55 ? -26.344 -4.699 -16.609 1 88.75 55 LEU B CA 1
ATOM 5472 C C . LEU B 1 55 ? -26.844 -4.367 -18.016 1 88.75 55 LEU B C 1
ATOM 5474 O O . LEU B 1 55 ? -26.781 -3.213 -18.453 1 88.75 55 LEU B O 1
ATOM 5478 N N . TYR B 1 56 ? -27.344 -5.383 -18.781 1 88.94 56 TYR B N 1
ATOM 5479 C CA . TYR B 1 56 ? -27.812 -5.203 -20.141 1 88.94 56 TYR B CA 1
ATOM 5480 C C . TYR B 1 56 ? -29.266 -4.77 -20.172 1 88.94 56 TYR B C 1
ATOM 5482 O O . TYR B 1 56 ? -29.75 -4.207 -21.156 1 88.94 56 TYR B O 1
ATOM 5490 N N . ARG B 1 57 ? -30 -5.094 -19.125 1 78.06 57 ARG B N 1
ATOM 5491 C CA . ARG B 1 57 ? -31.391 -4.676 -19.047 1 78.06 57 ARG B CA 1
ATOM 5492 C C . ARG B 1 57 ? -31.5 -3.195 -18.688 1 78.06 57 ARG B C 1
ATOM 5494 O O . ARG B 1 57 ? -32.375 -2.492 -19.203 1 78.06 57 ARG B O 1
ATOM 5501 N N . SER B 1 58 ? -30.688 -2.758 -17.656 1 61.22 58 SER B N 1
ATOM 5502 C CA . SER B 1 58 ? -30.734 -1.396 -17.125 1 61.22 58 SER B CA 1
ATOM 5503 C C . SER B 1 58 ? -30.188 -0.395 -18.141 1 61.22 58 SER B C 1
ATOM 5505 O O . SER B 1 58 ? -30.438 0.806 -18.031 1 61.22 58 SER B O 1
ATOM 5507 N N . SER B 1 59 ? -29.125 -0.625 -18.969 1 54.72 59 SER B N 1
ATOM 5508 C CA . SER B 1 59 ? -28.469 0.326 -19.859 1 54.72 59 SER B CA 1
ATOM 5509 C C . SER B 1 59 ? -29.469 1.066 -20.734 1 54.72 59 SER B C 1
ATOM 5511 O O . SER B 1 59 ? -29.156 2.113 -21.297 1 54.72 59 SER B O 1
ATOM 5513 N N . GLY B 1 60 ? -30.688 0.659 -20.875 1 46.47 60 GLY B N 1
ATOM 5514 C CA . GLY B 1 60 ? -31.672 1.452 -21.594 1 46.47 60 GLY B CA 1
ATOM 5515 C C . GLY B 1 60 ? -32.375 2.465 -20.719 1 46.47 60 GLY B C 1
ATOM 5516 O O . GLY B 1 60 ? -33.094 3.326 -21.219 1 46.47 60 GLY B O 1
ATOM 5517 N N . THR B 1 61 ? -32.625 2.25 -19.469 1 45.88 61 THR B N 1
ATOM 5518 C CA . THR B 1 61 ? -33.438 3.213 -18.734 1 45.88 61 THR B CA 1
ATOM 5519 C C . THR B 1 61 ? -32.562 4.262 -18.062 1 45.88 61 THR B C 1
ATOM 5521 O O . THR B 1 61 ? -31.328 4.215 -18.188 1 45.88 61 THR B O 1
ATOM 5524 N N . GLN B 1 62 ? -32.906 4.863 -16.531 1 44.72 62 GLN B N 1
ATOM 5525 C CA . GLN B 1 62 ? -32.5 6.066 -15.805 1 44.72 62 GLN B CA 1
ATOM 5526 C C . GLN B 1 62 ? -31.047 5.984 -15.375 1 44.72 62 GLN B C 1
ATOM 5528 O O . GLN B 1 62 ? -30.625 4.992 -14.773 1 44.72 62 GLN B O 1
ATOM 5533 N N . PRO B 1 63 ? -30.234 6.848 -15.859 1 45.75 63 PRO B N 1
ATOM 5534 C CA . PRO B 1 63 ? -28.812 7.066 -15.578 1 45.75 63 PRO B CA 1
ATOM 5535 C C . PRO B 1 63 ? -28.469 6.852 -14.102 1 45.75 63 PRO B C 1
ATOM 5537 O O . PRO B 1 63 ? -27.328 6.531 -13.773 1 45.75 63 PRO B O 1
ATOM 5540 N N . GLN B 1 64 ? -29.328 7.195 -13.266 1 46.16 64 GLN B N 1
ATOM 5541 C CA . GLN B 1 64 ? -29.125 7.305 -11.828 1 46.16 64 GLN B CA 1
ATOM 5542 C C . GLN B 1 64 ? -28.781 5.953 -11.219 1 46.16 64 GLN B C 1
ATOM 5544 O O . GLN B 1 64 ? -27.953 5.871 -10.305 1 46.16 64 GLN B O 1
ATOM 5549 N N . GLU B 1 65 ? -29.484 4.902 -11.578 1 49.16 65 GLU B N 1
ATOM 5550 C CA . GLU B 1 65 ? -29.234 3.562 -11.055 1 49.16 65 GLU B CA 1
ATOM 5551 C C . GLU B 1 65 ? -27.891 3.027 -11.516 1 49.16 65 GLU B C 1
ATOM 5553 O O . GLU B 1 65 ? -27.297 2.17 -10.859 1 49.16 65 GLU B O 1
ATOM 5558 N N . ALA B 1 66 ? -27.406 3.641 -12.508 1 48.44 66 ALA B N 1
ATOM 5559 C CA . ALA B 1 66 ? -26.234 3.271 -13.289 1 48.44 66 ALA B CA 1
ATOM 5560 C C . ALA B 1 66 ? -24.953 3.584 -12.523 1 48.44 66 ALA B C 1
ATOM 5562 O O . ALA B 1 66 ? -23.953 2.865 -12.648 1 48.44 66 ALA B O 1
ATOM 5563 N N . VAL B 1 67 ? -24.938 4.793 -11.797 1 51.25 67 VAL B N 1
ATOM 5564 C CA . VAL B 1 67 ? -23.766 5.254 -11.07 1 51.25 67 VAL B CA 1
ATOM 5565 C C . VAL B 1 67 ? -23.375 4.227 -10.008 1 51.25 67 VAL B C 1
ATOM 5567 O O . VAL B 1 67 ? -22.188 3.963 -9.789 1 51.25 67 VAL B O 1
ATOM 5570 N N . ARG B 1 68 ? -24.578 3.717 -9.227 1 51.88 68 ARG B N 1
ATOM 5571 C CA . ARG B 1 68 ? -24.375 2.744 -8.156 1 51.88 68 ARG B CA 1
ATOM 5572 C C . ARG B 1 68 ? -23.656 1.509 -8.672 1 51.88 68 ARG B C 1
ATOM 5574 O O . ARG B 1 68 ? -23.062 0.763 -7.887 1 51.88 68 ARG B O 1
ATOM 5581 N N . ASP B 1 69 ? -23.297 1.624 -9.992 1 68.88 69 ASP B N 1
ATOM 5582 C CA . ASP B 1 69 ? -22.938 0.304 -10.5 1 68.88 69 ASP B CA 1
ATOM 5583 C C . ASP B 1 69 ? -21.547 0.328 -11.141 1 68.88 69 ASP B C 1
ATOM 5585 O O . ASP B 1 69 ? -21.188 -0.583 -11.891 1 68.88 69 ASP B O 1
ATOM 5589 N N . ILE B 1 70 ? -20.812 1.596 -10.789 1 81.94 70 ILE B N 1
ATOM 5590 C CA . ILE B 1 70 ? -19.516 1.645 -11.438 1 81.94 70 ILE B CA 1
ATOM 5591 C C . ILE B 1 70 ? -18.641 0.497 -10.93 1 81.94 70 ILE B C 1
ATOM 5593 O O . ILE B 1 70 ? -17.859 -0.083 -11.695 1 81.94 70 ILE B O 1
ATOM 5597 N N . GLY B 1 71 ? -18.844 0.23 -9.648 1 88.31 71 GLY B N 1
ATOM 5598 C CA . GLY B 1 71 ? -18.062 -0.853 -9.07 1 88.31 71 GLY B CA 1
ATOM 5599 C C . GLY B 1 71 ? -18.266 -2.18 -9.773 1 88.31 71 GLY B C 1
ATOM 5600 O O . GLY B 1 71 ? -17.312 -2.764 -10.297 1 88.31 71 GLY B O 1
ATOM 5601 N N . PHE B 1 72 ? -19.5 -2.566 -9.945 1 92.25 72 PHE B N 1
ATOM 5602 C CA . PHE B 1 72 ? -19.766 -3.852 -10.578 1 92.25 72 PHE B CA 1
ATOM 5603 C C . PHE B 1 72 ? -19.5 -3.789 -12.078 1 92.25 72 PHE B C 1
ATOM 5605 O O . PHE B 1 72 ? -19.047 -4.77 -12.672 1 92.25 72 PHE B O 1
ATOM 5612 N N . LEU B 1 73 ? -19.719 -2.609 -12.664 1 93.81 73 LEU B N 1
ATOM 5613 C CA . LEU B 1 73 ? -19.422 -2.422 -14.078 1 93.81 73 LEU B CA 1
ATOM 5614 C C . LEU B 1 73 ? -17.938 -2.686 -14.359 1 93.81 73 LEU B C 1
ATOM 5616 O O . LEU B 1 73 ? -17.594 -3.375 -15.32 1 93.81 73 LEU B O 1
ATOM 5620 N N . SER B 1 74 ? -17.094 -2.092 -13.531 1 96 74 SER B N 1
ATOM 5621 C CA . SER B 1 74 ? -15.656 -2.264 -13.719 1 96 74 SER B CA 1
ATOM 5622 C C . SER B 1 74 ? -15.234 -3.713 -13.5 1 96 74 SER B C 1
ATOM 5624 O O . SER B 1 74 ? -14.398 -4.242 -14.227 1 96 74 SER B O 1
ATOM 5626 N N . THR B 1 75 ? -15.781 -4.328 -12.484 1 96.81 75 THR B N 1
ATOM 5627 C CA . THR B 1 75 ? -15.484 -5.727 -12.203 1 96.81 75 THR B CA 1
ATOM 5628 C C . THR B 1 75 ? -15.938 -6.621 -13.352 1 96.81 75 THR B C 1
ATOM 5630 O O . THR B 1 75 ? -15.211 -7.535 -13.758 1 96.81 75 THR B O 1
ATOM 5633 N N . PHE B 1 76 ? -17.156 -6.375 -13.836 1 97.25 76 PHE B N 1
ATOM 5634 C CA . PHE B 1 76 ? -17.703 -7.121 -14.969 1 97.25 76 PHE B CA 1
ATOM 5635 C C . PHE B 1 76 ? -16.797 -6.98 -16.188 1 97.25 76 PHE B C 1
ATOM 5637 O O . PHE B 1 76 ? -16.469 -7.977 -16.844 1 97.25 76 PHE B O 1
ATOM 5644 N N . LEU B 1 77 ? -16.359 -5.777 -16.469 1 98.06 77 LEU B N 1
ATOM 5645 C CA . LEU B 1 77 ? -15.492 -5.543 -17.609 1 98.06 77 LEU B CA 1
ATOM 5646 C C . LEU B 1 77 ? -14.156 -6.254 -17.438 1 98.06 77 LEU B C 1
ATOM 5648 O O . LEU B 1 77 ? -13.586 -6.758 -18.422 1 98.06 77 LEU B O 1
ATOM 5652 N N . MET B 1 78 ? -13.594 -6.305 -16.203 1 98.38 78 MET B N 1
ATOM 5653 C CA . MET B 1 78 ? -12.359 -7.055 -15.969 1 98.38 78 MET B CA 1
ATOM 5654 C C . MET B 1 78 ? -12.57 -8.539 -16.219 1 98.38 78 MET B C 1
ATOM 5656 O O . MET B 1 78 ? -11.695 -9.211 -16.781 1 98.38 78 MET B O 1
ATOM 5660 N N . VAL B 1 79 ? -13.727 -9.055 -15.805 1 98.56 79 VAL B N 1
ATOM 5661 C CA . VAL B 1 79 ? -14.062 -10.445 -16.078 1 98.56 79 VAL B CA 1
ATOM 5662 C C . VAL B 1 79 ? -14.102 -10.688 -17.578 1 98.56 79 VAL B C 1
ATOM 5664 O O . VAL B 1 79 ? -13.562 -11.68 -18.078 1 98.56 79 VAL B O 1
ATOM 5667 N N . ILE B 1 80 ? -14.734 -9.758 -18.328 1 98.69 80 ILE B N 1
ATOM 5668 C CA . ILE B 1 80 ? -14.797 -9.852 -19.797 1 98.69 80 ILE B CA 1
ATOM 5669 C C . ILE B 1 80 ? -13.383 -9.781 -20.375 1 98.69 80 ILE B C 1
ATOM 5671 O O . ILE B 1 80 ? -13 -10.625 -21.188 1 98.69 80 ILE B O 1
ATOM 5675 N N . GLY B 1 81 ? -12.562 -8.812 -19.938 1 98.5 81 GLY B N 1
ATOM 5676 C CA . GLY B 1 81 ? -11.203 -8.656 -20.438 1 98.5 81 GLY B CA 1
ATOM 5677 C C . GLY B 1 81 ? -10.344 -9.891 -20.219 1 98.5 81 GLY B C 1
ATOM 5678 O O . GLY B 1 81 ? -9.68 -10.359 -21.141 1 98.5 81 GLY B O 1
ATOM 5679 N N . ILE B 1 82 ? -10.367 -10.477 -19.016 1 98.25 82 ILE B N 1
ATOM 5680 C CA . ILE B 1 82 ? -9.555 -11.641 -18.688 1 98.25 82 ILE B CA 1
ATOM 5681 C C . ILE B 1 82 ? -10.094 -12.867 -19.422 1 98.25 82 ILE B C 1
ATOM 5683 O O . ILE B 1 82 ? -9.328 -13.711 -19.891 1 98.25 82 ILE B O 1
ATOM 5687 N N . GLY B 1 83 ? -11.469 -12.977 -19.5 1 98.38 83 GLY B N 1
ATOM 5688 C CA . GLY B 1 83 ? -12.055 -14.062 -20.266 1 98.38 83 GLY B CA 1
ATOM 5689 C C . GLY B 1 83 ? -11.602 -14.086 -21.719 1 98.38 83 GLY B C 1
ATOM 5690 O O . GLY B 1 83 ? -11.336 -15.148 -22.281 1 98.38 83 GLY B O 1
ATOM 5691 N N . LEU B 1 84 ? -11.484 -12.938 -22.312 1 98.25 84 LEU B N 1
ATOM 5692 C CA . LEU B 1 84 ? -11.039 -12.812 -23.688 1 98.25 84 LEU B CA 1
ATOM 5693 C C . LEU B 1 84 ? -9.602 -13.312 -23.844 1 98.25 84 LEU B C 1
ATOM 5695 O O . LEU B 1 84 ? -9.242 -13.906 -24.859 1 98.25 84 LEU B O 1
ATOM 5699 N N . GLN B 1 85 ? -8.789 -13.062 -22.828 1 96.12 85 GLN B N 1
ATOM 5700 C CA . GLN B 1 85 ? -7.387 -13.469 -22.828 1 96.12 85 GLN B CA 1
ATOM 5701 C C . GLN B 1 85 ? -7.246 -14.984 -22.953 1 96.12 85 GLN B C 1
ATOM 5703 O O . GLN B 1 85 ? -6.281 -15.477 -23.531 1 96.12 85 GLN B O 1
ATOM 5708 N N . TYR B 1 86 ? -8.234 -15.75 -22.5 1 96.25 86 TYR B N 1
ATOM 5709 C CA . TYR B 1 86 ? -8.055 -17.188 -22.406 1 96.25 86 TYR B CA 1
ATOM 5710 C C . TYR B 1 86 ? -9.039 -17.922 -23.297 1 96.25 86 TYR B C 1
ATOM 5712 O O . TYR B 1 86 ? -9.258 -19.125 -23.125 1 96.25 86 TYR B O 1
ATOM 5720 N N . ALA B 1 87 ? -9.609 -17.172 -24.203 1 97.12 87 ALA B N 1
ATOM 5721 C CA . ALA B 1 87 ? -10.422 -17.812 -25.234 1 97.12 87 ALA B CA 1
ATOM 5722 C C . ALA B 1 87 ? -9.547 -18.594 -26.219 1 97.12 87 ALA B C 1
ATOM 5724 O O . ALA B 1 87 ? -8.648 -18.016 -26.844 1 97.12 87 ALA B O 1
ATOM 5725 N N . GLY B 1 88 ? -9.789 -19.906 -26.344 1 95.56 88 GLY B N 1
ATOM 5726 C CA . GLY B 1 88 ? -9.07 -20.734 -27.297 1 95.56 88 GLY B CA 1
ATOM 5727 C C . GLY B 1 88 ? -9.562 -20.562 -28.719 1 95.56 88 GLY B C 1
ATOM 5728 O O . GLY B 1 88 ? -10.359 -19.672 -29.016 1 95.56 88 GLY B O 1
ATOM 5729 N N . GLY B 1 89 ? -9.055 -21.406 -29.594 1 96 89 GLY B N 1
ATOM 5730 C CA . GLY B 1 89 ? -9.359 -21.297 -31.016 1 96 89 GLY B CA 1
ATOM 5731 C C . GLY B 1 89 ? -10.844 -21.375 -31.312 1 96 89 GLY B C 1
ATOM 5732 O O . GLY B 1 89 ? -11.367 -20.562 -32.094 1 96 89 GLY B O 1
ATOM 5733 N N . TYR B 1 90 ? -11.516 -22.312 -30.734 1 97.5 90 TYR B N 1
ATOM 5734 C CA . TYR B 1 90 ? -12.945 -22.5 -30.969 1 97.5 90 TYR B CA 1
ATOM 5735 C C . TYR B 1 90 ? -13.727 -21.281 -30.484 1 97.5 90 TYR B C 1
ATOM 5737 O O . TYR B 1 90 ? -14.594 -20.766 -31.188 1 97.5 90 TYR B O 1
ATOM 5745 N N . ARG B 1 91 ? -13.508 -20.844 -29.312 1 97.81 91 ARG B N 1
ATOM 5746 C CA . ARG B 1 91 ? -14.227 -19.734 -28.703 1 97.81 91 ARG B CA 1
ATOM 5747 C C . ARG B 1 91 ? -13.93 -18.422 -29.422 1 97.81 91 ARG B C 1
ATOM 5749 O O . ARG B 1 91 ? -14.812 -17.578 -29.594 1 97.81 91 ARG B O 1
ATOM 5756 N N . ARG B 1 92 ? -12.727 -18.219 -29.875 1 97.62 92 ARG B N 1
ATOM 5757 C CA . ARG B 1 92 ? -12.367 -17.047 -30.656 1 97.62 92 ARG B CA 1
ATOM 5758 C C . ARG B 1 92 ? -13.133 -17 -31.969 1 97.62 92 ARG B C 1
ATOM 5760 O O . ARG B 1 92 ? -13.562 -15.922 -32.406 1 97.62 92 ARG B O 1
ATOM 5767 N N . GLN B 1 93 ? -13.234 -18.203 -32.562 1 97.75 93 GLN B N 1
ATOM 5768 C CA . GLN B 1 93 ? -14.016 -18.266 -33.781 1 97.75 93 GLN B CA 1
ATOM 5769 C C . GLN B 1 93 ? -15.469 -17.891 -33.531 1 97.75 93 GLN B C 1
ATOM 5771 O O . GLN B 1 93 ? -16.078 -17.172 -34.344 1 97.75 93 GLN B O 1
ATOM 5776 N N . ARG B 1 94 ? -16.047 -18.375 -32.469 1 97.69 94 ARG B N 1
ATOM 5777 C CA . ARG B 1 94 ? -17.422 -18.047 -32.125 1 97.69 94 ARG B CA 1
ATOM 5778 C C . ARG B 1 94 ? -17.578 -16.547 -31.875 1 97.69 94 ARG B C 1
ATOM 5780 O O . ARG B 1 94 ? -18.594 -15.953 -32.25 1 97.69 94 ARG B O 1
ATOM 5787 N N . LEU B 1 95 ? -16.641 -15.93 -31.188 1 98.31 95 LEU B N 1
ATOM 5788 C CA . LEU B 1 95 ? -16.656 -14.492 -30.953 1 98.31 95 LEU B CA 1
ATOM 5789 C C . LEU B 1 95 ? -16.562 -13.719 -32.25 1 98.31 95 LEU B C 1
ATOM 5791 O O . LEU B 1 95 ? -17.266 -12.719 -32.438 1 98.31 95 LEU B O 1
ATOM 5795 N N . SER B 1 96 ? -15.711 -14.195 -33.188 1 97.44 96 SER B N 1
ATOM 5796 C CA . SER B 1 96 ? -15.586 -13.57 -34.5 1 97.44 96 SER B CA 1
ATOM 5797 C C . SER B 1 96 ? -16.906 -13.625 -35.281 1 97.44 96 SER B C 1
ATOM 5799 O O . SER B 1 96 ? -17.266 -12.672 -35.969 1 97.44 96 SER B O 1
ATOM 5801 N N . ASP B 1 97 ? -17.562 -14.75 -35.125 1 97.44 97 ASP B N 1
ATOM 5802 C CA . ASP B 1 97 ? -18.875 -14.906 -35.781 1 97.44 97 ASP B CA 1
ATOM 5803 C C . ASP B 1 97 ? -19.875 -13.891 -35.25 1 97.44 97 ASP B C 1
ATOM 5805 O O . ASP B 1 97 ? -20.797 -13.5 -35.938 1 97.44 97 ASP B O 1
ATOM 5809 N N . LEU B 1 98 ? -19.688 -13.469 -34 1 97 98 LEU B N 1
ATOM 5810 C CA . LEU B 1 98 ? -20.578 -12.5 -33.375 1 97 98 LEU B CA 1
ATOM 5811 C C . LEU B 1 98 ? -20.078 -11.078 -33.594 1 97 98 LEU B C 1
ATOM 5813 O O . LEU B 1 98 ? -20.609 -10.133 -33.031 1 97 98 LEU B O 1
ATOM 5817 N N . GLY B 1 99 ? -18.953 -10.93 -34.406 1 95.81 99 GLY B N 1
ATOM 5818 C CA . GLY B 1 99 ? -18.453 -9.625 -34.781 1 95.81 99 GLY B CA 1
ATOM 5819 C C . GLY B 1 99 ? -17.484 -9.031 -33.781 1 95.81 99 GLY B C 1
ATOM 5820 O O . GLY B 1 99 ? -17.281 -7.82 -33.75 1 95.81 99 GLY B O 1
ATOM 5821 N N . ILE B 1 100 ? -16.984 -9.836 -32.906 1 97.19 100 ILE B N 1
ATOM 5822 C CA . ILE B 1 100 ? -16.094 -9.344 -31.875 1 97.19 100 ILE B CA 1
ATOM 5823 C C . ILE B 1 100 ? -14.648 -9.719 -32.188 1 97.19 100 ILE B C 1
ATOM 5825 O O . ILE B 1 100 ? -14.359 -10.875 -32.5 1 97.19 100 ILE B O 1
ATOM 5829 N N . ASP B 1 101 ? -13.82 -8.773 -32.219 1 97.19 101 ASP B N 1
ATOM 5830 C CA . ASP B 1 101 ? -12.383 -9.016 -32.188 1 97.19 101 ASP B CA 1
ATOM 5831 C C . ASP B 1 101 ? -11.867 -9.086 -30.75 1 97.19 101 ASP B C 1
ATOM 5833 O O . ASP B 1 101 ? -11.703 -8.055 -30.094 1 97.19 101 ASP B O 1
ATOM 5837 N N . PRO B 1 102 ? -11.547 -10.25 -30.281 1 96.88 102 PRO B N 1
ATOM 5838 C CA . PRO B 1 102 ? -11.219 -10.43 -28.875 1 96.88 102 PRO B CA 1
ATOM 5839 C C . PRO B 1 102 ? -10.039 -9.562 -28.422 1 96.88 102 PRO B C 1
ATOM 5841 O O . PRO B 1 102 ? -10.07 -8.984 -27.344 1 96.88 102 PRO B O 1
ATOM 5844 N N . ASP B 1 103 ? -9.023 -9.43 -29.234 1 96.19 103 ASP B N 1
ATOM 5845 C CA . ASP B 1 103 ? -7.828 -8.688 -28.844 1 96.19 103 ASP B CA 1
ATOM 5846 C C . ASP B 1 103 ? -8.109 -7.191 -28.766 1 96.19 103 ASP B C 1
ATOM 5848 O O . ASP B 1 103 ? -7.668 -6.516 -27.828 1 96.19 103 ASP B O 1
ATOM 5852 N N . SER B 1 104 ? -8.789 -6.734 -29.703 1 97 104 SER B N 1
ATOM 5853 C CA . SER B 1 104 ? -9.133 -5.316 -29.703 1 97 104 SER B CA 1
ATOM 5854 C C . SER B 1 104 ? -10.016 -4.957 -28.516 1 97 104 SER B C 1
ATOM 5856 O O . SER B 1 104 ? -9.773 -3.955 -27.844 1 97 104 SER B O 1
ATOM 5858 N N . LEU B 1 105 ? -11.07 -5.734 -28.297 1 97.88 105 LEU B N 1
ATOM 5859 C CA . LEU B 1 105 ? -11.969 -5.469 -27.188 1 97.88 105 LEU B CA 1
ATOM 5860 C C . LEU B 1 105 ? -11.227 -5.555 -25.859 1 97.88 105 LEU B C 1
ATOM 5862 O O . LEU B 1 105 ? -11.43 -4.723 -24.969 1 97.88 105 LEU B O 1
ATOM 5866 N N . LYS B 1 106 ? -10.406 -6.555 -25.688 1 98 106 LYS B N 1
ATOM 5867 C CA . LYS B 1 106 ? -9.602 -6.719 -24.484 1 98 106 LYS B CA 1
ATOM 5868 C C . LYS B 1 106 ? -8.742 -5.48 -24.219 1 98 106 LYS B C 1
ATOM 5870 O O . LYS B 1 106 ? -8.727 -4.953 -23.109 1 98 106 LYS B O 1
ATOM 5875 N N . GLN B 1 107 ? -8.062 -4.988 -25.25 1 96.5 107 GLN B N 1
ATOM 5876 C CA . GLN B 1 107 ? -7.18 -3.834 -25.109 1 96.5 107 GLN B CA 1
ATOM 5877 C C . GLN B 1 107 ? -7.969 -2.584 -24.734 1 96.5 107 GLN B C 1
ATOM 5879 O O . GLN B 1 107 ? -7.512 -1.784 -23.906 1 96.5 107 GLN B O 1
ATOM 5884 N N . ARG B 1 108 ? -9.07 -2.434 -25.312 1 97.19 108 ARG B N 1
ATOM 5885 C CA . ARG B 1 108 ? -9.906 -1.276 -25 1 97.19 108 ARG B CA 1
ATOM 5886 C C . ARG B 1 108 ? -10.391 -1.319 -23.562 1 97.19 108 ARG B C 1
ATOM 5888 O O . ARG B 1 108 ? -10.422 -0.292 -22.875 1 97.19 108 ARG B O 1
ATOM 5895 N N . ILE B 1 109 ? -10.773 -2.484 -23.109 1 97.88 109 ILE B N 1
ATOM 5896 C CA . ILE B 1 109 ? -11.258 -2.645 -21.734 1 97.88 109 ILE B CA 1
ATOM 5897 C C . ILE B 1 109 ? -10.133 -2.342 -20.75 1 97.88 109 ILE B C 1
ATOM 5899 O O . ILE B 1 109 ? -10.305 -1.547 -19.828 1 97.88 109 ILE B O 1
ATOM 5903 N N . LEU B 1 110 ? -8.953 -2.984 -20.969 1 96.94 110 LEU B N 1
ATOM 5904 C CA . LEU B 1 110 ? -7.82 -2.787 -20.078 1 96.94 110 LEU B CA 1
ATOM 5905 C C . LEU B 1 110 ? -7.395 -1.323 -20.047 1 96.94 110 LEU B C 1
ATOM 5907 O O . LEU B 1 110 ? -7.07 -0.784 -19 1 96.94 110 LEU B O 1
ATOM 5911 N N . PHE B 1 111 ? -7.473 -0.727 -21.203 1 94.88 111 PHE B N 1
ATOM 5912 C CA . PHE B 1 111 ? -7.105 0.681 -21.312 1 94.88 111 PHE B CA 1
ATOM 5913 C C . PHE B 1 111 ? -8.07 1.553 -20.516 1 94.88 111 PHE B C 1
ATOM 5915 O O . PHE B 1 111 ? -7.648 2.441 -19.781 1 94.88 111 PHE B O 1
ATOM 5922 N N . SER B 1 112 ? -9.297 1.325 -20.672 1 95.5 112 SER B N 1
ATOM 5923 C CA . SER B 1 112 ? -10.312 2.133 -20 1 95.5 112 SER B CA 1
ATOM 5924 C C . SER B 1 112 ? -10.25 1.953 -18.484 1 95.5 112 SER B C 1
ATOM 5926 O O . SER B 1 112 ? -10.344 2.926 -17.734 1 95.5 112 SER B O 1
ATOM 5928 N N . ILE B 1 113 ? -10.133 0.72 -18.031 1 96.56 113 ILE B N 1
ATOM 5929 C CA . ILE B 1 113 ? -10.055 0.463 -16.594 1 96.56 113 ILE B CA 1
ATOM 5930 C C . ILE B 1 113 ? -8.797 1.108 -16.016 1 96.56 113 ILE B C 1
ATOM 5932 O O . ILE B 1 113 ? -8.828 1.696 -14.938 1 96.56 113 ILE B O 1
ATOM 5936 N N . LYS B 1 114 ? -7.699 0.979 -16.719 1 94.94 114 LYS B N 1
ATOM 5937 C CA . LYS B 1 114 ? -6.438 1.587 -16.312 1 94.94 114 LYS B CA 1
ATOM 5938 C C 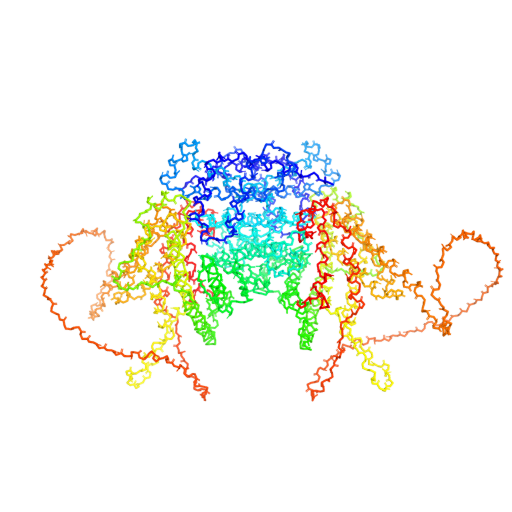. LYS B 1 114 ? -6.582 3.096 -16.141 1 94.94 114 LYS B C 1
ATOM 5940 O O . LYS B 1 114 ? -6.152 3.656 -15.125 1 94.94 114 LYS B O 1
ATOM 5945 N N . THR B 1 115 ? -7.246 3.758 -17.047 1 93.31 115 THR B N 1
ATOM 5946 C CA . THR B 1 115 ? -7.359 5.211 -17.078 1 93.31 115 THR B CA 1
ATOM 5947 C C . THR B 1 115 ? -8.367 5.691 -16.031 1 93.31 115 THR B C 1
ATOM 5949 O O . THR B 1 115 ? -8.258 6.809 -15.523 1 93.31 115 THR B O 1
ATOM 5952 N N . LYS B 1 116 ? -9.305 4.844 -15.703 1 94.19 116 LYS B N 1
ATOM 5953 C CA . LYS B 1 116 ? -10.367 5.25 -14.789 1 94.19 116 LYS B CA 1
ATOM 5954 C C . LYS B 1 116 ? -10.172 4.633 -13.406 1 94.19 116 LYS B C 1
ATOM 5956 O O . LYS B 1 116 ? -11.086 4.664 -12.57 1 94.19 116 LYS B O 1
ATOM 5961 N N . LEU B 1 117 ? -9.039 4.141 -13.141 1 95.19 117 LEU B N 1
ATOM 5962 C CA . LEU B 1 117 ? -8.812 3.361 -11.922 1 95.19 117 LEU B CA 1
ATOM 5963 C C . LEU B 1 117 ? -9.109 4.195 -10.68 1 95.19 117 LEU B C 1
ATOM 5965 O O . LEU B 1 117 ? -9.773 3.729 -9.758 1 95.19 117 LEU B O 1
ATOM 5969 N N . LEU B 1 118 ? -8.617 5.441 -10.641 1 93.62 118 LEU B N 1
ATOM 5970 C CA . LEU B 1 118 ? -8.797 6.25 -9.445 1 93.62 118 LEU B CA 1
ATOM 5971 C C . LEU B 1 118 ? -10.266 6.609 -9.242 1 93.62 118 LEU B C 1
ATOM 5973 O O . LEU B 1 118 ? -10.734 6.734 -8.109 1 93.62 118 LEU B O 1
ATOM 5977 N N . ASP B 1 119 ? -11.031 6.738 -10.328 1 91.31 119 ASP B N 1
ATOM 5978 C CA . ASP B 1 119 ? -12.469 6.926 -10.195 1 91.31 119 ASP B CA 1
ATOM 5979 C C . ASP B 1 119 ? -13.133 5.684 -9.602 1 91.31 119 ASP B C 1
ATOM 5981 O O . ASP B 1 119 ? -14.055 5.797 -8.789 1 91.31 119 ASP B O 1
ATOM 5985 N N . ILE B 1 120 ? -12.68 4.598 -9.984 1 93.38 120 ILE B N 1
ATOM 5986 C CA . ILE B 1 120 ? -13.234 3.332 -9.523 1 93.38 120 ILE B CA 1
ATOM 5987 C C . ILE B 1 120 ? -12.922 3.143 -8.039 1 93.38 120 ILE B C 1
ATOM 5989 O O . ILE B 1 120 ? -13.82 2.85 -7.246 1 93.38 120 ILE B O 1
ATOM 5993 N N . VAL B 1 121 ? -11.711 3.346 -7.668 1 93 121 VAL B N 1
ATOM 5994 C CA . VAL B 1 121 ? -11.297 3.045 -6.301 1 93 121 VAL B CA 1
ATOM 5995 C C . VAL B 1 121 ? -11.883 4.086 -5.348 1 93 121 VAL B C 1
ATOM 5997 O O . VAL B 1 121 ? -12.094 3.805 -4.164 1 93 121 VAL B O 1
ATOM 6000 N N . SER B 1 122 ? -12.148 5.316 -5.867 1 88.94 122 SER B N 1
ATOM 6001 C CA . SER B 1 122 ? -12.695 6.379 -5.031 1 88.94 122 SER B CA 1
ATOM 6002 C C . SER B 1 122 ? -14.078 6.016 -4.508 1 88.94 122 SER B C 1
ATOM 6004 O O . SER B 1 122 ? -14.555 6.594 -3.527 1 88.94 122 SER B O 1
ATOM 6006 N N . LEU B 1 123 ? -14.711 5.02 -5.137 1 86.31 123 LEU B N 1
ATOM 6007 C CA . LEU B 1 123 ? -16.047 4.594 -4.723 1 86.31 123 LEU B CA 1
ATOM 6008 C C . LEU B 1 123 ? -15.992 3.879 -3.375 1 86.31 123 LEU B C 1
ATOM 6010 O O . LEU B 1 123 ? -16.969 3.879 -2.629 1 86.31 123 LEU B O 1
ATOM 6014 N N . GLY B 1 124 ? -14.875 3.268 -3.145 1 89 124 GLY B N 1
ATOM 6015 C CA . GLY B 1 124 ? -14.719 2.588 -1.868 1 89 124 GLY B CA 1
ATOM 6016 C C . GLY B 1 124 ? -15.672 1.428 -1.684 1 89 124 GLY B C 1
ATOM 6017 O O . GLY B 1 124 ? -16.297 1.295 -0.631 1 89 124 GLY B O 1
ATOM 6018 N N . THR B 1 125 ? -15.867 0.607 -2.742 1 91.56 125 THR B N 1
ATOM 6019 C CA . THR B 1 125 ? -16.766 -0.542 -2.68 1 91.56 125 THR B CA 1
ATOM 6020 C C . THR B 1 125 ? -15.969 -1.847 -2.754 1 91.56 125 THR B C 1
ATOM 6022 O O . THR B 1 125 ? -14.797 -1.848 -3.125 1 91.56 125 THR B O 1
ATOM 6025 N N . LEU B 1 126 ? -16.656 -2.898 -2.314 1 94.12 126 LEU B N 1
ATOM 6026 C CA . LEU B 1 126 ? -16.047 -4.219 -2.424 1 94.12 126 LEU B CA 1
ATOM 6027 C C . LEU B 1 126 ? -15.703 -4.543 -3.875 1 94.12 126 LEU B C 1
ATOM 6029 O O . LEU B 1 126 ? -14.664 -5.145 -4.152 1 94.12 126 LEU B O 1
ATOM 6033 N N . GLU B 1 127 ? -16.547 -4.145 -4.801 1 95.5 127 GLU B N 1
ATOM 6034 C CA . GLU B 1 127 ? -16.328 -4.387 -6.227 1 95.5 127 GLU B CA 1
ATOM 6035 C C . GLU B 1 127 ? -15.086 -3.656 -6.719 1 95.5 127 GLU B C 1
ATOM 6037 O O . GLU B 1 127 ? -14.367 -4.164 -7.582 1 95.5 127 GLU B O 1
ATOM 6042 N N . ALA B 1 128 ? -14.852 -2.436 -6.203 1 94.44 128 ALA B N 1
ATOM 6043 C CA . ALA B 1 128 ? -13.625 -1.723 -6.555 1 94.44 128 ALA B CA 1
ATOM 6044 C C . ALA B 1 128 ? -12.391 -2.512 -6.129 1 94.44 128 ALA B C 1
ATOM 6046 O O . ALA B 1 128 ? -11.398 -2.574 -6.863 1 94.44 128 ALA B O 1
ATOM 6047 N N . VAL B 1 129 ? -12.445 -3.105 -4.914 1 96.75 129 VAL B N 1
ATOM 6048 C CA . VAL B 1 129 ? -11.359 -3.957 -4.434 1 96.75 129 VAL B CA 1
ATOM 6049 C C . VAL B 1 129 ? -11.164 -5.137 -5.387 1 96.75 129 VAL B C 1
ATOM 6051 O O . VAL B 1 129 ? -10.039 -5.453 -5.766 1 96.75 129 VAL B O 1
ATOM 6054 N N . GLN B 1 130 ? -12.258 -5.762 -5.773 1 97.62 130 GLN B N 1
ATOM 6055 C CA . GLN B 1 130 ? -12.211 -6.914 -6.672 1 97.62 130 GLN B CA 1
ATOM 6056 C C . GLN B 1 130 ? -11.641 -6.531 -8.031 1 97.62 130 GLN B C 1
ATOM 6058 O O . GLN B 1 130 ? -10.883 -7.297 -8.625 1 97.62 130 GLN B O 1
ATOM 6063 N N . THR B 1 131 ? -11.977 -5.348 -8.5 1 97.81 131 THR B N 1
ATOM 6064 C CA . THR B 1 131 ? -11.414 -4.852 -9.75 1 97.81 131 THR B CA 1
ATOM 6065 C C . THR B 1 131 ? -9.898 -4.695 -9.641 1 97.81 131 THR B C 1
ATOM 6067 O O . THR B 1 131 ? -9.164 -5.062 -10.562 1 97.81 131 THR B O 1
ATOM 6070 N N . CYS B 1 132 ? -9.438 -4.137 -8.531 1 97.31 132 CYS B N 1
ATOM 6071 C CA . CYS B 1 132 ? -8 -3.99 -8.312 1 97.31 132 CYS B CA 1
ATOM 6072 C C . CYS B 1 132 ? -7.316 -5.352 -8.266 1 97.31 132 CYS B C 1
ATOM 6074 O O . CYS B 1 132 ? -6.223 -5.52 -8.812 1 97.31 132 CYS B O 1
ATOM 6076 N N . ILE B 1 133 ? -7.945 -6.332 -7.66 1 98 133 ILE B N 1
ATOM 6077 C CA . ILE B 1 133 ? -7.391 -7.68 -7.57 1 98 133 ILE B CA 1
ATOM 6078 C C . ILE B 1 133 ? -7.238 -8.273 -8.969 1 98 133 ILE B C 1
ATOM 6080 O O . ILE B 1 133 ? -6.172 -8.773 -9.32 1 98 133 ILE B O 1
ATOM 6084 N N . LEU B 1 134 ? -8.289 -8.164 -9.734 1 98.44 134 LEU B N 1
ATOM 6085 C CA . LEU B 1 134 ? -8.273 -8.742 -11.07 1 98.44 134 LEU B CA 1
ATOM 6086 C C . LEU B 1 134 ? -7.266 -8.023 -11.969 1 98.44 134 LEU B C 1
ATOM 6088 O O . LEU B 1 134 ? -6.48 -8.672 -12.664 1 98.44 134 LEU B O 1
ATOM 6092 N N . LEU B 1 135 ? -7.27 -6.707 -11.945 1 98 135 LEU B N 1
ATOM 6093 C CA . LEU B 1 135 ? -6.336 -5.945 -12.766 1 98 135 LEU B CA 1
ATOM 6094 C C . LEU B 1 135 ? -4.898 -6.184 -12.32 1 98 135 LEU B C 1
ATOM 6096 O O . LEU B 1 135 ? -4.008 -6.379 -13.148 1 98 135 LEU B O 1
ATOM 6100 N N . GLY B 1 136 ? -4.668 -6.133 -11.016 1 96.62 136 GLY B N 1
ATOM 6101 C CA . GLY B 1 136 ? -3.34 -6.363 -10.469 1 96.62 136 GLY B CA 1
ATOM 6102 C C . GLY B 1 136 ? -2.785 -7.734 -10.805 1 96.62 136 GLY B C 1
ATOM 6103 O O . GLY B 1 136 ? -1.634 -7.855 -11.227 1 96.62 136 GLY B O 1
ATOM 6104 N N . THR B 1 137 ? -3.561 -8.773 -10.648 1 96.62 137 THR B N 1
ATOM 6105 C CA . THR B 1 137 ? -3.096 -10.117 -10.953 1 96.62 137 THR B CA 1
ATOM 6106 C C . THR B 1 137 ? -2.908 -10.305 -12.453 1 96.62 137 THR B C 1
ATOM 6108 O O . THR B 1 137 ? -2.018 -11.039 -12.891 1 96.62 137 THR B O 1
ATOM 6111 N N . TYR B 1 138 ? -3.838 -9.648 -13.25 1 97.12 138 TYR B N 1
ATOM 6112 C CA . TYR B 1 138 ? -3.629 -9.703 -14.695 1 97.12 138 TYR B CA 1
ATOM 6113 C C . TYR B 1 138 ? -2.244 -9.188 -15.062 1 97.12 138 TYR B C 1
ATOM 6115 O O . TYR B 1 138 ? -1.521 -9.82 -15.836 1 97.12 138 TYR B O 1
ATOM 6123 N N . TYR B 1 139 ? -1.85 -8.039 -14.539 1 95 139 TYR B N 1
ATOM 6124 C CA . TYR B 1 139 ? -0.534 -7.469 -14.812 1 95 139 TYR B CA 1
ATOM 6125 C C . TYR B 1 139 ? 0.572 -8.367 -14.273 1 95 139 TYR B C 1
ATOM 6127 O O . TYR B 1 139 ? 1.598 -8.562 -14.93 1 95 139 TYR B O 1
ATOM 6135 N N . LEU B 1 140 ? 0.413 -8.906 -13.109 1 93.56 140 LEU B N 1
ATOM 6136 C CA . LEU B 1 140 ? 1.4 -9.773 -12.477 1 93.56 140 LEU B CA 1
ATOM 6137 C C . LEU B 1 140 ? 1.674 -11 -13.336 1 93.56 140 LEU B C 1
ATOM 6139 O O . LEU B 1 140 ? 2.83 -11.375 -13.539 1 93.56 140 LEU B O 1
ATOM 6143 N N . TYR B 1 141 ? 0.622 -11.602 -13.891 1 94.12 141 TYR B N 1
ATOM 6144 C CA . TYR B 1 141 ? 0.733 -12.883 -14.578 1 94.12 141 TYR B CA 1
ATOM 6145 C C . TYR B 1 141 ? 1.018 -12.68 -16.062 1 94.12 141 TYR B C 1
ATOM 6147 O O . TYR B 1 141 ? 1.309 -13.641 -16.781 1 94.12 141 TYR B O 1
ATOM 6155 N N . HIS B 1 142 ? 0.97 -11.477 -16.516 1 92.5 142 HIS B N 1
ATOM 6156 C CA . HIS B 1 142 ? 1.21 -11.25 -17.938 1 92.5 142 HIS B CA 1
ATOM 6157 C C . HIS B 1 142 ? 2.404 -10.328 -18.156 1 92.5 142 HIS B C 1
ATOM 6159 O O . HIS B 1 142 ? 2.447 -9.578 -19.141 1 92.5 142 HIS B O 1
ATOM 6165 N N . GLY B 1 143 ? 3.266 -10.281 -17.203 1 84.94 143 GLY B N 1
ATOM 6166 C CA . GLY B 1 143 ? 4.613 -9.773 -17.391 1 84.94 143 GLY B CA 1
ATOM 6167 C C . GLY B 1 143 ? 4.723 -8.273 -17.172 1 84.94 143 GLY B C 1
ATOM 6168 O O . GLY B 1 143 ? 5.543 -7.605 -17.797 1 84.94 143 GLY B O 1
ATOM 6169 N N . THR B 1 144 ? 3.875 -7.68 -16.359 1 88.06 144 THR B N 1
ATOM 6170 C CA . THR B 1 144 ? 3.961 -6.254 -16.047 1 88.06 144 THR B CA 1
ATOM 6171 C C . THR B 1 144 ? 3.902 -6.023 -14.539 1 88.06 144 THR B C 1
ATOM 6173 O O . THR B 1 144 ? 2.975 -5.387 -14.039 1 88.06 144 THR B O 1
ATOM 6176 N N . PRO B 1 145 ? 4.938 -6.445 -13.883 1 84.12 145 PRO B N 1
ATOM 6177 C CA . PRO B 1 145 ? 4.914 -6.336 -12.422 1 84.12 145 PRO B CA 1
ATOM 6178 C C . PRO B 1 145 ? 4.941 -4.887 -11.938 1 84.12 145 PRO B C 1
ATOM 6180 O O . PRO B 1 145 ? 4.422 -4.582 -10.859 1 84.12 145 PRO B O 1
ATOM 6183 N N . ARG B 1 146 ? 5.449 -3.955 -12.664 1 86.44 146 ARG B N 1
ATOM 6184 C CA . ARG B 1 146 ? 5.547 -2.555 -12.266 1 86.44 146 ARG B CA 1
ATOM 6185 C C . ARG B 1 146 ? 4.164 -1.925 -12.133 1 86.44 146 ARG B C 1
ATOM 6187 O O . ARG B 1 146 ? 3.988 -0.955 -11.391 1 86.44 146 ARG B O 1
ATOM 6194 N N . LEU B 1 147 ? 3.283 -2.465 -12.883 1 91.88 147 LEU B N 1
ATOM 6195 C CA . LEU B 1 147 ? 1.905 -2.002 -12.758 1 91.88 147 LEU B CA 1
ATOM 6196 C C . LEU B 1 147 ? 1.15 -2.83 -11.719 1 91.88 147 LEU B C 1
ATOM 6198 O O . LEU B 1 147 ? 0.237 -2.326 -11.062 1 91.88 147 LEU B O 1
ATOM 6202 N N . ALA B 1 148 ? 1.58 -4.062 -11.633 1 93.81 148 ALA B N 1
ATOM 6203 C CA . ALA B 1 148 ? 0.867 -4.973 -10.742 1 93.81 148 ALA B CA 1
ATOM 6204 C C . ALA B 1 148 ? 0.957 -4.508 -9.297 1 93.81 148 ALA B C 1
ATOM 6206 O O . ALA B 1 148 ? -0.06 -4.414 -8.602 1 93.81 148 ALA B O 1
ATOM 6207 N N . SER B 1 149 ? 2.156 -4.137 -8.867 1 91.94 149 SER B N 1
ATOM 6208 C CA . SER B 1 149 ? 2.387 -3.824 -7.465 1 91.94 149 SER B CA 1
ATOM 6209 C C . SER B 1 149 ? 1.617 -2.576 -7.039 1 91.94 149 SER B C 1
ATOM 6211 O O . SER B 1 149 ? 0.893 -2.596 -6.043 1 91.94 149 SER B O 1
ATOM 6213 N N . PRO B 1 150 ? 1.68 -1.483 -7.781 1 93.25 150 PRO B N 1
ATOM 6214 C CA . PRO B 1 150 ? 0.904 -0.3 -7.406 1 93.25 150 PRO B CA 1
ATOM 6215 C C . PRO B 1 150 ? -0.602 -0.553 -7.414 1 93.25 150 PRO B C 1
ATOM 6217 O O . PRO B 1 150 ? -1.314 -0.088 -6.52 1 93.25 150 PRO B O 1
ATOM 6220 N N . VAL B 1 151 ? -1.14 -1.286 -8.359 1 95.69 151 VAL B N 1
ATOM 6221 C CA . VAL B 1 151 ? -2.568 -1.569 -8.438 1 95.69 151 VAL B CA 1
ATOM 6222 C C . VAL B 1 151 ? -3 -2.4 -7.234 1 95.69 151 VAL B C 1
ATOM 6224 O O . VAL B 1 151 ? -4.043 -2.135 -6.629 1 95.69 151 VAL B O 1
ATOM 6227 N N . CYS B 1 152 ? -2.189 -3.352 -6.922 1 92.75 152 CYS B N 1
ATOM 6228 C CA . CYS B 1 152 ? -2.477 -4.164 -5.746 1 92.75 152 CYS B CA 1
ATOM 6229 C C . CYS B 1 152 ? -2.406 -3.328 -4.473 1 92.75 152 CYS B C 1
ATOM 6231 O O . CYS B 1 152 ? -3.189 -3.533 -3.545 1 92.75 152 CYS B O 1
ATOM 6233 N N . GLY B 1 153 ? -1.477 -2.457 -4.43 1 92.06 153 GLY B N 1
ATOM 6234 C CA . GLY B 1 153 ? -1.407 -1.529 -3.312 1 92.06 153 GLY B CA 1
ATOM 6235 C C . GLY B 1 153 ? -2.662 -0.691 -3.154 1 92.06 153 GLY B C 1
ATOM 6236 O O . GLY B 1 153 ? -3.148 -0.496 -2.037 1 92.06 153 GLY B O 1
ATOM 6237 N N . CYS B 1 154 ? -3.158 -0.222 -4.266 1 92.88 154 CYS B N 1
ATOM 6238 C CA . CYS B 1 154 ? -4.43 0.493 -4.25 1 92.88 154 CYS B CA 1
ATOM 6239 C C . CYS B 1 154 ? -5.539 -0.379 -3.674 1 92.88 154 CYS B C 1
ATOM 6241 O O . CYS B 1 154 ? -6.297 0.064 -2.809 1 92.88 154 CYS B O 1
ATOM 6243 N N . GLY B 1 155 ? -5.605 -1.601 -4.195 1 94.81 155 GLY B N 1
ATOM 6244 C CA . GLY B 1 155 ? -6.621 -2.525 -3.713 1 94.81 155 GLY B CA 1
ATOM 6245 C C . GLY B 1 155 ? -6.555 -2.758 -2.215 1 94.81 155 GLY B C 1
ATOM 6246 O O . GLY B 1 155 ? -7.586 -2.803 -1.541 1 94.81 155 GLY B O 1
ATOM 6247 N N . LEU B 1 156 ? -5.359 -2.883 -1.676 1 95.75 156 LEU B N 1
ATOM 6248 C CA . LEU B 1 156 ? -5.176 -3.104 -0.246 1 95.75 156 LEU B CA 1
ATOM 6249 C C . LEU B 1 156 ? -5.703 -1.921 0.56 1 95.75 156 LEU B C 1
ATOM 6251 O O . LEU B 1 156 ? -6.383 -2.107 1.572 1 95.75 156 LEU B O 1
ATOM 6255 N N . ARG B 1 157 ? -5.402 -0.709 0.108 1 94.69 157 ARG B N 1
ATOM 6256 C CA . ARG B 1 157 ? -5.824 0.481 0.84 1 94.69 157 ARG B CA 1
ATOM 6257 C C . ARG B 1 157 ? -7.344 0.607 0.852 1 94.69 157 ARG B C 1
ATOM 6259 O O . ARG B 1 157 ? -7.934 0.957 1.876 1 94.69 157 ARG B O 1
ATOM 6266 N N . VAL B 1 158 ? -7.988 0.363 -0.25 1 94.31 158 VAL B N 1
ATOM 6267 C CA . VAL B 1 158 ? -9.445 0.408 -0.308 1 94.31 158 VAL B CA 1
ATOM 6268 C C . VAL B 1 158 ? -10.031 -0.667 0.603 1 94.31 158 VAL B C 1
ATOM 6270 O O . VAL B 1 158 ? -11.023 -0.427 1.299 1 94.31 158 VAL B O 1
ATOM 6273 N N . ALA B 1 159 ? -9.438 -1.845 0.578 1 96.06 159 ALA B N 1
ATOM 6274 C CA . ALA B 1 159 ? -9.898 -2.924 1.45 1 96.06 159 ALA B CA 1
ATOM 6275 C C . ALA B 1 159 ? -9.812 -2.514 2.918 1 96.06 159 ALA B C 1
ATOM 6277 O O . ALA B 1 159 ? -10.734 -2.789 3.695 1 96.06 159 ALA B O 1
ATOM 6278 N N . GLN B 1 160 ? -8.789 -1.869 3.293 1 93.12 160 GLN B N 1
ATOM 6279 C CA . GLN B 1 160 ? -8.602 -1.423 4.672 1 93.12 160 GLN B CA 1
ATOM 6280 C C . GLN B 1 160 ? -9.602 -0.324 5.031 1 93.12 160 GLN B C 1
ATOM 6282 O O . GLN B 1 160 ? -10.141 -0.308 6.137 1 93.12 160 GLN B O 1
ATOM 6287 N N . ALA B 1 161 ? -9.789 0.583 4.094 1 89.75 161 ALA B N 1
ATOM 6288 C CA . ALA B 1 161 ? -10.781 1.63 4.324 1 89.75 161 ALA B CA 1
ATOM 6289 C C . ALA B 1 161 ? -12.164 1.032 4.551 1 89.75 161 ALA B C 1
ATOM 6291 O O . ALA B 1 161 ? -12.969 1.587 5.301 1 89.75 161 ALA B O 1
ATOM 6292 N N . LEU B 1 162 ? -12.422 -0.174 3.945 1 90.88 162 LEU B N 1
ATOM 6293 C CA . LEU B 1 162 ? -13.695 -0.871 4.082 1 90.88 162 LEU B CA 1
ATOM 6294 C C . LEU B 1 162 ? -13.68 -1.81 5.281 1 90.88 162 LEU B C 1
ATOM 6296 O O . LEU B 1 162 ? -14.625 -2.562 5.5 1 90.88 162 LEU B O 1
ATOM 6300 N N . ASN B 1 163 ? -12.594 -1.851 5.992 1 91.69 163 ASN B N 1
ATOM 6301 C CA . ASN B 1 163 ? -12.391 -2.697 7.16 1 91.69 163 ASN B CA 1
ATOM 6302 C C . ASN B 1 163 ? -12.469 -4.18 6.801 1 91.69 163 ASN B C 1
ATOM 6304 O O . ASN B 1 163 ? -12.984 -4.984 7.582 1 91.69 163 ASN B O 1
ATOM 6308 N N . LEU B 1 164 ? -12.008 -4.535 5.602 1 95.88 164 LEU B N 1
ATOM 6309 C CA . LEU B 1 164 ? -11.992 -5.945 5.223 1 95.88 164 LEU B CA 1
ATOM 6310 C C . LEU B 1 164 ? -10.977 -6.723 6.051 1 95.88 164 LEU B C 1
ATOM 6312 O O . LEU B 1 164 ? -11.008 -7.953 6.082 1 95.88 164 LEU B O 1
ATOM 6316 N N . HIS B 1 165 ? -10 -6.027 6.66 1 94.81 165 HIS B N 1
ATOM 6317 C CA . HIS B 1 165 ? -8.977 -6.672 7.477 1 94.81 165 HIS B CA 1
ATOM 6318 C C . HIS B 1 165 ? -9.516 -7.035 8.852 1 94.81 165 HIS B C 1
ATOM 6320 O O . HIS B 1 165 ? -8.82 -7.66 9.656 1 94.81 165 HIS B O 1
ATOM 6326 N N . ARG B 1 166 ? -10.797 -6.688 9.094 1 91.56 166 ARG B N 1
ATOM 6327 C CA . ARG B 1 166 ? -11.391 -6.918 10.406 1 91.56 166 ARG B CA 1
ATOM 6328 C C . ARG B 1 166 ? -12.508 -7.953 10.328 1 91.56 166 ARG B C 1
ATOM 6330 O O . ARG B 1 166 ? -13.266 -7.988 9.359 1 91.56 166 ARG B O 1
ATOM 6337 N N . GLN B 1 167 ? -12.609 -8.695 11.367 1 90.12 167 GLN B N 1
ATOM 6338 C CA . GLN B 1 167 ? -13.781 -9.555 11.516 1 90.12 167 GLN B CA 1
ATOM 6339 C C . GLN B 1 167 ? -15.031 -8.742 11.836 1 90.12 167 GLN B C 1
ATOM 6341 O O . GLN B 1 167 ? -14.977 -7.793 12.617 1 90.12 167 GLN B O 1
ATOM 6346 N N . MET B 1 168 ? -16.078 -9.047 11.125 1 85.88 168 MET B N 1
ATOM 6347 C CA . MET B 1 168 ? -17.328 -8.344 11.375 1 85.88 168 MET B CA 1
ATOM 6348 C C . MET B 1 168 ? -18.328 -9.25 12.078 1 85.88 168 MET B C 1
ATOM 6350 O O . MET B 1 168 ? -18.406 -10.445 11.789 1 85.88 168 MET B O 1
ATOM 6354 N N . THR B 1 169 ? -19.031 -8.57 12.977 1 81.38 169 THR B N 1
ATOM 6355 C CA . THR B 1 169 ? -20.094 -9.305 13.656 1 81.38 169 THR B CA 1
ATOM 6356 C C . THR B 1 169 ? -21.328 -9.414 12.773 1 81.38 169 THR B C 1
ATOM 6358 O O . THR B 1 169 ? -21.469 -8.688 11.789 1 81.38 169 THR B O 1
ATOM 6361 N N . LYS B 1 170 ? -22.172 -10.43 13.18 1 81.06 170 LYS B N 1
ATOM 6362 C CA . LYS B 1 170 ? -23.438 -10.586 12.461 1 81.06 170 LYS B CA 1
ATOM 6363 C C . LYS B 1 170 ? -24.25 -9.289 12.492 1 81.06 170 LYS B C 1
ATOM 6365 O O . LYS B 1 170 ? -24.875 -8.922 11.492 1 81.06 170 LYS B O 1
ATOM 6370 N N . GLU B 1 171 ? -24.156 -8.57 13.562 1 78.81 171 GLU B N 1
ATOM 6371 C CA . GLU B 1 171 ? -24.906 -7.324 13.734 1 78.81 171 GLU B CA 1
ATOM 6372 C C . GLU B 1 171 ? -24.391 -6.242 12.781 1 78.81 171 GLU B C 1
ATOM 6374 O O . GLU B 1 171 ? -25.188 -5.52 12.18 1 78.81 171 GLU B O 1
ATOM 6379 N N . GLN B 1 172 ? -23.109 -6.246 12.672 1 77.06 172 GLN B N 1
ATOM 6380 C CA . GLN B 1 172 ? -22.5 -5.25 11.797 1 77.06 172 GLN B CA 1
ATOM 6381 C C . GLN B 1 172 ? -22.828 -5.531 10.328 1 77.06 172 GLN B C 1
ATOM 6383 O O . GLN B 1 172 ? -23.016 -4.602 9.547 1 77.06 172 GLN B O 1
ATOM 6388 N N . LEU B 1 173 ? -22.906 -6.801 10.094 1 80.31 173 LEU B N 1
ATOM 6389 C CA . LEU B 1 173 ? -23.125 -7.215 8.711 1 80.31 173 LEU B CA 1
ATOM 6390 C C . LEU B 1 173 ? -24.594 -7.078 8.328 1 80.31 173 LEU B C 1
ATOM 6392 O O . LEU B 1 173 ? -24.922 -6.965 7.148 1 80.31 173 LEU B O 1
ATOM 6396 N N . THR B 1 174 ? -25.469 -7.203 9.406 1 74.88 174 THR B N 1
ATOM 6397 C CA . THR B 1 174 ? -26.891 -7.145 9.156 1 74.88 174 THR B CA 1
ATOM 6398 C C . THR B 1 174 ? -27.422 -5.723 9.344 1 74.88 174 THR B C 1
ATOM 6400 O O . THR B 1 174 ? -28.609 -5.457 9.117 1 74.88 174 THR B O 1
ATOM 6403 N N . ALA B 1 175 ? -26.703 -5.035 10.188 1 59.88 175 ALA B N 1
ATOM 6404 C CA . ALA B 1 175 ? -27.188 -3.688 10.484 1 59.88 175 ALA B CA 1
ATOM 6405 C C . ALA B 1 175 ? -27.766 -3.031 9.234 1 59.88 175 ALA B C 1
ATOM 6407 O O . ALA B 1 175 ? -28.656 -2.188 9.336 1 59.88 175 ALA B O 1
ATOM 6408 N N . GLY B 1 176 ? -27.422 -3.496 8.148 1 52.12 176 GLY B N 1
ATOM 6409 C CA . GLY B 1 176 ? -28.156 -2.998 6.996 1 52.12 176 GLY B CA 1
ATOM 6410 C C . GLY B 1 176 ? -29.234 -3.949 6.52 1 52.12 176 GLY B C 1
ATOM 6411 O O . GLY B 1 176 ? -29.406 -5.035 7.078 1 52.12 176 GLY B O 1
ATOM 6412 N N . PHE B 1 177 ? -30.266 -3.561 5.773 1 46.09 177 PHE B N 1
ATOM 6413 C CA . PHE B 1 177 ? -31.609 -4.09 5.582 1 46.09 177 PHE B CA 1
ATOM 6414 C C . PHE B 1 177 ? -31.562 -5.57 5.223 1 46.09 177 PHE B C 1
ATOM 6416 O O . PHE B 1 177 ? -32.5 -6.312 5.492 1 46.09 177 PHE B O 1
ATOM 6423 N N . GLN B 1 178 ? -30.766 -6.016 4.246 1 48.31 178 GLN B N 1
ATOM 6424 C CA . GLN B 1 178 ? -31.219 -7.336 3.818 1 48.31 178 GLN B CA 1
ATOM 6425 C C . GLN B 1 178 ? -30.547 -8.438 4.633 1 48.31 178 GLN B C 1
ATOM 6427 O O . GLN B 1 178 ? -29.391 -8.781 4.387 1 48.31 178 GLN B O 1
ATOM 6432 N N . PRO B 1 179 ? -31.188 -8.648 5.777 1 55.72 179 PRO B N 1
ATOM 6433 C CA . PRO B 1 179 ? -30.719 -9.617 6.766 1 55.72 179 PRO B CA 1
ATOM 6434 C C . PRO B 1 179 ? -30.219 -10.922 6.133 1 55.72 179 PRO B C 1
ATOM 6436 O O . PRO B 1 179 ? -29.312 -11.562 6.656 1 55.72 179 PRO B O 1
ATOM 6439 N N . ASP B 1 180 ? -30.828 -11.383 4.965 1 60.12 180 ASP B N 1
ATOM 6440 C CA . ASP B 1 180 ? -30.859 -12.82 4.719 1 60.12 180 ASP B CA 1
ATOM 6441 C C . ASP B 1 180 ? -29.531 -13.305 4.152 1 60.12 180 ASP B C 1
ATOM 6443 O O . ASP B 1 180 ? -29.25 -14.508 4.133 1 60.12 180 ASP B O 1
ATOM 6447 N N . ASN B 1 181 ? -28.562 -12.352 3.943 1 79.75 181 ASN B N 1
ATOM 6448 C CA . ASN B 1 181 ? -27.422 -13.039 3.348 1 79.75 181 ASN B CA 1
ATOM 6449 C C . ASN B 1 181 ? -26.094 -12.531 3.914 1 79.75 181 ASN B C 1
ATOM 6451 O O . ASN B 1 181 ? -25.141 -12.344 3.174 1 79.75 181 ASN B O 1
ATOM 6455 N N . TRP B 1 182 ? -26.172 -12.492 5.203 1 83.62 182 TRP B N 1
ATOM 6456 C CA . TRP B 1 182 ? -25 -11.93 5.848 1 83.62 182 TRP B CA 1
ATOM 6457 C C . TRP B 1 182 ? -23.797 -12.867 5.703 1 83.62 182 TRP B C 1
ATOM 6459 O O . TRP B 1 182 ? -22.656 -12.406 5.578 1 83.62 182 TRP B O 1
ATOM 6469 N N . GLN B 1 183 ? -24.094 -14.148 5.656 1 84.12 183 GLN B N 1
ATOM 6470 C CA . GLN B 1 183 ? -23 -15.109 5.52 1 84.12 183 GLN B CA 1
ATOM 6471 C C . GLN B 1 183 ? -22.312 -14.969 4.172 1 84.12 183 GLN B C 1
ATOM 6473 O O . GLN B 1 183 ? -21.078 -15.023 4.09 1 84.12 183 GLN B O 1
ATOM 6478 N N . MET B 1 184 ? -23.125 -14.828 3.17 1 86.75 184 MET B N 1
ATOM 6479 C CA . MET B 1 184 ? -22.562 -14.68 1.83 1 86.75 184 MET B CA 1
ATOM 6480 C C . MET B 1 184 ? -21.766 -13.391 1.711 1 86.75 184 MET B C 1
ATOM 6482 O O . MET B 1 184 ? -20.719 -13.352 1.062 1 86.75 184 MET B O 1
ATOM 6486 N N . LYS B 1 185 ? -22.297 -12.367 2.326 1 88.56 185 LYS B N 1
ATOM 6487 C CA . LYS B 1 185 ? -21.594 -11.086 2.33 1 88.56 185 LYS B CA 1
ATOM 6488 C C . LYS B 1 185 ? -20.266 -11.195 3.051 1 88.56 185 LYS B C 1
ATOM 6490 O O . LYS B 1 185 ? -19.25 -10.68 2.57 1 88.56 185 LYS B O 1
ATOM 6495 N N . ASN B 1 186 ? -20.266 -11.844 4.176 1 91.31 186 ASN B N 1
ATOM 6496 C CA . ASN B 1 186 ? -19.031 -12.023 4.941 1 91.31 186 ASN B CA 1
ATOM 6497 C C . ASN B 1 186 ? -18.016 -12.844 4.168 1 91.31 186 ASN B C 1
ATOM 6499 O O . ASN B 1 186 ? -16.812 -12.539 4.203 1 91.31 186 ASN B O 1
ATOM 6503 N N . GLU B 1 187 ? -18.484 -13.883 3.494 1 92.38 187 GLU B N 1
ATOM 6504 C CA . GLU B 1 187 ? -17.578 -14.719 2.715 1 92.38 187 GLU B CA 1
ATOM 6505 C C . GLU B 1 187 ? -16.969 -13.938 1.552 1 92.38 187 GLU B C 1
ATOM 6507 O O . GLU B 1 187 ? -15.812 -14.156 1.19 1 92.38 187 GLU B O 1
ATOM 6512 N N . SER B 1 188 ? -17.781 -13.086 0.962 1 93.56 188 SER B N 1
ATOM 6513 C CA . SER B 1 188 ? -17.25 -12.25 -0.109 1 93.56 188 SER B CA 1
ATOM 6514 C C . SER B 1 188 ? -16.141 -11.336 0.403 1 93.56 188 SER B C 1
ATOM 6516 O O . SER B 1 188 ? -15.133 -11.117 -0.283 1 93.56 188 SER B O 1
ATOM 6518 N N . ARG B 1 189 ? -16.328 -10.773 1.633 1 95.44 189 ARG B N 1
ATOM 6519 C CA . ARG B 1 189 ? -15.312 -9.945 2.275 1 95.44 189 ARG B CA 1
ATOM 6520 C C . ARG B 1 189 ? -14.039 -10.75 2.529 1 95.44 189 ARG B C 1
ATOM 6522 O O . ARG B 1 189 ? -12.945 -10.297 2.199 1 95.44 189 ARG B O 1
ATOM 6529 N N . LYS B 1 190 ? -14.234 -11.938 3.041 1 96.19 190 LYS B N 1
ATOM 6530 C CA . LYS B 1 190 ? -13.094 -12.797 3.35 1 96.19 190 LYS B CA 1
ATOM 6531 C C . LYS B 1 190 ? -12.336 -13.18 2.08 1 96.19 190 LYS B C 1
ATOM 6533 O O . LYS B 1 190 ? -11.102 -13.18 2.061 1 96.19 190 LYS B O 1
ATOM 6538 N N . ARG B 1 191 ? -13.047 -13.531 1.045 1 96.81 191 ARG B N 1
ATOM 6539 C CA . ARG B 1 191 ? -12.438 -13.938 -0.215 1 96.81 191 ARG B CA 1
ATOM 6540 C C . ARG B 1 191 ? -11.555 -12.828 -0.778 1 96.81 191 ARG B C 1
ATOM 6542 O O . ARG B 1 191 ? -10.445 -13.086 -1.244 1 96.81 191 ARG B O 1
ATOM 6549 N N . SER B 1 192 ? -12.078 -11.609 -0.706 1 97.69 192 SER B N 1
ATOM 6550 C CA . SER B 1 192 ? -11.32 -10.477 -1.227 1 97.69 192 SER B CA 1
ATOM 6551 C C . SER B 1 192 ? -10.086 -10.195 -0.377 1 97.69 192 SER B C 1
ATOM 6553 O O . SER B 1 192 ? -9.008 -9.93 -0.91 1 97.69 192 SER B O 1
ATOM 6555 N N . TRP B 1 193 ? -10.203 -10.258 0.934 1 97.75 193 TRP B N 1
ATOM 6556 C CA . TRP B 1 193 ? -9.07 -10.008 1.812 1 97.75 193 TRP B CA 1
ATOM 6557 C C . TRP B 1 193 ? -7.961 -11.031 1.58 1 97.75 193 TRP B C 1
ATOM 6559 O O . TRP B 1 193 ? -6.793 -10.664 1.408 1 97.75 193 TRP B O 1
ATOM 6569 N N . TRP B 1 194 ? -8.359 -12.297 1.546 1 97.81 194 TRP B N 1
ATOM 6570 C CA . TRP B 1 194 ? -7.352 -13.344 1.42 1 97.81 194 TRP B CA 1
ATOM 6571 C C . TRP B 1 194 ? -6.73 -13.336 0.027 1 97.81 194 TRP B C 1
ATOM 6573 O O . TRP B 1 194 ? -5.555 -13.68 -0.137 1 97.81 194 TRP B O 1
ATOM 6583 N N . ALA B 1 195 ? -7.523 -12.953 -0.977 1 97.94 195 ALA B N 1
ATOM 6584 C CA . ALA B 1 195 ? -6.93 -12.781 -2.299 1 97.94 195 ALA B CA 1
ATOM 6585 C C . ALA B 1 195 ? -5.824 -11.727 -2.27 1 97.94 195 ALA B C 1
ATOM 6587 O O . ALA B 1 195 ? -4.746 -11.938 -2.832 1 97.94 195 ALA B O 1
ATOM 6588 N N . ILE B 1 196 ? -6.066 -10.586 -1.614 1 97.12 196 ILE B N 1
ATOM 6589 C CA . ILE B 1 196 ? -5.07 -9.531 -1.479 1 97.12 196 ILE B CA 1
ATOM 6590 C C . ILE B 1 196 ? -3.855 -10.062 -0.721 1 97.12 196 ILE B C 1
ATOM 6592 O O . ILE B 1 196 ? -2.713 -9.844 -1.137 1 97.12 196 ILE B O 1
ATOM 6596 N N . TYR B 1 197 ? -4.109 -10.75 0.362 1 97.38 197 TYR B N 1
ATOM 6597 C CA . TYR B 1 197 ? -3.037 -11.305 1.18 1 97.38 197 TYR B CA 1
ATOM 6598 C C . TYR B 1 197 ? -2.148 -12.227 0.359 1 97.38 197 TYR B C 1
ATOM 6600 O O . TYR B 1 197 ? -0.92 -12.18 0.466 1 97.38 197 TYR B O 1
ATOM 6608 N N . GLU B 1 198 ? -2.76 -13.055 -0.448 1 97.69 198 GLU B N 1
ATOM 6609 C CA . GLU B 1 198 ? -2.033 -14.016 -1.277 1 97.69 198 GLU B CA 1
ATOM 6610 C C . GLU B 1 198 ? -1.196 -13.305 -2.338 1 97.69 198 GLU B C 1
ATOM 6612 O O . GLU B 1 198 ? -0.059 -13.695 -2.605 1 97.69 198 GLU B O 1
ATOM 6617 N N . ILE B 1 199 ? -1.758 -12.328 -2.928 1 95.44 199 ILE B N 1
ATOM 6618 C CA . ILE B 1 199 ? -1.036 -11.578 -3.949 1 95.44 199 ILE B CA 1
ATOM 6619 C C . ILE B 1 199 ? 0.177 -10.898 -3.324 1 95.44 199 ILE B C 1
ATOM 6621 O O . ILE B 1 199 ? 1.261 -10.883 -3.914 1 95.44 199 ILE B O 1
ATOM 6625 N N . GLU B 1 200 ? -0.041 -10.305 -2.152 1 94.5 200 GLU B N 1
ATOM 6626 C CA . GLU B 1 200 ? 1.054 -9.672 -1.424 1 94.5 200 GLU B CA 1
ATOM 6627 C C . GLU B 1 200 ? 2.174 -10.664 -1.132 1 94.5 200 GLU B C 1
ATOM 6629 O O . GLU B 1 200 ? 3.352 -10.352 -1.316 1 94.5 200 GLU B O 1
ATOM 6634 N N . THR B 1 201 ? 1.813 -11.773 -0.659 1 96.75 201 THR B N 1
ATOM 6635 C CA . THR B 1 201 ? 2.789 -12.797 -0.296 1 96.75 201 THR B CA 1
ATOM 6636 C C . THR B 1 201 ? 3.518 -13.312 -1.534 1 96.75 201 THR B C 1
ATOM 6638 O O . THR B 1 201 ? 4.738 -13.469 -1.522 1 96.75 201 THR B O 1
ATOM 6641 N N . PHE B 1 202 ? 2.732 -13.57 -2.537 1 95.19 202 PHE B N 1
ATOM 6642 C CA . PHE B 1 202 ? 3.311 -14.078 -3.775 1 95.19 202 PHE B CA 1
ATOM 6643 C C . PHE B 1 202 ? 4.273 -13.062 -4.383 1 95.19 202 PHE B C 1
ATOM 6645 O O . PHE B 1 202 ? 5.344 -13.43 -4.871 1 95.19 202 PHE B O 1
ATOM 6652 N N . SER B 1 203 ? 3.914 -11.773 -4.375 1 91.94 203 SER B N 1
ATOM 6653 C CA . SER B 1 203 ? 4.789 -10.727 -4.883 1 91.94 203 SER B CA 1
ATOM 6654 C C . SER B 1 203 ? 6.066 -10.625 -4.055 1 91.94 203 SER B C 1
ATOM 6656 O O . SER B 1 203 ? 7.148 -10.398 -4.602 1 91.94 203 SER B O 1
ATOM 6658 N N . SER B 1 204 ? 5.93 -10.711 -2.783 1 92.25 204 SER B N 1
ATOM 6659 C CA . SER B 1 204 ? 7.098 -10.695 -1.906 1 92.25 204 SER B CA 1
ATOM 6660 C C . SER B 1 204 ? 8.023 -11.867 -2.193 1 92.25 204 SER B C 1
ATOM 6662 O O . SER B 1 204 ? 9.242 -11.703 -2.254 1 92.25 204 SER B O 1
ATOM 6664 N N . MET B 1 205 ? 7.477 -13 -2.396 1 93.62 205 MET B N 1
ATOM 6665 C CA . MET B 1 205 ? 8.25 -14.211 -2.652 1 93.62 205 MET B CA 1
ATOM 6666 C C . MET B 1 205 ? 8.945 -14.141 -4.008 1 93.62 205 MET B C 1
ATOM 6668 O O . MET B 1 205 ? 10.102 -14.555 -4.137 1 93.62 205 MET B O 1
ATOM 6672 N N . THR B 1 206 ? 8.234 -13.594 -4.992 1 91.5 206 THR B N 1
ATOM 6673 C CA . THR B 1 206 ? 8.695 -13.641 -6.375 1 91.5 206 THR B CA 1
ATOM 6674 C C . THR B 1 206 ? 9.648 -12.484 -6.664 1 91.5 206 THR B C 1
ATOM 6676 O O . THR B 1 206 ? 10.625 -12.648 -7.402 1 91.5 206 THR B O 1
ATOM 6679 N N . TYR B 1 207 ? 9.375 -11.328 -6.031 1 87.94 207 TYR B N 1
ATOM 6680 C CA . TYR B 1 207 ? 10.133 -10.156 -6.441 1 87.94 207 TYR B CA 1
ATOM 6681 C C . TYR B 1 207 ? 10.914 -9.57 -5.27 1 87.94 207 TYR B C 1
ATOM 6683 O O . TYR B 1 207 ? 11.672 -8.609 -5.438 1 87.94 207 TYR B O 1
ATOM 6691 N N . GLY B 1 208 ? 10.734 -10.117 -4.07 1 87.69 208 GLY B N 1
ATOM 6692 C CA . GLY B 1 208 ? 11.492 -9.68 -2.908 1 87.69 208 GLY B CA 1
ATOM 6693 C C . GLY B 1 208 ? 10.969 -8.391 -2.305 1 87.69 208 GLY B C 1
ATOM 6694 O O . GLY B 1 208 ? 11.672 -7.715 -1.551 1 87.69 208 GLY B O 1
ATOM 6695 N N . TYR B 1 209 ? 9.766 -7.98 -2.648 1 87.31 209 TYR B N 1
ATOM 6696 C CA . TYR B 1 209 ? 9.148 -6.785 -2.084 1 87.31 209 TYR B CA 1
ATOM 6697 C C . TYR B 1 209 ? 8.734 -7.016 -0.636 1 87.31 209 TYR B C 1
ATOM 6699 O O . TYR B 1 209 ? 8.336 -8.125 -0.268 1 87.31 209 TYR B O 1
ATOM 6707 N N . PRO B 1 210 ? 8.852 -5.887 0.218 1 90.31 210 PRO B N 1
ATOM 6708 C CA . PRO B 1 210 ? 8.32 -6.031 1.574 1 90.31 210 PRO B CA 1
ATOM 6709 C C . PRO B 1 210 ? 6.816 -6.316 1.589 1 90.31 210 PRO B C 1
ATOM 6711 O O . PRO B 1 210 ? 6.074 -5.766 0.774 1 90.31 210 PRO B O 1
ATOM 6714 N N . HIS B 1 211 ? 6.414 -7.223 2.475 1 91.75 211 HIS B N 1
ATOM 6715 C CA . HIS B 1 211 ? 4.996 -7.5 2.666 1 91.75 211 HIS B CA 1
ATOM 6716 C C . HIS B 1 211 ? 4.309 -6.367 3.418 1 91.75 211 HIS B C 1
ATOM 6718 O O . HIS B 1 211 ? 4.77 -5.957 4.488 1 91.75 211 HIS B O 1
ATOM 6724 N N . SER B 1 212 ? 3.217 -5.836 2.986 1 91.12 212 SER B N 1
ATOM 6725 C CA . SER B 1 212 ? 2.627 -4.609 3.508 1 91.12 212 SER B CA 1
ATOM 6726 C C . SER B 1 212 ? 1.618 -4.906 4.613 1 91.12 212 SER B C 1
ATOM 6728 O O . SER B 1 212 ? 1.065 -3.988 5.219 1 91.12 212 SER B O 1
ATOM 6730 N N . ILE B 1 213 ? 1.261 -6.129 4.84 1 93.31 213 ILE B N 1
ATOM 6731 C CA . ILE B 1 213 ? 0.276 -6.492 5.852 1 93.31 213 ILE B CA 1
ATOM 6732 C C . ILE B 1 213 ? 0.983 -7.062 7.078 1 93.31 213 ILE B C 1
ATOM 6734 O O . ILE B 1 213 ? 1.711 -8.055 6.977 1 93.31 213 ILE B O 1
ATOM 6738 N N . LYS B 1 214 ? 0.782 -6.445 8.188 1 90.25 214 LYS B N 1
ATOM 6739 C CA . LYS B 1 214 ? 1.328 -6.934 9.445 1 90.25 214 LYS B CA 1
ATOM 6740 C C . LYS B 1 214 ? 0.357 -7.891 10.133 1 90.25 214 LYS B C 1
ATOM 6742 O O . LYS B 1 214 ? -0.859 -7.688 10.086 1 90.25 214 LYS B O 1
ATOM 6747 N N . ASP B 1 215 ? 0.879 -8.867 10.789 1 86.88 215 ASP B N 1
ATOM 6748 C CA . ASP B 1 215 ? 0.057 -9.875 11.445 1 86.88 215 ASP B CA 1
ATOM 6749 C C . ASP B 1 215 ? -0.797 -9.258 12.547 1 86.88 215 ASP B C 1
ATOM 6751 O O . ASP B 1 215 ? -1.905 -9.727 12.82 1 86.88 215 ASP B O 1
ATOM 6755 N N . SER B 1 216 ? -0.333 -8.188 13.109 1 86.69 216 SER B N 1
ATOM 6756 C CA . SER B 1 216 ? -1.038 -7.543 14.211 1 86.69 216 SER B CA 1
ATOM 6757 C C . SER B 1 216 ? -2.133 -6.613 13.695 1 86.69 216 SER B C 1
ATOM 6759 O O . SER B 1 216 ? -2.895 -6.047 14.484 1 86.69 216 SER B O 1
ATOM 6761 N N . ASP B 1 217 ? -2.256 -6.559 12.422 1 88.75 217 ASP B N 1
ATOM 6762 C CA . ASP B 1 217 ? -3.145 -5.531 11.883 1 88.75 217 ASP B CA 1
ATOM 6763 C C . ASP B 1 217 ? -4.379 -6.156 11.242 1 88.75 217 ASP B C 1
ATOM 6765 O O . ASP B 1 217 ? -5.137 -5.473 10.547 1 88.75 217 ASP B O 1
ATOM 6769 N N . TYR B 1 218 ? -4.57 -7.43 11.32 1 92.81 218 TYR B N 1
ATOM 6770 C CA . TYR B 1 218 ? -5.789 -8.023 10.781 1 92.81 218 TYR B CA 1
ATOM 6771 C C . TYR B 1 218 ? -6.258 -9.188 11.648 1 92.81 218 TYR B C 1
ATOM 6773 O O . TYR B 1 218 ? -5.465 -9.773 12.391 1 92.81 218 TYR B O 1
ATOM 6781 N N . ASP B 1 219 ? -7.516 -9.484 11.664 1 92.75 219 ASP B N 1
ATOM 6782 C CA . ASP B 1 219 ? -8.07 -10.617 12.398 1 92.75 219 ASP B CA 1
ATOM 6783 C C . ASP B 1 219 ? -9.125 -11.344 11.57 1 92.75 219 ASP B C 1
ATOM 6785 O O . ASP B 1 219 ? -10.102 -11.875 12.117 1 92.75 219 ASP B O 1
ATOM 6789 N N . VAL B 1 220 ? -8.992 -11.359 10.289 1 94.62 220 VAL B N 1
ATOM 6790 C CA . VAL B 1 220 ? -9.945 -11.977 9.375 1 94.62 220 VAL B CA 1
ATOM 6791 C C . VAL B 1 220 ? -9.938 -13.492 9.562 1 94.62 220 VAL B C 1
ATOM 6793 O O . VAL B 1 220 ? -8.867 -14.102 9.641 1 94.62 220 VAL B O 1
ATOM 6796 N N . GLU B 1 221 ? -11.07 -14.086 9.625 1 92.94 221 GLU B N 1
ATOM 6797 C CA . GLU B 1 221 ? -11.203 -15.539 9.727 1 92.94 221 GLU B CA 1
ATOM 6798 C C . GLU B 1 221 ? -10.875 -16.219 8.398 1 92.94 221 GLU B C 1
ATOM 6800 O O . GLU B 1 221 ? -11 -15.609 7.336 1 92.94 221 GLU B O 1
ATOM 6805 N N . PRO B 1 222 ? -10.406 -17.516 8.469 1 94.38 222 PRO B N 1
ATOM 6806 C CA . PRO B 1 222 ? -10.211 -18.25 7.223 1 94.38 222 PRO B CA 1
ATOM 6807 C C . PRO B 1 222 ? -11.5 -18.406 6.414 1 94.38 222 PRO B C 1
ATOM 6809 O O . PRO B 1 222 ? -12.594 -18.203 6.949 1 94.38 222 PRO B O 1
ATOM 6812 N N . LEU B 1 223 ? -11.344 -18.688 5.145 1 94 223 LEU B N 1
ATOM 6813 C CA . LEU B 1 223 ? -12.492 -18.984 4.297 1 94 223 LEU B CA 1
ATOM 6814 C C . LEU B 1 223 ? -13.234 -20.219 4.801 1 94 223 LEU B C 1
ATOM 6816 O O . LEU B 1 223 ? -12.633 -21.094 5.445 1 94 223 LEU B O 1
ATOM 6820 N N . ASN B 1 224 ? -14.492 -20.266 4.531 1 90.19 224 ASN B N 1
ATOM 6821 C CA . ASN B 1 224 ? -15.32 -21.406 4.891 1 90.19 224 ASN B CA 1
ATOM 6822 C C . ASN B 1 224 ? -15.781 -22.172 3.656 1 90.19 224 ASN B C 1
ATOM 6824 O O . ASN B 1 224 ? -16.844 -21.891 3.104 1 90.19 224 ASN B O 1
ATOM 6828 N N . PRO B 1 225 ? -15.062 -23.203 3.279 1 89.19 225 PRO B N 1
ATOM 6829 C CA . PRO B 1 225 ? -15.438 -23.953 2.078 1 89.19 225 PRO B CA 1
ATOM 6830 C C . PRO B 1 225 ? -16.812 -24.625 2.207 1 89.19 225 PRO B C 1
ATOM 6832 O O . PRO B 1 225 ? -17.406 -25.016 1.2 1 89.19 225 PRO B O 1
ATOM 6835 N N . SER B 1 226 ? -17.391 -24.75 3.402 1 80.69 226 SER B N 1
ATOM 6836 C CA . SER B 1 226 ? -18.656 -25.438 3.631 1 80.69 226 SER B CA 1
ATOM 6837 C C . SER B 1 226 ? -19.766 -24.438 3.961 1 80.69 226 SER B C 1
ATOM 6839 O O . SER B 1 226 ? -20.781 -24.797 4.562 1 80.69 226 SER B O 1
ATOM 6841 N N . ALA B 1 227 ? -19.516 -23.266 3.627 1 70.38 227 ALA B N 1
ATOM 6842 C CA . ALA B 1 227 ? -20.453 -22.219 4.027 1 70.38 227 ALA B CA 1
ATOM 6843 C C . ALA B 1 227 ? -21.859 -22.5 3.518 1 70.38 227 ALA B C 1
ATOM 6845 O O . ALA B 1 227 ? -22.844 -22.125 4.156 1 70.38 227 ALA B O 1
ATOM 6846 N N . LYS B 1 228 ? -21.953 -23.172 2.395 1 69.06 228 LYS B N 1
ATOM 6847 C CA . LYS B 1 228 ? -23.266 -23.438 1.811 1 69.06 228 LYS B CA 1
ATOM 6848 C C . LYS B 1 228 ? -23.906 -24.672 2.451 1 69.06 228 LYS B C 1
ATOM 6850 O O . LYS B 1 228 ? -25.109 -24.906 2.277 1 69.06 228 LYS B O 1
ATOM 6855 N N . LEU B 1 229 ? -23.062 -25.359 3.143 1 67.5 229 LEU B N 1
ATOM 6856 C CA . LEU B 1 229 ? -23.609 -26.562 3.771 1 67.5 229 LEU B CA 1
ATOM 6857 C C . LEU B 1 229 ? -24.219 -26.234 5.125 1 67.5 229 LEU B C 1
ATOM 6859 O O . LEU B 1 229 ? -23.641 -25.484 5.914 1 67.5 229 LEU B O 1
ATOM 6863 N N . GLN B 1 230 ? -25.422 -26.625 5.27 1 63.06 230 GLN B N 1
ATOM 6864 C CA . GLN B 1 230 ? -26.141 -26.391 6.512 1 63.06 230 GLN B CA 1
ATOM 6865 C C . GLN B 1 230 ? -25.453 -27.078 7.688 1 63.06 230 GLN B C 1
ATOM 6867 O O . GLN B 1 230 ? -25.016 -28.219 7.578 1 63.06 230 GLN B O 1
ATOM 6872 N N . GLY B 1 231 ? -25.172 -26.297 8.734 1 62.09 231 GLY B N 1
ATOM 6873 C CA . GLY B 1 231 ? -24.672 -26.859 9.969 1 62.09 231 GLY B CA 1
ATOM 6874 C C . GLY B 1 231 ? -23.172 -26.797 10.094 1 62.09 231 GLY B C 1
ATOM 6875 O O . GLY B 1 231 ? -22.594 -27.203 11.109 1 62.09 231 GLY B O 1
ATOM 6876 N N . SER B 1 232 ? -22.547 -26.391 9.062 1 66.81 232 SER B N 1
ATOM 6877 C CA . SER B 1 232 ? -21.094 -26.375 9.156 1 66.81 232 SER B CA 1
ATOM 6878 C C . SER B 1 232 ? -20.594 -25.188 9.969 1 66.81 232 SER B C 1
ATOM 6880 O O . SER B 1 232 ? -21.203 -24.109 9.938 1 66.81 232 SER B O 1
ATOM 6882 N N . ARG B 1 233 ? -19.672 -25.594 10.82 1 74.5 233 ARG B N 1
ATOM 6883 C CA . ARG B 1 233 ? -19.062 -24.547 11.625 1 74.5 233 ARG B CA 1
ATOM 6884 C C . ARG B 1 233 ? -17.906 -23.891 10.883 1 74.5 233 ARG B C 1
ATOM 6886 O O . ARG B 1 233 ? -16.969 -24.562 10.438 1 74.5 233 ARG B O 1
ATOM 6893 N N . PRO B 1 234 ? -17.969 -22.625 10.742 1 80.56 234 PRO B N 1
ATOM 6894 C CA . PRO B 1 234 ? -16.859 -21.938 10.094 1 80.56 234 PRO B CA 1
ATOM 6895 C C . PRO B 1 234 ? -15.555 -22.047 10.898 1 80.56 234 PRO B C 1
ATOM 6897 O O . PRO B 1 234 ? -15.586 -22.016 12.125 1 80.56 234 PRO B O 1
ATOM 6900 N N . PRO B 1 235 ? -14.461 -22.25 10.156 1 83.12 235 PRO B N 1
ATOM 6901 C CA . PRO B 1 235 ? -13.188 -22.234 10.883 1 83.12 235 PRO B CA 1
ATOM 6902 C C . PRO B 1 235 ? -12.875 -20.875 11.492 1 83.12 235 PRO B C 1
ATOM 6904 O O . PRO B 1 235 ? -13.102 -19.844 10.859 1 83.12 235 PRO B O 1
ATOM 6907 N N . THR B 1 236 ? -12.383 -20.859 12.742 1 81.19 236 THR B N 1
ATOM 6908 C CA . THR B 1 236 ? -12.078 -19.609 13.43 1 81.19 236 THR B CA 1
ATOM 6909 C C . THR B 1 236 ? -10.617 -19.219 13.234 1 81.19 236 THR B C 1
ATOM 6911 O O . THR B 1 236 ? -10.242 -18.062 13.406 1 81.19 236 THR B O 1
ATOM 6914 N N . SER B 1 237 ? -9.812 -20.234 12.977 1 88.69 237 SER B N 1
ATOM 6915 C CA . SER B 1 237 ? -8.398 -20 12.734 1 88.69 237 SER B CA 1
ATOM 6916 C C . SER B 1 237 ? -7.801 -21.078 11.828 1 88.69 237 SER B C 1
ATOM 6918 O O . SER B 1 237 ? -8.43 -22.109 11.594 1 88.69 237 SER B O 1
ATOM 6920 N N . PHE B 1 238 ? -6.656 -20.875 11.32 1 90.56 238 PHE B N 1
ATOM 6921 C CA . PHE B 1 238 ? -5.973 -21.844 10.477 1 90.56 238 PHE B CA 1
ATOM 6922 C C . PHE B 1 238 ? -5.406 -22.984 11.312 1 90.56 238 PHE B C 1
ATOM 6924 O O . PHE B 1 238 ? -4.941 -24 10.766 1 90.56 238 PHE B O 1
ATOM 6931 N N . LYS B 1 239 ? -5.473 -22.844 12.594 1 86.12 239 LYS B N 1
ATOM 6932 C CA . LYS B 1 239 ? -4.969 -23.891 13.477 1 86.12 239 LYS B CA 1
ATOM 6933 C C . LYS B 1 239 ? -5.965 -25.031 13.594 1 86.12 239 LYS B C 1
ATOM 6935 O O . LYS B 1 239 ? -5.594 -26.156 13.969 1 86.12 239 LYS B O 1
ATOM 6940 N N . GLU B 1 240 ? -7.191 -24.766 13.219 1 81.12 240 GLU B N 1
ATOM 6941 C CA . GLU B 1 240 ? -8.219 -25.797 13.203 1 81.12 240 GLU B CA 1
ATOM 6942 C C . GLU B 1 240 ? -8.312 -26.469 11.836 1 81.12 240 GLU B C 1
ATOM 6944 O O . GLU B 1 240 ? -8.562 -25.797 10.828 1 81.12 240 GLU B O 1
ATOM 6949 N N . PRO B 1 241 ? -8.055 -27.734 11.836 1 79.81 241 PRO B N 1
ATOM 6950 C CA . PRO B 1 241 ? -8.164 -28.406 10.539 1 79.81 241 PRO B CA 1
ATOM 6951 C C . PRO B 1 241 ? -9.578 -28.375 9.977 1 79.81 241 PRO B C 1
ATOM 6953 O O . PRO B 1 241 ? -10.555 -28.391 10.734 1 79.81 241 PRO B O 1
ATOM 6956 N N . LEU B 1 242 ? -9.633 -28.25 8.656 1 84.25 242 LEU B N 1
ATOM 6957 C CA . LEU B 1 242 ? -10.93 -28.297 8 1 84.25 242 LEU B CA 1
ATOM 6958 C C . LEU B 1 242 ? -11.539 -29.688 8.094 1 84.25 242 LEU B C 1
ATOM 6960 O O . LEU B 1 242 ? -10.828 -30.688 7.945 1 84.25 242 LEU B O 1
ATOM 6964 N N . THR B 1 243 ? -12.82 -29.656 8.445 1 78.31 243 THR B N 1
ATOM 6965 C CA . THR B 1 243 ? -13.531 -30.938 8.508 1 78.31 243 THR B CA 1
ATOM 6966 C C . THR B 1 243 ? -14.453 -31.094 7.297 1 78.31 243 THR B C 1
ATOM 6968 O O . THR B 1 243 ? -14.875 -30.109 6.691 1 78.31 243 THR B O 1
ATOM 6971 N N . GLY B 1 244 ? -14.57 -32.312 6.82 1 78.62 244 GLY B N 1
ATOM 6972 C CA . GLY B 1 244 ? -15.516 -32.594 5.754 1 78.62 244 GLY B CA 1
ATOM 6973 C C . GLY B 1 244 ? -14.852 -32.812 4.406 1 78.62 244 GLY B C 1
ATOM 6974 O O . GLY B 1 244 ? -13.617 -32.844 4.316 1 78.62 244 GLY B O 1
ATOM 6975 N N . GLU B 1 245 ? -15.711 -32.969 3.398 1 84.31 245 GLU B N 1
ATOM 6976 C CA . GLU B 1 245 ? -15.227 -33.219 2.047 1 84.31 245 GLU B CA 1
ATOM 6977 C C . GLU B 1 245 ? -14.719 -31.953 1.385 1 84.31 245 GLU B C 1
ATOM 6979 O O . GLU B 1 245 ? -15.258 -30.859 1.631 1 84.31 245 GLU B O 1
ATOM 6984 N N . ALA B 1 246 ? -13.773 -32.156 0.539 1 89.44 246 ALA B N 1
ATOM 6985 C CA . ALA B 1 246 ? -13.188 -31.016 -0.164 1 89.44 246 ALA B CA 1
ATOM 6986 C C . ALA B 1 246 ? -14.18 -30.422 -1.161 1 89.44 246 ALA B C 1
ATOM 6988 O O . ALA B 1 246 ? -14.914 -31.156 -1.829 1 89.44 246 ALA B O 1
ATOM 6989 N N . THR B 1 247 ? -14.312 -29.172 -1.15 1 90.88 247 THR B N 1
ATOM 6990 C CA . THR B 1 247 ? -15.008 -28.422 -2.191 1 90.88 247 THR B CA 1
ATOM 6991 C C . THR B 1 247 ? -14.023 -27.641 -3.049 1 90.88 247 THR B C 1
ATOM 6993 O O . THR B 1 247 ? -12.836 -27.578 -2.74 1 90.88 247 THR B O 1
ATOM 6996 N N . LEU B 1 248 ? -14.508 -27.062 -4.094 1 91.25 248 LEU B N 1
ATOM 6997 C CA . LEU B 1 248 ? -13.625 -26.297 -4.973 1 91.25 248 LEU B CA 1
ATOM 6998 C C . LEU B 1 248 ? -13.047 -25.094 -4.25 1 91.25 248 LEU B C 1
ATOM 7000 O O . LEU B 1 248 ? -11.992 -24.578 -4.629 1 91.25 248 LEU B O 1
ATOM 7004 N N . LEU B 1 249 ? -13.68 -24.656 -3.174 1 93.69 249 LEU B N 1
ATOM 7005 C CA . LEU B 1 249 ? -13.18 -23.516 -2.398 1 93.69 249 LEU B CA 1
ATOM 7006 C C . LEU B 1 249 ? -12.109 -23.969 -1.413 1 93.69 249 LEU B C 1
ATOM 7008 O O . LEU B 1 249 ? -11.359 -23.141 -0.889 1 93.69 249 LEU B O 1
ATOM 7012 N N . SER B 1 250 ? -12.031 -25.297 -1.08 1 95 250 SER B N 1
ATOM 7013 C CA . SER B 1 250 ? -11.023 -25.812 -0.155 1 95 250 SER B CA 1
ATOM 7014 C C . SER B 1 250 ? -9.617 -25.438 -0.619 1 95 250 SER B C 1
ATOM 7016 O O . SER B 1 250 ? -8.742 -25.172 0.202 1 95 250 SER B O 1
ATOM 7018 N N . TYR B 1 251 ? -9.422 -25.453 -1.895 1 96.81 251 TYR B N 1
ATOM 7019 C CA . TYR B 1 251 ? -8.156 -25.047 -2.488 1 96.81 251 TYR B CA 1
ATOM 7020 C C . TYR B 1 251 ? -7.707 -23.688 -1.958 1 96.81 251 TYR B C 1
ATOM 7022 O O . TYR B 1 251 ? -6.559 -23.531 -1.534 1 96.81 251 TYR B O 1
ATOM 7030 N N . LYS B 1 252 ? -8.641 -22.75 -2.021 1 96.62 252 LYS B N 1
ATOM 7031 C CA . LYS B 1 252 ? -8.297 -21.375 -1.639 1 96.62 252 LYS B CA 1
ATOM 7032 C C . LYS B 1 252 ? -8.031 -21.281 -0.14 1 96.62 252 LYS B C 1
ATOM 7034 O O . LYS B 1 252 ? -7.191 -20.484 0.293 1 96.62 252 LYS B O 1
ATOM 7039 N N . TYR B 1 253 ? -8.734 -22.062 0.659 1 95.94 253 TYR B N 1
ATOM 7040 C CA . TYR B 1 253 ? -8.438 -22.156 2.084 1 95.94 253 TYR B CA 1
ATOM 7041 C C . TYR B 1 253 ? -6.992 -22.578 2.312 1 95.94 253 TYR B C 1
ATOM 7043 O O . TYR B 1 253 ? -6.262 -21.938 3.066 1 95.94 253 TYR B O 1
ATOM 7051 N N . TYR B 1 254 ? -6.566 -23.609 1.676 1 97.31 254 TYR B N 1
ATOM 7052 C CA . TYR B 1 254 ? -5.234 -24.141 1.896 1 97.31 254 TYR B CA 1
ATOM 7053 C C . TYR B 1 254 ? -4.168 -23.234 1.29 1 97.31 254 TYR B C 1
ATOM 7055 O O . TYR B 1 254 ? -3.061 -23.125 1.822 1 97.31 254 TYR B O 1
ATOM 7063 N N . MET B 1 255 ? -4.504 -22.625 0.137 1 98.19 255 MET B N 1
ATOM 7064 C CA . MET B 1 255 ? -3.568 -21.672 -0.446 1 98.19 255 MET B CA 1
ATOM 7065 C C . MET B 1 255 ? -3.359 -20.469 0.482 1 98.19 255 MET B C 1
ATOM 7067 O O . MET B 1 255 ? -2.236 -20 0.637 1 98.19 255 MET B O 1
ATOM 7071 N N . SER B 1 256 ? -4.441 -19.984 1.114 1 97.62 256 SER B N 1
ATOM 7072 C CA . SER B 1 256 ? -4.336 -18.891 2.078 1 97.62 256 SER B CA 1
ATOM 7073 C C . SER B 1 256 ? -3.498 -19.297 3.285 1 97.62 256 SER B C 1
ATOM 7075 O O . SER B 1 256 ? -2.652 -18.531 3.748 1 97.62 256 SER B O 1
ATOM 7077 N N . LYS B 1 257 ? -3.777 -20.469 3.783 1 97.31 257 LYS B N 1
ATOM 7078 C CA . LYS B 1 257 ? -3.02 -20.984 4.918 1 97.31 257 LYS B CA 1
ATOM 7079 C C . LYS B 1 257 ? -1.533 -21.078 4.59 1 97.31 257 LYS B C 1
ATOM 7081 O O . LYS B 1 257 ? -0.687 -20.703 5.406 1 97.31 257 LYS B O 1
ATOM 7086 N N . LEU B 1 258 ? -1.233 -21.594 3.424 1 98.44 258 LEU B N 1
ATOM 7087 C CA . LEU B 1 258 ? 0.154 -21.688 2.984 1 98.44 258 LEU B CA 1
ATOM 7088 C C . LEU B 1 258 ? 0.776 -20.312 2.838 1 98.44 258 LEU B C 1
ATOM 7090 O O . LEU B 1 258 ? 1.957 -20.125 3.141 1 98.44 258 LEU B O 1
ATOM 7094 N N . SER B 1 259 ? 0.005 -19.359 2.336 1 98.19 259 SER B N 1
ATOM 7095 C CA . SER B 1 259 ? 0.491 -18 2.17 1 98.19 259 SER B CA 1
ATOM 7096 C C . SER B 1 259 ? 0.897 -17.391 3.51 1 98.19 259 SER B C 1
ATOM 7098 O O . SER B 1 259 ? 1.865 -16.625 3.584 1 98.19 259 SER B O 1
ATOM 7100 N N . VAL B 1 260 ? 0.17 -17.656 4.547 1 97.38 260 VAL B N 1
ATOM 7101 C CA . VAL B 1 260 ? 0.51 -17.172 5.883 1 97.38 260 VAL B CA 1
ATOM 7102 C C . VAL B 1 260 ? 1.857 -17.75 6.312 1 97.38 260 VAL B C 1
ATOM 7104 O O . VAL B 1 260 ? 2.707 -17.031 6.84 1 97.38 260 VAL B O 1
ATOM 7107 N N . LEU B 1 261 ? 2.102 -19.031 6.023 1 97.38 261 LEU B N 1
ATOM 7108 C CA . LEU B 1 261 ? 3.363 -19.688 6.355 1 97.38 261 LEU B CA 1
ATOM 7109 C C . LEU B 1 261 ? 4.512 -19.094 5.535 1 97.38 261 LEU B C 1
ATOM 7111 O O . LEU B 1 261 ? 5.598 -18.859 6.066 1 97.38 261 LEU B O 1
ATOM 7115 N N . THR B 1 262 ? 4.254 -18.938 4.285 1 97.75 262 THR B N 1
ATOM 7116 C CA . THR B 1 262 ? 5.266 -18.391 3.393 1 97.75 262 THR B CA 1
ATOM 7117 C C . THR B 1 262 ? 5.656 -16.984 3.822 1 97.75 262 THR B C 1
ATOM 7119 O O . THR B 1 262 ? 6.832 -16.625 3.801 1 97.75 262 THR B O 1
ATOM 7122 N N . LYS B 1 263 ? 4.637 -16.188 4.137 1 96.62 263 LYS B N 1
ATOM 7123 C CA . LYS B 1 263 ? 4.91 -14.844 4.621 1 96.62 263 LYS B CA 1
ATOM 7124 C C . LYS B 1 263 ? 5.777 -14.875 5.875 1 96.62 263 LYS B C 1
ATOM 7126 O O . LYS B 1 263 ? 6.699 -14.062 6.02 1 96.62 263 LYS B O 1
ATOM 7131 N N . GLU B 1 264 ? 5.504 -15.727 6.773 1 95.62 264 GLU B N 1
ATOM 7132 C CA . GLU B 1 264 ? 6.312 -15.867 7.98 1 95.62 264 GLU B CA 1
ATOM 7133 C C . GLU B 1 264 ? 7.762 -16.203 7.637 1 95.62 264 GLU B C 1
ATOM 7135 O O . GLU B 1 264 ? 8.688 -15.664 8.234 1 95.62 264 GLU B O 1
ATOM 7140 N N . ALA B 1 265 ? 7.957 -17.109 6.73 1 95.38 265 ALA B N 1
ATOM 7141 C CA . ALA B 1 265 ? 9.305 -17.469 6.293 1 95.38 265 ALA B CA 1
ATOM 7142 C C . ALA B 1 265 ? 10.047 -16.266 5.727 1 95.38 265 ALA B C 1
ATOM 7144 O O . ALA B 1 265 ? 11.211 -16.047 6.047 1 95.38 265 ALA B O 1
ATOM 7145 N N . LEU B 1 266 ? 9.383 -15.531 4.891 1 93.69 266 LEU B N 1
ATOM 7146 C CA . LEU B 1 266 ? 9.984 -14.344 4.285 1 93.69 266 LEU B CA 1
ATOM 7147 C C . LEU B 1 266 ? 10.391 -13.336 5.352 1 93.69 266 LEU B C 1
ATOM 7149 O O . LEU B 1 266 ? 11.484 -12.773 5.289 1 93.69 266 LEU B O 1
ATOM 7153 N N . THR B 1 267 ? 9.539 -13.141 6.324 1 90.56 267 THR B N 1
ATOM 7154 C CA . THR B 1 267 ? 9.789 -12.164 7.383 1 90.56 267 THR B CA 1
ATOM 7155 C C . THR B 1 267 ? 10.922 -12.633 8.289 1 90.56 267 THR B C 1
ATOM 7157 O O . THR B 1 267 ? 11.82 -11.852 8.617 1 90.56 267 THR B O 1
ATOM 7160 N N . GLU B 1 268 ? 10.977 -13.852 8.633 1 89.88 268 GLU B N 1
ATOM 7161 C CA . GLU B 1 268 ? 11.898 -14.375 9.641 1 89.88 268 GLU B CA 1
ATOM 7162 C C . GLU B 1 268 ? 13.273 -14.648 9.031 1 89.88 268 GLU B C 1
ATOM 7164 O O . GLU B 1 268 ? 14.289 -14.516 9.711 1 89.88 268 GLU B O 1
ATOM 7169 N N . LEU B 1 269 ? 13.281 -14.969 7.777 1 90.19 269 LEU B N 1
ATOM 7170 C CA . LEU B 1 269 ? 14.531 -15.461 7.215 1 90.19 269 LEU B CA 1
ATOM 7171 C C . LEU B 1 269 ? 15.148 -14.438 6.273 1 90.19 269 LEU B C 1
ATOM 7173 O O . LEU B 1 269 ? 16.359 -14.469 6.02 1 90.19 269 LEU B O 1
ATOM 7177 N N . TYR B 1 270 ? 14.367 -13.586 5.742 1 87.69 270 TYR B N 1
ATOM 7178 C CA . TYR B 1 270 ? 14.867 -12.688 4.703 1 87.69 270 TYR B CA 1
ATOM 7179 C C . TYR B 1 270 ? 14.672 -11.227 5.098 1 87.69 270 TYR B C 1
ATOM 7181 O O . TYR B 1 270 ? 14.898 -10.328 4.289 1 87.69 270 TYR B O 1
ATOM 7189 N N . GLY B 1 271 ? 14.195 -10.922 6.246 1 82.12 271 GLY B N 1
ATOM 7190 C CA . GLY B 1 271 ? 14.047 -9.555 6.715 1 82.12 271 GLY B CA 1
ATOM 7191 C C . GLY B 1 271 ? 15.367 -8.82 6.863 1 82.12 271 GLY B C 1
ATOM 7192 O O . GLY B 1 271 ? 16.422 -9.445 6.953 1 82.12 271 GLY B O 1
ATOM 7193 N N . ILE B 1 272 ? 15.289 -7.52 6.859 1 78.31 272 ILE B N 1
ATOM 7194 C CA . ILE B 1 272 ? 16.484 -6.695 7.031 1 78.31 272 ILE B CA 1
ATOM 7195 C C . ILE B 1 272 ? 17.125 -6.992 8.383 1 78.31 272 ILE B C 1
ATOM 7197 O O . ILE B 1 272 ? 16.438 -7.02 9.414 1 78.31 272 ILE B O 1
ATOM 7201 N N . GLY B 1 273 ? 18.406 -7.164 8.438 1 64.5 273 GLY B N 1
ATOM 7202 C CA . GLY B 1 273 ? 19.141 -7.543 9.633 1 64.5 273 GLY B CA 1
ATOM 7203 C C . GLY B 1 273 ? 18.984 -9.008 9.992 1 64.5 273 GLY B C 1
ATOM 7204 O O . GLY B 1 273 ? 19.484 -9.461 11.016 1 64.5 273 GLY B O 1
ATOM 7205 N N . GLY B 1 274 ? 18.266 -9.617 9.172 1 59.12 274 GLY B N 1
ATOM 7206 C CA . GLY B 1 274 ? 18.078 -11.047 9.375 1 59.12 274 GLY B CA 1
ATOM 7207 C C . GLY B 1 274 ? 19.297 -11.875 9.008 1 59.12 274 GLY B C 1
ATOM 7208 O O . GLY B 1 274 ? 20.359 -11.32 8.727 1 59.12 274 GLY B O 1
ATOM 7209 N N . PRO B 1 275 ? 19.156 -13.133 9.266 1 48.84 275 PRO B N 1
ATOM 7210 C CA . PRO B 1 275 ? 20.297 -14.031 9.07 1 48.84 275 PRO B CA 1
ATOM 7211 C C . PRO B 1 275 ? 20.953 -13.867 7.711 1 48.84 275 PRO B C 1
ATOM 7213 O O . PRO B 1 275 ? 22.172 -14.062 7.582 1 48.84 275 PRO B O 1
ATOM 7216 N N . THR B 1 276 ? 20.109 -13.445 6.82 1 46.03 276 THR B N 1
ATOM 7217 C CA . THR B 1 276 ? 20.656 -13.352 5.473 1 46.03 276 THR B CA 1
ATOM 7218 C C . THR B 1 276 ? 21.484 -12.086 5.309 1 46.03 276 THR B C 1
ATOM 7220 O O . THR B 1 276 ? 22.375 -12.016 4.449 1 46.03 276 THR B O 1
ATOM 7223 N N . GLU B 1 277 ? 21.109 -11.094 6.254 1 54.97 277 GLU B N 1
ATOM 7224 C CA . GLU B 1 277 ? 21.859 -9.844 6.152 1 54.97 277 GLU B CA 1
ATOM 7225 C C . GLU B 1 277 ? 22.938 -9.758 7.219 1 54.97 277 GLU B C 1
ATOM 7227 O O . GLU B 1 277 ? 24 -9.172 6.984 1 54.97 277 GLU B O 1
ATOM 7232 N N . VAL B 1 278 ? 22.672 -10.062 8.672 1 46.97 278 VAL B N 1
ATOM 7233 C CA . VAL B 1 278 ? 23.484 -9.828 9.859 1 46.97 278 VAL B CA 1
ATOM 7234 C C . VAL B 1 278 ? 24.688 -10.773 9.852 1 46.97 278 VAL B C 1
ATOM 7236 O O . VAL B 1 278 ? 25.422 -10.859 10.836 1 46.97 278 VAL B O 1
ATOM 7239 N N . ILE B 1 279 ? 24.953 -11.547 9.023 1 43.19 279 ILE B N 1
ATOM 7240 C CA . ILE B 1 279 ? 26.078 -12.406 9.359 1 43.19 279 ILE B CA 1
ATOM 7241 C C . ILE B 1 279 ? 27.297 -11.555 9.727 1 43.19 279 ILE B C 1
ATOM 7243 O O . ILE B 1 279 ? 28.391 -12.078 9.914 1 43.19 279 ILE B O 1
ATOM 7247 N N . LYS B 1 280 ? 27.234 -10.273 9.492 1 42.62 280 LYS B N 1
ATOM 7248 C CA . LYS B 1 280 ? 28.516 -9.688 9.859 1 42.62 280 LYS B CA 1
ATOM 7249 C C . LYS B 1 280 ? 28.891 -10.023 11.297 1 42.62 280 LYS B C 1
ATOM 7251 O O . LYS B 1 280 ? 30.062 -9.969 11.672 1 42.62 280 LYS B O 1
ATOM 7256 N N . SER B 1 281 ? 27.969 -9.852 12.211 1 41.47 281 SER B N 1
ATOM 7257 C CA . SER B 1 281 ? 28.438 -10.242 13.531 1 41.47 281 SER B CA 1
ATOM 7258 C C . SER B 1 281 ? 28.281 -11.742 13.742 1 41.47 281 SER B C 1
ATOM 7260 O O . SER B 1 281 ? 27.172 -12.258 13.82 1 41.47 281 SER B O 1
ATOM 7262 N N . MET B 1 282 ? 28.938 -12.445 12.977 1 44.62 282 MET B N 1
ATOM 7263 C CA . MET B 1 282 ? 29.234 -13.875 13.078 1 44.62 282 MET B CA 1
ATOM 7264 C C . MET B 1 282 ? 28.875 -14.406 14.461 1 44.62 282 MET B C 1
ATOM 7266 O O . MET B 1 282 ? 29.75 -14.867 15.195 1 44.62 282 MET B O 1
ATOM 7270 N N . HIS B 1 283 ? 27.922 -13.836 15.07 1 51.72 283 HIS B N 1
ATOM 7271 C CA . HIS B 1 283 ? 27.797 -14.492 16.359 1 51.72 283 HIS B CA 1
ATOM 7272 C C . HIS B 1 283 ? 27.047 -15.812 16.234 1 51.72 283 HIS B C 1
ATOM 7274 O O . HIS B 1 283 ? 26.047 -15.906 15.523 1 51.72 283 HIS B O 1
ATOM 7280 N N . SER B 1 284 ? 27.688 -16.969 16.438 1 54.84 284 SER B N 1
ATOM 7281 C CA . SER B 1 284 ? 27.234 -18.359 16.578 1 54.84 284 SER B CA 1
ATOM 7282 C C . SER B 1 284 ? 25.766 -18.422 16.969 1 54.84 284 SER B C 1
ATOM 7284 O O . SER B 1 284 ? 25.031 -19.281 16.469 1 54.84 284 SER B O 1
ATOM 7286 N N . THR B 1 285 ? 25.312 -17.422 17.594 1 60.19 285 THR B N 1
ATOM 7287 C CA . THR B 1 285 ? 23.953 -17.406 18.125 1 60.19 285 THR B CA 1
ATOM 7288 C C . THR B 1 285 ? 22.953 -17.109 17.016 1 60.19 285 THR B C 1
ATOM 7290 O O . THR B 1 285 ? 21.875 -17.703 16.969 1 60.19 285 THR B O 1
ATOM 7293 N N . ASN B 1 286 ? 23.422 -16.5 15.961 1 76 286 ASN B N 1
ATOM 7294 C CA . ASN B 1 286 ? 22.516 -16.125 14.883 1 76 286 ASN B CA 1
ATOM 7295 C C . ASN B 1 286 ? 22.234 -17.297 13.938 1 76 286 ASN B C 1
ATOM 7297 O O . ASN B 1 286 ? 21.109 -17.5 13.516 1 76 286 ASN B O 1
ATOM 7301 N N . LEU B 1 287 ? 23.219 -18.141 13.75 1 81.06 287 LEU B N 1
ATOM 7302 C CA . LEU B 1 287 ? 23.047 -19.281 12.859 1 81.06 287 LEU B CA 1
ATOM 7303 C C . LEU B 1 287 ? 22.203 -20.359 13.516 1 81.06 287 LEU B C 1
ATOM 7305 O O . LEU B 1 287 ? 21.375 -21 12.852 1 81.06 287 LEU B O 1
ATOM 7309 N N . GLN B 1 288 ? 22.406 -20.531 14.781 1 83.69 288 GLN B N 1
ATOM 7310 C CA . GLN B 1 288 ? 21.609 -21.516 15.5 1 83.69 288 GLN B CA 1
ATOM 7311 C C . GLN B 1 288 ? 20.125 -21.125 15.477 1 83.69 288 GLN B C 1
ATOM 7313 O O . GLN B 1 288 ? 19.25 -22 15.344 1 83.69 288 GLN B O 1
ATOM 7318 N N . ASP B 1 289 ? 19.922 -19.859 15.578 1 88.19 289 ASP B N 1
ATOM 7319 C CA . ASP B 1 289 ? 18.547 -19.359 15.5 1 88.19 289 ASP B CA 1
ATOM 7320 C C . ASP B 1 289 ? 17.953 -19.609 14.117 1 88.19 289 ASP B C 1
ATOM 7322 O O . ASP B 1 289 ? 16.781 -19.953 13.992 1 88.19 289 ASP B O 1
ATOM 7326 N N . THR B 1 290 ? 18.781 -19.453 13.117 1 88.94 290 THR B N 1
ATOM 7327 C CA . THR B 1 290 ? 18.344 -19.672 11.75 1 88.94 290 THR B CA 1
ATOM 7328 C C . THR B 1 290 ? 18.016 -21.156 11.523 1 88.94 290 THR B C 1
ATOM 7330 O O . THR B 1 290 ? 17.016 -21.469 10.883 1 88.94 290 THR B O 1
ATOM 7333 N N . ILE B 1 291 ? 18.828 -22.016 12.023 1 91 291 ILE B N 1
ATOM 7334 C CA . ILE B 1 291 ? 18.609 -23.453 11.898 1 91 291 ILE B CA 1
ATOM 7335 C C . ILE B 1 291 ? 17.312 -23.844 12.594 1 91 291 ILE B C 1
ATOM 7337 O O . ILE B 1 291 ? 16.5 -24.594 12.047 1 91 291 ILE B O 1
ATOM 7341 N N . LYS B 1 292 ? 17.156 -23.266 13.75 1 92.62 292 LYS B N 1
ATOM 7342 C CA . LYS B 1 292 ? 15.938 -23.562 14.508 1 92.62 292 LYS B CA 1
ATOM 7343 C C . LYS B 1 292 ? 14.695 -23.062 13.773 1 92.62 292 LYS B C 1
ATOM 7345 O O . LYS B 1 292 ? 13.703 -23.797 13.672 1 92.62 292 LYS B O 1
ATOM 7350 N N . LYS B 1 293 ? 14.727 -21.859 13.25 1 93.5 293 LYS B N 1
ATOM 7351 C CA . LYS B 1 293 ? 13.602 -21.281 12.516 1 93.5 293 LYS B CA 1
ATOM 7352 C C . LYS B 1 293 ? 13.297 -22.109 11.266 1 93.5 293 LYS B C 1
ATOM 7354 O O . LYS B 1 293 ? 12.125 -22.344 10.953 1 93.5 293 LYS B O 1
ATOM 7359 N N . THR B 1 294 ? 14.32 -22.5 10.57 1 95.38 294 THR B N 1
ATOM 7360 C CA . THR B 1 294 ? 14.164 -23.297 9.359 1 95.38 294 THR B CA 1
ATOM 7361 C C . THR B 1 294 ? 13.508 -24.641 9.688 1 95.38 294 THR B C 1
ATOM 7363 O O . THR B 1 294 ? 12.594 -25.078 8.977 1 95.38 294 THR B O 1
ATOM 7366 N N . THR B 1 295 ? 13.945 -25.219 10.734 1 95.56 295 THR B N 1
ATOM 7367 C CA . THR B 1 295 ? 13.414 -26.516 11.141 1 95.56 295 THR B CA 1
ATOM 7368 C C . THR B 1 295 ? 11.945 -26.406 11.523 1 95.56 295 THR B C 1
ATOM 7370 O O . THR B 1 295 ? 11.125 -27.25 11.133 1 95.56 295 THR B O 1
ATOM 7373 N N . ASP B 1 296 ? 11.68 -25.391 12.25 1 97.06 296 ASP B N 1
ATOM 7374 C CA . ASP B 1 296 ? 10.305 -25.172 12.688 1 97.06 296 ASP B CA 1
ATOM 7375 C C . ASP B 1 296 ? 9.391 -24.906 11.492 1 97.06 296 ASP B C 1
ATOM 7377 O O . ASP B 1 296 ? 8.312 -25.5 11.391 1 97.06 296 ASP B O 1
ATOM 7381 N N . LEU B 1 297 ? 9.773 -24.047 10.633 1 97.56 297 LEU B N 1
ATOM 7382 C CA . LEU B 1 297 ? 8.977 -23.703 9.461 1 97.56 297 LEU B CA 1
ATOM 7383 C C . LEU B 1 297 ? 8.805 -24.906 8.547 1 97.56 297 LEU B C 1
ATOM 7385 O O . LEU B 1 297 ? 7.723 -25.125 8 1 97.56 297 LEU B O 1
ATOM 7389 N N . ASP B 1 298 ? 9.836 -25.672 8.383 1 97.38 298 ASP B N 1
ATOM 7390 C CA . ASP B 1 298 ? 9.734 -26.859 7.547 1 97.38 298 ASP B CA 1
ATOM 7391 C C . ASP B 1 298 ? 8.75 -27.859 8.133 1 97.38 298 ASP B C 1
ATOM 7393 O O . ASP B 1 298 ? 7.988 -28.5 7.402 1 97.38 298 ASP B O 1
ATOM 7397 N N . ALA B 1 299 ? 8.836 -28.016 9.445 1 97.5 299 ALA B N 1
ATOM 7398 C CA . ALA B 1 299 ? 7.902 -28.922 10.102 1 97.5 299 ALA B CA 1
ATOM 7399 C C . ALA B 1 299 ? 6.457 -28.5 9.859 1 97.5 299 ALA B C 1
ATOM 7401 O O . ALA B 1 299 ? 5.586 -29.328 9.617 1 97.5 299 ALA B O 1
ATOM 7402 N N . ARG B 1 300 ? 6.211 -27.266 9.93 1 97.44 300 ARG B N 1
ATOM 7403 C CA . ARG B 1 300 ? 4.863 -26.734 9.734 1 97.44 300 ARG B CA 1
ATOM 7404 C C . ARG B 1 300 ? 4.434 -26.875 8.281 1 97.44 300 ARG B C 1
ATOM 7406 O O . ARG B 1 300 ? 3.254 -27.094 7.996 1 97.44 300 ARG B O 1
ATOM 7413 N N . LEU B 1 301 ? 5.363 -26.75 7.316 1 98.19 301 LEU B N 1
ATOM 7414 C CA . LEU B 1 301 ? 5.062 -26.984 5.906 1 98.19 301 LEU B CA 1
ATOM 7415 C C . LEU B 1 301 ? 4.691 -28.438 5.66 1 98.19 301 LEU B C 1
ATOM 7417 O O . LEU B 1 301 ? 3.768 -28.734 4.898 1 98.19 301 LEU B O 1
ATOM 7421 N N . LEU B 1 302 ? 5.414 -29.297 6.332 1 97.75 302 LEU B N 1
ATOM 7422 C CA . LEU B 1 302 ? 5.105 -30.719 6.211 1 97.75 302 LEU B CA 1
ATOM 7423 C C . LEU B 1 302 ? 3.723 -31.031 6.777 1 97.75 302 LEU B C 1
ATOM 7425 O O . LEU B 1 302 ? 2.961 -31.797 6.184 1 97.75 302 LEU B O 1
ATOM 7429 N N . ASP B 1 303 ? 3.43 -30.406 7.938 1 96.38 303 ASP B N 1
ATOM 7430 C CA . ASP B 1 303 ? 2.104 -30.562 8.523 1 96.38 303 ASP B CA 1
ATOM 7431 C C . ASP B 1 303 ? 1.018 -30.062 7.578 1 96.38 303 ASP B C 1
ATOM 7433 O O . ASP B 1 303 ? -0.025 -30.688 7.422 1 96.38 303 ASP B O 1
ATOM 7437 N N . TRP B 1 304 ? 1.226 -28.922 7.012 1 97.06 304 TRP B N 1
ATOM 7438 C CA . TRP B 1 304 ? 0.297 -28.359 6.047 1 97.06 304 TRP B CA 1
ATOM 7439 C C . TRP B 1 304 ? 0.037 -29.312 4.895 1 97.06 304 TRP B C 1
ATOM 7441 O O . TRP B 1 304 ? -1.111 -29.516 4.488 1 97.06 304 TRP B O 1
ATOM 7451 N N . ASN B 1 305 ? 1.07 -29.922 4.332 1 96.69 305 ASN B N 1
ATOM 7452 C CA . ASN B 1 305 ? 0.949 -30.859 3.221 1 96.69 305 ASN B CA 1
ATOM 7453 C C . ASN B 1 305 ? 0.152 -32.094 3.615 1 96.69 305 ASN B C 1
ATOM 7455 O O . ASN B 1 305 ? -0.617 -32.625 2.811 1 96.69 305 ASN B O 1
ATOM 7459 N N . MET B 1 306 ? 0.291 -32.531 4.824 1 94.38 306 MET B N 1
ATOM 7460 C CA . MET B 1 306 ? -0.39 -33.719 5.316 1 94.38 306 MET B CA 1
ATOM 7461 C C . MET B 1 306 ? -1.871 -33.438 5.551 1 94.38 306 MET B C 1
ATOM 7463 O O . MET B 1 306 ? -2.689 -34.375 5.523 1 94.38 306 MET B O 1
ATOM 7467 N N . GLU B 1 307 ? -2.203 -32.188 5.75 1 93.94 307 GLU B N 1
ATOM 7468 C CA . GLU B 1 307 ? -3.582 -31.812 6.035 1 93.94 307 GLU B CA 1
ATOM 7469 C C . GLU B 1 307 ? -4.422 -31.781 4.758 1 93.94 307 GLU B C 1
ATOM 7471 O O . GLU B 1 307 ? -5.652 -31.75 4.82 1 93.94 307 GLU B O 1
ATOM 7476 N N . LEU B 1 308 ? -3.803 -31.797 3.568 1 95.31 308 LEU B N 1
ATOM 7477 C CA . LEU B 1 308 ? -4.535 -31.672 2.312 1 95.31 308 LEU B CA 1
ATOM 7478 C C . LEU B 1 308 ? -5.465 -32.875 2.098 1 95.31 308 LEU B C 1
ATOM 7480 O O . LEU B 1 308 ? -5.066 -34 2.287 1 95.31 308 LEU B O 1
ATOM 7484 N N . PRO B 1 309 ? -6.695 -32.562 1.781 1 93.5 309 PRO B N 1
ATOM 7485 C CA . PRO B 1 309 ? -7.582 -33.688 1.416 1 93.5 309 PRO B CA 1
ATOM 7486 C C . PRO B 1 309 ? -7.094 -34.438 0.183 1 93.5 309 PRO B C 1
ATOM 7488 O O . PRO B 1 309 ? -6.348 -33.875 -0.631 1 93.5 309 PRO B O 1
ATOM 7491 N N . SER B 1 310 ? -7.555 -35.594 -0.013 1 91.94 310 SER B N 1
ATOM 7492 C CA . SER B 1 310 ? -7.074 -36.5 -1.052 1 91.94 310 SER B CA 1
ATOM 7493 C C . SER B 1 310 ? -7.258 -35.906 -2.439 1 91.94 310 SER B C 1
ATOM 7495 O O . SER B 1 310 ? -6.387 -36.031 -3.301 1 91.94 310 SER B O 1
ATOM 7497 N N . LYS B 1 311 ? -8.359 -35.219 -2.656 1 91.81 311 LYS B N 1
ATOM 7498 C CA . LYS B 1 311 ? -8.656 -34.625 -3.967 1 91.81 311 LYS B CA 1
ATOM 7499 C C . LYS B 1 311 ? -7.656 -33.531 -4.324 1 91.81 311 LYS B C 1
ATOM 7501 O O . LYS B 1 311 ? -7.492 -33.219 -5.5 1 91.81 311 LYS B O 1
ATOM 7506 N N . LEU B 1 312 ? -6.98 -32.938 -3.295 1 95.25 312 LEU B N 1
ATOM 7507 C CA . LEU B 1 312 ? -6.078 -31.812 -3.521 1 95.25 312 LEU B CA 1
ATOM 7508 C C . LEU B 1 312 ? -4.625 -32.25 -3.322 1 95.25 312 LEU B C 1
ATOM 7510 O O . LEU B 1 312 ? -3.717 -31.406 -3.395 1 95.25 312 LEU B O 1
ATOM 7514 N N . GLN B 1 313 ? -4.406 -33.5 -3.082 1 92.94 313 GLN B N 1
ATOM 7515 C CA . GLN B 1 313 ? -3.047 -34.031 -2.961 1 92.94 313 GLN B CA 1
ATOM 7516 C C . GLN B 1 313 ? -2.512 -34.5 -4.312 1 92.94 313 GLN B C 1
ATOM 7518 O O . GLN B 1 313 ? -3.244 -35.094 -5.102 1 92.94 313 GLN B O 1
ATOM 7523 N N . TRP B 1 314 ? -1.333 -34.125 -4.543 1 89.19 314 TRP B N 1
ATOM 7524 C CA . TRP B 1 314 ? -0.702 -34.594 -5.773 1 89.19 314 TRP B CA 1
ATOM 7525 C C . TRP B 1 314 ? -0.137 -36 -5.594 1 89.19 314 TRP B C 1
ATOM 7527 O O . TRP B 1 314 ? 0.859 -36.188 -4.895 1 89.19 314 TRP B O 1
ATOM 7537 N N . ASN B 1 315 ? -0.892 -37 -5.789 1 74.81 315 ASN B N 1
ATOM 7538 C CA . ASN B 1 315 ? -0.452 -38.375 -5.613 1 74.81 315 ASN B CA 1
ATOM 7539 C C . ASN B 1 315 ? -0.149 -39.031 -6.949 1 74.81 315 ASN B C 1
ATOM 7541 O O . ASN B 1 315 ? -1.027 -39.156 -7.809 1 74.81 315 ASN B O 1
ATOM 7545 N N . GLN B 1 316 ? 0.975 -38.844 -7.414 1 60.62 316 GLN B N 1
ATOM 7546 C CA . GLN B 1 316 ? 1.289 -39.594 -8.625 1 60.62 316 GLN B CA 1
ATOM 7547 C C . GLN B 1 316 ? 1.716 -41.031 -8.289 1 60.62 316 GLN B C 1
ATOM 7549 O O . GLN B 1 316 ? 2.664 -41.25 -7.527 1 60.62 316 GLN B O 1
ATOM 7554 N N . THR B 1 317 ? 0.774 -41.875 -8.148 1 51.12 317 THR B N 1
ATOM 7555 C CA . THR B 1 317 ? 1.223 -43.25 -8.102 1 51.12 317 THR B CA 1
ATOM 7556 C C . THR B 1 317 ? 2.174 -43.562 -9.25 1 51.12 317 THR B C 1
ATOM 7558 O O . THR B 1 317 ? 1.828 -43.344 -10.422 1 51.12 317 THR B O 1
ATOM 7561 N N . PRO B 1 318 ? 3.42 -43.844 -8.867 1 52.28 318 PRO B N 1
ATOM 7562 C CA . PRO B 1 318 ? 4.336 -44.219 -9.945 1 52.28 318 PRO B CA 1
ATOM 7563 C C . PRO B 1 318 ? 3.742 -45.281 -10.875 1 52.28 318 PRO B C 1
ATOM 7565 O O . PRO B 1 318 ? 3.184 -46.281 -10.414 1 52.28 318 PRO B O 1
ATOM 7568 N N . GLY B 1 319 ? 3.764 -45.125 -12.133 1 49.94 319 GLY B N 1
ATOM 7569 C CA . GLY B 1 319 ? 3.354 -46.125 -13.117 1 49.94 319 GLY B CA 1
ATOM 7570 C C . GLY B 1 319 ? 1.934 -45.906 -13.609 1 49.94 319 GLY B C 1
ATOM 7571 O O . GLY B 1 319 ? 1.527 -46.531 -14.602 1 49.94 319 GLY B O 1
ATOM 7572 N N . ALA B 1 320 ? 1.126 -45.375 -12.734 1 53.44 320 ALA B N 1
ATOM 7573 C CA . ALA B 1 320 ? -0.26 -45.281 -13.18 1 53.44 320 ALA B CA 1
ATOM 7574 C C . ALA B 1 320 ? -0.442 -44.094 -14.117 1 53.44 320 ALA B C 1
ATOM 7576 O O . ALA B 1 320 ? 0.029 -42.969 -13.828 1 53.44 320 ALA B O 1
ATOM 7577 N N . LYS B 1 321 ? -0.629 -44.5 -15.352 1 56.94 321 LYS B N 1
ATOM 7578 C CA . LYS B 1 321 ? -0.883 -43.469 -16.328 1 56.94 321 LYS B CA 1
ATOM 7579 C C . LYS B 1 321 ? -2.037 -42.562 -15.898 1 56.94 321 LYS B C 1
ATOM 7581 O O . LYS B 1 321 ? -3.178 -43 -15.789 1 56.94 321 LYS B O 1
ATOM 7586 N N . LYS B 1 322 ? -1.819 -41.375 -15.328 1 65.06 322 LYS B N 1
ATOM 7587 C CA . LYS B 1 322 ? -2.869 -40.438 -14.898 1 65.06 322 LYS B CA 1
ATOM 7588 C C . LYS B 1 322 ? -3.684 -39.938 -16.094 1 65.06 322 LYS B C 1
ATOM 7590 O O . LYS B 1 322 ? -3.121 -39.5 -17.094 1 65.06 322 LYS B O 1
ATOM 7595 N N . ILE B 1 323 ? -4.91 -40.344 -16.125 1 72.44 323 ILE B N 1
ATOM 7596 C CA . ILE B 1 323 ? -5.816 -39.875 -17.172 1 72.44 323 ILE B CA 1
ATOM 7597 C C . ILE B 1 323 ? -6.453 -38.562 -16.75 1 72.44 323 ILE B C 1
ATOM 7599 O O . ILE B 1 323 ? -6.949 -38.438 -15.633 1 72.44 323 ILE B O 1
ATOM 7603 N N . THR B 1 324 ? -6.223 -37.5 -17.578 1 84 324 THR B N 1
ATOM 7604 C CA . THR B 1 324 ? -6.871 -36.188 -17.359 1 84 324 THR B CA 1
ATOM 7605 C C . THR B 1 324 ? -8.312 -36.219 -17.875 1 84 324 THR B C 1
ATOM 7607 O O . THR B 1 324 ? -8.664 -37.062 -18.703 1 84 324 THR B O 1
ATOM 7610 N N . ALA B 1 325 ? -9.094 -35.406 -17.281 1 88.94 325 ALA B N 1
ATOM 7611 C CA . ALA B 1 325 ? -10.508 -35.312 -17.641 1 88.94 325 ALA B CA 1
ATOM 7612 C C . ALA B 1 325 ? -10.672 -34.938 -19.109 1 88.94 325 ALA B C 1
ATOM 7614 O O . ALA B 1 325 ? -11.617 -35.375 -19.766 1 88.94 325 ALA B O 1
ATOM 7615 N N . TYR B 1 326 ? -9.75 -34.094 -19.578 1 93.56 326 TYR B N 1
ATOM 7616 C CA . TYR B 1 326 ? -9.75 -33.688 -20.969 1 93.56 326 TYR B CA 1
ATOM 7617 C C . TYR B 1 326 ? -8.5 -34.156 -21.688 1 93.56 326 TYR B C 1
ATOM 7619 O O . TYR B 1 326 ? -7.402 -34.125 -21.125 1 93.56 326 TYR B O 1
ATOM 7627 N N . SER B 1 327 ? -8.602 -34.531 -22.922 1 90.31 327 SER B N 1
ATOM 7628 C CA . SER B 1 327 ? -7.496 -35.156 -23.656 1 90.31 327 SER B CA 1
ATOM 7629 C C . SER B 1 327 ? -6.656 -34.094 -24.375 1 90.31 327 SER B C 1
ATOM 7631 O O . SER B 1 327 ? -5.512 -34.375 -24.75 1 90.31 327 SER B O 1
ATOM 7633 N N . SER B 1 328 ? -7.312 -32.969 -24.641 1 91.44 328 SER B N 1
ATOM 7634 C CA . SER B 1 328 ? -6.59 -31.922 -25.359 1 91.44 328 SER B CA 1
ATOM 7635 C C . SER B 1 328 ? -7.113 -30.531 -24.969 1 91.44 328 SER B C 1
ATOM 7637 O O . SER B 1 328 ? -8.219 -30.406 -24.453 1 91.44 328 SER B O 1
ATOM 7639 N N . ALA B 1 329 ? -6.293 -29.516 -25.266 1 90.94 329 ALA B N 1
ATOM 7640 C CA . ALA B 1 329 ? -6.695 -28.125 -25.031 1 90.94 329 ALA B CA 1
ATOM 7641 C C . ALA B 1 329 ? -7.914 -27.766 -25.875 1 90.94 329 ALA B C 1
ATOM 7643 O O . ALA B 1 329 ? -8.758 -26.984 -25.453 1 90.94 329 ALA B O 1
ATOM 7644 N N . ASP B 1 330 ? -8.031 -28.344 -27.031 1 94.06 330 ASP B N 1
ATOM 7645 C CA . ASP B 1 330 ? -9.164 -28.078 -27.906 1 94.06 330 ASP B CA 1
ATOM 7646 C C . ASP B 1 330 ? -10.461 -28.641 -27.328 1 94.06 330 ASP B C 1
ATOM 7648 O O . ASP B 1 330 ? -11.508 -28 -27.391 1 94.06 330 ASP B O 1
ATOM 7652 N N . GLU B 1 331 ? -10.359 -29.828 -26.812 1 95.31 331 GLU B N 1
ATOM 7653 C CA . GLU B 1 331 ? -11.523 -30.406 -26.156 1 95.31 331 GLU B CA 1
ATOM 7654 C C . GLU B 1 331 ? -11.984 -29.547 -24.984 1 95.31 331 GLU B C 1
ATOM 7656 O O . GLU B 1 331 ? -13.188 -29.328 -24.797 1 95.31 331 GLU B O 1
ATOM 7661 N N . LEU B 1 332 ? -11.039 -29.141 -24.266 1 95 332 LEU B N 1
ATOM 7662 C CA . LEU B 1 332 ? -11.336 -28.25 -23.141 1 95 332 LEU B CA 1
ATOM 7663 C C . LEU B 1 332 ? -11.977 -26.969 -23.625 1 95 332 LEU B C 1
ATOM 7665 O O . LEU B 1 332 ? -12.922 -26.469 -23.016 1 95 332 LEU B O 1
ATOM 7669 N N . ASP B 1 333 ? -11.492 -26.422 -24.719 1 96.44 333 ASP B N 1
ATOM 7670 C CA . ASP B 1 333 ? -11.969 -25.141 -25.266 1 96.44 333 ASP B CA 1
ATOM 7671 C C . ASP B 1 333 ? -13.406 -25.266 -25.75 1 96.44 333 ASP B C 1
ATOM 7673 O O . ASP B 1 333 ? -14.164 -24.281 -25.719 1 96.44 333 ASP B O 1
ATOM 7677 N N . ARG B 1 334 ? -13.797 -26.438 -26.156 1 97 334 ARG B N 1
ATOM 7678 C CA . ARG B 1 334 ? -15.125 -26.656 -26.719 1 97 334 ARG B CA 1
ATOM 7679 C C . ARG B 1 334 ? -16.156 -26.891 -25.609 1 97 334 ARG B C 1
ATOM 7681 O O . ARG B 1 334 ? -17.359 -26.766 -25.844 1 97 334 ARG B O 1
ATOM 7688 N N . ASP B 1 335 ? -15.688 -27.172 -24.438 1 96.75 335 ASP B N 1
ATOM 7689 C CA . ASP B 1 335 ? -16.594 -27.391 -23.312 1 96.75 335 ASP B CA 1
ATOM 7690 C C . ASP B 1 335 ? -16.938 -26.062 -22.609 1 96.75 335 ASP B C 1
ATOM 7692 O O . ASP B 1 335 ? -16.562 -25.844 -21.469 1 96.75 335 ASP B O 1
ATOM 7696 N N . VAL B 1 336 ? -17.766 -25.297 -23.281 1 97.25 336 VAL B N 1
ATOM 7697 C CA . VAL B 1 336 ? -18.125 -23.969 -22.812 1 97.25 336 VAL B CA 1
ATOM 7698 C C . VAL B 1 336 ? -19.156 -24.062 -21.688 1 97.25 336 VAL B C 1
ATOM 7700 O O . VAL B 1 336 ? -20.156 -24.766 -21.828 1 97.25 336 VAL B O 1
ATOM 7703 N N . GLY B 1 337 ? -18.953 -23.312 -20.609 1 96 337 GLY B N 1
ATOM 7704 C CA . GLY B 1 337 ? -19.859 -23.375 -19.484 1 96 337 GLY B CA 1
ATOM 7705 C C . GLY B 1 337 ? -19.891 -24.734 -18.812 1 96 337 GLY B C 1
ATOM 7706 O O . GLY B 1 337 ? -20.969 -25.266 -18.516 1 96 337 GLY B O 1
ATOM 7707 N N . ALA B 1 338 ? -18.703 -25.281 -18.609 1 92.94 338 ALA B N 1
ATOM 7708 C CA . ALA B 1 338 ? -18.562 -26.672 -18.156 1 92.94 338 ALA B CA 1
ATOM 7709 C C . ALA B 1 338 ? -19.062 -26.844 -16.719 1 92.94 338 ALA B C 1
ATOM 7711 O O . ALA B 1 338 ? -18.875 -25.953 -15.883 1 92.94 338 ALA B O 1
ATOM 7712 N N . ILE B 1 339 ? -19.766 -27.828 -16.453 1 91.5 339 ILE B N 1
ATOM 7713 C CA . ILE B 1 339 ? -20.281 -28.219 -15.133 1 91.5 339 ILE B CA 1
ATOM 7714 C C . ILE B 1 339 ? -20.219 -29.734 -14.984 1 91.5 339 ILE B C 1
ATOM 7716 O O . ILE B 1 339 ? -20.078 -30.453 -15.969 1 91.5 339 ILE B O 1
ATOM 7720 N N . GLY B 1 340 ? -20.203 -30.25 -13.742 1 91.75 340 GLY B N 1
ATOM 7721 C CA . GLY B 1 340 ? -20.312 -31.672 -13.508 1 91.75 340 GLY B CA 1
ATOM 7722 C C . GLY B 1 340 ? -19.016 -32.281 -13.016 1 91.75 340 GLY B C 1
ATOM 7723 O O . GLY B 1 340 ? -18.016 -31.594 -12.828 1 91.75 340 GLY B O 1
ATOM 7724 N N . PRO B 1 341 ? -19 -33.531 -12.852 1 93.56 341 PRO B N 1
ATOM 7725 C CA . PRO B 1 341 ? -17.875 -34.219 -12.195 1 93.56 341 PRO B CA 1
ATOM 7726 C C . PRO B 1 341 ? -16.594 -34.188 -13.023 1 93.56 341 PRO B C 1
ATOM 7728 O O . PRO B 1 341 ? -15.5 -34.094 -12.469 1 93.56 341 PRO B O 1
ATOM 7731 N N . ARG B 1 342 ? -16.797 -34.312 -14.336 1 94.12 342 ARG B N 1
ATOM 7732 C CA . ARG B 1 342 ? -15.633 -34.281 -15.203 1 94.12 342 ARG B CA 1
ATOM 7733 C C . ARG B 1 342 ? -14.875 -32.969 -15.07 1 94.12 342 ARG B C 1
ATOM 7735 O O . ARG B 1 342 ? -13.656 -32.969 -14.898 1 94.12 342 ARG B O 1
ATOM 7742 N N . PHE B 1 343 ? -15.594 -31.938 -15.219 1 95.62 343 PHE B N 1
ATOM 7743 C CA . PHE B 1 343 ? -15 -30.609 -15.094 1 95.62 343 PHE B CA 1
ATOM 7744 C C . PHE B 1 343 ? -14.445 -30.391 -13.695 1 95.62 343 PHE B C 1
ATOM 7746 O O . PHE B 1 343 ? -13.359 -29.844 -13.531 1 95.62 343 PHE B O 1
ATOM 7753 N N . GLU B 1 344 ? -15.148 -30.844 -12.703 1 94.88 344 GLU B N 1
ATOM 7754 C CA . GLU B 1 344 ? -14.68 -30.703 -11.328 1 94.88 344 GLU B CA 1
ATOM 7755 C C . GLU B 1 344 ? -13.367 -31.469 -11.117 1 94.88 344 GLU B C 1
ATOM 7757 O O . GLU B 1 344 ? -12.469 -30.984 -10.422 1 94.88 344 GLU B O 1
ATOM 7762 N N . ALA B 1 345 ? -13.312 -32.656 -11.664 1 94.12 345 ALA B N 1
ATOM 7763 C CA . ALA B 1 345 ? -12.086 -33.438 -11.562 1 94.12 345 ALA B CA 1
ATOM 7764 C C . ALA B 1 345 ? -10.906 -32.719 -12.195 1 94.12 345 ALA B C 1
ATOM 7766 O O . ALA B 1 345 ? -9.797 -32.719 -11.664 1 94.12 345 ALA B O 1
ATOM 7767 N N . HIS B 1 346 ? -11.219 -32.156 -13.359 1 95.56 346 HIS B N 1
ATOM 7768 C CA . HIS B 1 346 ? -10.211 -31.344 -14.039 1 95.56 346 HIS B CA 1
ATOM 7769 C C . HIS B 1 346 ? -9.742 -30.188 -13.164 1 95.56 346 HIS B C 1
ATOM 7771 O O . HIS B 1 346 ? -8.539 -29.953 -13.031 1 95.56 346 HIS B O 1
ATOM 7777 N N . ILE B 1 347 ? -10.617 -29.484 -12.516 1 96.56 347 ILE B N 1
ATOM 7778 C CA . ILE B 1 347 ? -10.305 -28.328 -11.68 1 96.56 347 ILE B CA 1
ATOM 7779 C C . ILE B 1 347 ? -9.523 -28.781 -10.445 1 96.56 347 ILE B C 1
ATOM 7781 O O . ILE B 1 347 ? -8.539 -28.141 -10.062 1 96.56 347 ILE B O 1
ATOM 7785 N N . TYR B 1 348 ? -9.961 -29.875 -9.797 1 95.69 348 TYR B N 1
ATOM 7786 C CA . TYR B 1 348 ? -9.25 -30.391 -8.633 1 95.69 348 TYR B CA 1
ATOM 7787 C C . TYR B 1 348 ? -7.805 -30.719 -8.984 1 95.69 348 TYR B C 1
ATOM 7789 O O . TYR B 1 348 ? -6.895 -30.484 -8.18 1 95.69 348 TYR B O 1
ATOM 7797 N N . GLU B 1 349 ? -7.637 -31.297 -10.109 1 95.12 349 GLU B N 1
ATOM 7798 C CA . GLU B 1 349 ? -6.281 -31.641 -10.531 1 95.12 349 GLU B CA 1
ATOM 7799 C C . GLU B 1 349 ? -5.422 -30.391 -10.711 1 95.12 349 GLU B C 1
ATOM 7801 O O . GLU B 1 349 ? -4.254 -30.375 -10.312 1 95.12 349 GLU B O 1
ATOM 7806 N N . LEU B 1 350 ? -5.984 -29.375 -11.367 1 96.88 350 LEU B N 1
ATOM 7807 C CA . LEU B 1 350 ? -5.277 -28.109 -11.539 1 96.88 350 LEU B CA 1
ATOM 7808 C C . LEU B 1 350 ? -4.953 -27.469 -10.188 1 96.88 350 LEU B C 1
ATOM 7810 O O . LEU B 1 350 ? -3.855 -26.953 -9.984 1 96.88 350 LEU B O 1
ATOM 7814 N N . GLN B 1 351 ? -5.883 -27.484 -9.305 1 97.5 351 GLN B N 1
ATOM 7815 C CA . GLN B 1 351 ? -5.695 -26.922 -7.969 1 97.5 351 GLN B CA 1
ATOM 7816 C C . GLN B 1 351 ? -4.641 -27.703 -7.188 1 97.5 351 GLN B C 1
ATOM 7818 O O . GLN B 1 351 ? -3.82 -27.109 -6.48 1 97.5 351 GLN B O 1
ATOM 7823 N N . ALA B 1 352 ? -4.656 -29.031 -7.305 1 96.81 352 ALA B N 1
ATOM 7824 C CA . ALA B 1 352 ? -3.629 -29.859 -6.68 1 96.81 352 ALA B CA 1
ATOM 7825 C C . ALA B 1 352 ? -2.242 -29.5 -7.211 1 96.81 352 ALA B C 1
ATOM 7827 O O . ALA B 1 352 ? -1.276 -29.438 -6.449 1 96.81 352 ALA B O 1
ATOM 7828 N N . LEU B 1 353 ? -2.176 -29.328 -8.5 1 96.94 353 LEU B N 1
A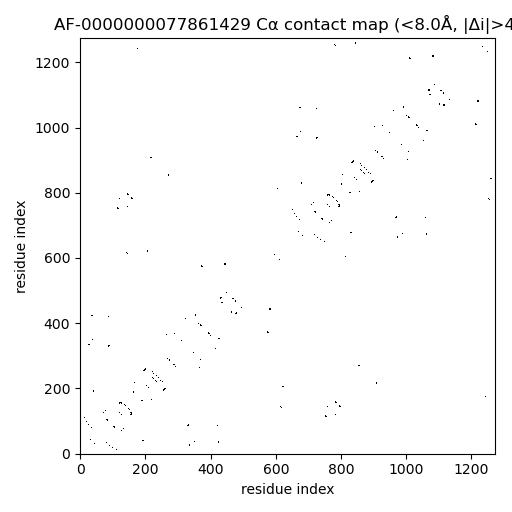TOM 7829 C CA . LEU B 1 353 ? -0.916 -28.938 -9.117 1 96.94 353 LEU B CA 1
ATOM 7830 C C . LEU B 1 353 ? -0.414 -27.625 -8.539 1 96.94 353 LEU B C 1
ATOM 7832 O O . LEU B 1 353 ? 0.759 -27.5 -8.18 1 96.94 353 LEU B O 1
ATOM 7836 N N . ALA B 1 354 ? -1.288 -26.625 -8.484 1 97.94 354 ALA B N 1
ATOM 7837 C CA . ALA B 1 354 ? -0.92 -25.297 -7.965 1 97.94 354 ALA B CA 1
ATOM 7838 C C . ALA B 1 354 ? -0.43 -25.391 -6.523 1 97.94 354 ALA B C 1
ATOM 7840 O O . ALA B 1 354 ? 0.573 -24.781 -6.16 1 97.94 354 ALA B O 1
ATOM 7841 N N . LEU B 1 355 ? -1.112 -26.156 -5.688 1 98.38 355 LEU B N 1
ATOM 7842 C CA . LEU B 1 355 ? -0.724 -26.328 -4.293 1 98.38 355 LEU B CA 1
ATOM 7843 C C . LEU B 1 355 ? 0.628 -27.016 -4.184 1 98.38 355 LEU B C 1
ATOM 7845 O O . LEU B 1 355 ? 1.464 -26.641 -3.359 1 98.38 355 LEU B O 1
ATOM 7849 N N . LYS B 1 356 ? 0.847 -28.031 -5 1 97.75 356 LYS B N 1
ATOM 7850 C CA . LYS B 1 356 ? 2.107 -28.766 -5 1 97.75 356 LYS B CA 1
ATOM 7851 C C . LYS B 1 356 ? 3.281 -27.844 -5.336 1 97.75 356 LYS B C 1
ATOM 7853 O O . LYS B 1 356 ? 4.316 -27.891 -4.668 1 97.75 356 LYS B O 1
ATOM 7858 N N . LEU B 1 357 ? 3.088 -27.078 -6.379 1 98.25 357 LEU B N 1
ATOM 7859 C CA . LEU B 1 357 ? 4.129 -26.156 -6.805 1 98.25 357 LEU B CA 1
ATOM 7860 C C . LEU B 1 357 ? 4.434 -25.141 -5.703 1 98.25 357 LEU B C 1
ATOM 7862 O O . LEU B 1 357 ? 5.602 -24.906 -5.371 1 98.25 357 LEU B O 1
ATOM 7866 N N . ALA B 1 358 ? 3.395 -24.547 -5.133 1 98.44 358 ALA B N 1
ATOM 7867 C CA . ALA B 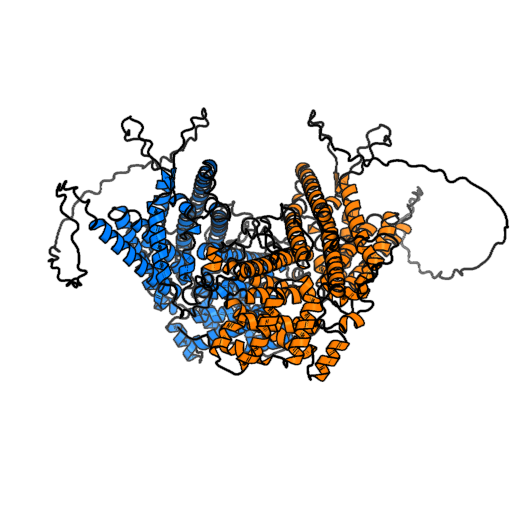1 358 ? 3.564 -23.547 -4.078 1 98.44 358 ALA B CA 1
ATOM 7868 C C . ALA B 1 358 ? 4.254 -24.156 -2.857 1 98.44 358 ALA B C 1
ATOM 7870 O O . ALA B 1 358 ? 5.137 -23.531 -2.264 1 98.44 358 ALA B O 1
ATOM 7871 N N . TYR B 1 359 ? 3.854 -25.375 -2.492 1 98.19 359 TYR B N 1
ATOM 7872 C CA . TYR B 1 359 ? 4.426 -26.078 -1.348 1 98.19 359 TYR B CA 1
ATOM 7873 C C . TYR B 1 359 ? 5.914 -26.312 -1.55 1 98.19 359 TYR B C 1
ATOM 7875 O O . TYR B 1 359 ? 6.727 -26 -0.68 1 98.19 359 TYR B O 1
ATOM 7883 N N . GLU B 1 360 ? 6.285 -26.891 -2.664 1 98.38 360 GLU B N 1
ATOM 7884 C CA . GLU B 1 360 ? 7.684 -27.234 -2.92 1 98.38 360 GLU B CA 1
ATOM 7885 C C . GLU B 1 360 ? 8.555 -25.984 -2.951 1 98.38 360 GLU B C 1
ATOM 7887 O O . GLU B 1 360 ? 9.672 -25.984 -2.428 1 98.38 360 GLU B O 1
ATOM 7892 N N . ASN B 1 361 ? 8.07 -24.984 -3.551 1 97.56 361 ASN B N 1
ATOM 7893 C CA . ASN B 1 361 ? 8.875 -23.766 -3.607 1 97.56 361 ASN B CA 1
ATOM 7894 C C . ASN B 1 361 ? 8.961 -23.078 -2.242 1 97.56 361 ASN B C 1
ATOM 7896 O O . ASN B 1 361 ? 9.961 -22.422 -1.936 1 97.56 361 ASN B O 1
ATOM 7900 N N . ALA B 1 362 ? 7.902 -23.172 -1.452 1 98.19 362 ALA B N 1
ATOM 7901 C CA . ALA B 1 362 ? 7.988 -22.672 -0.082 1 98.19 362 ALA B CA 1
ATOM 7902 C C . ALA B 1 362 ? 9.086 -23.406 0.695 1 98.19 362 ALA B C 1
ATOM 7904 O O . ALA B 1 362 ? 9.812 -22.781 1.479 1 98.19 362 ALA B O 1
ATOM 7905 N N . ARG B 1 363 ? 9.203 -24.672 0.474 1 97.94 363 ARG B N 1
ATOM 7906 C CA . ARG B 1 363 ? 10.258 -25.438 1.135 1 97.94 363 ARG B CA 1
ATOM 7907 C C . ARG B 1 363 ? 11.641 -24.953 0.692 1 97.94 363 ARG B C 1
ATOM 7909 O O . ARG B 1 363 ? 12.547 -24.828 1.514 1 97.94 363 ARG B O 1
ATOM 7916 N N . ILE B 1 364 ? 11.773 -24.719 -0.569 1 97.12 364 ILE B N 1
ATOM 7917 C CA . ILE B 1 364 ? 13.023 -24.188 -1.081 1 97.12 364 ILE B CA 1
ATOM 7918 C C . ILE B 1 364 ? 13.328 -22.844 -0.403 1 97.12 364 ILE B C 1
ATOM 7920 O O . ILE B 1 364 ? 14.453 -22.625 0.064 1 97.12 364 ILE B O 1
ATOM 7924 N N . LEU B 1 365 ? 12.352 -22 -0.338 1 95.88 365 LEU B N 1
ATOM 7925 C CA . LEU B 1 365 ? 12.484 -20.688 0.268 1 95.88 365 LEU B CA 1
ATOM 7926 C C . LEU B 1 365 ? 12.953 -20.797 1.716 1 95.88 365 LEU B C 1
ATOM 7928 O O . LEU B 1 365 ? 13.805 -20.031 2.158 1 95.88 365 LEU B O 1
ATOM 7932 N N . VAL B 1 366 ? 12.477 -21.688 2.463 1 96.88 366 VAL B N 1
ATOM 7933 C CA . VAL B 1 366 ? 12.734 -21.859 3.887 1 96.88 366 VAL B CA 1
ATOM 7934 C C . VAL B 1 366 ? 14.164 -22.375 4.094 1 96.88 366 VAL B C 1
ATOM 7936 O O . VAL B 1 366 ? 14.844 -21.969 5.031 1 96.88 366 VAL B O 1
ATOM 7939 N N . HIS B 1 367 ? 14.672 -23.172 3.256 1 95.5 367 HIS B N 1
ATOM 7940 C CA . HIS B 1 367 ? 15.953 -23.844 3.469 1 95.5 367 HIS B CA 1
ATOM 7941 C C . HIS B 1 367 ? 17.094 -23.078 2.803 1 95.5 367 HIS B C 1
ATOM 7943 O O . HIS B 1 367 ? 18.266 -23.312 3.125 1 95.5 367 HIS B O 1
ATOM 7949 N N . ARG B 1 368 ? 16.828 -22.219 1.944 1 93.75 368 ARG B N 1
ATOM 7950 C CA . ARG B 1 368 ? 17.828 -21.531 1.119 1 93.75 368 ARG B CA 1
ATOM 7951 C C . ARG B 1 368 ? 18.875 -20.828 1.983 1 93.75 368 ARG B C 1
ATOM 7953 O O . ARG B 1 368 ? 20.062 -20.875 1.686 1 93.75 368 ARG B O 1
ATOM 7960 N N . PRO B 1 369 ? 18.484 -20.172 3.068 1 89.19 369 PRO B N 1
ATOM 7961 C CA . PRO B 1 369 ? 19.484 -19.438 3.848 1 89.19 369 PRO B CA 1
ATOM 7962 C C . PRO B 1 369 ? 20.594 -20.328 4.371 1 89.19 369 PRO B C 1
ATOM 7964 O O . PRO B 1 369 ? 21.734 -19.875 4.523 1 89.19 369 PRO B O 1
ATOM 7967 N N . LEU B 1 370 ? 20.391 -21.562 4.555 1 89.69 370 LEU B N 1
ATOM 7968 C CA . LEU B 1 370 ? 21.359 -22.484 5.141 1 89.69 370 LEU B CA 1
ATOM 7969 C C . LEU B 1 370 ? 22.328 -23 4.078 1 89.69 370 LEU B C 1
ATOM 7971 O O . LEU B 1 370 ? 23.375 -23.562 4.406 1 89.69 370 LEU B O 1
ATOM 7975 N N . LEU B 1 371 ? 22.016 -22.797 2.842 1 89.06 371 LEU B N 1
ATOM 7976 C CA . LEU B 1 371 ? 22.891 -23.25 1.765 1 89.06 371 LEU B CA 1
ATOM 7977 C C . LEU B 1 371 ? 24.188 -22.438 1.751 1 89.06 371 LEU B C 1
ATOM 7979 O O . LEU B 1 371 ? 25.172 -22.875 1.146 1 89.06 371 LEU B O 1
ATOM 7983 N N . SER B 1 372 ? 24.203 -21.328 2.393 1 81.12 372 SER B N 1
ATOM 7984 C CA . SER B 1 372 ? 25.359 -20.422 2.381 1 81.12 372 SER B CA 1
ATOM 7985 C C . SER B 1 372 ? 26.438 -20.906 3.332 1 81.12 372 SER B C 1
ATOM 7987 O O . SER B 1 372 ? 27.547 -20.359 3.361 1 81.12 372 SER B O 1
ATOM 7989 N N . TYR B 1 373 ? 26.188 -22.047 4.043 1 77.75 373 TYR B N 1
ATOM 7990 C CA . TYR B 1 373 ? 27.125 -22.484 5.078 1 77.75 373 TYR B CA 1
ATOM 7991 C C . TYR B 1 373 ? 27.547 -23.922 4.852 1 77.75 373 TYR B C 1
ATOM 7993 O O . TYR B 1 373 ? 26.891 -24.672 4.133 1 77.75 373 TYR B O 1
ATOM 8001 N N . LYS B 1 374 ? 28.812 -24.219 5.398 1 75.38 374 LYS B N 1
ATOM 8002 C CA . LYS B 1 374 ? 29.312 -25.594 5.398 1 75.38 374 LYS B CA 1
ATOM 8003 C C . LYS B 1 374 ? 29.984 -25.938 6.719 1 75.38 374 LYS B C 1
ATOM 8005 O O . LYS B 1 374 ? 30.484 -25.047 7.418 1 75.38 374 LYS B O 1
ATOM 8010 N N . LEU B 1 375 ? 30 -27.141 7.09 1 70.75 375 LEU B N 1
ATOM 8011 C CA . LEU B 1 375 ? 30.625 -27.609 8.32 1 70.75 375 LEU B CA 1
ATOM 8012 C C . LEU B 1 375 ? 32.125 -27.781 8.125 1 70.75 375 LEU B C 1
ATOM 8014 O O . LEU B 1 375 ? 32.562 -28.25 7.074 1 70.75 375 LEU B O 1
ATOM 8018 N N . VAL B 1 376 ? 32.938 -27.188 9.125 1 65.5 376 VAL B N 1
ATOM 8019 C CA . VAL B 1 376 ? 34.375 -27.406 9.102 1 65.5 376 VAL B CA 1
ATOM 8020 C C . VAL B 1 376 ? 34.75 -28.688 9.852 1 65.5 376 VAL B C 1
ATOM 8022 O O . VAL B 1 376 ? 34.281 -28.906 10.969 1 65.5 376 VAL B O 1
ATOM 8025 N N . ALA B 1 377 ? 35.156 -29.703 9.156 1 55.12 377 ALA B N 1
ATOM 8026 C CA . ALA B 1 377 ? 35.625 -30.938 9.781 1 55.12 377 ALA B CA 1
ATOM 8027 C C . ALA B 1 377 ? 36.781 -30.672 10.742 1 55.12 377 ALA B C 1
ATOM 8029 O O . ALA B 1 377 ? 37.75 -30 10.375 1 55.12 377 ALA B O 1
ATOM 8030 N N . THR B 1 378 ? 36.656 -30.469 12 1 49.03 378 THR B N 1
ATOM 8031 C CA . THR B 1 378 ? 37.844 -30.484 12.859 1 49.03 378 THR B CA 1
ATOM 8032 C C . THR B 1 378 ? 38.625 -31.781 12.672 1 49.03 378 THR B C 1
ATOM 8034 O O . THR B 1 378 ? 38.062 -32.875 12.727 1 49.03 378 THR B O 1
ATOM 8037 N N . PRO B 1 379 ? 39.875 -31.688 12.086 1 43.28 379 PRO B N 1
ATOM 8038 C CA . PRO B 1 379 ? 40.719 -32.875 12.008 1 43.28 379 PRO B CA 1
ATOM 8039 C C . PRO B 1 379 ? 40.75 -33.656 13.328 1 43.28 379 PRO B C 1
ATOM 8041 O O . PRO B 1 379 ? 41.781 -33.625 14.031 1 43.28 379 PRO B O 1
ATOM 8044 N N . SER B 1 380 ? 40.062 -33.656 14.352 1 41.16 380 SER B N 1
ATOM 8045 C CA . SER B 1 380 ? 40.562 -34.531 15.414 1 41.16 380 SER B CA 1
ATOM 8046 C C . SER B 1 380 ? 40.844 -35.938 14.883 1 41.16 380 SER B C 1
ATOM 8048 O O . SER B 1 380 ? 40.312 -36.344 13.852 1 41.16 380 SER B O 1
ATOM 8050 N N . SER B 1 381 ? 42 -36.688 15.547 1 40.5 381 SER B N 1
ATOM 8051 C CA . SER B 1 381 ? 42.688 -37.969 15.367 1 40.5 381 SER B CA 1
ATOM 8052 C C . SER B 1 381 ? 41.719 -39.062 14.961 1 40.5 381 SER B C 1
ATOM 8054 O O . SER B 1 381 ? 42.125 -40.125 14.523 1 40.5 381 SER B O 1
ATOM 8056 N N . SER B 1 382 ? 40.688 -39.406 15.969 1 38.75 382 SER B N 1
ATOM 8057 C CA . SER B 1 382 ? 40.188 -40.781 15.938 1 38.75 382 SER B CA 1
ATOM 8058 C C . SER B 1 382 ? 39.438 -41.031 14.648 1 38.75 382 SER B C 1
ATOM 8060 O O . SER B 1 382 ? 38.938 -40.125 14 1 38.75 382 SER B O 1
ATOM 8062 N N . GLU B 1 383 ? 39.344 -42.344 14.203 1 38.5 383 GLU B N 1
ATOM 8063 C CA . GLU B 1 383 ? 38.719 -43.062 13.094 1 38.5 383 GLU B CA 1
ATOM 8064 C C . GLU B 1 383 ? 37.312 -42.531 12.836 1 38.5 383 GLU B C 1
ATOM 8066 O O . GLU B 1 383 ? 36.5 -42.375 13.766 1 38.5 383 GLU B O 1
ATOM 8071 N N . PRO B 1 384 ? 37.062 -41.812 11.805 1 40.31 384 PRO B N 1
ATOM 8072 C CA . PRO B 1 384 ? 35.688 -41.438 11.453 1 40.31 384 PRO B CA 1
ATOM 8073 C C . PRO B 1 384 ? 34.688 -42.562 11.664 1 40.31 384 PRO B C 1
ATOM 8075 O O . PRO B 1 384 ? 34.812 -43.625 11.062 1 40.31 384 PRO B O 1
ATOM 8078 N N . SER B 1 385 ? 34.344 -43 12.938 1 38.12 385 SER B N 1
ATOM 8079 C CA . SER B 1 385 ? 33.375 -44.094 13.023 1 38.12 385 SER B CA 1
ATOM 8080 C C . SER B 1 385 ? 32.219 -43.875 12.055 1 38.12 385 SER B C 1
ATOM 8082 O O . SER B 1 385 ? 31.812 -42.75 11.82 1 38.12 385 SER B O 1
ATOM 8084 N N . ALA B 1 386 ? 31.922 -44.875 11.203 1 40.94 386 ALA B N 1
ATOM 8085 C CA . ALA B 1 386 ? 30.859 -45.062 10.211 1 40.94 386 ALA B CA 1
ATOM 8086 C C . ALA B 1 386 ? 29.562 -44.406 10.656 1 40.94 386 ALA B C 1
ATOM 8088 O O . ALA B 1 386 ? 28.703 -44.094 9.828 1 40.94 386 ALA B O 1
ATOM 8089 N N . GLU B 1 387 ? 29.125 -44.5 11.898 1 39.31 387 GLU B N 1
ATOM 8090 C CA . GLU B 1 387 ? 27.781 -44.188 12.406 1 39.31 387 GLU B CA 1
ATOM 8091 C C . GLU B 1 387 ? 27.516 -42.688 12.344 1 39.31 387 GLU B C 1
ATOM 8093 O O . GLU B 1 387 ? 26.359 -42.25 12.242 1 39.31 387 GLU B O 1
ATOM 8098 N N . THR B 1 388 ? 28.391 -41.781 12.68 1 40.69 388 THR B N 1
ATOM 8099 C CA . THR B 1 388 ? 28.109 -40.375 13 1 40.69 388 THR B CA 1
ATOM 8100 C C . THR B 1 388 ? 27.922 -39.562 11.727 1 40.69 388 THR B C 1
ATOM 8102 O O . THR B 1 388 ? 27.984 -38.344 11.758 1 40.69 388 THR B O 1
ATOM 8105 N N . THR B 1 389 ? 28.141 -40 10.57 1 43.06 389 THR B N 1
ATOM 8106 C CA . THR B 1 389 ? 28.109 -39 9.5 1 43.06 389 THR B CA 1
ATOM 8107 C C . THR B 1 389 ? 26.703 -38.438 9.328 1 43.06 389 THR B C 1
ATOM 8109 O O . THR B 1 389 ? 25.984 -38.812 8.406 1 43.06 389 THR B O 1
ATOM 8112 N N . ARG B 1 390 ? 25.984 -38.25 10.367 1 49.78 390 ARG B N 1
ATOM 8113 C CA . ARG B 1 390 ? 24.688 -37.594 10.18 1 49.78 390 ARG B CA 1
ATOM 8114 C C . ARG B 1 390 ? 24.844 -36.281 9.445 1 49.78 390 ARG B C 1
ATOM 8116 O O . ARG B 1 390 ? 25.641 -35.406 9.852 1 49.78 390 ARG B O 1
ATOM 8123 N N . PRO B 1 391 ? 24.219 -36.406 8.242 1 67.19 391 PRO B N 1
ATOM 8124 C CA . PRO B 1 391 ? 24.344 -35.156 7.484 1 67.19 391 PRO B CA 1
ATOM 8125 C C . PRO B 1 391 ? 23.922 -33.938 8.305 1 67.19 391 PRO B C 1
ATOM 8127 O O . PRO B 1 391 ? 22.938 -33.969 9.047 1 67.19 391 PRO B O 1
ATOM 8130 N N . GLY B 1 392 ? 24.672 -33 8.562 1 80.25 392 GLY B N 1
ATOM 8131 C CA . GLY B 1 392 ? 24.453 -31.75 9.289 1 80.25 392 GLY B CA 1
ATOM 8132 C C . GLY B 1 392 ? 23.312 -30.922 8.711 1 80.25 392 GLY B C 1
ATOM 8133 O O . GLY B 1 392 ? 22.734 -31.281 7.688 1 80.25 392 GLY B O 1
ATOM 8134 N N . PRO B 1 393 ? 22.797 -30.047 9.461 1 85.5 393 PRO B N 1
ATOM 8135 C CA . PRO B 1 393 ? 21.688 -29.188 9.039 1 85.5 393 PRO B CA 1
ATOM 8136 C C . PRO B 1 393 ? 21.906 -28.578 7.656 1 85.5 393 PRO B C 1
ATOM 8138 O O . PRO B 1 393 ? 20.953 -28.391 6.898 1 85.5 393 PRO B O 1
ATOM 8141 N N . PHE B 1 394 ? 23.109 -28.391 7.297 1 87.88 394 PHE B N 1
ATOM 8142 C CA . PHE B 1 394 ? 23.406 -27.75 6.016 1 87.88 394 PHE B CA 1
ATOM 8143 C C . PHE B 1 394 ? 23.219 -28.734 4.871 1 87.88 394 PHE B C 1
ATOM 8145 O O . PHE B 1 394 ? 22.672 -28.391 3.824 1 87.88 394 PHE B O 1
ATOM 8152 N N . HIS B 1 395 ? 23.672 -29.922 5.098 1 88.56 395 HIS B N 1
ATOM 8153 C CA . HIS B 1 395 ? 23.469 -30.969 4.094 1 88.56 395 HIS B CA 1
ATOM 8154 C C . HIS B 1 395 ? 21.984 -31.266 3.91 1 88.56 395 HIS B C 1
ATOM 8156 O O . HIS B 1 395 ? 21.516 -31.469 2.783 1 88.56 395 HIS B O 1
ATOM 8162 N N . ASN B 1 396 ? 21.344 -31.297 5.008 1 91.94 396 ASN B N 1
ATOM 8163 C CA . ASN B 1 396 ? 19.906 -31.547 4.941 1 91.94 396 ASN B CA 1
ATOM 8164 C C . ASN B 1 396 ? 19.172 -30.469 4.156 1 91.94 396 ASN B C 1
ATOM 8166 O O . ASN B 1 396 ? 18.266 -30.75 3.389 1 91.94 396 ASN B O 1
ATOM 8170 N N . ALA B 1 397 ? 19.547 -29.234 4.426 1 93.75 397 ALA B N 1
ATOM 8171 C CA . ALA B 1 397 ? 18.953 -28.109 3.715 1 93.75 397 ALA B CA 1
ATOM 8172 C C . ALA B 1 397 ? 19.219 -28.203 2.215 1 93.75 397 ALA B C 1
ATOM 8174 O O . ALA B 1 397 ? 18.312 -27.984 1.403 1 93.75 397 ALA B O 1
ATOM 8175 N N . LEU B 1 398 ? 20.406 -28.547 1.891 1 93.25 398 LEU B N 1
ATOM 8176 C CA . LEU B 1 398 ? 20.781 -28.688 0.489 1 93.25 398 LEU B CA 1
ATOM 8177 C C . LEU B 1 398 ? 19.969 -29.812 -0.177 1 93.25 398 LEU B C 1
ATOM 8179 O O . LEU B 1 398 ? 19.453 -29.625 -1.282 1 93.25 398 LEU B O 1
ATOM 8183 N N . GLU B 1 399 ? 19.875 -30.859 0.503 1 94.88 399 GLU B N 1
ATOM 8184 C CA . GLU B 1 399 ? 19.141 -32 -0.045 1 94.88 399 GLU B CA 1
ATOM 8185 C C . GLU B 1 399 ? 17.656 -31.703 -0.171 1 94.88 399 GLU B C 1
ATOM 8187 O O . GLU B 1 399 ? 17.016 -32.125 -1.141 1 94.88 399 GLU B O 1
ATOM 8192 N N . THR B 1 400 ? 17.156 -31.062 0.789 1 96.56 400 THR B N 1
ATOM 8193 C CA . THR B 1 400 ? 15.742 -30.703 0.744 1 96.56 400 THR B CA 1
ATOM 8194 C C . THR B 1 400 ? 15.453 -29.797 -0.445 1 96.56 400 THR B C 1
ATOM 8196 O O . THR B 1 400 ? 14.469 -29.984 -1.161 1 96.56 400 THR B O 1
ATOM 8199 N N . CYS B 1 401 ? 16.281 -28.766 -0.638 1 96.62 401 CYS B N 1
ATOM 8200 C CA . CYS B 1 401 ? 16.125 -27.875 -1.776 1 96.62 401 CYS B CA 1
ATOM 8201 C C . CYS B 1 401 ? 16.219 -28.641 -3.092 1 96.62 401 CYS B C 1
ATOM 8203 O O . CYS B 1 401 ? 15.391 -28.469 -3.98 1 96.62 401 CYS B O 1
ATOM 8205 N N . ARG B 1 402 ? 17.203 -29.5 -3.186 1 96.62 402 ARG B N 1
ATOM 8206 C CA . ARG B 1 402 ? 17.406 -30.281 -4.402 1 96.62 402 ARG B CA 1
ATOM 8207 C C . ARG B 1 402 ? 16.203 -31.188 -4.684 1 96.62 402 ARG B C 1
ATOM 8209 O O . ARG B 1 402 ? 15.68 -31.188 -5.801 1 96.62 402 ARG B O 1
ATOM 8216 N N . ARG B 1 403 ? 15.75 -31.859 -3.684 1 97.44 403 ARG B N 1
ATOM 8217 C CA . ARG B 1 403 ? 14.641 -32.781 -3.85 1 97.44 403 ARG B CA 1
ATOM 8218 C C . ARG B 1 403 ? 13.352 -32.062 -4.211 1 97.44 403 ARG B C 1
ATOM 8220 O O . ARG B 1 403 ? 12.578 -32.531 -5.043 1 97.44 403 ARG B O 1
ATOM 8227 N N . SER B 1 404 ? 13.117 -30.969 -3.535 1 98.06 404 SER B N 1
ATOM 8228 C CA . SER B 1 404 ? 11.938 -30.172 -3.846 1 98.06 404 SER B CA 1
ATOM 8229 C C . SER B 1 404 ? 11.945 -29.719 -5.301 1 98.06 404 SER B C 1
ATOM 8231 O O . SER B 1 404 ? 10.922 -29.797 -5.988 1 98.06 404 SER B O 1
ATOM 8233 N N . ALA B 1 405 ? 13.07 -29.234 -5.789 1 98.25 405 ALA B N 1
ATOM 8234 C CA . ALA B 1 405 ? 13.188 -28.781 -7.172 1 98.25 405 ALA B CA 1
ATOM 8235 C C . ALA B 1 405 ? 13 -29.938 -8.148 1 98.25 405 ALA B C 1
ATOM 8237 O O . ALA B 1 405 ? 12.367 -29.781 -9.195 1 98.25 405 ALA B O 1
ATOM 8238 N N . LEU B 1 406 ? 13.562 -31.062 -7.812 1 97.81 406 LEU B N 1
ATOM 8239 C CA . LEU B 1 406 ? 13.438 -32.25 -8.672 1 97.81 406 LEU B CA 1
ATOM 8240 C C . LEU B 1 406 ? 11.984 -32.719 -8.719 1 97.81 406 LEU B C 1
ATOM 8242 O O . LEU B 1 406 ? 11.5 -33.125 -9.773 1 97.81 406 LEU B O 1
ATOM 8246 N N . ARG B 1 407 ? 11.336 -32.688 -7.562 1 96.75 407 ARG B N 1
ATOM 8247 C CA . ARG B 1 407 ? 9.93 -33.062 -7.535 1 96.75 407 ARG B CA 1
ATOM 8248 C C . ARG B 1 407 ? 9.102 -32.125 -8.438 1 96.75 407 ARG B C 1
ATOM 8250 O O . ARG B 1 407 ? 8.172 -32.594 -9.109 1 96.75 407 ARG B O 1
ATOM 8257 N N . ILE B 1 408 ? 9.398 -30.859 -8.477 1 97.88 408 ILE B N 1
ATOM 8258 C CA . ILE B 1 408 ? 8.727 -29.922 -9.375 1 97.88 408 ILE B CA 1
ATOM 8259 C C . ILE B 1 408 ? 9.016 -30.297 -10.828 1 97.88 408 ILE B C 1
ATOM 8261 O O . ILE B 1 408 ? 8.109 -30.281 -11.672 1 97.88 408 ILE B O 1
ATOM 8265 N N . SER B 1 409 ? 10.258 -30.688 -11.094 1 97.81 409 SER B N 1
ATOM 8266 C CA . SER B 1 409 ? 10.648 -31.031 -12.461 1 97.81 409 SER B CA 1
ATOM 8267 C C . SER B 1 409 ? 9.898 -32.25 -12.969 1 97.81 409 SER B C 1
ATOM 8269 O O . SER B 1 409 ? 9.625 -32.375 -14.156 1 97.81 409 SER B O 1
ATOM 8271 N N . GLU B 1 410 ? 9.562 -33.125 -12.133 1 95.62 410 GLU B N 1
ATOM 8272 C CA . GLU B 1 410 ? 8.898 -34.375 -12.492 1 95.62 410 GLU B CA 1
ATOM 8273 C C . GLU B 1 410 ? 7.465 -34.156 -12.953 1 95.62 410 GLU B C 1
ATOM 8275 O O . GLU B 1 410 ? 6.844 -35 -13.57 1 95.62 410 GLU B O 1
ATOM 8280 N N . LEU B 1 411 ? 6.941 -33 -12.711 1 95 411 LEU B N 1
ATOM 8281 C CA . LEU B 1 411 ? 5.57 -32.656 -13.078 1 95 411 LEU B CA 1
ATOM 8282 C C . LEU B 1 411 ? 5.406 -32.625 -14.594 1 95 411 LEU B C 1
ATOM 8284 O O . LEU B 1 411 ? 4.285 -32.688 -15.109 1 95 411 LEU B O 1
ATOM 8288 N N . ILE B 1 412 ? 6.504 -32.562 -15.336 1 94.81 412 ILE B N 1
ATOM 8289 C CA . ILE B 1 412 ? 6.48 -32.469 -16.797 1 94.81 412 ILE B CA 1
ATOM 8290 C C . ILE B 1 412 ? 5.785 -33.688 -17.375 1 94.81 412 ILE B C 1
ATOM 8292 O O . ILE B 1 412 ? 5.188 -33.625 -18.453 1 94.81 412 ILE B O 1
ATOM 8296 N N . ASP B 1 413 ? 5.801 -34.781 -16.672 1 90.62 413 ASP B N 1
ATOM 8297 C CA . ASP B 1 413 ? 5.297 -36.062 -17.188 1 90.62 413 ASP B CA 1
ATOM 8298 C C . ASP B 1 413 ? 3.777 -36.125 -17.047 1 90.62 413 ASP B C 1
ATOM 8300 O O . ASP B 1 413 ? 3.141 -37 -17.656 1 90.62 413 ASP B O 1
ATOM 8304 N N . SER B 1 414 ? 3.242 -35.281 -16.297 1 91.44 414 SER B N 1
ATOM 8305 C CA . SER B 1 414 ? 1.793 -35.281 -16.125 1 91.44 414 SER B CA 1
ATOM 8306 C C . SER B 1 414 ? 1.097 -34.625 -17.312 1 91.44 414 SER B C 1
ATOM 8308 O O . SER B 1 414 ? 1.477 -33.531 -17.75 1 91.44 414 SER B O 1
ATOM 8310 N N . PRO B 1 415 ? 0.009 -35.25 -17.812 1 91.56 415 PRO B N 1
ATOM 8311 C CA . PRO B 1 415 ? -0.705 -34.688 -18.969 1 91.56 415 PRO B CA 1
ATOM 8312 C C . PRO B 1 415 ? -1.341 -33.344 -18.672 1 91.56 415 PRO B C 1
ATOM 8314 O O . PRO B 1 415 ? -1.61 -32.562 -19.594 1 91.56 415 PRO B O 1
ATOM 8317 N N . ILE B 1 416 ? -1.575 -33.031 -17.406 1 93.44 416 ILE B N 1
ATOM 8318 C CA . ILE B 1 416 ? -2.195 -31.766 -17.016 1 93.44 416 ILE B CA 1
ATOM 8319 C C . ILE B 1 416 ? -1.31 -30.609 -17.469 1 93.44 416 ILE B C 1
ATOM 8321 O O . ILE B 1 416 ? -1.791 -29.484 -17.656 1 93.44 416 ILE B O 1
ATOM 8325 N N . MET B 1 417 ? 0.025 -30.844 -17.641 1 93.06 417 MET B N 1
ATOM 8326 C CA . MET B 1 417 ? 0.985 -29.812 -18.047 1 93.06 417 MET B CA 1
ATOM 8327 C C . MET B 1 417 ? 0.703 -29.328 -19.453 1 93.06 417 MET B C 1
ATOM 8329 O O . MET B 1 417 ? 1.083 -28.203 -19.812 1 93.06 417 MET B O 1
ATOM 8333 N N . ASP B 1 418 ? -0.067 -30.094 -20.172 1 92.62 418 ASP B N 1
ATOM 8334 C CA . ASP B 1 418 ? -0.427 -29.703 -21.531 1 92.62 418 ASP B CA 1
ATOM 8335 C C . ASP B 1 418 ? -1.704 -28.859 -21.547 1 92.62 418 ASP B C 1
ATOM 8337 O O . ASP B 1 418 ? -2.021 -28.203 -22.547 1 92.62 418 ASP B O 1
ATOM 8341 N N . LEU B 1 419 ? -2.43 -28.891 -20.438 1 94.94 419 LEU B N 1
ATOM 8342 C CA . LEU B 1 419 ? -3.717 -28.203 -20.375 1 94.94 419 LEU B CA 1
ATOM 8343 C C . LEU B 1 419 ? -3.602 -26.922 -19.578 1 94.94 419 LEU B C 1
ATOM 8345 O O . LEU B 1 419 ? -4.379 -25.984 -19.781 1 94.94 419 LEU B O 1
ATOM 8349 N N . VAL B 1 420 ? -2.623 -26.844 -18.656 1 96 420 VAL B N 1
ATOM 8350 C CA . VAL B 1 420 ? -2.537 -25.75 -17.703 1 96 420 VAL B CA 1
ATOM 8351 C C . VAL B 1 420 ? -2.225 -24.453 -18.422 1 96 420 VAL B C 1
ATOM 8353 O O . VAL B 1 420 ? -2.623 -23.375 -17.984 1 96 420 VAL B O 1
ATOM 8356 N N . GLY B 1 421 ? -1.568 -24.438 -19.609 1 94.81 421 GLY B N 1
ATOM 8357 C CA . GLY B 1 421 ? -1.249 -23.266 -20.391 1 94.81 421 GLY B CA 1
ATOM 8358 C C . GLY B 1 421 ? -2.477 -22.484 -20.828 1 94.81 421 GLY B C 1
ATOM 8359 O O . GLY B 1 421 ? -2.396 -21.281 -21.094 1 94.81 421 GLY B O 1
ATOM 8360 N N . ALA B 1 422 ? -3.629 -23.156 -20.828 1 94.69 422 ALA B N 1
ATOM 8361 C CA . ALA B 1 422 ? -4.875 -22.531 -21.266 1 94.69 422 ALA B CA 1
ATOM 8362 C C . ALA B 1 422 ? -5.625 -21.906 -20.094 1 94.69 422 ALA B C 1
ATOM 8364 O O . ALA B 1 422 ? -6.754 -21.438 -20.25 1 94.69 422 ALA B O 1
ATOM 8365 N N . THR B 1 423 ? -5.051 -21.875 -18.953 1 96.38 423 THR B N 1
ATOM 8366 C CA . THR B 1 423 ? -5.723 -21.375 -17.766 1 96.38 423 THR B CA 1
ATOM 8367 C C . THR B 1 423 ? -4.949 -20.219 -17.141 1 96.38 423 THR B C 1
ATOM 8369 O O . THR B 1 423 ? -3.826 -19.922 -17.562 1 96.38 423 THR B O 1
ATOM 8372 N N . TYR B 1 424 ? -5.539 -19.578 -16.172 1 95.81 424 TYR B N 1
ATOM 8373 C CA . TYR B 1 424 ? -4.969 -18.406 -15.492 1 95.81 424 TYR B CA 1
ATOM 8374 C C . TYR B 1 424 ? -3.762 -18.812 -14.648 1 95.81 424 TYR B C 1
ATOM 8376 O O . TYR B 1 424 ? -2.971 -17.953 -14.242 1 95.81 424 TYR B O 1
ATOM 8384 N N . ALA B 1 425 ? -3.498 -20.094 -14.43 1 96.94 425 ALA B N 1
ATOM 8385 C CA . ALA B 1 425 ? -2.41 -20.594 -13.586 1 96.94 425 ALA B CA 1
ATOM 8386 C C . ALA B 1 425 ? -1.117 -20.734 -14.383 1 96.94 425 ALA B C 1
ATOM 8388 O O . ALA B 1 425 ? -0.068 -21.062 -13.828 1 96.94 425 ALA B O 1
ATOM 8389 N N . ALA B 1 426 ? -1.144 -20.516 -15.664 1 96.56 426 ALA B N 1
ATOM 8390 C CA . ALA B 1 426 ? 0.009 -20.734 -16.531 1 96.56 426 ALA B CA 1
ATOM 8391 C C . ALA B 1 426 ? 1.233 -19.984 -16.016 1 96.56 426 ALA B C 1
ATOM 8393 O O . ALA B 1 426 ? 2.316 -20.562 -15.891 1 96.56 426 ALA B O 1
ATOM 8394 N N . ALA B 1 427 ? 1.051 -18.719 -15.766 1 95.69 427 ALA B N 1
ATOM 8395 C CA . ALA B 1 427 ? 2.162 -17.906 -15.289 1 95.69 427 ALA B CA 1
ATOM 8396 C C . ALA B 1 427 ? 2.635 -18.375 -13.914 1 95.69 427 ALA B C 1
ATOM 8398 O O . ALA B 1 427 ? 3.832 -18.344 -13.617 1 95.69 427 ALA B O 1
ATOM 8399 N N . PHE B 1 428 ? 1.726 -18.734 -13.109 1 96.81 428 PHE B N 1
ATOM 8400 C CA . PHE B 1 428 ? 2.041 -19.25 -11.781 1 96.81 428 PHE B CA 1
ATOM 8401 C C . PHE B 1 428 ? 2.939 -20.484 -11.891 1 96.81 428 PHE B C 1
ATOM 8403 O O . PHE B 1 428 ? 3.945 -20.578 -11.18 1 96.81 428 PHE B O 1
ATOM 8410 N N . VAL B 1 429 ? 2.6 -21.391 -12.75 1 97.75 429 VAL B N 1
ATOM 8411 C CA . VAL B 1 429 ? 3.396 -22.594 -13 1 97.75 429 VAL B CA 1
ATOM 8412 C C . VAL B 1 429 ? 4.77 -22.188 -13.539 1 97.75 429 VAL B C 1
ATOM 8414 O O . VAL B 1 429 ? 5.793 -22.703 -13.086 1 97.75 429 VAL B O 1
ATOM 8417 N N . SER B 1 430 ? 4.75 -21.297 -14.438 1 96.81 430 SER B N 1
ATOM 8418 C CA . SER B 1 430 ? 5.996 -20.844 -15.039 1 96.81 430 SER B CA 1
ATOM 8419 C C . SER B 1 430 ? 6.938 -20.266 -13.992 1 96.81 430 SER B C 1
ATOM 8421 O O . SER B 1 430 ? 8.125 -20.594 -13.961 1 96.81 430 SER B O 1
ATOM 8423 N N . ILE B 1 431 ? 6.426 -19.422 -13.156 1 95.88 431 ILE B N 1
ATOM 8424 C CA . ILE B 1 431 ? 7.227 -18.75 -12.148 1 95.88 431 ILE B CA 1
ATOM 8425 C C . ILE B 1 431 ? 7.832 -19.766 -11.188 1 95.88 431 ILE B C 1
ATOM 8427 O O . ILE B 1 431 ? 9.031 -19.719 -10.891 1 95.88 431 ILE B O 1
ATOM 8431 N N . HIS B 1 432 ? 7.078 -20.688 -10.734 1 97.25 432 HIS B N 1
ATOM 8432 C CA . HIS B 1 432 ? 7.551 -21.672 -9.766 1 97.25 432 HIS B CA 1
ATOM 8433 C C . HIS B 1 432 ? 8.539 -22.641 -10.406 1 97.25 432 HIS B C 1
ATOM 8435 O O . HIS B 1 432 ? 9.523 -23.047 -9.781 1 97.25 432 HIS B O 1
ATOM 8441 N N . THR B 1 433 ? 8.289 -23.047 -11.617 1 97.88 433 THR B N 1
ATOM 8442 C CA . THR B 1 433 ? 9.203 -23.969 -12.281 1 97.88 433 THR B CA 1
ATOM 8443 C C . THR B 1 433 ? 10.5 -23.25 -12.664 1 97.88 433 THR B C 1
ATOM 8445 O O . THR B 1 433 ? 11.578 -23.844 -12.641 1 97.88 433 THR B O 1
ATOM 8448 N N . PHE B 1 434 ? 10.438 -22.031 -12.984 1 96.69 434 PHE B N 1
ATOM 8449 C CA . PHE B 1 434 ? 11.625 -21.234 -13.227 1 96.69 434 PHE B CA 1
ATOM 8450 C C . PHE B 1 434 ? 12.5 -21.172 -11.977 1 96.69 434 PHE B C 1
ATOM 8452 O O . PHE B 1 434 ? 13.719 -21.359 -12.055 1 96.69 434 PHE B O 1
ATOM 8459 N N . ALA B 1 435 ? 11.844 -20.828 -10.875 1 95.56 435 ALA B N 1
ATOM 8460 C CA . ALA B 1 435 ? 12.578 -20.75 -9.617 1 95.56 435 ALA B CA 1
ATOM 8461 C C . ALA B 1 435 ? 13.312 -22.062 -9.32 1 95.56 435 ALA B C 1
ATOM 8463 O O . ALA B 1 435 ? 14.469 -22.047 -8.891 1 95.56 435 ALA B O 1
ATOM 8464 N N . ALA B 1 436 ? 12.641 -23.141 -9.523 1 97.5 436 ALA B N 1
ATOM 8465 C CA . ALA B 1 436 ? 13.258 -24.453 -9.336 1 97.5 436 ALA B CA 1
ATOM 8466 C C . ALA B 1 436 ? 14.422 -24.656 -10.305 1 97.5 436 ALA B C 1
ATOM 8468 O O . ALA B 1 436 ? 15.445 -25.25 -9.953 1 97.5 436 ALA B O 1
ATOM 8469 N N . GLY B 1 437 ? 14.25 -24.203 -11.523 1 97.12 437 GLY B N 1
ATOM 8470 C CA . GLY B 1 437 ? 15.312 -24.297 -12.508 1 97.12 437 GLY B CA 1
ATOM 8471 C C . GLY B 1 437 ? 16.562 -23.531 -12.125 1 97.12 437 GLY B C 1
ATOM 8472 O O . GLY B 1 437 ? 17.672 -24.047 -12.266 1 97.12 437 GLY B O 1
ATOM 8473 N N . VAL B 1 438 ? 16.359 -22.344 -11.656 1 94.19 438 VAL B N 1
ATOM 8474 C CA . VAL B 1 438 ? 17.484 -21.531 -11.211 1 94.19 438 VAL B CA 1
ATOM 8475 C C . VAL B 1 438 ? 18.234 -22.25 -10.086 1 94.19 438 VAL B C 1
ATOM 8477 O O . VAL B 1 438 ? 19.469 -22.312 -10.094 1 94.19 438 VAL B O 1
ATOM 8480 N N . LEU B 1 439 ? 17.484 -22.781 -9.18 1 95.62 439 LEU B N 1
ATOM 8481 C CA . LEU B 1 439 ? 18.094 -23.516 -8.07 1 95.62 439 LEU B CA 1
ATOM 8482 C C . LEU B 1 439 ? 18.938 -24.672 -8.586 1 95.62 439 LEU B C 1
ATOM 8484 O O . LEU B 1 439 ? 20.078 -24.844 -8.172 1 95.62 439 LEU B O 1
ATOM 8488 N N . LEU B 1 440 ? 18.375 -25.469 -9.445 1 96.62 440 LEU B N 1
ATOM 8489 C CA . LEU B 1 440 ? 19.094 -26.656 -9.938 1 96.62 440 LEU B CA 1
ATOM 8490 C C . LEU B 1 440 ? 20.328 -26.25 -10.727 1 96.62 440 LEU B C 1
ATOM 8492 O O . LEU B 1 440 ? 21.344 -26.953 -10.695 1 96.62 440 LEU B O 1
ATOM 8496 N N . ALA B 1 441 ? 20.266 -25.141 -11.414 1 94.12 441 ALA B N 1
ATOM 8497 C CA . ALA B 1 441 ? 21.453 -24.625 -12.102 1 94.12 441 ALA B CA 1
ATOM 8498 C C . ALA B 1 441 ? 22.547 -24.266 -11.109 1 94.12 441 ALA B C 1
ATOM 8500 O O . ALA B 1 441 ? 23.719 -24.609 -11.32 1 94.12 441 ALA B O 1
ATOM 8501 N N . ILE B 1 442 ? 22.172 -23.609 -10.094 1 90.69 442 ILE B N 1
ATOM 8502 C CA . ILE B 1 442 ? 23.125 -23.188 -9.07 1 90.69 442 ILE B CA 1
ATOM 8503 C C . ILE B 1 442 ? 23.734 -24.406 -8.398 1 90.69 442 ILE B C 1
ATOM 8505 O O . ILE B 1 442 ? 24.953 -24.516 -8.25 1 90.69 442 ILE B O 1
ATOM 8509 N N . LEU B 1 443 ? 22.891 -25.359 -8.039 1 92.5 443 LEU B N 1
ATOM 8510 C CA . LEU B 1 443 ? 23.359 -26.562 -7.352 1 92.5 443 LEU B CA 1
ATOM 8511 C C . LEU B 1 443 ? 24.266 -27.391 -8.258 1 92.5 443 LEU B C 1
ATOM 8513 O O . LEU B 1 443 ? 25.25 -27.984 -7.793 1 92.5 443 LEU B O 1
ATOM 8517 N N . SER B 1 444 ? 23.938 -27.406 -9.484 1 92.69 444 SER B N 1
ATOM 8518 C CA . SER B 1 444 ? 24.781 -28.125 -10.445 1 92.69 444 SER B CA 1
ATOM 8519 C C . SER B 1 444 ? 26.156 -27.484 -10.555 1 92.69 444 SER B C 1
ATOM 8521 O O . SER B 1 444 ? 27.156 -28.172 -10.773 1 92.69 444 SER B O 1
ATOM 8523 N N . SER B 1 445 ? 26.203 -26.219 -10.367 1 89.5 445 SER B N 1
ATOM 8524 C CA . SER B 1 445 ? 27.453 -25.469 -10.508 1 89.5 445 SER B CA 1
ATOM 8525 C C . SER B 1 445 ? 28.312 -25.594 -9.25 1 89.5 445 SER B C 1
ATOM 8527 O O . SER B 1 445 ? 29.531 -25.375 -9.297 1 89.5 445 SER B O 1
ATOM 8529 N N . MET B 1 446 ? 27.734 -25.906 -8.18 1 87.94 446 MET B N 1
ATOM 8530 C CA . MET B 1 446 ? 28.453 -26.016 -6.91 1 87.94 446 MET B CA 1
ATOM 8531 C C . MET B 1 446 ? 29.375 -27.234 -6.906 1 87.94 446 MET B C 1
ATOM 8533 O O . MET B 1 446 ? 30.453 -27.203 -6.312 1 87.94 446 MET B O 1
ATOM 8537 N N . ALA B 1 447 ? 29 -28.312 -7.477 1 86.62 447 ALA B N 1
ATOM 8538 C CA . ALA B 1 447 ? 29.781 -29.547 -7.512 1 86.62 447 ALA B CA 1
ATOM 8539 C C . ALA B 1 447 ? 29.734 -30.188 -8.891 1 86.62 447 ALA B C 1
ATOM 8541 O O . ALA B 1 447 ? 29.125 -31.25 -9.062 1 86.62 447 ALA B O 1
ATOM 8542 N N . PRO B 1 448 ? 30.516 -29.531 -9.688 1 88.5 448 PRO B N 1
ATOM 8543 C CA . PRO B 1 448 ? 30.484 -30.094 -11.047 1 88.5 448 PRO B CA 1
ATOM 8544 C C . PRO B 1 448 ? 30.969 -31.531 -11.094 1 88.5 448 PRO B C 1
ATOM 8546 O O . PRO B 1 448 ? 31.812 -31.938 -10.297 1 88.5 448 PRO B O 1
ATOM 8549 N N . LEU B 1 449 ? 30.484 -32.438 -11.891 1 88.5 449 LEU B N 1
ATOM 8550 C CA . LEU B 1 449 ? 30.891 -33.812 -12.164 1 88.5 449 LEU B CA 1
ATOM 8551 C C . LEU B 1 449 ? 30.359 -34.75 -11.094 1 88.5 449 LEU B C 1
ATOM 8553 O O . LEU B 1 449 ? 30.625 -35.969 -11.141 1 88.5 449 LEU B O 1
ATOM 8557 N N . SER B 1 450 ? 29.734 -34.219 -10.055 1 90.5 450 SER B N 1
ATOM 8558 C CA . SER B 1 450 ? 29.125 -35.062 -9.031 1 90.5 450 SER B CA 1
ATOM 8559 C C . SER B 1 450 ? 27.844 -35.719 -9.539 1 90.5 450 SER B C 1
ATOM 8561 O O . SER B 1 450 ? 27.234 -35.25 -10.508 1 90.5 450 SER B O 1
ATOM 8563 N N . PRO B 1 451 ? 27.484 -36.906 -8.992 1 92.38 451 PRO B N 1
ATOM 8564 C CA . PRO B 1 451 ? 26.203 -37.5 -9.359 1 92.38 451 PRO B CA 1
ATOM 8565 C C . PRO B 1 451 ? 25.016 -36.531 -9.109 1 92.38 451 PRO B C 1
ATOM 8567 O O . PRO B 1 451 ? 24.047 -36.562 -9.867 1 92.38 451 PRO B O 1
ATOM 8570 N N . GLU B 1 452 ? 25.156 -35.812 -8.078 1 92.19 452 GLU B N 1
ATOM 8571 C CA . GLU B 1 452 ? 24.109 -34.844 -7.773 1 92.19 452 GLU B CA 1
ATOM 8572 C C . GLU B 1 452 ? 24 -33.781 -8.875 1 92.19 452 GLU B C 1
ATOM 8574 O O . GLU B 1 452 ? 22.906 -33.344 -9.188 1 92.19 452 GLU B O 1
ATOM 8579 N N . SER B 1 453 ? 25.094 -33.375 -9.398 1 93.12 453 SER B N 1
ATOM 8580 C CA . SER B 1 453 ? 25.094 -32.406 -10.508 1 93.12 453 SER B CA 1
ATOM 8581 C C . SER B 1 453 ? 24.375 -33 -11.727 1 93.12 453 SER B C 1
ATOM 8583 O O . SER B 1 453 ? 23.641 -32.281 -12.398 1 93.12 453 SER B O 1
ATOM 8585 N N . ARG B 1 454 ? 24.641 -34.25 -12.008 1 93.62 454 ARG B N 1
ATOM 8586 C CA . ARG B 1 454 ? 23.969 -34.906 -13.125 1 93.62 454 ARG B CA 1
ATOM 8587 C C . ARG B 1 454 ? 22.453 -34.906 -12.938 1 93.62 454 ARG B C 1
ATOM 8589 O O . ARG B 1 454 ? 21.703 -34.562 -13.852 1 93.62 454 ARG B O 1
ATOM 8596 N N . GLU B 1 455 ? 22.062 -35.344 -11.781 1 95.75 455 GLU B N 1
ATOM 8597 C CA . GLU B 1 455 ? 20.625 -35.344 -11.469 1 95.75 455 GLU B CA 1
ATOM 8598 C C . GLU B 1 455 ? 20.031 -33.938 -11.625 1 95.75 455 GLU B C 1
ATOM 8600 O O . GLU B 1 455 ? 18.922 -33.812 -12.148 1 95.75 455 GLU B O 1
ATOM 8605 N N . ALA B 1 456 ? 20.719 -32.938 -11.109 1 96.06 456 ALA B N 1
ATOM 8606 C CA . ALA B 1 456 ? 20.266 -31.562 -11.195 1 96.06 456 ALA B CA 1
ATOM 8607 C C . ALA B 1 456 ? 20.141 -31.125 -12.656 1 96.06 456 ALA B C 1
ATOM 8609 O O . ALA B 1 456 ? 19.203 -30.406 -13.008 1 96.06 456 ALA B O 1
ATOM 8610 N N . LYS B 1 457 ? 21 -31.484 -13.5 1 95.94 457 LYS B N 1
ATOM 8611 C CA . LYS B 1 457 ? 20.969 -31.125 -14.906 1 95.94 457 LYS B CA 1
ATOM 8612 C C . LYS B 1 457 ? 19.766 -31.75 -15.617 1 95.94 457 LYS B C 1
ATOM 8614 O O . LYS B 1 457 ? 19.141 -31.125 -16.453 1 95.94 457 LYS B O 1
ATOM 8619 N N . VAL B 1 458 ? 19.531 -33.031 -15.258 1 96.56 458 VAL B N 1
ATOM 8620 C CA . VAL B 1 458 ? 18.359 -33.688 -15.82 1 96.56 458 VAL B CA 1
ATOM 8621 C C . VAL B 1 458 ? 17.094 -32.938 -15.406 1 96.56 458 VAL B C 1
ATOM 8623 O O . VAL B 1 458 ? 16.203 -32.688 -16.234 1 96.56 458 VAL B O 1
ATOM 8626 N N . GLY B 1 459 ? 16.984 -32.656 -14.141 1 97.75 459 GLY B N 1
ATOM 8627 C CA . GLY B 1 459 ? 15.867 -31.828 -13.664 1 97.75 459 GLY B CA 1
ATOM 8628 C C . GLY B 1 459 ? 15.766 -30.5 -14.367 1 97.75 459 GLY B C 1
ATOM 8629 O O . GLY B 1 459 ? 14.672 -30.047 -14.719 1 97.75 459 GLY B O 1
ATOM 8630 N N . LEU B 1 460 ? 16.891 -29.828 -14.516 1 97.38 460 LEU B N 1
ATOM 8631 C CA . LEU B 1 460 ? 16.953 -28.531 -15.203 1 97.38 460 LEU B CA 1
ATOM 8632 C C . LEU B 1 460 ? 16.406 -28.656 -16.625 1 97.38 460 LEU B C 1
ATOM 8634 O O . LEU B 1 460 ? 15.664 -27.781 -17.078 1 97.38 460 LEU B O 1
ATOM 8638 N N . HIS B 1 461 ? 16.75 -29.703 -17.297 1 97.5 461 HIS B N 1
ATOM 8639 C CA . HIS B 1 461 ? 16.25 -29.969 -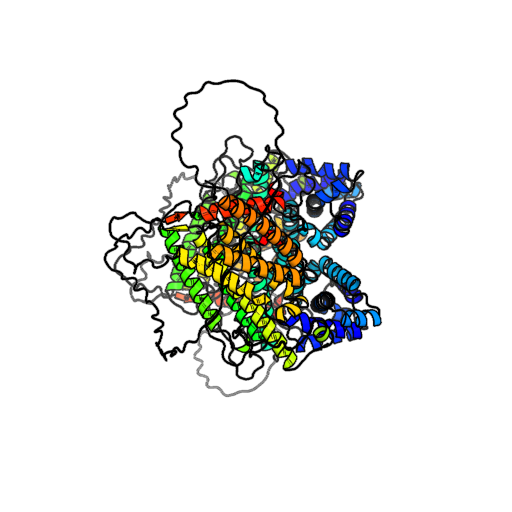18.641 1 97.5 461 HIS B CA 1
ATOM 8640 C C . HIS B 1 461 ? 14.734 -30.109 -18.656 1 97.5 461 HIS B C 1
ATOM 8642 O O . HIS B 1 461 ? 14.062 -29.562 -19.531 1 97.5 461 HIS B O 1
ATOM 8648 N N . ARG B 1 462 ? 14.25 -30.875 -17.734 1 97.81 462 ARG B N 1
ATOM 8649 C CA . ARG B 1 462 ? 12.805 -31.047 -17.609 1 97.81 462 ARG B CA 1
ATOM 8650 C C . ARG B 1 462 ? 12.102 -29.719 -17.359 1 97.81 462 ARG B C 1
ATOM 8652 O O . ARG B 1 462 ? 11.047 -29.453 -17.938 1 97.81 462 ARG B O 1
ATOM 8659 N N . LEU B 1 463 ? 12.672 -28.953 -16.484 1 98.31 463 LEU B N 1
ATOM 8660 C CA . LEU B 1 463 ? 12.07 -27.672 -16.141 1 98.31 463 LEU B CA 1
ATOM 8661 C C . LEU B 1 463 ? 12.07 -26.719 -17.344 1 98.31 463 LEU B C 1
ATOM 8663 O O . LEU B 1 463 ? 11.102 -25.984 -17.547 1 98.31 463 LEU B O 1
ATOM 8667 N N . MET B 1 464 ? 13.109 -26.688 -18.141 1 97.69 464 MET B N 1
ATOM 8668 C CA . MET B 1 464 ? 13.102 -25.938 -19.406 1 97.69 464 MET B CA 1
ATOM 8669 C C . MET B 1 464 ? 12.016 -26.453 -20.328 1 97.69 464 MET B C 1
ATOM 8671 O O . MET B 1 464 ? 11.398 -25.688 -21.062 1 97.69 464 MET B O 1
ATOM 8675 N N . GLY B 1 465 ? 11.859 -27.797 -20.281 1 97.88 465 GLY B N 1
ATOM 8676 C CA . GLY B 1 465 ? 10.781 -28.391 -21.062 1 97.88 465 GLY B CA 1
ATOM 8677 C C . GLY B 1 465 ? 9.414 -27.859 -20.688 1 97.88 465 GLY B C 1
ATOM 8678 O O . GLY B 1 465 ? 8.562 -27.641 -21.547 1 97.88 465 GLY B O 1
ATOM 8679 N N . ILE B 1 466 ? 9.156 -27.688 -19.406 1 97.69 466 ILE B N 1
ATOM 8680 C CA . ILE B 1 466 ? 7.887 -27.125 -18.938 1 97.69 466 ILE B CA 1
ATOM 8681 C C . ILE B 1 466 ? 7.734 -25.703 -19.438 1 97.69 466 ILE B C 1
ATOM 8683 O O . ILE B 1 466 ? 6.672 -25.312 -19.938 1 97.69 466 ILE B O 1
ATOM 8687 N N . GLN B 1 467 ? 8.82 -24.859 -19.312 1 97.44 467 GLN B N 1
ATOM 8688 C CA . GLN B 1 467 ? 8.789 -23.5 -19.828 1 97.44 467 GLN B CA 1
ATOM 8689 C C . GLN B 1 467 ? 8.477 -23.484 -21.328 1 97.44 467 GLN B C 1
ATOM 8691 O O . GLN B 1 467 ? 7.711 -22.641 -21.797 1 97.44 467 GLN B O 1
ATOM 8696 N N . GLU B 1 468 ? 9.023 -24.406 -22.016 1 97.12 468 GLU B N 1
ATOM 8697 C CA . GLU B 1 468 ? 8.797 -24.5 -23.453 1 97.12 468 GLU B CA 1
ATOM 8698 C C . GLU B 1 468 ? 7.336 -24.797 -23.766 1 97.12 468 GLU B C 1
ATOM 8700 O O . GLU B 1 468 ? 6.762 -24.203 -24.688 1 97.12 468 GLU B O 1
ATOM 8705 N N . LYS B 1 469 ? 6.75 -25.703 -23 1 95.38 469 LYS B N 1
ATOM 8706 C CA . LYS B 1 469 ? 5.348 -26.062 -23.203 1 95.38 469 LYS B CA 1
ATOM 8707 C C . LYS B 1 469 ? 4.445 -24.844 -23.016 1 95.38 469 LYS B C 1
ATOM 8709 O O . LYS B 1 469 ? 3.404 -24.719 -23.656 1 95.38 469 LYS B O 1
ATOM 8714 N N . LEU B 1 470 ? 4.836 -23.953 -22.125 1 96.19 470 LEU B N 1
ATOM 8715 C CA . LEU B 1 470 ? 3.98 -22.828 -21.719 1 96.19 470 LEU B CA 1
ATOM 8716 C C . LEU B 1 470 ? 4.301 -21.578 -22.531 1 96.19 470 LEU B C 1
ATOM 8718 O O . LEU B 1 470 ? 3.549 -20.609 -22.5 1 96.19 470 LEU B O 1
ATOM 8722 N N . ARG B 1 471 ? 5.359 -21.5 -23.312 1 94.62 471 ARG B N 1
ATOM 8723 C CA . ARG B 1 471 ? 5.98 -20.297 -23.891 1 94.62 471 ARG B CA 1
ATOM 8724 C C . ARG B 1 471 ? 5.016 -19.578 -24.812 1 94.62 471 ARG B C 1
ATOM 8726 O O . ARG B 1 471 ? 5.004 -18.344 -24.875 1 94.62 471 ARG B O 1
ATOM 8733 N N . ASP B 1 472 ? 4.164 -20.266 -25.484 1 90.19 472 ASP B N 1
ATOM 8734 C CA . ASP B 1 472 ? 3.305 -19.641 -26.484 1 90.19 472 ASP B CA 1
ATOM 8735 C C . ASP B 1 472 ? 2.17 -18.859 -25.828 1 90.19 472 ASP B C 1
ATOM 8737 O O . ASP B 1 472 ? 1.63 -17.922 -26.406 1 90.19 472 ASP B O 1
ATOM 8741 N N . ARG B 1 473 ? 1.803 -19.234 -24.625 1 90.12 473 ARG B N 1
ATOM 8742 C CA . ARG B 1 473 ? 0.65 -18.625 -23.969 1 90.12 473 ARG B CA 1
ATOM 8743 C C . ARG B 1 473 ? 1.081 -17.797 -22.781 1 90.12 473 ARG B C 1
ATOM 8745 O O . ARG B 1 473 ? 0.261 -17.109 -22.172 1 90.12 473 ARG B O 1
ATOM 8752 N N . CYS B 1 474 ? 2.242 -17.875 -22.422 1 92.62 474 CYS B N 1
ATOM 8753 C CA . CYS B 1 474 ? 2.74 -17.203 -21.219 1 92.62 474 CYS B CA 1
ATOM 8754 C C . CYS B 1 474 ? 4.055 -16.484 -21.5 1 92.62 474 CYS B C 1
ATOM 8756 O O . CYS B 1 474 ? 5.086 -17.141 -21.719 1 92.62 474 CYS B O 1
ATOM 8758 N N . VAL B 1 475 ? 4.082 -15.188 -21.516 1 90.62 475 VAL B N 1
ATOM 8759 C CA . VAL B 1 475 ? 5.262 -14.367 -21.797 1 90.62 475 VAL B CA 1
ATOM 8760 C C . VAL B 1 475 ? 6.359 -14.672 -20.781 1 90.62 475 VAL B C 1
ATOM 8762 O O . VAL B 1 475 ? 7.543 -14.695 -21.125 1 90.62 475 VAL B O 1
ATOM 8765 N N . LEU B 1 476 ? 6.027 -14.953 -19.594 1 92 476 LEU B N 1
ATOM 8766 C CA . LEU B 1 476 ? 6.988 -15.234 -18.547 1 92 476 LEU B CA 1
ATOM 8767 C C . LEU B 1 476 ? 7.719 -16.547 -18.797 1 92 476 LEU B C 1
ATOM 8769 O O . LEU B 1 476 ? 8.906 -16.672 -18.484 1 92 476 LEU B O 1
ATOM 8773 N N . ALA B 1 477 ? 6.984 -17.484 -19.359 1 94.62 477 ALA B N 1
ATOM 8774 C CA . ALA B 1 477 ? 7.605 -18.766 -19.672 1 94.62 477 ALA B CA 1
ATOM 8775 C C . ALA B 1 477 ? 8.672 -18.609 -20.766 1 94.62 477 ALA B C 1
ATOM 8777 O O . ALA B 1 477 ? 9.719 -19.25 -20.703 1 94.62 477 ALA B O 1
ATOM 8778 N N . ALA B 1 478 ? 8.398 -17.781 -21.672 1 93.56 478 ALA B N 1
ATOM 8779 C CA . ALA B 1 478 ? 9.375 -17.516 -22.734 1 93.56 478 ALA B CA 1
ATOM 8780 C C . ALA B 1 478 ? 10.641 -16.891 -22.156 1 93.56 478 ALA B C 1
ATOM 8782 O O . ALA B 1 478 ? 11.75 -17.281 -22.516 1 93.56 478 ALA B O 1
ATOM 8783 N N . GLN B 1 479 ? 10.492 -15.93 -21.312 1 89.5 479 GLN B N 1
ATOM 8784 C CA . GLN B 1 479 ? 11.625 -15.281 -20.672 1 89.5 479 GLN B CA 1
ATOM 8785 C C . GLN B 1 479 ? 12.391 -16.266 -19.781 1 89.5 479 GLN B C 1
ATOM 8787 O O . GLN B 1 479 ? 13.625 -16.297 -19.797 1 89.5 479 GLN B O 1
ATOM 8792 N N . GLY B 1 480 ? 11.594 -17.016 -18.984 1 91.81 480 GLY B N 1
ATOM 8793 C CA . GLY B 1 480 ? 12.219 -18 -18.109 1 91.81 480 GLY B CA 1
ATOM 8794 C C . GLY B 1 480 ? 13.031 -19.031 -18.875 1 91.81 480 GLY B C 1
ATOM 8795 O O . GLY B 1 480 ? 14.133 -19.406 -18.453 1 91.81 480 GLY B O 1
ATOM 8796 N N . LEU B 1 481 ? 12.508 -19.438 -20 1 94.62 481 LEU B N 1
ATOM 8797 C CA . LEU B 1 481 ? 13.211 -20.406 -20.828 1 94.62 481 LEU B CA 1
ATOM 8798 C C . LEU B 1 481 ? 14.539 -19.844 -21.328 1 94.62 481 LEU B C 1
ATOM 8800 O O . LEU B 1 481 ? 15.57 -20.516 -21.266 1 94.62 481 LEU B O 1
ATOM 8804 N N . GLU B 1 482 ? 14.523 -18.641 -21.734 1 90.75 482 GLU B N 1
ATOM 8805 C CA . GLU B 1 482 ? 15.734 -18 -22.234 1 90.75 482 GLU B CA 1
ATOM 8806 C C . GLU B 1 482 ? 16.797 -17.891 -21.156 1 90.75 482 GLU B C 1
ATOM 8808 O O . GLU B 1 482 ? 17.969 -18.188 -21.391 1 90.75 482 GLU B O 1
ATOM 8813 N N . ILE B 1 483 ? 16.391 -17.484 -20 1 89.19 483 ILE B N 1
ATOM 8814 C CA . ILE B 1 483 ? 17.312 -17.328 -18.875 1 89.19 483 ILE B CA 1
ATOM 8815 C C . ILE B 1 483 ? 17.891 -18.688 -18.484 1 89.19 483 ILE B C 1
ATOM 8817 O O . ILE B 1 483 ? 19.094 -18.828 -18.281 1 89.19 483 ILE B O 1
ATOM 8821 N N . LEU B 1 484 ? 17.016 -19.703 -18.375 1 93.19 484 LEU B N 1
ATOM 8822 C CA . LEU B 1 484 ? 17.453 -21.031 -17.969 1 93.19 484 LEU B CA 1
ATOM 8823 C C . LEU B 1 484 ? 18.406 -21.625 -19 1 93.19 484 LEU B C 1
ATOM 8825 O O . LEU B 1 484 ? 19.344 -22.328 -18.656 1 93.19 484 LEU B O 1
ATOM 8829 N N . GLN B 1 485 ? 18.156 -21.359 -20.234 1 93.19 485 GLN B N 1
ATOM 8830 C CA . GLN B 1 485 ? 19.062 -21.828 -21.281 1 93.19 485 GLN B CA 1
ATOM 8831 C C . GLN B 1 485 ? 20.438 -21.203 -21.156 1 93.19 485 GLN B C 1
ATOM 8833 O O . GLN B 1 485 ? 21.453 -21.891 -21.297 1 93.19 485 GLN B O 1
ATOM 8838 N N . ARG B 1 486 ? 20.438 -20 -20.844 1 87.5 486 ARG B N 1
ATOM 8839 C CA . ARG B 1 486 ? 21.719 -19.328 -20.656 1 87.5 486 ARG B CA 1
ATOM 8840 C C . ARG B 1 486 ? 22.453 -19.859 -19.422 1 87.5 486 ARG B C 1
ATOM 8842 O O . ARG B 1 486 ? 23.672 -20.031 -19.438 1 87.5 486 ARG B O 1
ATOM 8849 N N . LEU B 1 487 ? 21.719 -20.031 -18.422 1 88.12 487 LEU B N 1
ATOM 8850 C CA . LEU B 1 487 ? 22.312 -20.594 -17.219 1 88.12 487 LEU B CA 1
ATOM 8851 C C . LEU B 1 487 ? 22.844 -22 -17.469 1 88.12 487 LEU B C 1
ATOM 8853 O O . LEU B 1 487 ? 23.906 -22.375 -16.938 1 88.12 487 LEU B O 1
ATOM 8857 N N . THR B 1 488 ? 22.125 -22.719 -18.219 1 92.12 488 THR B N 1
ATOM 8858 C CA . THR B 1 488 ? 22.562 -24.078 -18.547 1 92.12 488 THR B CA 1
ATOM 8859 C C . THR B 1 488 ? 23.859 -24.062 -19.328 1 92.12 488 THR B C 1
ATOM 8861 O O . THR B 1 488 ? 24.75 -24.891 -19.094 1 92.12 488 THR B O 1
ATOM 8864 N N . LYS B 1 489 ? 23.984 -23.109 -20.188 1 89.44 489 LYS B N 1
ATOM 8865 C CA . LYS B 1 489 ? 25.234 -22.969 -20.938 1 89.44 489 LYS B CA 1
ATOM 8866 C C . LYS B 1 489 ? 26.391 -22.688 -20 1 89.44 489 LYS B C 1
ATOM 8868 O O . LYS B 1 489 ? 27.484 -23.25 -20.156 1 89.44 489 LYS B O 1
ATOM 8873 N N . LEU B 1 490 ? 26.141 -21.906 -19.078 1 85.25 490 LEU B N 1
ATOM 8874 C CA . LEU B 1 490 ? 27.188 -21.578 -18.109 1 85.25 490 LEU B CA 1
ATOM 8875 C C . LEU B 1 490 ? 27.562 -22.781 -17.266 1 85.25 490 LEU B C 1
ATOM 8877 O O . LEU B 1 490 ? 28.734 -23.016 -16.969 1 85.25 490 LEU B O 1
ATOM 8881 N N . VAL B 1 491 ? 26.562 -23.469 -16.828 1 89.19 491 VAL B N 1
ATOM 8882 C CA . VAL B 1 491 ? 26.781 -24.672 -16.031 1 89.19 491 VAL B CA 1
ATOM 8883 C C . VAL B 1 491 ? 27.609 -25.688 -16.812 1 89.19 491 VAL B C 1
ATOM 8885 O O . VAL B 1 491 ? 28.547 -26.281 -16.266 1 89.19 491 VAL B O 1
ATOM 8888 N N . MET B 1 492 ? 27.359 -25.797 -18.031 1 90.81 492 MET B N 1
ATOM 8889 C CA . MET B 1 492 ? 28.062 -26.75 -18.875 1 90.81 492 MET B CA 1
ATOM 8890 C C . MET B 1 492 ? 29.5 -26.297 -19.125 1 90.81 492 MET B C 1
ATOM 8892 O O . MET B 1 492 ? 30.422 -27.109 -19.172 1 90.81 492 MET B O 1
ATOM 8896 N N . GLU B 1 493 ? 29.656 -25.016 -19.281 1 87.94 493 GLU B N 1
ATOM 8897 C CA . GLU B 1 493 ? 31 -24.453 -19.453 1 87.94 493 GLU B CA 1
ATOM 8898 C C . GLU B 1 493 ? 31.844 -24.672 -18.203 1 87.94 493 GLU B C 1
ATOM 8900 O O . GLU B 1 493 ? 33.031 -25.016 -18.297 1 87.94 493 GLU B O 1
ATOM 8905 N N . LYS B 1 494 ? 31.281 -24.422 -17.141 1 88.12 494 LYS B N 1
ATOM 8906 C CA . LYS B 1 494 ? 32 -24.625 -15.883 1 88.12 494 LYS B CA 1
ATOM 8907 C C . LYS B 1 494 ? 32.375 -26.094 -15.711 1 88.12 494 LYS B C 1
ATOM 8909 O O . LYS B 1 494 ? 33.469 -26.406 -15.242 1 88.12 494 LYS B O 1
ATOM 8914 N N . GLU B 1 495 ? 31.422 -26.969 -15.984 1 88.19 495 GLU B N 1
ATOM 8915 C CA . GLU B 1 495 ? 31.703 -28.391 -15.906 1 88.19 495 GLU B CA 1
ATOM 8916 C C . GLU B 1 495 ? 32.844 -28.797 -16.859 1 88.19 495 GLU B C 1
ATOM 8918 O O . GLU B 1 495 ? 33.719 -29.578 -16.484 1 88.19 495 GLU B O 1
ATOM 8923 N N . LEU B 1 496 ? 32.875 -28.219 -18.047 1 85.75 496 LEU B N 1
ATOM 8924 C CA . LEU B 1 496 ? 33.906 -28.469 -19.031 1 85.75 496 LEU B CA 1
ATOM 8925 C C . LEU B 1 496 ? 35.281 -27.984 -18.5 1 85.75 496 LEU B C 1
ATOM 8927 O O . LEU B 1 496 ? 36.281 -28.703 -18.609 1 85.75 496 LEU B O 1
ATOM 8931 N N . ASN B 1 497 ? 35.25 -26.859 -17.938 1 84.44 497 ASN B N 1
ATOM 8932 C CA . ASN B 1 497 ? 36.469 -26.312 -17.375 1 84.44 497 ASN B CA 1
ATOM 8933 C C . ASN B 1 497 ? 37.031 -27.156 -16.234 1 84.44 497 ASN B C 1
ATOM 8935 O O . ASN B 1 497 ? 38.219 -27.344 -16.094 1 84.44 497 ASN B O 1
ATOM 8939 N N . THR B 1 498 ? 36.094 -27.562 -15.438 1 84.12 498 THR B N 1
ATOM 8940 C CA . THR B 1 498 ? 36.469 -28.438 -14.336 1 84.12 498 THR B CA 1
ATOM 8941 C C . THR B 1 498 ? 37.062 -29.75 -14.859 1 84.12 498 THR B C 1
ATOM 8943 O O . THR B 1 498 ? 38 -30.281 -14.297 1 84.12 498 THR B O 1
ATOM 8946 N N . MET B 1 499 ? 36.562 -30.297 -15.883 1 80.44 499 MET B N 1
ATOM 8947 C CA . MET B 1 499 ? 37.031 -31.531 -16.516 1 80.44 499 MET B CA 1
ATOM 8948 C C . MET B 1 499 ? 38.438 -31.359 -17.109 1 80.44 499 MET B C 1
ATOM 8950 O O . MET B 1 499 ? 39.25 -32.25 -17.047 1 80.44 499 MET B O 1
ATOM 8954 N N . LEU B 1 500 ? 38.688 -30.078 -17.547 1 80.19 500 LEU B N 1
ATOM 8955 C CA . LEU B 1 500 ? 39.938 -29.781 -18.234 1 80.19 500 LEU B CA 1
ATOM 8956 C C . LEU B 1 500 ? 41 -29.328 -17.25 1 80.19 500 LEU B C 1
ATOM 8958 O O . LEU B 1 500 ? 42.188 -29.328 -17.578 1 80.19 500 LEU B O 1
ATOM 8962 N N . ASP B 1 501 ? 40.531 -28.844 -16.094 1 74.44 501 ASP B N 1
ATOM 8963 C CA . ASP B 1 501 ? 41.5 -28.422 -15.086 1 74.44 501 ASP B CA 1
ATOM 8964 C C . ASP B 1 501 ? 42.156 -29.625 -14.414 1 74.44 501 ASP B C 1
ATOM 8966 O O . ASP B 1 501 ? 41.75 -30.047 -13.328 1 74.44 501 ASP B O 1
ATOM 8970 N N . LEU B 1 502 ? 43.094 -30.312 -15.086 1 66.56 502 LEU B N 1
ATOM 8971 C CA . LEU B 1 502 ? 43.844 -31.453 -14.562 1 66.56 502 LEU B CA 1
ATOM 8972 C C . LEU B 1 502 ? 44.969 -30.984 -13.617 1 66.56 502 LEU B C 1
ATOM 8974 O O . LEU B 1 502 ? 45.531 -29.922 -13.812 1 66.56 502 LEU B O 1
ATOM 8978 N N . PRO B 1 503 ? 44.969 -31.453 -12.352 1 54.72 503 PRO B N 1
ATOM 8979 C CA . PRO B 1 503 ? 46.031 -31.031 -11.453 1 54.72 503 PRO B CA 1
ATOM 8980 C C . PRO B 1 503 ? 47.406 -30.953 -12.156 1 54.72 503 PRO B C 1
ATOM 8982 O O . PRO B 1 503 ? 47.719 -31.828 -12.945 1 54.72 503 PRO B O 1
ATOM 8985 N N . LYS B 1 504 ? 47.906 -29.734 -12.141 1 47.31 504 LYS B N 1
ATOM 8986 C CA . LYS B 1 504 ? 49.281 -29.625 -12.555 1 47.31 504 LYS B CA 1
ATOM 8987 C C . LYS B 1 504 ? 50.188 -30.562 -11.742 1 47.31 504 LYS B C 1
ATOM 8989 O O . LYS B 1 504 ? 50.156 -30.516 -10.508 1 47.31 504 LYS B O 1
ATOM 8994 N N . THR B 1 505 ? 50.688 -31.766 -12.141 1 37.38 505 THR B N 1
ATOM 8995 C CA . THR B 1 505 ? 51.812 -32.469 -11.562 1 37.38 505 THR B CA 1
ATOM 8996 C C . THR B 1 505 ? 53 -31.516 -11.391 1 37.38 505 THR B C 1
ATOM 8998 O O . THR B 1 505 ? 53.406 -30.828 -12.336 1 37.38 505 THR B O 1
ATOM 9001 N N . SER B 1 506 ? 53.312 -30.969 -10.195 1 38.94 506 SER B N 1
ATOM 9002 C CA . SER B 1 506 ? 54.562 -30.297 -9.828 1 38.94 506 SER B CA 1
ATOM 9003 C C . SER B 1 506 ? 55.781 -31 -10.453 1 38.94 506 SER B C 1
ATOM 9005 O O . SER B 1 506 ? 56.156 -32.062 -10.016 1 38.94 506 SER B O 1
ATOM 9007 N N . GLN B 1 507 ? 56.094 -30.859 -11.734 1 31.11 507 GLN B N 1
ATOM 9008 C CA . GLN B 1 507 ? 57.5 -31.062 -12.086 1 31.11 507 GLN B CA 1
ATOM 9009 C C . GLN B 1 507 ? 58.375 -29.969 -11.484 1 31.11 507 GLN B C 1
ATOM 9011 O O . GLN B 1 507 ? 58.062 -28.781 -11.609 1 31.11 507 GLN B O 1
ATOM 9016 N N . THR B 1 508 ? 59.188 -30.297 -10.477 1 34.38 508 THR B N 1
ATOM 9017 C CA . THR B 1 508 ? 60.375 -29.656 -9.938 1 34.38 508 THR B CA 1
ATOM 9018 C C . THR B 1 508 ? 61.312 -29.219 -11.062 1 34.38 508 THR B C 1
ATOM 9020 O O . THR B 1 508 ? 62.219 -29.953 -11.438 1 34.38 508 THR B O 1
ATOM 9023 N N . SER B 1 509 ? 60.844 -28.656 -12.18 1 28.02 509 SER B N 1
ATOM 9024 C CA . SER B 1 509 ? 61.969 -28.203 -12.984 1 28.02 509 SER B CA 1
ATOM 9025 C C . SER B 1 509 ? 62.688 -27.031 -12.312 1 28.02 509 SER B C 1
ATOM 9027 O O . SER B 1 509 ? 62.031 -26.094 -11.852 1 28.02 509 SER B O 1
ATOM 9029 N N . LYS B 1 510 ? 64 -27.234 -11.953 1 28.72 510 LYS B N 1
ATOM 9030 C CA . LYS B 1 510 ? 65.188 -26.469 -11.578 1 28.72 510 LYS B CA 1
ATOM 9031 C C . LYS B 1 510 ? 65.438 -25.328 -12.562 1 28.72 510 LYS B C 1
ATOM 9033 O O . LYS B 1 510 ? 66.438 -24.594 -12.445 1 28.72 510 LYS B O 1
ATOM 9038 N N . ASP B 1 511 ? 65 -25.328 -13.844 1 22.66 511 ASP B N 1
ATOM 9039 C CA . ASP B 1 511 ? 65.812 -24.484 -14.711 1 22.66 511 ASP B CA 1
ATOM 9040 C C . ASP B 1 511 ? 65.562 -23 -14.461 1 22.66 511 ASP B C 1
ATOM 9042 O O . ASP B 1 511 ? 64.375 -22.578 -14.414 1 22.66 511 ASP B O 1
ATOM 9046 N N . ALA B 1 512 ? 66.562 -22.281 -13.898 1 25.92 512 ALA B N 1
ATOM 9047 C CA . ALA B 1 512 ? 67.062 -20.906 -13.75 1 25.92 512 ALA B CA 1
ATOM 9048 C C . ALA B 1 512 ? 66.938 -20.141 -15.062 1 25.92 512 ALA B C 1
ATOM 9050 O O . ALA B 1 512 ? 67.375 -18.984 -15.164 1 25.92 512 ALA B O 1
ATOM 9051 N N . HIS B 1 513 ? 66.375 -20.828 -16.25 1 20.11 513 HIS B N 1
ATOM 9052 C CA . HIS B 1 513 ? 66.875 -20 -17.344 1 20.11 513 HIS B CA 1
ATOM 9053 C C . HIS B 1 513 ? 66.312 -18.609 -17.297 1 20.11 513 HIS B C 1
ATOM 9055 O O . HIS B 1 513 ? 65.188 -18.406 -16.75 1 20.11 513 HIS B O 1
ATOM 9061 N N . PRO B 1 514 ? 67.062 -17.609 -17.922 1 25.61 514 PRO B N 1
ATOM 9062 C CA . PRO B 1 514 ? 67.312 -16.188 -18.172 1 25.61 514 PRO B CA 1
ATOM 9063 C C . PRO B 1 514 ? 66.125 -15.516 -18.906 1 25.61 514 PRO B C 1
ATOM 9065 O O . PRO B 1 514 ? 65.312 -16.203 -19.531 1 25.61 514 PRO B O 1
ATOM 9068 N N . PRO B 1 515 ? 66 -14.266 -18.891 1 23.86 515 PRO B N 1
ATOM 9069 C CA . PRO B 1 515 ? 65.062 -13.188 -19.234 1 23.86 515 PRO B CA 1
ATOM 9070 C C . PRO B 1 515 ? 64.75 -13.164 -20.703 1 23.86 515 PRO B C 1
ATOM 9072 O O . PRO B 1 515 ? 63.969 -12.305 -21.141 1 23.86 515 PRO B O 1
ATOM 9075 N N . ASP B 1 516 ? 65.125 -14.273 -21.516 1 18.06 516 ASP B N 1
ATOM 9076 C CA . ASP B 1 516 ? 65.312 -13.633 -22.812 1 18.06 516 ASP B CA 1
ATOM 9077 C C . ASP B 1 516 ? 63.938 -13.258 -23.438 1 18.06 516 ASP B C 1
ATOM 9079 O O . ASP B 1 516 ? 62.906 -13.797 -23.062 1 18.06 516 ASP B O 1
ATOM 9083 N N . ASP B 1 517 ? 63.969 -12.648 -24.562 1 20.81 517 ASP B N 1
ATOM 9084 C CA . ASP B 1 517 ? 63.406 -11.609 -25.422 1 20.81 517 ASP B CA 1
ATOM 9085 C C . ASP B 1 517 ? 62.25 -12.148 -26.266 1 20.81 517 ASP B C 1
ATOM 9087 O O . ASP B 1 517 ? 61.219 -11.484 -26.406 1 20.81 517 ASP B O 1
ATOM 9091 N N . HIS B 1 518 ? 62.25 -13.461 -27 1 16.47 518 HIS B N 1
ATOM 9092 C CA . HIS B 1 518 ? 62.062 -13.336 -28.438 1 16.47 518 HIS B CA 1
ATOM 9093 C C . HIS B 1 518 ? 60.594 -13.43 -28.797 1 16.47 518 HIS B C 1
ATOM 9095 O O . HIS B 1 518 ? 59.781 -13.922 -28 1 16.47 518 HIS B O 1
ATOM 9101 N N . THR B 1 519 ? 60.156 -13.438 -30.172 1 18.3 519 THR B N 1
ATOM 9102 C CA . THR B 1 519 ? 59.375 -12.945 -31.297 1 18.3 519 THR B CA 1
ATOM 9103 C C . THR B 1 519 ? 58.344 -13.984 -31.719 1 18.3 519 THR B C 1
ATOM 9105 O O . THR B 1 519 ? 57.281 -13.641 -32.219 1 18.3 519 THR B O 1
ATOM 9108 N N . GLY B 1 520 ? 58.375 -15.492 -31.516 1 15.2 520 GLY B N 1
ATOM 9109 C CA . GLY B 1 520 ? 58.188 -16.219 -32.781 1 15.2 520 GLY B CA 1
ATOM 9110 C C . GLY B 1 520 ? 56.75 -16.5 -33.094 1 15.2 520 GLY B C 1
ATOM 9111 O O . GLY B 1 520 ? 55.875 -16.422 -32.188 1 15.2 520 GLY B O 1
ATOM 9112 N N . SER B 1 521 ? 56.344 -17.078 -34.375 1 17.28 521 SER B N 1
ATOM 9113 C CA . SER B 1 521 ? 55.406 -17.094 -35.469 1 17.28 521 SER B CA 1
ATOM 9114 C C . SER B 1 521 ? 54.469 -18.297 -35.375 1 17.28 521 SER B C 1
ATOM 9116 O O . SER B 1 521 ? 53.25 -18.156 -35.594 1 17.28 521 SER B O 1
ATOM 9118 N N . GLU B 1 522 ? 54.781 -19.75 -35.156 1 16.17 522 GLU B N 1
ATOM 9119 C CA . GLU B 1 522 ? 54.5 -20.688 -36.25 1 16.17 522 GLU B CA 1
ATOM 9120 C C . GLU B 1 522 ? 53.125 -21.297 -36.125 1 16.17 522 GLU B C 1
ATOM 9122 O O . GLU B 1 522 ? 52.531 -21.344 -35.031 1 16.17 522 GLU B O 1
ATOM 9127 N N . SER B 1 523 ? 52.625 -22.281 -37.125 1 17.06 523 SER B N 1
ATOM 9128 C CA . SER B 1 523 ? 51.594 -22.703 -38.094 1 17.06 523 SER B CA 1
ATOM 9129 C C . SER B 1 523 ? 50.906 -23.984 -37.625 1 17.06 523 SER B C 1
ATOM 9131 O O . SER B 1 523 ? 49.844 -24.359 -38.156 1 17.06 523 SER B O 1
ATOM 9133 N N . ILE B 1 524 ? 51.031 -24.922 -36.562 1 16.19 524 ILE B N 1
ATOM 9134 C CA . ILE B 1 524 ? 51.031 -26.297 -37.031 1 16.19 524 ILE B CA 1
ATOM 9135 C C . ILE B 1 524 ? 49.594 -26.844 -36.938 1 16.19 524 ILE B C 1
ATOM 9137 O O . ILE B 1 524 ? 49.062 -27.047 -35.844 1 16.19 524 ILE B O 1
ATOM 9141 N N . PRO B 1 525 ? 48.562 -26.828 -37.812 1 16.02 525 PRO B N 1
ATOM 9142 C CA . PRO B 1 525 ? 47.188 -27.297 -37.531 1 16.02 525 PRO B CA 1
ATOM 9143 C C . PRO B 1 525 ? 47 -28.797 -37.75 1 16.02 525 PRO B C 1
ATOM 9145 O O . PRO B 1 525 ? 45.938 -29.344 -37.469 1 16.02 525 PRO B O 1
ATOM 9148 N N . ALA B 1 526 ? 47.688 -29.781 -38.219 1 15.95 526 ALA B N 1
ATOM 9149 C CA . ALA B 1 526 ? 46.969 -30.672 -39.156 1 15.95 526 ALA B CA 1
ATOM 9150 C C . ALA B 1 526 ? 46.281 -31.797 -38.406 1 15.95 526 ALA B C 1
ATOM 9152 O O . ALA B 1 526 ? 45.312 -32.375 -38.875 1 15.95 526 ALA B O 1
ATOM 9153 N N . PRO B 1 527 ? 46.281 -32.406 -37.125 1 15.8 527 PRO B N 1
ATOM 9154 C CA . PRO B 1 527 ? 46.469 -33.844 -37.219 1 15.8 527 PRO B CA 1
ATOM 9155 C C . PRO B 1 527 ? 45.156 -34.594 -37.375 1 15.8 527 PRO B C 1
ATOM 9157 O O . PRO B 1 527 ? 44.156 -34.25 -36.75 1 15.8 527 PRO B O 1
ATOM 9160 N N . ALA B 1 528 ? 44.906 -35.531 -38.406 1 18.09 528 ALA B N 1
ATOM 9161 C CA . ALA B 1 528 ? 43.938 -36.406 -39.062 1 18.09 528 ALA B CA 1
ATOM 9162 C C . ALA B 1 528 ? 43.656 -37.625 -38.188 1 18.09 528 ALA B C 1
ATOM 9164 O O . ALA B 1 528 ? 44.562 -38.281 -37.656 1 18.09 528 ALA B O 1
ATOM 9165 N N . TYR B 1 529 ? 42.375 -37.875 -37.844 1 14.79 529 TYR B N 1
ATOM 9166 C CA . TYR B 1 529 ? 41.656 -38.75 -36.938 1 14.79 529 TYR B CA 1
ATOM 9167 C C . TYR B 1 529 ? 41.594 -40.156 -37.5 1 14.79 529 TYR B C 1
ATOM 9169 O O . TYR B 1 529 ? 40.781 -40.406 -38.406 1 14.79 529 TYR B O 1
ATOM 9177 N N . THR B 1 530 ? 42.469 -40.938 -37.562 1 14.64 530 THR B N 1
ATOM 9178 C CA . THR B 1 530 ? 42.469 -42.188 -38.281 1 14.64 530 THR B CA 1
ATOM 9179 C C . THR B 1 530 ? 41.531 -43.188 -37.594 1 14.64 530 THR B C 1
ATOM 9181 O O . THR B 1 530 ? 40.625 -43.75 -38.219 1 14.64 530 THR B O 1
ATOM 9184 N N . GLU B 1 531 ? 41.938 -44.469 -37.156 1 14.76 531 GLU B N 1
ATOM 9185 C CA . GLU B 1 531 ? 41.875 -45.781 -37.75 1 14.76 531 GLU B CA 1
ATOM 9186 C C . GLU B 1 531 ? 40.844 -46.656 -37 1 14.76 531 GLU B C 1
ATOM 9188 O O . GLU B 1 531 ? 39.969 -47.25 -37.625 1 14.76 531 GLU B O 1
ATOM 9193 N N . GLU B 1 532 ? 41.219 -47.844 -36.25 1 14.88 532 GLU B N 1
ATOM 9194 C CA . GLU B 1 532 ? 41.188 -49.25 -36.656 1 14.88 532 GLU B CA 1
ATOM 9195 C C . GLU B 1 532 ? 40.125 -50 -35.906 1 14.88 532 GLU B C 1
ATOM 9197 O O . GLU B 1 532 ? 39.312 -50.719 -36.5 1 14.88 532 GLU B O 1
ATOM 9202 N N . ILE B 1 533 ? 40.188 -50.688 -34.625 1 13.93 533 ILE B N 1
ATOM 9203 C CA . ILE B 1 533 ? 40.438 -52.125 -34.688 1 13.93 533 ILE B CA 1
ATOM 9204 C C . ILE B 1 533 ? 39.156 -52.875 -34.406 1 13.93 533 ILE B C 1
ATOM 9206 O O . ILE B 1 533 ? 38.75 -53.75 -35.156 1 13.93 533 ILE B O 1
ATOM 9210 N N . ARG B 1 534 ? 39.031 -53.75 -33.125 1 14.32 534 ARG B N 1
ATOM 9211 C CA . ARG B 1 534 ? 39.094 -55.219 -33.062 1 14.32 534 ARG B CA 1
ATOM 9212 C C . ARG B 1 534 ? 37.719 -55.812 -32.812 1 14.32 534 ARG B C 1
ATOM 9214 O O . ARG B 1 534 ? 36.844 -55.156 -32.25 1 14.32 534 ARG B O 1
ATOM 9221 N N . HIS B 1 535 ? 37.469 -57.188 -32.594 1 14.84 535 HIS B N 1
ATOM 9222 C CA . HIS B 1 535 ? 36.812 -58.375 -33.094 1 14.84 535 HIS B CA 1
ATOM 9223 C C . HIS B 1 535 ? 35.688 -58.812 -32.156 1 14.84 535 HIS B C 1
ATOM 9225 O O . HIS B 1 535 ? 34.531 -59.031 -32.594 1 14.84 535 HIS B O 1
ATOM 9231 N N . SER B 1 536 ? 35.75 -59.656 -30.906 1 14.69 536 SER B N 1
ATOM 9232 C CA . SER B 1 536 ? 35.438 -61.062 -30.938 1 14.69 536 SER B CA 1
ATOM 9233 C C . SER B 1 536 ? 34.062 -61.312 -30.281 1 14.69 536 SER B C 1
ATOM 9235 O O . SER B 1 536 ? 33.219 -61.969 -30.859 1 14.69 536 SER B O 1
ATOM 9237 N N . LEU B 1 537 ? 33.875 -61.781 -28.875 1 14.85 537 LEU B N 1
ATOM 9238 C CA . LEU B 1 537 ? 33.562 -63.156 -28.453 1 14.85 537 LEU B CA 1
ATOM 9239 C C . LEU B 1 537 ? 32.094 -63.281 -28.109 1 14.85 537 LEU B C 1
ATOM 9241 O O . LEU B 1 537 ? 31.422 -62.312 -27.766 1 14.85 537 LEU B O 1
ATOM 9245 N N . ASP B 1 538 ? 31.484 -64.5 -27.641 1 15.61 538 ASP B N 1
ATOM 9246 C CA . ASP B 1 538 ? 30.484 -65.562 -27.859 1 15.61 538 ASP B CA 1
ATOM 9247 C C . ASP B 1 538 ? 29.328 -65.438 -26.875 1 15.61 538 ASP B C 1
ATOM 9249 O O . ASP B 1 538 ? 29.453 -64.75 -25.859 1 15.61 538 ASP B O 1
ATOM 9253 N N . HIS B 1 539 ? 28.672 -66.625 -26.312 1 16.06 539 HIS B N 1
ATOM 9254 C CA . HIS B 1 539 ? 27.453 -67.375 -26.438 1 16.06 539 HIS B CA 1
ATOM 9255 C C . HIS B 1 539 ? 26.562 -67.25 -25.203 1 16.06 539 HIS B C 1
ATOM 9257 O O . HIS B 1 539 ? 25.375 -66.875 -25.312 1 16.06 539 HIS B O 1
ATOM 9263 N N . ASN B 1 540 ? 26.562 -68.188 -24.078 1 15.72 540 ASN B N 1
ATOM 9264 C CA . ASN B 1 540 ? 25.594 -69.25 -23.797 1 15.72 540 ASN B CA 1
ATOM 9265 C C . ASN B 1 540 ? 24.609 -68.812 -22.703 1 15.72 540 ASN B C 1
ATOM 9267 O O . ASN B 1 540 ? 23.406 -68.938 -22.891 1 15.72 540 ASN B O 1
ATOM 9271 N N . GLN B 1 541 ? 24.828 -69.062 -21.312 1 15.27 541 GLN B N 1
ATOM 9272 C CA . GLN B 1 541 ? 24.219 -70.125 -20.484 1 15.27 541 GLN B CA 1
ATOM 9273 C C . GLN B 1 541 ? 23.031 -69.562 -19.688 1 15.27 541 GLN B C 1
ATOM 9275 O O . GLN B 1 541 ? 22.922 -68.375 -19.5 1 15.27 541 GLN B O 1
ATOM 9280 N N . GLU B 1 542 ? 22.438 -70.312 -18.609 1 16.98 542 GLU B N 1
ATOM 9281 C CA . GLU B 1 542 ? 21.297 -71.125 -18.125 1 16.98 542 GLU B CA 1
ATOM 9282 C C . GLU B 1 542 ? 20.594 -70.375 -16.969 1 16.98 542 GLU B C 1
ATOM 9284 O O . GLU B 1 542 ? 19.359 -70.312 -16.938 1 16.98 542 GLU B O 1
ATOM 9289 N N . ASN B 1 543 ? 21.266 -69.938 -15.898 1 14.88 543 ASN B N 1
ATOM 9290 C CA . ASN B 1 543 ? 20.906 -70.562 -14.625 1 14.88 543 ASN B CA 1
ATOM 9291 C C . ASN B 1 543 ? 19.688 -69.875 -14 1 14.88 543 ASN B C 1
ATOM 9293 O O . ASN B 1 543 ? 19.359 -68.75 -14.344 1 14.88 543 ASN B O 1
ATOM 9297 N N . ASP B 1 544 ? 19.203 -70.25 -12.703 1 17.41 544 ASP B N 1
ATOM 9298 C CA . ASP B 1 544 ? 18.172 -70.812 -11.844 1 17.41 544 ASP B CA 1
ATOM 9299 C C . ASP B 1 544 ? 17.594 -69.75 -10.898 1 17.41 544 ASP B C 1
ATOM 9301 O O . ASP B 1 544 ? 16.391 -69.75 -10.641 1 17.41 544 ASP B O 1
ATOM 9305 N N . THR B 1 545 ? 18.312 -68.75 -10.328 1 15.64 545 THR B N 1
ATOM 9306 C CA . THR B 1 545 ? 18.234 -68.75 -8.875 1 15.64 545 THR B CA 1
ATOM 9307 C C . THR B 1 545 ? 16.953 -68.125 -8.383 1 15.64 545 THR B C 1
ATOM 9309 O O . THR B 1 545 ? 16.344 -67.312 -9.094 1 15.64 545 THR B O 1
ATOM 9312 N N . SER B 1 546 ? 16.562 -68.312 -6.992 1 19.12 546 SER B N 1
ATOM 9313 C CA . SER B 1 546 ? 15.617 -68.562 -5.906 1 19.12 546 SER B CA 1
ATOM 9314 C C . SER B 1 546 ? 15.242 -67.25 -5.207 1 19.12 546 SER B C 1
ATOM 9316 O O . SER B 1 546 ? 16.094 -66.562 -4.59 1 19.12 546 SER B O 1
ATOM 9318 N N . HIS B 1 547 ? 14.406 -66.25 -5.688 1 17.72 547 HIS B N 1
ATOM 9319 C CA . HIS B 1 547 ? 14.352 -64.938 -5.09 1 17.72 547 HIS B CA 1
ATOM 9320 C C . HIS B 1 547 ? 13.625 -64.938 -3.752 1 17.72 547 HIS B C 1
ATOM 9322 O O . HIS B 1 547 ? 12.492 -65.438 -3.666 1 17.72 547 HIS B O 1
ATOM 9328 N N . PRO B 1 548 ? 14.484 -64.875 -2.744 1 18.23 548 PRO B N 1
ATOM 9329 C CA . PRO B 1 548 ? 14.023 -64.938 -1.356 1 18.23 548 PRO B CA 1
ATOM 9330 C C . PRO B 1 548 ? 13.078 -63.781 -0.994 1 18.23 548 PRO B C 1
ATOM 9332 O O . PRO B 1 548 ? 13.094 -62.75 -1.643 1 18.23 548 PRO B O 1
ATOM 9335 N N . ASP B 1 549 ? 12.141 -64.062 0.021 1 19.14 549 ASP B N 1
ATOM 9336 C CA . ASP B 1 549 ? 10.883 -63.562 0.609 1 19.14 549 ASP B CA 1
ATOM 9337 C C . ASP B 1 549 ? 11.102 -62.344 1.478 1 19.14 549 ASP B C 1
ATOM 9339 O O . ASP B 1 549 ? 10.172 -61.844 2.125 1 19.14 549 ASP B O 1
ATOM 9343 N N . THR B 1 550 ? 12.344 -61.594 1.5 1 17.23 550 THR B N 1
ATOM 9344 C CA . THR B 1 550 ? 12.672 -60.969 2.779 1 17.23 550 THR B CA 1
ATOM 9345 C C . THR B 1 550 ? 11.703 -59.844 3.084 1 17.23 550 THR B C 1
ATOM 9347 O O . THR B 1 550 ? 11.586 -58.906 2.297 1 17.23 550 THR B O 1
ATOM 9350 N N . SER B 1 551 ? 10.75 -59.938 4.043 1 19.11 551 SER B N 1
ATOM 9351 C CA . SER B 1 551 ? 9.656 -59.219 4.672 1 19.11 551 SER B CA 1
ATOM 9352 C C . SER B 1 551 ? 10.156 -57.969 5.426 1 19.11 551 SER B C 1
ATOM 9354 O O . SER B 1 551 ? 9.391 -57.312 6.117 1 19.11 551 SER B O 1
ATOM 9356 N N . GLN B 1 552 ? 11.461 -57.531 5.336 1 17.52 552 GLN B N 1
ATOM 9357 C CA . GLN B 1 552 ? 11.93 -56.781 6.5 1 17.52 552 GLN B CA 1
ATOM 9358 C C . GLN B 1 552 ? 11.164 -55.469 6.66 1 17.52 552 GLN B C 1
ATOM 9360 O O . GLN B 1 552 ? 10.93 -54.75 5.68 1 17.52 552 GLN B O 1
ATOM 9365 N N . SER B 1 553 ? 10.5 -55.312 7.836 1 20.11 553 SER B N 1
ATOM 9366 C CA . SER B 1 553 ? 9.648 -54.344 8.555 1 20.11 553 SER B CA 1
ATOM 9367 C C . SER B 1 553 ? 10.367 -53.031 8.789 1 20.11 553 SER B C 1
ATOM 9369 O O . SER B 1 553 ? 11.375 -52.969 9.5 1 20.11 553 SER B O 1
ATOM 9371 N N . SER B 1 554 ? 10.703 -52.25 7.801 1 18.97 554 SER B N 1
ATOM 9372 C CA . SER B 1 554 ? 11.578 -51.094 7.961 1 18.97 554 SER B CA 1
ATOM 9373 C C . SER B 1 554 ? 10.984 -50.094 8.938 1 18.97 554 SER B C 1
ATOM 9375 O O . SER B 1 554 ? 9.906 -49.531 8.703 1 18.97 554 SER B O 1
ATOM 9377 N N . GLY B 1 555 ? 11.195 -50.312 10.258 1 19.75 555 GLY B N 1
ATOM 9378 C CA . GLY B 1 555 ? 10.898 -49.438 11.391 1 19.75 555 GLY B CA 1
ATOM 9379 C C . GLY B 1 555 ? 11.375 -48 11.195 1 19.75 555 GLY B C 1
ATOM 9380 O O . GLY B 1 555 ? 12.562 -47.781 10.961 1 19.75 555 GLY B O 1
ATOM 9381 N N . LEU B 1 556 ? 10.562 -47.188 10.656 1 21.55 556 LEU B N 1
ATOM 9382 C CA . LEU B 1 556 ? 10.828 -45.75 10.445 1 21.55 556 LEU B CA 1
ATOM 9383 C C . LEU B 1 556 ? 11.203 -45.062 11.75 1 21.55 556 LEU B C 1
ATOM 9385 O O . LEU B 1 556 ? 10.359 -44.906 12.641 1 21.55 556 LEU B O 1
ATOM 9389 N N . VAL B 1 557 ? 12.367 -45.469 12.391 1 21.12 557 VAL B N 1
ATOM 9390 C CA . VAL B 1 557 ? 12.82 -44.875 13.641 1 21.12 557 VAL B CA 1
ATOM 9391 C C . VAL B 1 557 ? 12.875 -43.344 13.484 1 21.12 557 VAL B C 1
ATOM 9393 O O . VAL B 1 557 ? 13.555 -42.812 12.594 1 21.12 557 VAL B O 1
ATOM 9396 N N . ASN B 1 558 ? 11.844 -42.75 13.867 1 22.08 558 ASN B N 1
ATOM 9397 C CA . ASN B 1 558 ? 11.789 -41.281 13.961 1 22.08 558 ASN B CA 1
ATOM 9398 C C . ASN B 1 558 ? 12.875 -40.75 14.898 1 22.08 558 ASN B C 1
ATOM 9400 O O . ASN B 1 558 ? 12.891 -41.062 16.078 1 22.08 558 ASN B O 1
ATOM 9404 N N . PRO B 1 559 ? 14.094 -40.625 14.484 1 23.64 559 PRO B N 1
ATOM 9405 C CA . PRO B 1 559 ? 15.109 -40.25 15.477 1 23.64 559 PRO B CA 1
ATOM 9406 C C . PRO B 1 559 ? 14.703 -39.062 16.328 1 23.64 559 PRO B C 1
ATOM 9408 O O . PRO B 1 559 ? 14.266 -38.031 15.781 1 23.64 559 PRO B O 1
ATOM 9411 N N . THR B 1 560 ? 14.18 -39.344 17.469 1 23.16 560 THR B N 1
ATOM 9412 C CA . THR B 1 560 ? 13.938 -38.375 18.531 1 23.16 560 THR B CA 1
ATOM 9413 C C . THR B 1 560 ? 15.227 -37.625 18.875 1 23.16 560 THR B C 1
ATOM 9415 O O . THR B 1 560 ? 16.219 -38.25 19.266 1 23.16 560 THR B O 1
ATOM 9418 N N . TYR B 1 561 ? 15.5 -36.562 18.203 1 23.66 561 TYR B N 1
ATOM 9419 C CA . TYR B 1 561 ? 16.688 -35.781 18.609 1 23.66 561 TYR B CA 1
ATOM 9420 C C . TYR B 1 561 ? 16.547 -35.312 20.047 1 23.66 561 TYR B C 1
ATOM 9422 O O . TYR B 1 561 ? 15.578 -34.625 20.391 1 23.66 561 TYR B O 1
ATOM 9430 N N . THR B 1 562 ? 16.812 -36.188 21.047 1 25.67 562 THR B N 1
ATOM 9431 C CA . THR B 1 562 ? 16.938 -35.75 22.438 1 25.67 562 THR B CA 1
ATOM 9432 C C . THR B 1 562 ? 17.969 -34.656 22.578 1 25.67 562 THR B C 1
ATOM 9434 O O . THR B 1 562 ? 19.141 -34.844 22.25 1 25.67 562 THR B O 1
ATOM 9437 N N . ILE B 1 563 ? 17.578 -33.438 22.562 1 28.28 563 ILE B N 1
ATOM 9438 C CA . ILE B 1 563 ? 18.438 -32.344 23 1 28.28 563 ILE B CA 1
ATOM 9439 C C . ILE B 1 563 ? 18.75 -32.531 24.484 1 28.28 563 ILE B C 1
ATOM 9441 O O . ILE B 1 563 ? 17.859 -32.406 25.328 1 28.28 563 ILE B O 1
ATOM 9445 N N . SER B 1 564 ? 19.516 -33.531 24.922 1 26.73 564 SER B N 1
ATOM 9446 C CA . SER B 1 564 ? 19.906 -33.562 26.328 1 26.73 564 SER B CA 1
ATOM 9447 C C . SER B 1 564 ? 20.422 -32.219 26.812 1 26.73 564 SER B C 1
ATOM 9449 O O . SER B 1 564 ? 21.234 -31.578 26.125 1 26.73 564 SER B O 1
ATOM 9451 N N . ASP B 1 565 ? 19.766 -31.562 27.672 1 29.53 565 ASP B N 1
ATOM 9452 C CA . ASP B 1 565 ? 20.125 -30.453 28.547 1 29.53 565 ASP B CA 1
ATOM 9453 C C . ASP B 1 565 ? 21.422 -30.75 29.281 1 29.53 565 ASP B C 1
ATOM 9455 O O . ASP B 1 565 ? 21.688 -30.156 30.344 1 29.53 565 ASP B O 1
ATOM 9459 N N . GLY B 1 566 ? 22.125 -31.891 29.078 1 29.09 566 GLY B N 1
ATOM 9460 C CA . GLY B 1 566 ? 23.25 -32.031 29.984 1 29.09 566 GLY B CA 1
ATOM 9461 C C . GLY B 1 566 ? 24.156 -30.797 30 1 29.09 566 GLY B C 1
ATOM 9462 O O . GLY B 1 566 ? 23.969 -29.875 29.203 1 29.09 566 GLY B O 1
ATOM 9463 N N . GLU B 1 567 ? 25.422 -30.859 30.875 1 31.45 567 GLU B N 1
ATOM 9464 C CA . GLU B 1 567 ? 26.609 -30 30.938 1 31.45 567 GLU B CA 1
ATOM 9465 C C . GLU B 1 567 ? 26.984 -29.484 29.562 1 31.45 567 GLU B C 1
ATOM 9467 O O . GLU B 1 567 ? 26.906 -30.219 28.562 1 31.45 567 GLU B O 1
ATOM 9472 N N . ASN B 1 568 ? 26.969 -28.156 29.344 1 31.45 568 ASN B N 1
ATOM 9473 C CA . ASN B 1 568 ? 27.172 -27.297 28.172 1 31.45 568 ASN B CA 1
ATOM 9474 C C . ASN B 1 568 ? 28.266 -27.844 27.266 1 31.45 568 ASN B C 1
ATOM 9476 O O . ASN B 1 568 ? 29.438 -27.562 27.469 1 31.45 568 ASN B O 1
ATOM 9480 N N . PRO B 1 569 ? 28.406 -29.156 27.016 1 34.06 569 PRO B N 1
ATOM 9481 C CA . PRO B 1 569 ? 29.531 -29.266 26.094 1 34.06 569 PRO B CA 1
ATOM 9482 C C . PRO B 1 569 ? 29.406 -28.344 24.891 1 34.06 569 PRO B C 1
ATOM 9484 O O . PRO B 1 569 ? 28.359 -28.312 24.234 1 34.06 569 PRO B O 1
ATOM 9487 N N . ASP B 1 570 ? 29.938 -27.156 24.844 1 35.28 570 ASP B N 1
ATOM 9488 C CA . ASP B 1 570 ? 30.234 -26.219 23.766 1 35.28 570 ASP B CA 1
ATOM 9489 C C . ASP B 1 570 ? 30.516 -26.953 22.453 1 35.28 570 ASP B C 1
ATOM 9491 O O . ASP B 1 570 ? 31.672 -27.266 22.141 1 35.28 570 ASP B O 1
ATOM 9495 N N . SER B 1 571 ? 30.031 -28.016 22.094 1 39.19 571 SER B N 1
ATOM 9496 C CA . SER B 1 571 ? 30.359 -28.594 20.797 1 39.19 571 SER B CA 1
ATOM 9497 C C . SER B 1 571 ? 30.219 -27.578 19.688 1 39.19 571 SER B C 1
ATOM 9499 O O . SER B 1 571 ? 29.109 -27.172 19.328 1 39.19 571 SER B O 1
ATOM 9501 N N . SER B 1 572 ? 31.016 -26.531 19.469 1 45.44 572 SER B N 1
ATOM 9502 C CA . SER B 1 572 ? 31.359 -25.469 18.531 1 45.44 572 SER B CA 1
ATOM 9503 C C . SER B 1 572 ? 31.25 -25.938 17.094 1 45.44 572 SER B C 1
ATOM 9505 O O . SER B 1 572 ? 32.125 -26.688 16.609 1 45.44 572 SER B O 1
ATOM 9507 N N . LEU B 1 573 ? 30.094 -26.375 16.641 1 51.94 573 LEU B N 1
ATOM 9508 C CA . LEU B 1 573 ? 30.047 -26.516 15.195 1 51.94 573 LEU B CA 1
ATOM 9509 C C . LEU B 1 573 ? 30.781 -25.391 14.508 1 51.94 573 LEU B C 1
ATOM 9511 O O . LEU B 1 573 ? 30.484 -24.203 14.742 1 51.94 573 LEU B O 1
ATOM 9515 N N . GLN B 1 574 ? 31.953 -25.625 14.141 1 62.84 574 GLN B N 1
ATOM 9516 C CA . GLN B 1 574 ? 32.719 -24.641 13.359 1 62.84 574 GLN B CA 1
ATOM 9517 C C . GLN B 1 574 ? 32.219 -24.609 11.914 1 62.84 574 GLN B C 1
ATOM 9519 O O . GLN B 1 574 ? 32.094 -25.641 11.258 1 62.84 574 GLN B O 1
ATOM 9524 N N . TYR B 1 575 ? 31.406 -23.609 11.633 1 71 575 TYR B N 1
ATOM 9525 C CA . TYR B 1 575 ? 30.906 -23.453 10.273 1 71 575 TYR B CA 1
ATOM 9526 C C . TYR B 1 575 ? 31.609 -22.297 9.562 1 71 575 TYR B C 1
ATOM 9528 O O . TYR B 1 575 ? 32.188 -21.422 10.211 1 71 575 TYR B O 1
ATOM 9536 N N . ILE B 1 576 ? 31.828 -22.562 8.281 1 70.19 576 ILE B N 1
ATOM 9537 C CA . ILE B 1 576 ? 32.312 -21.484 7.426 1 70.19 576 ILE B CA 1
ATOM 9538 C C . ILE B 1 576 ? 31.328 -21.219 6.293 1 70.19 576 ILE B C 1
ATOM 9540 O O . ILE B 1 576 ? 30.438 -22.047 6.051 1 70.19 576 ILE B O 1
ATOM 9544 N N . GLU B 1 577 ? 31.391 -20.156 5.727 1 76.06 577 GLU B N 1
ATOM 9545 C CA . GLU B 1 577 ? 30.672 -19.922 4.484 1 76.06 577 GLU B CA 1
ATOM 9546 C C . GLU B 1 577 ? 31.062 -20.922 3.406 1 76.06 577 GLU B C 1
ATOM 9548 O O . GLU B 1 577 ? 32.219 -21.297 3.297 1 76.06 577 GLU B O 1
ATOM 9553 N N . ASP B 1 578 ? 30.109 -21.344 2.732 1 74.31 578 ASP B N 1
ATOM 9554 C CA . ASP B 1 578 ? 30.391 -22.312 1.678 1 74.31 578 ASP B CA 1
ATOM 9555 C C . ASP B 1 578 ? 30.969 -21.641 0.44 1 74.31 578 ASP B C 1
ATOM 9557 O O . ASP B 1 578 ? 30.25 -20.953 -0.291 1 74.31 578 ASP B O 1
ATOM 9561 N N . PRO B 1 579 ? 32.156 -21.766 0.176 1 78.19 579 PRO B N 1
ATOM 9562 C CA . PRO B 1 579 ? 32.781 -21.094 -0.978 1 78.19 579 PRO B CA 1
ATOM 9563 C C . PRO B 1 579 ? 32.188 -21.578 -2.309 1 78.19 579 PRO B C 1
ATOM 9565 O O . PRO B 1 579 ? 32.156 -20.812 -3.281 1 78.19 579 PRO B O 1
ATOM 9568 N N . ALA B 1 580 ? 31.766 -22.844 -2.316 1 80.5 580 ALA B N 1
ATOM 9569 C CA . ALA B 1 580 ? 31.188 -23.359 -3.555 1 80.5 580 ALA B CA 1
ATOM 9570 C C . ALA B 1 580 ? 29.922 -22.594 -3.936 1 80.5 580 ALA B C 1
ATOM 9572 O O . ALA B 1 580 ? 29.719 -22.266 -5.105 1 80.5 580 ALA B O 1
ATOM 9573 N N . LEU B 1 581 ? 29.141 -22.344 -2.975 1 83.38 581 LEU B N 1
ATOM 9574 C CA . LEU B 1 581 ? 27.922 -21.594 -3.256 1 83.38 581 LEU B CA 1
ATOM 9575 C C . LEU B 1 581 ? 28.25 -20.156 -3.654 1 83.38 581 LEU B C 1
ATOM 9577 O O . LEU B 1 581 ? 27.641 -19.625 -4.578 1 83.38 581 LEU B O 1
ATOM 9581 N N . SER B 1 582 ? 29.156 -19.594 -2.908 1 80.31 582 SER B N 1
ATOM 9582 C CA . SER B 1 582 ? 29.547 -18.219 -3.215 1 80.31 582 SER B CA 1
ATOM 9583 C C . SER B 1 582 ? 30.031 -18.094 -4.656 1 80.31 582 SER B C 1
ATOM 9585 O O . SER B 1 582 ? 29.688 -17.141 -5.348 1 80.31 582 SER B O 1
ATOM 9587 N N . GLU B 1 583 ? 30.766 -19.031 -5.02 1 82.25 583 GLU B N 1
ATOM 9588 C CA . GLU B 1 583 ? 31.281 -19.031 -6.391 1 82.25 583 GLU B CA 1
ATOM 9589 C C . GLU B 1 583 ? 30.141 -19.219 -7.395 1 82.25 583 GLU B C 1
ATOM 9591 O O . GLU B 1 583 ? 30.109 -18.531 -8.43 1 82.25 583 GLU B O 1
ATOM 9596 N N . ALA B 1 584 ? 29.312 -20.094 -7.09 1 84.38 584 ALA B N 1
ATOM 9597 C CA . ALA B 1 584 ? 28.188 -20.344 -7.98 1 84.38 584 ALA B CA 1
ATOM 9598 C C . ALA B 1 584 ? 27.312 -19.094 -8.125 1 84.38 584 ALA B C 1
ATOM 9600 O O . ALA B 1 584 ? 26.797 -18.812 -9.203 1 84.38 584 ALA B O 1
ATOM 9601 N N . LEU B 1 585 ? 27.062 -18.422 -7.062 1 82.88 585 LEU B N 1
ATOM 9602 C CA . LEU B 1 585 ? 26.266 -17.203 -7.074 1 82.88 585 LEU B CA 1
ATOM 9603 C C . LEU B 1 585 ? 26.953 -16.109 -7.883 1 82.88 585 LEU B C 1
ATOM 9605 O O . LEU B 1 585 ? 26.281 -15.336 -8.578 1 82.88 585 LEU B O 1
ATOM 9609 N N . PHE B 1 586 ? 28.219 -16.047 -7.723 1 78.62 586 PHE B N 1
ATOM 9610 C CA . PHE B 1 586 ? 28.984 -15.078 -8.508 1 78.62 586 PHE B CA 1
ATOM 9611 C C . PHE B 1 586 ? 28.844 -15.367 -10 1 78.62 586 PHE B C 1
ATOM 9613 O O . PHE B 1 586 ? 28.625 -14.445 -10.789 1 78.62 586 PHE B O 1
ATOM 9620 N N . ASP B 1 587 ? 28.969 -16.625 -10.344 1 78.69 587 ASP B N 1
ATOM 9621 C CA . ASP B 1 587 ? 28.781 -17.031 -11.734 1 78.69 587 ASP B CA 1
ATOM 9622 C C . ASP B 1 587 ? 27.391 -16.688 -12.234 1 78.69 587 ASP B C 1
ATOM 9624 O O . ASP B 1 587 ? 27.219 -16.234 -13.367 1 78.69 587 ASP B O 1
ATOM 9628 N N . PHE B 1 588 ? 26.5 -16.938 -11.398 1 78.75 588 PHE B N 1
ATOM 9629 C CA . PHE B 1 588 ? 25.109 -16.641 -11.711 1 78.75 588 PHE B CA 1
ATOM 9630 C C . PHE B 1 588 ? 24.891 -15.156 -11.953 1 78.75 588 PHE B C 1
ATOM 9632 O O . PHE B 1 588 ? 24.25 -14.766 -12.922 1 78.75 588 PHE B O 1
ATOM 9639 N N . ASP B 1 589 ? 25.422 -14.359 -11.133 1 76.75 589 ASP B N 1
ATOM 9640 C CA . ASP B 1 589 ? 25.297 -12.914 -11.242 1 76.75 589 ASP B CA 1
ATOM 9641 C C . ASP B 1 589 ? 25.938 -12.406 -12.539 1 76.75 589 ASP B C 1
ATOM 9643 O O . ASP B 1 589 ? 25.391 -11.516 -13.203 1 76.75 589 ASP B O 1
ATOM 9647 N N . GLN B 1 590 ? 27 -13.023 -12.859 1 74.62 590 GLN B N 1
ATOM 9648 C CA . GLN B 1 590 ? 27.688 -12.648 -14.086 1 74.62 590 GLN B CA 1
ATOM 9649 C C . GLN B 1 590 ? 26.875 -13.031 -15.32 1 74.62 590 GLN B C 1
ATOM 9651 O O . GLN B 1 590 ? 26.859 -12.297 -16.312 1 74.62 590 GLN B O 1
ATOM 9656 N N . ALA B 1 591 ? 26.203 -14.117 -15.141 1 73.94 591 ALA B N 1
ATOM 9657 C CA . ALA B 1 591 ? 25.375 -14.586 -16.234 1 73.94 591 ALA B CA 1
ATOM 9658 C C . ALA B 1 591 ? 24.172 -13.664 -16.453 1 73.94 591 ALA B C 1
ATOM 9660 O O . ALA B 1 591 ? 23.719 -13.469 -17.578 1 73.94 591 ALA B O 1
ATOM 9661 N N . LEU B 1 592 ? 23.625 -13.18 -15.391 1 74.69 592 LEU B N 1
ATOM 9662 C CA . LEU B 1 592 ? 22.438 -12.328 -15.461 1 74.69 592 LEU B CA 1
ATOM 9663 C C . LEU B 1 592 ? 22.797 -10.938 -15.984 1 74.69 592 LEU B C 1
ATOM 9665 O O . LEU B 1 592 ? 21.969 -10.273 -16.609 1 74.69 592 LEU B O 1
ATOM 9669 N N . LEU B 1 593 ? 23.922 -10.453 -15.633 1 64.62 593 LEU B N 1
ATOM 9670 C CA . LEU B 1 593 ? 24.359 -9.141 -16.094 1 64.62 593 LEU B CA 1
ATOM 9671 C C . LEU B 1 593 ? 24.375 -9.086 -17.625 1 64.62 593 LEU B C 1
ATOM 9673 O O . LEU B 1 593 ? 24.188 -8.016 -18.203 1 64.62 593 LEU B O 1
ATOM 9677 N N . ASN B 1 594 ? 24.453 -10.219 -18.219 1 61.03 594 ASN B N 1
ATOM 9678 C CA . ASN B 1 594 ? 24.469 -10.266 -19.672 1 61.03 594 ASN B CA 1
ATOM 9679 C C . ASN B 1 594 ? 23.062 -10.188 -20.25 1 61.03 594 ASN B C 1
ATOM 9681 O O . ASN B 1 594 ? 22.891 -10.039 -21.469 1 61.03 594 ASN B O 1
ATOM 9685 N N . PHE B 1 595 ? 22.016 -10.344 -19.531 1 56.72 595 PHE B N 1
ATOM 9686 C CA . PHE B 1 595 ? 20.625 -10.266 -19.969 1 56.72 595 PHE B CA 1
ATOM 9687 C C . PHE B 1 595 ? 20.125 -8.82 -19.938 1 56.72 595 PHE B C 1
ATOM 9689 O O . PHE B 1 595 ? 19.203 -8.461 -20.672 1 56.72 595 PHE B O 1
ATOM 9696 N N . ALA B 1 596 ? 20.562 -8.094 -19.109 1 49.59 596 ALA B N 1
ATOM 9697 C CA . ALA B 1 596 ? 20 -6.758 -18.984 1 49.59 596 ALA B CA 1
ATOM 9698 C C . ALA B 1 596 ? 19.969 -6.043 -20.328 1 49.59 596 ALA B C 1
ATOM 9700 O O . ALA B 1 596 ? 20.984 -5.992 -21.047 1 49.59 596 ALA B O 1
ATOM 9701 N N . PRO B 1 597 ? 18.859 -6.133 -21.094 1 39.75 597 PRO B N 1
ATOM 9702 C CA . PRO B 1 597 ? 18.891 -5.363 -22.344 1 39.75 597 PRO B CA 1
ATOM 9703 C C . PRO B 1 597 ? 19.844 -4.16 -22.266 1 39.75 597 PRO B C 1
ATOM 9705 O O . PRO B 1 597 ? 19.828 -3.432 -21.266 1 39.75 597 PRO B O 1
ATOM 9708 N N . ARG B 1 598 ? 20.984 -4.332 -22.922 1 36.94 598 ARG B N 1
ATOM 9709 C CA . ARG B 1 598 ? 21.781 -3.141 -23.172 1 36.94 598 ARG B CA 1
ATOM 9710 C C . ARG B 1 598 ? 20.922 -1.98 -23.641 1 36.94 598 ARG B C 1
ATOM 9712 O O . ARG B 1 598 ? 20.562 -1.902 -24.828 1 36.94 598 ARG B O 1
ATOM 9719 N N . SER B 1 599 ? 19.734 -1.676 -23.125 1 35.47 599 SER B N 1
ATOM 9720 C CA . SER B 1 599 ? 19.328 -0.375 -23.656 1 35.47 599 SER B CA 1
ATOM 9721 C C . SER B 1 599 ? 20.531 0.474 -24.016 1 35.47 599 SER B C 1
ATOM 9723 O O . SER B 1 599 ? 21.594 0.346 -23.406 1 35.47 599 SER B O 1
ATOM 9725 N N . GLY B 1 600 ? 20.656 0.796 -25.25 1 32.88 600 GLY B N 1
ATOM 9726 C CA . GLY B 1 600 ? 21.641 1.817 -25.578 1 32.88 600 GLY B CA 1
ATOM 9727 C C . GLY B 1 600 ? 21.984 2.709 -24.406 1 32.88 600 GLY B C 1
ATOM 9728 O O . GLY B 1 600 ? 21.094 3.338 -23.812 1 32.88 600 GLY B O 1
ATOM 9729 N N . PHE B 1 601 ? 22.953 2.328 -23.719 1 33.28 601 PHE B N 1
ATOM 9730 C CA . PHE B 1 601 ? 23.672 3.098 -22.703 1 33.28 601 PHE B CA 1
ATOM 9731 C C . PHE B 1 601 ? 23.609 4.586 -23.016 1 33.28 601 PHE B C 1
ATOM 9733 O O . PHE B 1 601 ? 24.234 5.047 -23.984 1 33.28 601 PHE B O 1
ATOM 9740 N N . ASP B 1 602 ? 22.531 5.23 -22.984 1 33.97 602 ASP B N 1
ATOM 9741 C CA . ASP B 1 602 ? 22.969 6.613 -22.828 1 33.97 602 ASP B CA 1
ATOM 9742 C C . ASP B 1 602 ? 23.906 6.762 -21.625 1 33.97 602 ASP B C 1
ATOM 9744 O O . ASP B 1 602 ? 23.531 6.41 -20.5 1 33.97 602 ASP B O 1
ATOM 9748 N N . PRO B 1 603 ? 25.219 6.652 -21.781 1 36.03 603 PRO B N 1
ATOM 9749 C CA . PRO B 1 603 ? 26.281 6.758 -20.766 1 36.03 603 PRO B CA 1
ATOM 9750 C C . PRO B 1 603 ? 25.875 7.617 -19.578 1 36.03 603 PRO B C 1
ATOM 9752 O O . PRO B 1 603 ? 26.562 7.645 -18.562 1 36.03 603 PRO B O 1
ATOM 9755 N N . ASN B 1 604 ? 24.984 8.508 -19.766 1 33 604 ASN B N 1
ATOM 9756 C CA . ASN B 1 604 ? 24.578 9.477 -18.75 1 33 604 ASN B CA 1
ATOM 9757 C C . ASN B 1 604 ? 23.531 8.898 -17.812 1 33 604 ASN B C 1
ATOM 9759 O O . ASN B 1 604 ? 23.016 9.609 -16.938 1 33 604 ASN B O 1
ATOM 9763 N N . GLU B 1 605 ? 22.984 7.707 -18.078 1 36.53 605 GLU B N 1
ATOM 9764 C CA . GLU B 1 605 ? 21.938 7.203 -17.203 1 36.53 605 GLU B CA 1
ATOM 9765 C C . GLU B 1 605 ? 22.516 6.371 -16.062 1 36.53 605 GLU B C 1
ATOM 9767 O O . GLU B 1 605 ? 23.422 5.551 -16.281 1 36.53 605 GLU B O 1
ATOM 9772 N N . PRO B 1 606 ? 22.328 6.781 -14.75 1 32.22 606 PRO B N 1
ATOM 9773 C CA . PRO B 1 606 ? 22.953 6.141 -13.586 1 32.22 606 PRO B CA 1
ATOM 9774 C C . PRO B 1 606 ? 22.703 4.637 -13.531 1 32.22 606 PRO B C 1
ATOM 9776 O O . PRO B 1 606 ? 21.672 4.168 -14.031 1 32.22 606 PRO B O 1
ATOM 9779 N N . PRO B 1 607 ? 23.734 3.781 -13.188 1 33.75 607 PRO B N 1
ATOM 9780 C CA . PRO B 1 607 ? 23.719 2.318 -13.133 1 33.75 607 PRO B CA 1
ATOM 9781 C C . PRO B 1 607 ? 22.547 1.772 -12.312 1 33.75 607 PRO B C 1
ATOM 9783 O O . PRO B 1 607 ? 22.094 0.653 -12.555 1 33.75 607 PRO B O 1
ATOM 9786 N N . SER B 1 608 ? 22.344 2.295 -11.125 1 34.97 608 SER B N 1
ATOM 9787 C CA . SER B 1 608 ? 21.344 1.774 -10.203 1 34.97 608 SER B CA 1
ATOM 9788 C C . SER B 1 608 ? 19.984 1.627 -10.891 1 34.97 608 SER B C 1
ATOM 9790 O O . SER B 1 608 ? 19.062 1.019 -10.344 1 34.97 608 SER B O 1
ATOM 9792 N N . SER B 1 609 ? 19.797 2.4 -11.883 1 36 609 SER B N 1
ATOM 9793 C CA . SER B 1 609 ? 18.656 2.275 -12.773 1 36 609 SER B CA 1
ATOM 9794 C C . SER B 1 609 ? 18.719 0.989 -13.586 1 36 609 SER B C 1
ATOM 9796 O O . SER B 1 609 ? 17.828 0.711 -14.391 1 36 609 SER B O 1
ATOM 9798 N N . ARG B 1 610 ? 19.828 0.266 -13.406 1 36.41 610 ARG B N 1
ATOM 9799 C CA . ARG B 1 610 ? 20.203 -0.838 -14.289 1 36.41 610 ARG B CA 1
ATOM 9800 C C . ARG B 1 610 ? 19.359 -2.08 -13.992 1 36.41 610 ARG B C 1
ATOM 9802 O O . ARG B 1 610 ? 19.203 -2.949 -14.852 1 36.41 610 ARG B O 1
ATOM 9809 N N . PHE B 1 611 ? 19.234 -2.301 -12.695 1 34.56 611 PHE B N 1
ATOM 9810 C CA . PHE B 1 611 ? 18.469 -3.523 -12.484 1 34.56 611 PHE B CA 1
ATOM 9811 C C . PHE B 1 611 ? 16.984 -3.283 -12.719 1 34.56 611 PHE B C 1
ATOM 9813 O O . PHE B 1 611 ? 16.156 -4.172 -12.492 1 34.56 611 PHE B O 1
ATOM 9820 N N . LEU B 1 612 ? 16.625 -2.027 -12.578 1 37.56 612 LEU B N 1
ATOM 9821 C CA . LEU B 1 612 ? 15.219 -1.88 -12.977 1 37.56 612 LEU B CA 1
ATOM 9822 C C . LEU B 1 612 ? 15.031 -2.244 -14.445 1 37.56 612 LEU B C 1
ATOM 9824 O O . LEU B 1 612 ? 15.422 -1.482 -15.328 1 37.56 612 LEU B O 1
ATOM 9828 N N . ALA B 1 613 ? 15.109 -3.514 -14.703 1 38.56 613 ALA B N 1
ATOM 9829 C CA . ALA B 1 613 ? 14.812 -4.16 -15.984 1 38.56 613 ALA B CA 1
ATOM 9830 C C . ALA B 1 613 ? 13.812 -3.346 -16.797 1 38.56 613 ALA B C 1
ATOM 9832 O O . ALA B 1 613 ? 12.82 -2.85 -16.25 1 38.56 613 ALA B O 1
ATOM 9833 N N . ASP B 1 614 ? 14.188 -2.791 -17.734 1 41.25 614 ASP B N 1
ATOM 9834 C CA . ASP B 1 614 ? 13.234 -2.426 -18.781 1 41.25 614 ASP B CA 1
ATOM 9835 C C . ASP B 1 614 ? 12.023 -3.357 -18.766 1 41.25 614 ASP B C 1
ATOM 9837 O O . ASP B 1 614 ? 12.125 -4.504 -18.328 1 41.25 614 ASP B O 1
ATOM 9841 N N . ASP B 1 615 ? 10.773 -2.855 -18.734 1 47.5 615 ASP B N 1
ATOM 9842 C CA . ASP B 1 615 ? 9.531 -3.605 -18.906 1 47.5 615 ASP B CA 1
ATOM 9843 C C . ASP B 1 615 ? 9.789 -4.93 -19.625 1 47.5 615 ASP B C 1
ATOM 9845 O O . ASP B 1 615 ? 8.867 -5.727 -19.812 1 47.5 615 ASP B O 1
ATOM 9849 N N . GLY B 1 616 ? 11.094 -5.32 -19.891 1 51.66 616 GLY B N 1
ATOM 9850 C CA . GLY B 1 616 ? 11.172 -6.398 -20.875 1 51.66 616 GLY B CA 1
ATOM 9851 C C . GLY B 1 616 ? 11.516 -7.738 -20.25 1 51.66 616 GLY B C 1
ATOM 9852 O O . GLY B 1 616 ? 11.289 -8.789 -20.859 1 51.66 616 GLY B O 1
ATOM 9853 N N . PHE B 1 617 ? 12.125 -7.676 -18.891 1 61.47 617 PHE B N 1
ATOM 9854 C CA . PHE B 1 617 ? 12.391 -9.055 -18.5 1 61.47 617 PHE B CA 1
ATOM 9855 C C . PHE B 1 617 ? 12.094 -9.258 -17.016 1 61.47 617 PHE B C 1
ATOM 9857 O O . PHE B 1 617 ? 13 -9.547 -16.234 1 61.47 617 PHE B O 1
ATOM 9864 N N . PRO B 1 618 ? 10.883 -9.25 -16.594 1 72.44 618 PRO B N 1
ATOM 9865 C CA . PRO B 1 618 ? 10.492 -9.344 -15.188 1 72.44 618 PRO B CA 1
ATOM 9866 C C . PRO B 1 618 ? 10.906 -10.664 -14.555 1 72.44 618 PRO B C 1
ATOM 9868 O O . PRO B 1 618 ? 11.062 -10.742 -13.328 1 72.44 618 PRO B O 1
ATOM 9871 N N . MET B 1 619 ? 11.164 -11.648 -15.359 1 74.06 619 MET B N 1
ATOM 9872 C CA . MET B 1 619 ? 11.508 -12.969 -14.82 1 74.06 619 MET B CA 1
ATOM 9873 C C . MET B 1 619 ? 12.836 -12.922 -14.086 1 74.06 619 MET B C 1
ATOM 9875 O O . MET B 1 619 ? 13.055 -13.688 -13.141 1 74.06 619 MET B O 1
ATOM 9879 N N . LEU B 1 620 ? 13.656 -11.969 -14.438 1 71.38 620 LEU B N 1
ATOM 9880 C CA . LEU B 1 620 ? 14.961 -11.867 -13.805 1 71.38 620 LEU B CA 1
ATOM 9881 C C . LEU B 1 620 ? 14.836 -11.398 -12.359 1 71.38 620 LEU B C 1
ATOM 9883 O O . LEU B 1 620 ? 15.625 -11.805 -11.5 1 71.38 620 LEU B O 1
ATOM 9887 N N . GLU B 1 621 ? 13.828 -10.672 -12.117 1 75.44 621 GLU B N 1
ATOM 9888 C CA . GLU B 1 621 ? 13.617 -10.156 -10.766 1 75.44 621 GLU B CA 1
ATOM 9889 C C . GLU B 1 621 ? 13.25 -11.281 -9.797 1 75.44 621 GLU B C 1
ATOM 9891 O O . GLU B 1 621 ? 13.438 -11.148 -8.586 1 75.44 621 GLU B O 1
ATOM 9896 N N . GLN B 1 622 ? 12.891 -12.367 -10.312 1 78.12 622 GLN B N 1
ATOM 9897 C CA . GLN B 1 622 ? 12.445 -13.484 -9.492 1 78.12 622 GLN B CA 1
ATOM 9898 C C . GLN B 1 622 ? 13.633 -14.25 -8.922 1 78.12 622 GLN B C 1
ATOM 9900 O O . GLN B 1 622 ? 13.461 -15.141 -8.078 1 78.12 622 GLN B O 1
ATOM 9905 N N . THR B 1 623 ? 14.836 -13.867 -9.266 1 80.38 623 THR B N 1
ATOM 9906 C CA . THR B 1 623 ? 16.016 -14.555 -8.773 1 80.38 623 THR B CA 1
ATOM 9907 C C . THR B 1 623 ? 16.625 -13.82 -7.586 1 80.38 623 THR B C 1
ATOM 9909 O O . THR B 1 623 ? 17.766 -14.086 -7.195 1 80.38 623 THR B O 1
ATOM 9912 N N . TRP B 1 624 ? 15.812 -13.016 -6.926 1 74.25 624 TRP B N 1
ATOM 9913 C CA . TRP B 1 624 ? 16.328 -12.109 -5.906 1 74.25 624 TRP B CA 1
ATOM 9914 C C . TRP B 1 624 ? 16.938 -12.891 -4.742 1 74.25 624 TRP B C 1
ATOM 9916 O O . TRP B 1 624 ? 17.922 -12.461 -4.145 1 74.25 624 TRP B O 1
ATOM 9926 N N . ILE B 1 625 ? 16.469 -14.078 -4.383 1 80 625 ILE B N 1
ATOM 9927 C CA . ILE B 1 625 ? 16.953 -14.82 -3.227 1 80 625 ILE B CA 1
ATOM 9928 C C . ILE B 1 625 ? 18.359 -15.328 -3.49 1 80 625 ILE B C 1
ATOM 9930 O O . ILE B 1 625 ? 19.078 -15.711 -2.561 1 80 625 ILE B O 1
ATOM 9934 N N . TRP B 1 626 ? 18.734 -15.305 -4.719 1 80.44 626 TRP B N 1
ATOM 9935 C CA . TRP B 1 626 ? 20.047 -15.805 -5.102 1 80.44 626 TRP B CA 1
ATOM 9936 C C . TRP B 1 626 ? 21 -14.656 -5.391 1 80.44 626 TRP B C 1
ATOM 9938 O O . TRP B 1 626 ? 22.125 -14.867 -5.855 1 80.44 626 TRP B O 1
ATOM 9948 N N . GLY B 1 627 ? 20.5 -13.438 -5.086 1 75 627 GLY B N 1
ATOM 9949 C CA . GLY B 1 627 ? 21.359 -12.266 -5.203 1 75 627 GLY B CA 1
ATOM 9950 C C . GLY B 1 627 ? 22.484 -12.25 -4.184 1 75 627 GLY B C 1
ATOM 9951 O O . GLY B 1 627 ? 22.344 -12.82 -3.096 1 75 627 GLY B O 1
ATOM 9952 N N . LEU B 1 628 ? 23.531 -11.594 -4.52 1 68.88 628 LEU B N 1
ATOM 9953 C CA . LEU B 1 628 ? 24.734 -11.562 -3.686 1 68.88 628 LEU B CA 1
ATOM 9954 C C . LEU B 1 628 ? 24.438 -10.906 -2.34 1 68.88 628 LEU B C 1
ATOM 9956 O O . LEU B 1 628 ? 25.062 -11.234 -1.332 1 68.88 628 LEU B O 1
ATOM 9960 N N . ASP B 1 629 ? 23.422 -10.086 -2.295 1 63.81 629 ASP B N 1
ATOM 9961 C CA . ASP B 1 629 ? 23.078 -9.391 -1.062 1 63.81 629 ASP B CA 1
ATOM 9962 C C . ASP B 1 629 ? 22.5 -10.359 -0.031 1 63.81 629 ASP B C 1
ATOM 9964 O O . ASP B 1 629 ? 22.516 -10.078 1.169 1 63.81 629 ASP B O 1
ATOM 9968 N N . ASN B 1 630 ? 22.047 -11.484 -0.493 1 64.31 630 ASN B N 1
ATOM 9969 C CA . ASN B 1 630 ? 21.438 -12.461 0.405 1 64.31 630 ASN B CA 1
ATOM 9970 C C . ASN B 1 630 ? 22.453 -13.523 0.836 1 64.31 630 ASN B C 1
ATOM 9972 O O . ASN B 1 630 ? 22.078 -14.523 1.451 1 64.31 630 ASN B O 1
ATOM 9976 N N . ASN B 1 631 ? 23.688 -13.211 0.35 1 58.75 631 ASN B N 1
ATOM 9977 C CA . ASN B 1 631 ? 24.781 -14.078 0.778 1 58.75 631 ASN B CA 1
ATOM 9978 C C . ASN B 1 631 ? 25.703 -13.367 1.768 1 58.75 631 ASN B C 1
ATOM 9980 O O . ASN B 1 631 ? 26.141 -12.242 1.524 1 58.75 631 ASN B O 1
ATOM 9984 N N . PRO B 1 632 ? 25.938 -14.023 2.871 1 52.22 632 PRO B N 1
ATOM 9985 C CA . PRO B 1 632 ? 26.719 -13.398 3.941 1 52.22 632 PRO B CA 1
ATOM 9986 C C . PRO B 1 632 ? 28.094 -12.93 3.473 1 52.22 632 PRO B C 1
ATOM 9988 O O . PRO B 1 632 ? 28.641 -11.992 4.035 1 52.22 632 PRO B O 1
ATOM 9991 N N . SER B 1 633 ? 28.672 -13.664 2.477 1 50.22 633 SER B N 1
ATOM 9992 C CA . SER B 1 633 ? 30.031 -13.344 2.059 1 50.22 633 SER B CA 1
ATOM 9993 C C . SER B 1 633 ? 30.094 -12 1.342 1 50.22 633 SER B C 1
ATOM 9995 O O . SER B 1 633 ? 31.156 -11.391 1.24 1 50.22 633 SER B O 1
ATOM 9997 N N . PHE B 1 634 ? 29.062 -11.594 0.812 1 48.34 634 PHE B N 1
ATOM 9998 C CA . PHE B 1 634 ? 29.078 -10.398 -0.023 1 48.34 634 PHE B CA 1
ATOM 9999 C C . PHE B 1 634 ? 28.391 -9.234 0.686 1 48.34 634 PHE B C 1
ATOM 10001 O O . PHE B 1 634 ? 28.359 -8.117 0.167 1 48.34 634 PHE B O 1
ATOM 10008 N N . GLY B 1 635 ? 27.812 -9.391 1.71 1 44.72 635 GLY B N 1
ATOM 10009 C CA . GLY B 1 635 ? 27.203 -8.289 2.434 1 44.72 635 GLY B CA 1
ATOM 10010 C C . GLY B 1 635 ? 28.203 -7.297 2.986 1 44.72 635 GLY B C 1
ATOM 10011 O O . GLY B 1 635 ? 29.141 -7.684 3.688 1 44.72 635 GLY B O 1
ATOM 10012 N N . GLY B 1 636 ? 28.625 -6.258 2.162 1 33.62 636 GLY B N 1
ATOM 10013 C CA . GLY B 1 636 ? 29.656 -5.262 2.398 1 33.62 636 GLY B CA 1
ATOM 10014 C C . GLY B 1 636 ? 29.719 -4.785 3.838 1 33.62 636 GLY B C 1
ATOM 10015 O O . GLY B 1 636 ? 28.719 -4.898 4.57 1 33.62 636 GLY B O 1
ATOM 10016 N N . PRO B 1 637 ? 31.062 -4.617 4.402 1 29.41 637 PRO B N 1
ATOM 10017 C CA . PRO B 1 637 ? 31.188 -3.695 5.531 1 29.41 637 PRO B CA 1
ATOM 10018 C C . PRO B 1 637 ? 30.453 -2.375 5.301 1 29.41 637 PRO B C 1
ATOM 10020 O O . PRO B 1 637 ? 30.266 -1.959 4.156 1 29.41 637 PRO B O 1
#

Secondary structure (DSSP, 8-state):
-----HHHHHHHHHHHTTPPPHHHHHHHHHHHHHHTHHHH--S-HHHHHHHTTHHHHHTTS-HHHHHTTHHHHHHHHHHHHHHHHT--HHHHHHHHHTT--HHHHHHHHHHHHHHTHHHHHTT--HHHHHHHHHHHHHHHHTT-HHHHHHHHHHHHHHHHHTTTTS---HHHHHSSS-GGGHHHHHHHHHHHHHHHHHHHHHHHHHH-PPP---GGG--PPPP-TTTTSTTPPPPSSTTSPP-S---TTHHHHHHHHHHHHHHHHHHHHHSTTSTTT-TTS--HHHHHHHHHHHHHHHHHHHHHHHHS-GGGS----TT-----S-SSHHHHHH-TT--SHHHHHHHHHHHHHHHHHHHHHHHHHHHGGGGGEEE-----SS---TT-----HHHHHHHHHHHHHHHHHGGGGSGGGGTGGGSTTHHHHHHHHHHHHHHHHHHHHHSTTSHHHHHHHHHHHHHHHHHHHHTTT-HHHHHHHHHHHHHHHHHHHHHHHHHH------------------------------------------------------------------S-------EEE-HHHHHHHHHHHHHHHTTS------TTS-GGGSSS--TT-GGGGGGGGGSGGGSTTT---/-----HHHHHHHHHHHTTPPPHHHHHHHHHHHHHHTHHHH--S-HHHHHHHTHHHHHHTTS-HHHHHTTHHHHHHHHHHHHHHHHT--HHHHHHHHHTT--HHHHHHHHHHHHHHTHHHHHTT--HHHHHHHHHHHHHHHHTT-HHHHHHHHHHHHHHHHHTTTTS---HHHHHSSS-GGGHHHHHHHHHHHHHHHHHHHHHHHHHH-PPP---GGG--PPPP-TTTTSTTPPPPSSTTSPP-S---TTHHHHHHHHHHHHHHHHHHHHHSTTSTTT-TTS--HHHHHHHHHHHHHHHHHHHHHHHHS-GGGS----TT-----S-SSHHHHHH-TT--SHHHHHHHHHHHHHHHHHHHHHHHHHHHGGGGGEEE-----SS---TT-----HHHHHHHHHHHHHHHHHGGGGSGGGGTGGGSTTHHHHHHHHHHHHHHHHHHHHHSTTSHHHHHHHHHHHHHHHHHHHHTTT-HHHHHHHHHHHHHHHHHHHHHHHHHH------------------------------------------------------------------S-------EEE-HHHHHHHHHHHHHHHTTS------TTS-GGGSSS--TT-GGGGGGGGGSGGGSTTTS--

InterPro domains:
  IPR007219 Xylanolytic transcriptional activator, regulatory domain [PF04082] (30-281)
  IPR007219 Xylanolytic transcriptional activator, regulatory domain [SM00906] (148-228)
  IPR050987 ABC-transporter-regulating transcription factor-like [PTHR46910] (5-568)

Organism: Aspergillus terreus (NCBI:txid33178)

Sequence (1274 aa):
MRSFSQSSRSTVVELVELFPPYEAAALIVDTYFDRVHWFMLIFHQDGFRQRWPGLYRSSGTQPQEAVRDIGFLSTFLMVIGIGLQYAGGYRRQRLSDLGIDPDSLKQRILFSIKTKLLDIVSLGTLEAVQTCILLGTYYLYHGTPRLASPVCGCGLRVAQALNLHRQMTKEQLTAGFQPDNWQMKNESRKRSWWAIYEIETFSSMTYGYPHSIKDSDYDVEPLNPSAKLQGSRPPTSFKEPLTGEATLLSYKYYMSKLSVLTKEALTELYGIGGPTEVIKSMHSTNLQDTIKKTTDLDARLLDWNMELPSKLQWNQTPGAKKITAYSSADELDRDVGAIGPRFEAHIYELQALALKLAYENARILVHRPLLSYKLVATPSSSEPSAETTRPGPFHNALETCRRSALRISELIDSPIMDLVGATYAAAFVSIHTFAAGVLLAILSSMAPLSPESREAKVGLHRLMGIQEKLRDRCVLAAQGLEILQRLTKLVMEKELNTMLDLPKTSQTSKDAHPPDDHTGSESIPAPAYTEEIRHSLDHNQENDTSHPDTSQSSGLVNPTYTISDGENPDSSLQYIEDPALSEALFDFDQALLNFAPRSGFDPNEPPSSRFLADDGFPMLEQTWIWGLDNNPSFGGPMRSFSQSSRSTVVELVELFPPYEAAALIVDTYFDRVHWFMLIFHQDGFRQRWPGLYRSSGTQPQEAVRDIGFLSTFLMVIGIGLQYAGGYRRQRLSDLGIDPDSLKQRILFSIKTKLLDIVSLGTLEAVQTCILLGTYYLYHGTPRLASPVCGCGLRVAQALNLHRQMTKEQLTAGFQPDNWQMKNESRKRSWWAIYEIETFSSMTYGYPHSIKDSDYDVEPLNPSAKLQGSRPPTSFKEPLTGEATLLSYKYYMSKLSVLTKEALTELYGIGGPTEVIKSMHSTNLQDTIKKTTDLDARLLDWNMELPSKLQWNQTPGAKKITAYSSADELDRDVGAIGPRFEAHIYELQALALKLAYENARILVHRPLLSYKLVATPSSSEPSAETTRPGPFHNALETCRRSALRISELIDSPIMDLVGATYAAAFVSIHTFAAGVLLAILSSMAPLSPESREAKVGLHRLMGIQEKLRDRCVLAAQGLEILQRLTKLVMEKELNTMLDLPKTSQTSKDAHPPDDHTGSESIPAPAYTEEIRHSLDHNQENDTSHPDTSQSSGLVNPTYTISDGENPDSSLQYIEDPALSEALFDFDQALLNFAPRSGFDPNEPPSSRFLADDGFPMLEQTWIWGLDNNPSFGGP

pLDDT: mean 77.16, std 25.99, range [13.93, 98.69]

Foldseek 3Di:
DDDPPPLLLVLLVLLLVLDDPPVLLQLLLLLLVLFECLPQVLDDNVVLVVCVVVSVVPVPDDSPVRSVCSLVSLLSLLSSLVSLLLQDDVSCVVCVVSVDDSVVSSVSSLVSCVVCLVVLLVVLDLSNLSSLLSNLLVCVQFQNNVVNVVSLVSSVVSLVVVVLLEDDDLCRQVVDPDSPPSLNVLLSSQSSVLSSLLVLLVCCLQQVDDRPDDPVRGQRAAHAQCSVPPPDDGGRHPVDADDDDDDSCVLSRLSSVLSVLLNVLCCAAVNVCALLQVCVVVPPVRVVVLLVQLVVSVVVLVVSLVSDDPLLADDDPPPPQDDQLDPALVRSSPQGSPDDDSSVSNSSNLSSLLSLLSSLVSNLSSLVLLLQKDFDPDPDPDDPPPPPVPPDSSSVSLVSLLVSLLVLLVCLSHPSLLNSLSHSCLSVNLLSLLLSLVSLLLVLQLDPPDPSNVSSLVSNVSSLVSLVSNVVSGVQSVLSNVLSVLSSVLSVVSNVVVVVCDPDPPPPPPDPDDDDDDDDDDDDDDDDDDDDDPDDDDDYDDDDDDPDPPPPPPPPPPPPPPPPPPDPPPPPRDMDGRVSSVVSLVSSVVSVLVVQPVPPCPVPDDCVCRVVRDSNRSSSSSCVCSHPSSRHVRSDD/DDDPDPLLLVLLVLLLVLDAPPVLLQLLLLLLVLFECLPQVLDDSVVLVVCVVVSVVPVPDDSPVSSVCSLVSLLSLLSSLVSLLLQDDVSCVVCVVSVDDSVVSSVSSLVSCVVCLCVLLVVLDLSNLSSLLSNLLVCVQFQNNVVNVVSLVSSVVSLVVVVLLEDDDLCRQVVDPPSPPSLNVLLSSQSSVLSSLLVLLVCCQQQVDDRPDDPVRGQRAAHAQCSVPPPDDGGRHPVDADDDDDDSCVLSRLSSVLSVLLNVLCCAAVNVCALLQVCVVVPPVRVVVLLVQLVVSVVVLVVSLVSDDPLLADDDPPPPQDDQLDDALVRSSPQGSPDDDSSRSNSSVLSSLLSLLSSLVSNLSSLVLLLQKDFDPPPDPDDPPPPPPPPDSSSVSLVSLLVSLLVLLVCLSHSSLLNSLSHSCLSVNLLSLLLSLVSLLLVLQLDPPDPSNVSSLVSNVSSLVSLVSNVVSGVQSVLSNVLSVLSSVLSVVSSVVVVVCDPDPPPPPPDPDDDDDDDDDDDDPDDDDDDDDDDDDDDDDDDDDDDDDPPDPPPPPPPPPPPPPPDPPPPPRDMDGRVSSVVSLVSSVVSVLVVQPVPPCPVPDDCVCRVVRDSRRSSSSSCVCSHPSSRHVRNDD

Solvent-accessible surface area (backbone atoms only — not comparable to full-atom values): 72034 Å² total; per-residue (Å²): 134,77,75,72,49,71,63,55,56,54,49,45,54,60,57,58,71,66,60,65,59,70,69,53,44,52,54,25,48,27,41,20,57,68,37,35,36,79,77,65,54,55,66,60,63,70,61,50,69,63,48,59,64,51,59,70,65,50,72,76,60,72,70,72,70,51,60,81,31,48,34,53,50,49,30,50,46,50,41,42,28,56,9,43,72,54,49,40,73,65,45,45,50,55,34,43,75,72,71,42,55,54,68,60,54,27,51,52,44,52,50,50,50,56,37,41,40,61,66,42,42,47,66,60,43,73,38,23,30,51,30,22,49,54,53,14,48,50,27,49,53,64,54,34,52,61,48,11,50,25,35,38,30,24,20,52,39,40,33,51,77,64,43,38,41,44,66,75,50,72,61,53,58,29,63,8,60,71,57,89,44,40,66,61,50,50,48,42,42,37,31,46,41,45,47,51,52,39,50,43,35,49,44,22,70,40,55,63,47,81,64,52,74,53,78,55,64,45,60,55,48,54,64,48,62,47,68,86,43,87,87,57,75,68,47,77,43,85,86,52,76,86,80,79,81,82,44,83,50,37,55,56,39,52,51,44,51,48,33,54,53,48,42,49,44,47,54,66,48,62,24,66,69,17,66,25,48,36,42,76,67,70,46,70,67,52,56,54,50,48,53,50,51,34,51,52,52,50,52,51,51,53,50,54,61,68,66,48,51,74,72,47,45,78,72,76,56,84,87,58,81,74,78,62,72,57,93,42,56,66,59,52,42,67,50,69,63,63,69,58,68,57,49,49,52,40,50,33,50,54,48,8,49,53,52,50,48,53,50,35,51,45,52,32,62,48,30,51,72,42,47,49,40,36,78,52,79,73,78,70,86,73,75,82,61,86,81,68,74,60,74,47,74,37,52,48,26,44,49,50,37,52,49,34,31,42,58,58,21,56,48,60,77,41,67,60,61,71,44,40,44,58,30,68,53,30,34,59,52,31,53,50,40,39,51,32,28,54,49,26,44,43,55,23,47,44,40,55,89,35,74,66,19,52,55,24,49,53,29,30,51,36,24,43,49,45,18,57,72,29,29,88,70,20,67,48,14,42,49,37,30,54,52,50,52,53,46,49,53,50,38,51,50,52,37,51,49,57,72,66,62,59,80,78,74,81,71,81,71,77,76,77,75,76,84,78,81,82,83,82,82,78,84,72,85,78,82,82,73,82,78,85,80,84,70,89,72,85,87,85,86,88,82,75,82,77,77,75,78,80,72,79,77,77,72,79,73,70,79,74,81,74,76,76,80,64,83,81,72,78,78,72,80,48,65,42,72,24,62,46,46,54,50,26,38,52,52,48,52,58,56,50,64,70,59,49,75,74,57,79,72,55,68,83,56,51,38,67,59,52,75,58,51,60,87,77,48,68,59,65,46,46,49,48,81,63,34,59,63,51,30,55,90,56,46,71,132,138,76,76,71,47,73,62,54,57,54,49,46,55,58,56,60,71,67,60,64,59,68,70,52,45,52,53,25,48,27,40,21,57,70,36,35,36,80,78,64,53,56,66,60,64,69,61,50,69,64,47,59,62,52,60,70,65,49,73,74,60,72,69,72,71,50,60,80,32,46,34,53,48,50,31,50,46,49,44,43,29,55,10,42,74,54,49,41,72,63,46,46,51,53,33,44,74,73,71,42,56,54,67,61,53,27,52,52,43,54,50,50,50,56,39,40,38,61,67,42,42,47,64,58,43,72,38,23,30,50,31,22,50,52,54,14,49,50,27,49,52,63,53,34,53,61,50,11,49,24,36,37,30,25,22,50,40,40,34,50,76,65,45,38,42,44,66,74,50,71,61,53,58,30,63,9,60,71,54,89,44,39,65,61,51,49,50,44,42,37,30,47,42,48,47,50,51,39,50,43,36,50,45,22,70,40,55,64,46,80,64,51,75,53,78,54,65,45,61,55,48,53,64,49,60,47,69,88,43,87,85,59,76,69,47,76,42,84,87,52,78,85,79,78,79,82,43,82,50,37,54,57,39,51,52,44,50,48,34,56,53,47,42,49,44,47,55,66,48,63,24,65,68,17,68,26,50,37,43,78,67,69,44,72,66,53,56,54,50,48,52,50,50,34,50,51,52,49,52,53,52,52,50,55,62,68,65,47,51,74,73,47,44,78,73,76,57,86,87,60,79,74,79,62,72,57,92,41,57,65,60,51,42,66,50,70,63,63,70,60,67,56,48,47,51,42,49,33,50,54,49,8,49,53,50,49,48,54,51,34,50,44,51,31,63,50,30,49,73,41,48,51,40,36,78,52,79,74,82,68,88,73,76,80,61,84,82,69,74,62,75,46,73,36,53,49,28,44,48,50,36,50,48,33,32,41,57,58,22,57,49,59,76,40,67,59,62,70,45,40,44,58,29,68,55,29,36,58,51,30,52,51,40,40,52,32,29,54,49,27,44,40,54,22,46,44,40,56,90,36,72,65,19,52,54,24,49,53,29,31,50,36,26,43,49,47,19,58,70,27,30,88,71,20,65,49,13,43,52,37,31,54,51,51,51,52,46,48,51,50,39,51,50,50,38,51,48,56,72,64,61,61,80,77,77,83,72,83,73,78,78,77,79,77,85,78,85,88,85,88,85,92,81,92,73,79,91,83,88,77,86,81,89,91,86,87,90,92,87,87,92,85,87,83,85,85,84,78,81,82,72,80,77,80,73,80,72,71,79,73,80,73,78,74,82,63,84,80,73,76,76,72,78,48,67,41,71,25,62,46,45,54,48,26,38,51,53,48,51,59,58,52,66,70,59,50,76,73,59,80,69,56,71,80,54,50,38,67,59,52,73,58,54,59,88,77,49,66,58,64,46,45,50,49,82,61,34,59,63,50,30,58,90,56,46,71,133

Radius of gyration: 35.53 Å; Cα contacts (8 Å, |Δi|>4): 1587; chains: 2; bounding box: 124×124×97 Å